Protein AF-0000000084824465 (afdb_homodimer)

Radius of gyration: 33.72 Å; Cα contacts (8 Å, |Δi|>4): 1531; chains: 2; bounding box: 90×90×72 Å

Foldseek 3Di:
DLLLLLLQLVLLVDPDPDAPLVQCDPPDVVPHNVPSCQAEPSVVSVVCVVPDWDDDCVPQPDPPPPQGQLCPRCVNVQVPQQVVLQVLDDADQEKEKDKDFQAAPAPDVPWAQDPPDPRGTGWIKIWIAHLPQLRTNFIDTPPRGDPDDQLVRLLVRVCVRCVVVFPVQHEYEYEQSRDAPVSQLVSVVRNYKYKYWHDLCPRDDPVSVPVPPPVLVPDDAQDKDWDDDPQKIWIWHDHVHITIMITNDPQPFDKDWDFDQDQDPNDTDGGDIGIGGVSVVVNVSRPCSNVVLSVQCVSSDRPHPDNDRSVSVVSVSSSSVLSNVLVSVVVPDDPPDDRDDSVVSSNVSSCVSSVPHHPDPAAAWPAFDLCQLQPPPFQFDWDFAPDWHFANAEPDGDIARTATPGRRHGHDPPPQSVLRRPNPRRHDHD/DLLLLLLQLVLLVPPDPDAPLVQCDPPDVVPHNVPSCQAEPSVVSVVCVVPDWDDDCVPQPDPPPPQGQLCPRCVNVQVPQQVVLQVLDDADQEKEKDKDFQAAPAPDVPWAQDPPDPRRTGWIKIWIAHLPQLQTNFIDTPPRGDPDDQLVRLLVRVCVRCVVVFPVQGEYEYEQSRDAPVSQLVSVVRNYKYKYWHDLCPRDPPVSVPVPPPVLVPDDAQDKDWDDDPQKIWIWHDHVHITIMITNDPQPFDKDWDFDQDQDPNDTRGGDIGIGGVSVVVNVSRPCSNVVLSVQCVSSDNPHPDNDRSVSVVSVSSSSVLSNVLVSVVVPDDPPDDRDDSSVSSNVSSCVSSVPHHPDPQPAWPFFDLCQQQPPPFQFDWDFAPDWGFANAEPHGDIARTATPGRRHGHDPPPQSVLRRPNPNRHDHD

Solvent-accessible surface area (backbone atoms only — not comparable to full-atom values): 47049 Å² total; per-residue (Å²): 107,53,38,55,53,13,50,52,51,46,40,16,46,37,39,59,55,78,53,79,66,52,53,60,40,73,84,41,62,52,69,27,30,55,35,48,40,52,31,36,38,64,65,58,51,51,47,49,63,72,67,62,70,74,52,68,68,86,72,51,77,56,84,79,43,93,76,47,63,70,47,54,64,46,41,63,57,50,66,55,48,40,60,49,41,44,71,76,49,83,73,68,55,48,28,22,42,44,80,43,69,44,72,40,88,47,91,46,93,57,62,44,78,39,85,89,40,99,64,35,47,16,46,42,27,46,37,35,22,25,24,87,81,36,44,59,42,35,68,47,68,61,69,36,72,84,77,55,64,79,74,59,37,39,40,50,48,53,51,59,61,44,50,91,55,58,68,70,60,36,33,40,30,38,43,43,84,49,33,34,65,66,48,51,53,53,35,42,75,42,40,31,31,33,37,22,31,38,37,48,90,42,60,36,58,72,81,58,31,44,66,79,34,66,68,67,66,64,52,47,74,35,37,70,47,79,46,75,54,96,75,35,34,38,36,42,33,24,56,100,53,81,44,37,35,41,30,46,56,95,60,83,88,42,70,39,76,41,80,39,59,52,72,52,93,92,35,72,40,78,72,39,76,35,50,32,45,43,68,57,51,50,47,63,65,35,50,64,28,62,56,51,44,49,49,58,45,60,62,40,49,60,81,64,96,65,69,53,60,61,58,48,52,49,52,51,51,50,47,50,50,52,53,38,48,48,51,50,52,59,69,66,50,58,92,88,62,84,76,75,51,71,66,56,48,52,42,51,48,18,52,58,40,28,60,85,54,57,65,53,87,52,59,78,45,81,69,67,64,71,71,62,42,56,43,62,85,46,69,68,22,42,26,69,46,95,60,72,33,9,22,61,22,43,70,49,94,41,69,19,40,24,20,27,62,56,67,59,32,30,25,36,48,49,62,29,41,40,28,49,41,72,34,92,79,26,73,36,79,128,106,54,38,56,52,13,49,52,51,45,39,15,46,37,39,58,56,78,54,78,67,51,52,59,40,74,84,41,62,50,69,26,29,57,34,48,40,52,33,36,38,66,66,59,52,50,48,49,62,72,66,64,69,76,50,68,68,87,72,51,78,56,84,80,42,92,78,49,61,70,46,54,65,46,40,63,56,51,66,57,47,41,59,48,41,43,72,77,52,85,72,68,54,47,28,22,40,45,77,44,69,43,70,41,88,44,90,46,92,60,60,42,76,38,84,92,40,95,65,35,46,16,45,42,27,45,35,35,22,25,23,86,82,36,44,59,42,33,67,47,67,62,71,36,71,84,80,54,63,79,74,60,38,41,40,50,48,53,52,57,60,43,50,91,55,56,69,69,60,34,32,41,30,36,44,43,85,49,32,36,64,67,48,50,52,53,36,44,75,40,41,34,30,35,36,22,32,36,38,49,89,40,59,37,58,71,81,60,30,41,66,80,33,66,67,65,66,65,49,46,74,35,38,71,47,78,46,76,56,96,74,36,34,37,37,40,34,26,57,98,53,81,44,37,35,41,30,47,56,94,60,83,88,43,69,39,78,41,80,40,62,53,70,52,95,90,34,72,40,76,73,39,75,37,50,34,46,42,68,57,53,50,48,64,65,34,48,62,28,61,57,49,44,50,48,58,45,60,62,40,48,59,79,64,99,66,69,53,61,61,57,48,52,49,52,51,50,49,47,50,49,52,52,40,48,49,52,50,52,58,69,66,50,59,93,86,62,85,76,74,51,72,66,58,46,52,43,51,49,19,52,57,41,29,59,87,53,56,65,43,86,43,61,79,47,85,68,69,63,72,71,63,41,57,43,62,87,45,70,67,22,40,27,68,47,96,60,72,39,17,22,59,22,41,72,51,69,40,74,19,41,25,20,28,63,56,68,59,36,32,26,36,47,48,64,30,41,39,26,49,40,73,33,91,78,26,73,35,77,127

Structure (mmCIF, N/CA/C/O backbone):
data_AF-0000000084824465-model_v1
#
loop_
_entity.id
_entity.type
_entity.pdbx_description
1 polymer 'Tyrosinase copper-binding domain-containing protein'
#
loop_
_atom_site.group_PDB
_atom_site.id
_atom_site.type_symbol
_atom_site.label_atom_id
_atom_site.label_alt_id
_atom_site.label_comp_id
_atom_site.label_asym_id
_atom_site.label_entity_id
_atom_site.label_seq_id
_atom_site.pdbx_PDB_ins_code
_atom_site.Cartn_x
_atom_site.Cartn_y
_atom_site.Cartn_z
_atom_site.occupancy
_atom_site.B_iso_or_equiv
_atom_site.auth_seq_id
_atom_site.auth_comp_id
_atom_site.auth_asym_id
_atom_site.auth_atom_id
_atom_site.pdbx_PDB_model_num
ATOM 1 N N . MET A 1 1 ? -4.488 -18.375 -21.844 1 89.56 1 MET A N 1
ATOM 2 C CA . MET A 1 1 ? -5.242 -17.469 -20.984 1 89.56 1 MET A CA 1
ATOM 3 C C . MET A 1 1 ? -5.254 -17.984 -19.547 1 89.56 1 MET A C 1
ATOM 5 O O . MET A 1 1 ? -5.129 -17.188 -18.609 1 89.56 1 MET A O 1
ATOM 9 N N . ARG A 1 2 ? -5.262 -19.297 -19.344 1 92.44 2 ARG A N 1
ATOM 10 C CA . ARG A 1 2 ? -5.207 -19.844 -18 1 92.44 2 ARG A CA 1
ATOM 11 C C . ARG A 1 2 ? -3.898 -19.469 -17.297 1 92.44 2 ARG A C 1
ATOM 13 O O . ARG A 1 2 ? -3.898 -19.031 -16.156 1 92.44 2 ARG A O 1
ATOM 20 N N . ALA A 1 3 ? -2.848 -19.656 -18.047 1 93.44 3 ALA A N 1
ATOM 21 C CA . ALA A 1 3 ? -1.536 -19.312 -17.5 1 93.44 3 ALA A CA 1
ATOM 22 C C . ALA A 1 3 ? -1.435 -17.828 -17.203 1 93.44 3 ALA A C 1
ATOM 24 O O . ALA A 1 3 ? -0.811 -17.422 -16.203 1 93.44 3 ALA A O 1
ATOM 25 N N . PHE A 1 4 ? -2.051 -17.109 -18.078 1 94.19 4 PHE A N 1
ATOM 26 C CA . PHE A 1 4 ? -2.055 -15.664 -17.875 1 94.19 4 PHE A CA 1
ATOM 27 C C . PHE A 1 4 ? -2.734 -15.297 -16.562 1 94.19 4 PHE A C 1
ATOM 29 O O . PHE A 1 4 ? -2.203 -14.508 -15.781 1 94.19 4 PHE A O 1
ATOM 36 N N . ILE A 1 5 ? -3.883 -15.891 -16.25 1 94.38 5 ILE A N 1
ATOM 37 C CA . ILE A 1 5 ? -4.617 -15.648 -15.016 1 94.38 5 ILE A CA 1
ATOM 38 C C . ILE A 1 5 ? -3.783 -16.109 -13.82 1 94.38 5 ILE A C 1
ATOM 40 O O . ILE A 1 5 ? -3.754 -15.453 -12.781 1 94.38 5 ILE A O 1
ATOM 44 N N . GLY A 1 6 ? -3.137 -17.219 -14.055 1 94.31 6 GLY A N 1
ATOM 45 C CA . GLY A 1 6 ? -2.26 -17.703 -13 1 94.31 6 GLY A CA 1
ATOM 46 C C . GLY A 1 6 ? -1.152 -16.734 -12.648 1 94.31 6 GLY A C 1
ATOM 47 O O . GLY A 1 6 ? -0.859 -16.516 -11.469 1 94.31 6 GLY A O 1
ATOM 48 N N . VAL A 1 7 ? -0.55 -16.141 -13.633 1 93 7 VAL A N 1
ATOM 49 C CA . VAL A 1 7 ? 0.529 -15.188 -13.43 1 93 7 VAL A CA 1
ATOM 50 C C . VAL A 1 7 ? -0.017 -13.938 -12.742 1 93 7 VAL A C 1
ATOM 52 O O . VAL A 1 7 ? 0.631 -13.367 -11.859 1 93 7 VAL A O 1
ATOM 55 N N . ILE A 1 8 ? -1.22 -13.562 -13.086 1 92.44 8 ILE A N 1
ATOM 56 C CA . ILE A 1 8 ? -1.853 -12.398 -12.477 1 92.44 8 ILE A CA 1
ATOM 57 C C . ILE A 1 8 ? -2.08 -12.656 -10.992 1 92.44 8 ILE A C 1
ATOM 59 O O . ILE A 1 8 ? -1.847 -11.773 -10.156 1 92.44 8 ILE A O 1
ATOM 63 N N . LEU A 1 9 ? -2.521 -13.789 -10.648 1 93.88 9 LEU A N 1
ATOM 64 C CA . LEU A 1 9 ? -2.729 -14.148 -9.25 1 93.88 9 LEU A CA 1
ATOM 65 C C . LEU A 1 9 ? -1.407 -14.141 -8.484 1 93.88 9 LEU A C 1
ATOM 67 O O . LEU A 1 9 ? -1.35 -13.695 -7.34 1 93.88 9 LEU A O 1
ATOM 71 N N . ALA A 1 10 ? -0.371 -14.633 -9.164 1 92.44 10 ALA A N 1
ATOM 72 C CA . ALA A 1 10 ? 0.951 -14.648 -8.539 1 92.44 10 ALA A CA 1
ATOM 73 C C . ALA A 1 10 ? 1.45 -13.227 -8.289 1 92.44 10 ALA A C 1
ATOM 75 O O . ALA A 1 10 ? 2.078 -12.953 -7.262 1 92.44 10 ALA A O 1
ATOM 76 N N . MET A 1 11 ? 1.141 -12.383 -9.219 1 91.25 11 MET A N 1
ATOM 77 C CA . MET A 1 11 ? 1.558 -10.984 -9.094 1 91.25 11 MET A CA 1
ATOM 78 C C . MET A 1 11 ? 0.836 -10.312 -7.93 1 91.25 11 MET A C 1
ATOM 80 O O . MET A 1 11 ? 1.287 -9.273 -7.43 1 91.25 11 MET A O 1
ATOM 84 N N . GLY A 1 12 ? -0.258 -10.875 -7.48 1 90.62 12 GLY A N 1
ATOM 85 C CA . GLY A 1 12 ? -0.955 -10.383 -6.305 1 90.62 12 GLY A CA 1
ATOM 86 C C . GLY A 1 12 ? -0.298 -10.797 -5 1 90.62 12 GLY A C 1
ATOM 87 O O . GLY A 1 12 ? -0.558 -10.203 -3.951 1 90.62 12 GLY A O 1
ATOM 88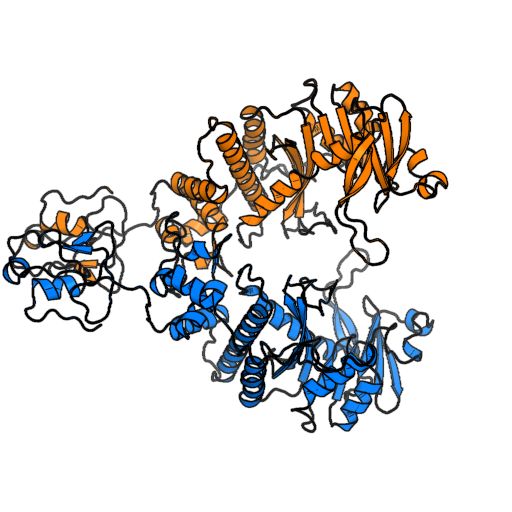 N N . LEU A 1 13 ? 0.548 -11.766 -5.09 1 91.38 13 LEU A N 1
ATOM 89 C CA . LEU A 1 13 ? 1.22 -12.281 -3.902 1 91.38 13 LEU A CA 1
ATOM 90 C C . LEU A 1 13 ? 2.539 -11.555 -3.666 1 91.38 13 LEU A C 1
ATOM 92 O O . LEU A 1 13 ? 3.059 -11.555 -2.547 1 91.38 13 LEU A O 1
ATOM 96 N N . ILE A 1 14 ? 3.068 -11.039 -4.754 1 90.19 14 ILE A N 1
ATOM 97 C CA . ILE A 1 14 ? 4.34 -10.328 -4.695 1 90.19 14 ILE A CA 1
ATOM 98 C C . ILE A 1 14 ? 4.254 -9.047 -5.531 1 90.19 14 ILE A C 1
ATOM 100 O O . ILE A 1 14 ? 3.762 -9.07 -6.66 1 90.19 14 ILE A O 1
ATOM 104 N N . GLN A 1 15 ? 4.691 -8.047 -4.965 1 87.12 15 GLN A N 1
ATOM 105 C CA . GLN A 1 15 ? 4.574 -6.77 -5.664 1 87.12 15 GLN A CA 1
ATOM 106 C C . GLN A 1 15 ? 5.945 -6.137 -5.891 1 87.12 15 GLN A C 1
ATOM 108 O O . GLN A 1 15 ? 6.695 -5.918 -4.938 1 87.12 15 GLN A O 1
ATOM 113 N N . ILE A 1 16 ? 6.211 -5.988 -7.117 1 86.81 16 ILE A N 1
ATOM 114 C CA . ILE A 1 16 ? 7.406 -5.227 -7.453 1 86.81 16 ILE A CA 1
ATOM 115 C C . ILE A 1 16 ? 7.082 -3.732 -7.445 1 86.81 16 ILE A C 1
ATOM 117 O O . ILE A 1 16 ? 6.098 -3.301 -8.047 1 86.81 16 ILE A O 1
ATOM 121 N N . LYS A 1 17 ? 7.805 -3.049 -6.719 1 84.81 17 LYS A N 1
ATOM 122 C CA . LYS A 1 17 ? 7.574 -1.608 -6.68 1 84.81 17 LYS A CA 1
ATOM 123 C C . LYS A 1 17 ? 8.023 -0.943 -7.977 1 84.81 17 LYS A C 1
ATOM 125 O O . LYS A 1 17 ? 9.078 -1.278 -8.523 1 84.81 17 LYS A O 1
ATOM 130 N N . GLY A 1 18 ? 7.125 -0.136 -8.516 1 77.62 18 GLY A N 1
ATOM 131 C CA . GLY A 1 18 ? 7.422 0.537 -9.773 1 77.62 18 GLY A CA 1
ATOM 132 C C . GLY A 1 18 ? 6.609 0.009 -10.938 1 77.62 18 GLY A C 1
ATOM 133 O O . GLY A 1 18 ? 5.387 -0.133 -10.844 1 77.62 18 GLY A O 1
ATOM 134 N N . LYS A 1 19 ? 7.379 -0.326 -12 1 79.69 19 LYS A N 1
ATOM 135 C CA . LYS A 1 19 ? 6.703 -0.729 -13.227 1 79.69 19 LYS A CA 1
ATOM 136 C C . LYS A 1 19 ? 6.57 -2.246 -13.312 1 79.69 19 LYS A C 1
ATOM 138 O O . LYS A 1 19 ? 7.434 -2.979 -12.82 1 79.69 19 LYS A O 1
ATOM 143 N N . ALA A 1 20 ? 5.504 -2.664 -14 1 83.44 20 ALA A N 1
ATOM 144 C CA . ALA A 1 20 ? 5.223 -4.09 -14.141 1 83.44 20 ALA A CA 1
ATOM 145 C C . ALA A 1 20 ? 6.348 -4.801 -14.883 1 83.44 20 ALA A C 1
ATOM 147 O O . ALA A 1 20 ? 6.539 -6.012 -14.727 1 83.44 20 ALA A O 1
ATOM 148 N N . ARG A 1 21 ? 7.098 -4.07 -15.648 1 84.81 21 ARG A N 1
ATOM 149 C CA . ARG A 1 21 ? 8.203 -4.672 -16.391 1 84.81 21 ARG A CA 1
ATOM 150 C C . ARG A 1 21 ? 9.273 -5.199 -15.438 1 84.81 21 ARG A C 1
ATOM 152 O O . ARG A 1 21 ? 10.102 -6.023 -15.828 1 84.81 21 ARG A O 1
ATOM 159 N N . GLY A 1 22 ? 9.156 -4.742 -14.242 1 86.94 22 GLY A N 1
ATOM 160 C CA . GLY A 1 22 ? 10.125 -5.152 -13.234 1 86.94 22 GLY A CA 1
ATOM 161 C C . GLY A 1 22 ? 10.047 -6.629 -12.898 1 86.94 22 GLY A C 1
ATOM 162 O O . GLY A 1 22 ? 11.016 -7.215 -12.414 1 86.94 22 GLY A O 1
ATOM 163 N N . TYR A 1 23 ? 8.945 -7.215 -13.203 1 89.69 23 TYR A N 1
ATOM 164 C CA . TYR A 1 23 ? 8.797 -8.633 -12.922 1 89.69 23 TYR A CA 1
ATOM 165 C C . TYR A 1 23 ? 9.742 -9.469 -13.789 1 89.69 23 TYR A C 1
ATOM 167 O O . TYR A 1 23 ? 10.078 -10.602 -13.438 1 89.69 23 TYR A O 1
ATOM 175 N N . TRP A 1 24 ? 10.18 -8.852 -14.906 1 89.81 24 TRP A N 1
ATOM 176 C CA . TRP A 1 24 ? 11.031 -9.57 -15.844 1 89.81 24 TRP A CA 1
ATOM 177 C C . TRP A 1 24 ? 12.453 -9.031 -15.82 1 89.81 24 TRP A C 1
ATOM 179 O O . TRP A 1 24 ? 13.312 -9.477 -16.578 1 89.81 24 TRP A O 1
ATOM 189 N N . SER A 1 25 ? 12.656 -8.078 -14.898 1 87.31 25 SER A N 1
ATOM 190 C CA . SER A 1 25 ? 13.977 -7.457 -14.859 1 87.31 25 SER A CA 1
ATOM 191 C C . SER A 1 25 ? 15.023 -8.414 -14.312 1 87.31 25 SER A C 1
ATOM 193 O O . SER A 1 25 ? 14.766 -9.125 -13.336 1 87.31 25 SER A O 1
ATOM 195 N N . GLN A 1 26 ? 16.172 -8.398 -14.922 1 83.25 26 GLN A N 1
ATOM 196 C CA . GLN A 1 26 ? 17.281 -9.234 -14.477 1 83.25 26 GLN A CA 1
ATOM 197 C C . GLN A 1 26 ? 18.438 -8.383 -13.93 1 83.25 26 GLN A C 1
ATOM 199 O O . GLN A 1 26 ? 19.516 -8.898 -13.664 1 83.25 26 GLN A O 1
ATOM 204 N N . ARG A 1 27 ? 18.188 -7.191 -13.711 1 79.62 27 ARG A N 1
ATOM 205 C CA . ARG A 1 27 ? 19.234 -6.246 -13.344 1 79.62 27 ARG A CA 1
ATOM 206 C C . ARG A 1 27 ? 19.719 -6.477 -11.914 1 79.62 27 ARG A C 1
ATOM 208 O O . ARG A 1 27 ? 20.922 -6.41 -11.641 1 79.62 27 ARG A O 1
ATOM 215 N N . CYS A 1 28 ? 18.734 -6.715 -11.023 1 87.75 28 CYS A N 1
ATOM 216 C CA . CYS A 1 28 ? 19.062 -6.926 -9.617 1 87.75 28 CYS A CA 1
ATOM 217 C C . CYS A 1 28 ? 18.891 -8.391 -9.227 1 87.75 28 CYS A C 1
ATOM 219 O O . CYS A 1 28 ? 17.766 -8.867 -9.062 1 87.75 28 CYS A O 1
ATOM 221 N N . PRO A 1 29 ? 19.953 -9.078 -8.992 1 86.88 29 PRO A N 1
ATOM 222 C CA . PRO A 1 29 ? 19.875 -10.508 -8.695 1 86.88 29 PRO A CA 1
ATOM 223 C C . PRO A 1 29 ? 19.141 -10.805 -7.387 1 86.88 29 PRO A C 1
ATOM 225 O O . PRO A 1 29 ? 18.656 -11.922 -7.184 1 86.88 29 PRO A O 1
ATOM 228 N N . LEU A 1 30 ? 19.094 -9.891 -6.559 1 89.94 30 LEU A N 1
ATOM 229 C CA . LEU A 1 30 ? 18.484 -10.109 -5.25 1 89.94 30 LEU A CA 1
ATOM 230 C C . LEU A 1 30 ? 16.969 -10.25 -5.367 1 89.94 30 LEU A C 1
ATOM 232 O O . LEU A 1 30 ? 16.344 -10.922 -4.543 1 89.94 30 LEU A O 1
ATOM 236 N N . ILE A 1 31 ? 16.359 -9.602 -6.402 1 90.69 31 ILE A N 1
ATOM 237 C CA . ILE A 1 31 ? 14.906 -9.57 -6.473 1 90.69 31 ILE A CA 1
ATOM 238 C C . ILE A 1 31 ? 14.445 -10.141 -7.812 1 90.69 31 ILE A C 1
ATOM 240 O O . ILE A 1 31 ? 13.391 -9.766 -8.328 1 90.69 31 ILE A O 1
ATOM 244 N N . ARG A 1 32 ? 15.25 -10.992 -8.367 1 87.88 32 ARG A N 1
ATOM 245 C CA . ARG A 1 32 ? 14.883 -11.609 -9.633 1 87.88 32 ARG A CA 1
ATOM 246 C C . ARG A 1 32 ? 13.766 -12.633 -9.445 1 87.88 32 ARG A C 1
ATOM 248 O O . ARG A 1 32 ? 13.828 -13.469 -8.539 1 87.88 32 ARG A O 1
ATOM 255 N N . LEU A 1 33 ? 12.719 -12.461 -10.227 1 88.81 33 LEU A N 1
ATOM 256 C CA . LEU A 1 33 ? 11.602 -13.398 -10.227 1 88.81 33 LEU A CA 1
ATOM 257 C C . LEU A 1 33 ? 11.648 -14.297 -11.461 1 88.81 33 LEU A C 1
ATOM 259 O O . LEU A 1 33 ? 11.047 -13.969 -12.492 1 88.81 33 LEU A O 1
ATOM 263 N N . GLU A 1 34 ? 12.18 -15.398 -11.328 1 85.19 34 GLU A N 1
ATOM 264 C CA . GLU A 1 34 ? 12.367 -16.297 -12.469 1 85.19 34 GLU A CA 1
ATOM 265 C C . GLU A 1 34 ? 11.094 -17.062 -12.773 1 85.19 34 GLU A C 1
ATOM 267 O O . GLU A 1 34 ? 10.828 -17.406 -13.93 1 85.19 34 GLU A O 1
ATOM 272 N N . GLY A 1 35 ? 10.328 -17.281 -11.82 1 87.81 35 GLY A N 1
ATOM 273 C CA . GLY A 1 35 ? 9.125 -18.078 -12 1 87.81 35 GLY A CA 1
ATOM 274 C C . GLY A 1 35 ? 8.148 -17.453 -12.992 1 87.81 35 GLY A C 1
ATOM 275 O O . GLY A 1 35 ? 7.609 -18.156 -13.852 1 87.81 35 GLY A O 1
ATOM 276 N N . ILE A 1 36 ? 7.953 -16.156 -12.922 1 89.69 36 ILE A N 1
ATOM 277 C CA . ILE A 1 36 ? 7.016 -15.453 -13.805 1 89.69 36 ILE A CA 1
ATOM 278 C C . ILE A 1 36 ? 7.625 -15.312 -15.195 1 89.69 36 ILE A C 1
ATOM 280 O O . ILE A 1 36 ? 6.938 -15.508 -16.203 1 89.69 36 ILE A O 1
ATOM 284 N N . ALA A 1 37 ? 8.922 -15.031 -15.188 1 88.25 37 A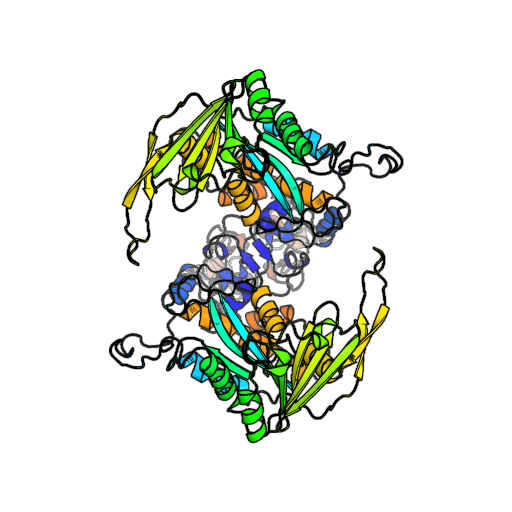LA A N 1
ATOM 285 C CA . ALA A 1 37 ? 9.617 -14.82 -16.453 1 88.25 37 ALA A CA 1
ATOM 286 C C . ALA A 1 37 ? 9.68 -16.109 -17.266 1 88.25 37 ALA A C 1
ATOM 288 O O . ALA A 1 37 ? 9.758 -16.078 -18.484 1 88.25 37 ALA A O 1
ATOM 289 N N . GLU A 1 38 ? 9.641 -17.203 -16.594 1 85.94 38 GLU A N 1
ATOM 290 C CA . GLU A 1 38 ? 9.695 -18.5 -17.25 1 85.94 38 GLU A CA 1
ATOM 291 C C . GLU A 1 38 ? 8.367 -18.859 -17.906 1 85.94 38 GLU A C 1
ATOM 293 O O . GLU A 1 38 ? 8.312 -19.641 -18.844 1 85.94 38 GLU A O 1
ATOM 298 N N . VAL A 1 39 ? 7.277 -18.297 -17.453 1 89.81 39 VAL A N 1
ATOM 299 C CA . VAL A 1 39 ? 5.953 -18.609 -17.969 1 89.81 39 VAL A CA 1
ATOM 300 C C . VAL A 1 39 ? 5.68 -17.797 -19.234 1 89.81 39 VAL A C 1
ATOM 302 O O . VAL A 1 39 ? 5.246 -18.344 -20.25 1 89.81 39 VAL A O 1
ATOM 305 N N . PHE A 1 40 ? 5.945 -16.406 -19.141 1 88.19 40 PHE A N 1
ATOM 306 C CA . PHE A 1 40 ? 5.73 -15.516 -20.266 1 88.19 40 PHE A CA 1
ATOM 307 C C . PHE A 1 40 ? 6.945 -14.617 -20.484 1 88.19 40 PHE A C 1
ATOM 309 O O . PHE A 1 40 ? 7.543 -14.133 -19.516 1 88.19 40 PHE A O 1
ATOM 316 N N . PRO A 1 41 ? 7.227 -14.406 -21.812 1 89.44 41 PRO A N 1
ATOM 317 C CA . PRO A 1 41 ? 8.078 -13.242 -22.031 1 89.44 41 PRO A CA 1
ATOM 318 C C . PRO A 1 41 ? 7.387 -11.93 -21.688 1 89.44 41 PRO A C 1
ATOM 320 O O . PRO A 1 41 ? 6.156 -11.836 -21.734 1 89.44 41 PRO A O 1
ATOM 323 N N . ARG A 1 42 ? 8.117 -10.969 -21.328 1 90.38 42 ARG A N 1
ATOM 324 C CA . ARG A 1 42 ? 7.621 -9.664 -20.891 1 90.38 42 ARG A CA 1
ATOM 325 C C . ARG A 1 42 ? 6.668 -9.07 -21.922 1 90.38 42 ARG A C 1
ATOM 327 O O . ARG A 1 42 ? 5.551 -8.672 -21.594 1 90.38 42 ARG A O 1
ATOM 334 N N . ASP A 1 43 ? 7.098 -9.078 -23.141 1 90.19 43 ASP A N 1
ATOM 335 C CA . ASP A 1 43 ? 6.324 -8.422 -24.188 1 90.19 43 ASP A CA 1
ATOM 336 C C . ASP A 1 43 ? 5.02 -9.164 -24.453 1 90.19 43 ASP A C 1
ATOM 338 O O . ASP A 1 43 ? 3.992 -8.547 -24.75 1 90.19 43 ASP A O 1
ATOM 342 N N . ARG A 1 44 ? 5.094 -10.438 -24.406 1 90.25 44 ARG A N 1
ATOM 343 C CA . ARG A 1 44 ? 3.869 -11.203 -24.594 1 90.25 44 ARG A CA 1
ATOM 344 C C . ARG A 1 44 ? 2.859 -10.898 -23.484 1 90.25 44 ARG A C 1
ATOM 346 O O . ARG A 1 44 ? 1.67 -10.719 -23.766 1 90.25 44 ARG A O 1
ATOM 353 N N . PHE A 1 45 ? 3.299 -10.875 -22.375 1 91.88 45 PHE A N 1
ATOM 354 C CA . PHE A 1 45 ? 2.426 -10.547 -21.25 1 91.88 45 PHE A CA 1
ATOM 355 C C . PHE A 1 45 ? 1.773 -9.188 -21.453 1 91.88 45 PHE A C 1
ATOM 357 O O . PHE A 1 45 ? 0.556 -9.047 -21.312 1 91.88 45 PHE A O 1
ATOM 364 N N . HIS A 1 46 ? 2.557 -8.219 -21.812 1 90.06 46 HIS A N 1
ATOM 365 C CA . HIS A 1 46 ? 2.053 -6.859 -21.984 1 90.06 46 HIS A CA 1
ATOM 366 C C . HIS A 1 46 ? 1.118 -6.773 -23.188 1 90.06 46 HIS A C 1
ATOM 368 O O . HIS A 1 46 ? 0.158 -5.996 -23.188 1 90.06 46 HIS A O 1
ATOM 374 N N . ASN A 1 47 ? 1.403 -7.562 -24.141 1 90.31 47 ASN A N 1
ATOM 375 C CA . ASN A 1 47 ? 0.512 -7.602 -25.297 1 90.31 47 ASN A CA 1
ATOM 376 C C . ASN A 1 47 ? -0.866 -8.141 -24.922 1 90.31 47 ASN A C 1
ATOM 378 O O . ASN A 1 47 ? -1.887 -7.613 -25.375 1 90.31 47 ASN A O 1
ATOM 382 N N . ILE A 1 48 ? -0.86 -9.117 -24.156 1 91.38 48 ILE A N 1
ATOM 383 C CA . ILE A 1 48 ? -2.131 -9.68 -23.719 1 91.38 48 ILE A CA 1
ATOM 384 C C . ILE A 1 48 ? -2.91 -8.633 -22.922 1 91.38 48 ILE A C 1
ATOM 386 O O . ILE A 1 48 ? -4.109 -8.453 -23.125 1 91.38 48 ILE A O 1
ATOM 390 N N . LEU A 1 49 ? -2.225 -7.93 -22.078 1 88.69 49 LEU A N 1
ATOM 391 C CA . LEU A 1 49 ? -2.863 -6.902 -21.266 1 88.69 49 LEU A CA 1
ATOM 392 C C . LEU A 1 49 ? -3.398 -5.77 -22.141 1 88.69 49 LEU A C 1
ATOM 394 O O . LEU A 1 49 ? -4.504 -5.273 -21.906 1 88.69 49 LEU A O 1
ATOM 398 N N . ARG A 1 50 ? -2.678 -5.438 -23.094 1 88.25 50 ARG A N 1
ATOM 399 C CA . ARG A 1 50 ? -3.031 -4.328 -23.969 1 88.25 50 ARG A CA 1
ATOM 400 C C . ARG A 1 50 ? -4.27 -4.66 -24.797 1 88.25 50 ARG A C 1
ATOM 402 O O . ARG A 1 50 ? -5.125 -3.801 -25.016 1 88.25 50 ARG A O 1
ATOM 409 N N . TYR A 1 51 ? -4.371 -5.918 -25.156 1 89.94 51 TYR A N 1
ATOM 410 C CA . TYR A 1 51 ? -5.434 -6.27 -26.094 1 89.94 51 TYR A CA 1
ATOM 411 C C . TYR A 1 51 ? -6.551 -7.027 -25.375 1 89.94 51 TYR A C 1
ATOM 413 O O . TYR A 1 51 ? -7.449 -7.566 -26.031 1 89.94 51 TYR A O 1
ATOM 421 N N . LEU A 1 52 ? -6.473 -7.023 -24.141 1 89.94 52 LEU A N 1
ATOM 422 C CA . LEU A 1 52 ? -7.504 -7.727 -23.375 1 89.94 52 LEU A CA 1
ATOM 423 C C . LEU A 1 52 ? -8.836 -6.984 -23.469 1 89.94 52 LEU A C 1
ATOM 425 O O . LEU A 1 52 ? -8.938 -5.832 -23.031 1 89.94 52 LEU A O 1
ATOM 429 N N . HIS A 1 53 ? -9.75 -7.5 -24.125 1 90.75 53 HIS A N 1
ATOM 430 C CA . HIS A 1 53 ? -11.125 -7.012 -24.219 1 90.75 53 HIS A CA 1
ATOM 431 C C . HIS A 1 53 ? -12.125 -8.156 -24.109 1 90.75 53 HIS A C 1
ATOM 433 O O . HIS A 1 53 ? -11.805 -9.297 -24.438 1 90.75 53 HIS A O 1
ATOM 439 N N . PHE A 1 54 ? -13.234 -7.812 -23.656 1 90.94 54 PHE A N 1
ATOM 440 C CA . PHE A 1 54 ? -14.195 -8.867 -23.344 1 90.94 54 PHE A CA 1
ATOM 441 C C . PHE A 1 54 ? -15.336 -8.875 -24.359 1 90.94 54 PHE A C 1
ATOM 443 O O . PHE A 1 54 ? -16.062 -9.867 -24.469 1 90.94 54 PHE A O 1
ATOM 450 N N . VAL A 1 55 ? -15.5 -7.668 -24.984 1 90.19 55 VAL A N 1
ATOM 451 C CA . VAL A 1 55 ? -16.547 -7.555 -25.984 1 90.19 55 VAL A CA 1
ATOM 452 C C . VAL A 1 55 ? -15.977 -6.879 -27.234 1 90.19 55 VAL A C 1
ATOM 454 O O . VAL A 1 55 ? -14.906 -6.281 -27.203 1 90.19 55 VAL A O 1
ATOM 457 N N . ASP A 1 56 ? -16.812 -7.16 -28.234 1 86.5 56 ASP A N 1
ATOM 458 C CA . ASP A 1 56 ? -16.484 -6.438 -29.453 1 86.5 56 ASP A CA 1
ATOM 459 C C . ASP A 1 56 ? -16.984 -4.992 -29.391 1 86.5 56 ASP A C 1
ATOM 461 O O . ASP A 1 56 ? -18.188 -4.734 -29.5 1 86.5 56 ASP A O 1
ATOM 465 N N . GLU A 1 57 ? -16.062 -4.176 -29.25 1 80.5 57 GLU A N 1
ATOM 466 C CA . GLU A 1 57 ? -16.391 -2.771 -29.047 1 80.5 57 GLU A CA 1
ATOM 467 C C . GLU A 1 57 ? -17 -2.154 -30.297 1 80.5 57 GLU A C 1
ATOM 469 O O . GLU A 1 57 ? -17.688 -1.141 -30.234 1 80.5 57 GLU A O 1
ATOM 474 N N . SER A 1 58 ? -16.734 -2.695 -31.375 1 78.81 58 SER A N 1
ATOM 475 C CA . SER A 1 58 ? -17.297 -2.189 -32.625 1 78.81 58 SER A CA 1
ATOM 476 C C . SER A 1 58 ? -18.812 -2.354 -32.656 1 78.81 58 SER A C 1
ATOM 478 O O . SER A 1 58 ? -19.484 -1.642 -33.406 1 78.81 58 SER A O 1
ATOM 480 N N . ARG A 1 59 ? -19.328 -3.229 -31.906 1 79.69 59 ARG A N 1
ATOM 481 C CA . ARG A 1 59 ? -20.766 -3.492 -31.875 1 79.69 59 ARG A CA 1
ATOM 482 C C . ARG A 1 59 ? -21.422 -2.758 -30.719 1 79.69 59 ARG A C 1
ATOM 484 O O . ARG A 1 59 ? -22.594 -3.014 -30.406 1 79.69 59 ARG A O 1
ATOM 491 N N . ALA A 1 60 ? -20.578 -1.9 -30.078 1 75.94 60 ALA A N 1
ATOM 492 C CA . ALA A 1 60 ? -21.125 -1.182 -28.938 1 75.94 60 ALA A CA 1
ATOM 493 C C . ALA A 1 60 ? -22.297 -0.295 -29.344 1 75.94 60 ALA A C 1
ATOM 495 O O . ALA A 1 60 ? -22.281 0.288 -30.438 1 75.94 60 ALA A O 1
ATOM 496 N N . PRO A 1 61 ? -23.359 -0.406 -28.484 1 71.56 61 PRO A N 1
ATOM 497 C CA . PRO A 1 61 ? -24.484 0.459 -28.812 1 71.56 61 PRO A CA 1
ATOM 498 C C . PRO A 1 61 ? -24.094 1.931 -28.922 1 71.56 61 PRO A C 1
ATOM 500 O O . PRO A 1 61 ? -23.203 2.391 -28.203 1 71.56 61 PRO A O 1
ATOM 503 N N . LEU A 1 62 ? -24.562 2.529 -29.875 1 63.62 62 LEU A N 1
ATOM 504 C CA . LEU A 1 62 ? -24.281 3.939 -30.125 1 63.62 62 LEU A CA 1
ATOM 505 C C . LEU A 1 62 ? -24.75 4.797 -28.953 1 63.62 62 LEU A C 1
ATOM 507 O O . LEU A 1 62 ? -25.719 4.449 -28.266 1 63.62 62 LEU A O 1
ATOM 511 N N . ARG A 1 63 ? -23.906 5.684 -28.531 1 61.59 63 ARG A N 1
ATOM 512 C CA . ARG A 1 63 ? -24.172 6.629 -27.453 1 61.59 63 ARG A CA 1
ATOM 513 C C . ARG A 1 63 ? -25.547 7.254 -27.594 1 61.59 63 ARG A C 1
ATOM 515 O O . ARG A 1 63 ? -26.125 7.742 -26.625 1 61.59 63 ARG A O 1
ATOM 522 N N . THR A 1 64 ? -26.094 7.133 -28.719 1 61.25 64 THR A N 1
ATOM 523 C CA . THR A 1 64 ? -27.344 7.828 -29 1 61.25 64 THR A CA 1
ATOM 524 C C . THR A 1 64 ? -28.547 7.016 -28.516 1 61.25 64 THR A C 1
ATOM 526 O O . THR A 1 64 ? -29.688 7.496 -28.547 1 61.25 64 THR A O 1
ATOM 529 N N . VAL A 1 65 ? -28.172 5.941 -28.094 1 59.34 65 VAL A N 1
ATOM 530 C CA . VAL A 1 65 ? -29.297 5.152 -27.625 1 59.34 65 VAL A CA 1
ATOM 531 C C . VAL A 1 65 ? -29.688 5.598 -26.219 1 59.34 65 VAL A C 1
ATOM 533 O O . VAL A 1 65 ? -28.828 5.953 -25.406 1 59.34 65 VAL A O 1
ATOM 536 N N . PRO A 1 66 ? -30.891 5.992 -25.859 1 58.12 66 PRO A N 1
ATOM 537 C CA . PRO A 1 66 ? -31.375 6.586 -24.625 1 58.12 66 PRO A CA 1
ATOM 538 C C . PRO A 1 66 ? -30.844 5.875 -23.375 1 58.12 66 PRO A C 1
ATOM 540 O O . PRO A 1 66 ? -30.578 6.52 -22.359 1 58.12 66 PRO A O 1
ATOM 543 N N . ASP A 1 67 ? -30.797 4.449 -23.516 1 61.72 67 ASP A N 1
ATOM 544 C CA . ASP A 1 67 ? -30.344 3.754 -22.312 1 61.72 67 ASP A CA 1
ATOM 545 C C . ASP A 1 67 ? -29.141 2.869 -22.609 1 61.72 67 ASP A C 1
ATOM 547 O O . ASP A 1 67 ? -29.25 1.643 -22.656 1 61.72 67 ASP A O 1
ATOM 551 N N . PRO A 1 68 ? -28.125 3.656 -22.797 1 67.38 68 PRO A N 1
ATOM 552 C CA . PRO A 1 68 ? -26.969 2.828 -23.156 1 67.38 68 PRO A CA 1
ATOM 553 C C . PRO A 1 68 ? -26.422 2.031 -21.969 1 67.38 68 PRO A C 1
ATOM 555 O O . PRO A 1 68 ? -26.5 2.488 -20.828 1 67.38 68 PRO A O 1
ATOM 558 N N . ASP A 1 69 ? -26.297 0.762 -22.156 1 75.75 69 ASP A N 1
ATOM 559 C CA . ASP A 1 69 ? -25.609 -0.063 -21.156 1 75.75 69 ASP A CA 1
ATOM 560 C C . ASP A 1 69 ? -24.203 0.457 -20.891 1 75.75 69 ASP A C 1
ATOM 562 O O . ASP A 1 69 ? -23.266 0.175 -21.641 1 75.75 69 ASP A O 1
ATOM 566 N N . SER A 1 70 ? -24.078 1.167 -19.812 1 77.56 70 SER A N 1
ATOM 567 C CA . SER A 1 70 ? -22.812 1.788 -19.469 1 77.56 70 SER A CA 1
ATOM 568 C C . SER A 1 70 ? -21.75 0.736 -19.172 1 77.56 70 SER A C 1
ATOM 570 O O . SER A 1 70 ? -20.547 1.033 -19.188 1 77.56 70 SER A O 1
ATOM 572 N N . PHE A 1 71 ? -22.312 -0.511 -19.062 1 85.62 71 PHE A N 1
ATOM 573 C CA . PHE A 1 71 ? -21.359 -1.548 -18.703 1 85.62 71 PHE A CA 1
ATOM 574 C C . PHE A 1 71 ? -21.25 -2.598 -19.812 1 85.62 71 PHE A C 1
ATOM 576 O O . PHE A 1 71 ? -20.938 -3.76 -19.531 1 85.62 71 PHE A O 1
ATOM 583 N N . TYR A 1 72 ? -21.484 -2.164 -20.953 1 86.62 72 TYR A N 1
ATOM 584 C CA . TYR A 1 72 ? -21.453 -3.061 -22.094 1 86.62 72 TYR A CA 1
ATOM 585 C C . TYR A 1 72 ? -20.094 -3.764 -22.188 1 86.62 72 TYR A C 1
ATOM 587 O O . TYR A 1 72 ? -20.031 -4.965 -22.469 1 86.62 72 TYR A O 1
ATOM 595 N N . LYS A 1 73 ? -19.031 -3.049 -21.906 1 87.81 73 LYS A N 1
ATOM 596 C CA . LYS A 1 73 ? -17.672 -3.551 -22.078 1 87.81 73 LYS A CA 1
ATOM 597 C C . LYS A 1 73 ? -17.391 -4.719 -21.141 1 87.81 73 LYS A C 1
ATOM 599 O O . LYS A 1 73 ? -16.469 -5.504 -21.375 1 87.81 73 LYS A O 1
ATOM 604 N N . VAL A 1 74 ? -18.203 -4.844 -20.031 1 90.38 74 VAL A N 1
ATOM 605 C CA . VAL A 1 74 ? -17.938 -5.91 -19.078 1 90.38 74 VAL A CA 1
ATOM 606 C C . VAL A 1 74 ? -19.188 -6.777 -18.906 1 90.38 74 VAL A C 1
ATOM 608 O O . VAL A 1 74 ? -19.266 -7.602 -18 1 90.38 74 VAL A O 1
ATOM 611 N N . ARG A 1 75 ? -20.141 -6.645 -19.719 1 90.12 75 ARG A N 1
ATOM 612 C CA . ARG A 1 75 ? -21.406 -7.352 -19.609 1 90.12 75 ARG A CA 1
ATOM 613 C C . ARG A 1 75 ? -21.219 -8.859 -19.719 1 90.12 75 ARG A C 1
ATOM 615 O O . ARG A 1 75 ? -21.828 -9.625 -18.969 1 90.12 75 ARG A O 1
ATOM 622 N N . LEU A 1 76 ? -20.406 -9.219 -20.625 1 91.06 76 LEU A N 1
ATOM 623 C CA . LEU A 1 76 ? -20.141 -10.641 -20.812 1 91.06 76 LEU A CA 1
ATOM 624 C C . LEU A 1 76 ? -19.594 -11.266 -19.531 1 91.06 76 LEU A C 1
ATOM 626 O O . LEU A 1 76 ? -19.969 -12.391 -19.172 1 91.06 76 LEU A O 1
ATOM 630 N N . LEU A 1 77 ? -18.766 -10.578 -18.875 1 91.94 77 LEU A N 1
ATOM 631 C CA . LEU A 1 77 ? -18.188 -11.062 -17.625 1 91.94 77 LEU A CA 1
ATOM 632 C C . LEU A 1 77 ? -19.25 -11.195 -16.547 1 91.94 77 LEU A C 1
ATOM 634 O O . LEU A 1 77 ? -19.312 -12.211 -15.859 1 91.94 77 LEU A O 1
ATOM 638 N N . LEU A 1 78 ? -20.062 -10.227 -16.469 1 92.31 78 LEU A N 1
ATOM 639 C CA . LEU A 1 78 ? -21.125 -10.219 -15.469 1 92.31 78 LEU A CA 1
ATOM 640 C C . LEU A 1 78 ? -22.109 -11.359 -15.703 1 92.31 78 LEU A C 1
ATOM 642 O O . LEU A 1 78 ? -22.453 -12.086 -14.773 1 92.31 78 LEU A O 1
ATOM 646 N N . ASP A 1 79 ? -22.422 -11.523 -16.922 1 93.06 79 ASP A N 1
ATOM 647 C CA . ASP A 1 79 ? -23.422 -12.531 -17.281 1 93.06 79 ASP A CA 1
ATOM 648 C C . ASP A 1 79 ? -22.859 -13.945 -17.109 1 93.06 79 ASP A C 1
ATOM 650 O O . ASP A 1 79 ? -23.625 -14.883 -16.875 1 93.06 79 ASP A O 1
ATOM 654 N N . ALA A 1 80 ? -21.625 -14.031 -17.172 1 94.44 80 ALA A N 1
ATOM 655 C CA . ALA A 1 80 ? -21.016 -15.352 -17.062 1 94.44 80 ALA A CA 1
ATOM 656 C C . ALA A 1 80 ? -20.734 -15.719 -15.609 1 94.44 80 ALA A C 1
ATOM 658 O O . ALA A 1 80 ? -20.984 -16.844 -15.188 1 94.44 80 ALA A O 1
ATOM 659 N N . LEU A 1 81 ? -20.312 -14.82 -14.82 1 95.5 81 LEU A N 1
ATOM 660 C CA . LEU A 1 81 ? -19.781 -15.133 -13.492 1 95.5 81 LEU A CA 1
ATOM 661 C C . LEU A 1 81 ? -20.875 -15.07 -12.438 1 95.5 81 LEU A C 1
ATOM 663 O O . LEU A 1 81 ? -20.938 -15.914 -11.547 1 95.5 81 LEU A O 1
ATOM 667 N N . LEU A 1 82 ? -21.781 -14.148 -12.523 1 95.56 82 LEU A N 1
ATOM 668 C CA . LEU A 1 82 ? -22.75 -13.93 -11.461 1 95.56 82 LEU A CA 1
ATOM 669 C C . LEU A 1 82 ? -23.703 -15.109 -11.32 1 95.56 82 LEU A C 1
ATOM 671 O O . LEU A 1 82 ? -23.922 -15.617 -10.219 1 95.56 82 LEU A O 1
ATOM 675 N N . PRO A 1 83 ? -24.25 -15.609 -12.469 1 95.69 83 PRO A N 1
ATOM 676 C CA . PRO A 1 83 ? -25.078 -16.797 -12.32 1 95.69 83 PRO A CA 1
ATOM 677 C C . PRO A 1 83 ? -24.312 -18 -11.758 1 95.69 83 PRO A C 1
ATOM 679 O O . PRO A 1 83 ? -24.859 -18.797 -11 1 95.69 83 PRO A O 1
ATOM 682 N N . LYS A 1 84 ? -23.094 -18.062 -12.07 1 95.75 84 LYS A N 1
ATOM 683 C CA . LYS A 1 84 ? -22.266 -19.156 -11.562 1 95.75 84 LYS A CA 1
ATOM 684 C C . LYS A 1 84 ? -22.062 -19.031 -10.055 1 95.75 84 LYS A C 1
ATOM 686 O O . LYS A 1 84 ? -22.109 -20.031 -9.336 1 95.75 84 LYS A O 1
ATOM 691 N N . PHE A 1 85 ? -21.844 -17.875 -9.57 1 96.56 85 PHE A N 1
ATOM 692 C CA . PHE A 1 85 ? -21.703 -17.641 -8.141 1 96.56 85 PHE A CA 1
ATOM 693 C C . PHE A 1 85 ? -22.938 -18.109 -7.383 1 96.56 85 PHE A C 1
ATOM 695 O O . PHE A 1 85 ? -22.828 -18.719 -6.32 1 96.56 85 PHE A O 1
ATOM 702 N N . ARG A 1 86 ? -24.062 -17.922 -7.984 1 94.69 86 ARG A N 1
ATOM 703 C CA . ARG A 1 86 ? -25.328 -18.25 -7.34 1 94.69 86 ARG A CA 1
ATOM 704 C C . ARG A 1 86 ? -25.594 -19.75 -7.375 1 94.69 86 ARG A C 1
ATOM 706 O O . ARG A 1 86 ? -26.109 -20.312 -6.406 1 94.69 86 ARG A O 1
ATOM 713 N N . SER A 1 87 ? -25.172 -20.344 -8.414 1 95.19 87 SER A N 1
ATOM 714 C CA . SER A 1 87 ? -25.547 -21.734 -8.617 1 95.19 87 SER A CA 1
ATOM 715 C C . SER A 1 87 ? -24.641 -22.672 -7.82 1 95.19 87 SER A C 1
ATOM 717 O O . SER A 1 87 ? -25.062 -23.766 -7.438 1 95.19 87 SER A O 1
ATOM 719 N N . LEU A 1 88 ? -23.5 -22.297 -7.449 1 95 88 LEU A N 1
ATOM 720 C CA . LEU A 1 88 ? -22.5 -23.188 -6.879 1 95 88 LEU A CA 1
ATOM 721 C C . LEU A 1 88 ? -22.609 -23.219 -5.359 1 95 88 LEU A C 1
ATOM 723 O O . LEU A 1 88 ? -22.016 -24.094 -4.715 1 95 88 LEU A O 1
ATOM 727 N N . TYR A 1 89 ? -23.406 -22.344 -4.789 1 94.12 89 TYR A N 1
ATOM 728 C CA . TYR A 1 89 ? -23.375 -22.203 -3.338 1 94.12 89 TYR A CA 1
ATOM 729 C C . TYR A 1 89 ? -24.75 -21.844 -2.801 1 94.12 89 TYR A C 1
ATOM 731 O O . TYR A 1 89 ? -25.422 -20.938 -3.328 1 94.12 89 TYR A O 1
ATOM 739 N N . SER A 1 90 ? -25.188 -22.578 -1.815 1 94.12 90 SER A N 1
ATOM 740 C CA . SER A 1 90 ? -26.406 -22.25 -1.088 1 94.12 90 SER A CA 1
ATOM 741 C C . SER A 1 90 ? -26.078 -21.578 0.249 1 94.12 90 SER A C 1
ATOM 743 O O . SER A 1 90 ? -25.609 -22.25 1.179 1 94.12 90 SER A O 1
ATOM 745 N N . PRO A 1 91 ? -26.391 -20.297 0.33 1 95.06 91 PRO A N 1
ATOM 746 C CA . PRO A 1 91 ? -25.984 -19.547 1.521 1 95.06 91 PRO A CA 1
ATOM 747 C C . PRO A 1 91 ? -26.844 -19.875 2.742 1 95.06 91 PRO A C 1
ATOM 749 O O . PRO A 1 91 ? -27.922 -20.469 2.605 1 95.06 91 PRO A O 1
ATOM 752 N N . SER A 1 92 ? -26.328 -19.5 3.885 1 95.12 92 SER A N 1
ATOM 753 C CA . SER A 1 92 ? -27.109 -19.531 5.113 1 95.12 92 SER A CA 1
ATOM 754 C C . SER A 1 92 ? -28.188 -18.453 5.105 1 95.12 92 SER A C 1
ATOM 756 O O . SER A 1 92 ? -28.25 -17.641 4.18 1 95.12 92 SER A O 1
ATOM 758 N N . ARG A 1 93 ? -28.906 -18.422 6.125 1 95.69 93 ARG A N 1
ATOM 759 C CA . ARG A 1 93 ? -30.109 -17.594 6.188 1 95.69 93 ARG A CA 1
ATOM 760 C C . ARG A 1 93 ? -29.75 -16.109 6.238 1 95.69 93 ARG A C 1
ATOM 762 O O . ARG A 1 93 ? -30.484 -15.266 5.719 1 95.69 93 ARG A O 1
ATOM 769 N N . GLU A 1 94 ? -28.703 -15.805 6.789 1 97.31 94 GLU A N 1
ATOM 770 C CA . GLU A 1 94 ? -28.328 -14.414 7 1 97.31 94 GLU A CA 1
ATOM 771 C C . GLU A 1 94 ? -27.5 -13.883 5.844 1 97.31 94 GLU A C 1
ATOM 773 O O . GLU A 1 94 ? -26.406 -14.391 5.578 1 97.31 94 GLU A O 1
ATOM 778 N N . LEU A 1 95 ? -27.984 -12.891 5.176 1 97.56 95 LEU A N 1
ATOM 779 C CA . LEU A 1 95 ? -27.281 -12.234 4.074 1 97.56 95 LEU A CA 1
ATOM 780 C C . LEU A 1 95 ? -27.062 -10.758 4.371 1 97.56 95 LEU A C 1
ATOM 782 O O . LEU A 1 95 ? -27.734 -10.188 5.23 1 97.56 95 LEU A O 1
ATOM 786 N N . CYS A 1 96 ? -26.109 -10.203 3.756 1 96.94 96 CYS A N 1
ATOM 787 C CA . CYS A 1 96 ? -25.875 -8.781 3.953 1 96.94 96 CYS A CA 1
ATOM 788 C C . CYS A 1 96 ? -25.594 -8.086 2.625 1 96.94 96 CYS A C 1
ATOM 790 O O . CYS A 1 96 ? -25.062 -8.695 1.696 1 96.94 96 CYS A O 1
ATOM 792 N N . VAL A 1 97 ? -26 -6.832 2.545 1 94.81 97 VAL A N 1
ATOM 793 C CA . VAL A 1 97 ? -25.781 -5.992 1.372 1 94.81 97 VAL A CA 1
ATOM 794 C C . VAL A 1 97 ? -24.969 -4.762 1.766 1 94.81 97 VAL A C 1
ATOM 796 O O . VAL A 1 97 ? -25.234 -4.133 2.793 1 94.81 97 VAL A O 1
ATOM 799 N N . ASP A 1 98 ? -23.953 -4.492 1.034 1 91.94 98 ASP A N 1
ATOM 800 C CA . ASP A 1 98 ? -23.141 -3.295 1.255 1 91.94 98 ASP A CA 1
ATOM 801 C C . ASP A 1 98 ? -22.406 -2.885 -0.02 1 91.94 98 ASP A C 1
ATOM 803 O O . ASP A 1 98 ? -22.438 -3.604 -1.021 1 91.94 98 ASP A O 1
ATOM 807 N N . GLU A 1 99 ? -21.781 -1.71 0.091 1 88.62 99 GLU A N 1
ATOM 808 C CA . GLU A 1 99 ? -21.078 -1.163 -1.067 1 88.62 99 GLU A CA 1
ATOM 809 C C . GLU A 1 99 ? -19.625 -1.593 -1.082 1 88.62 99 GLU A C 1
ATOM 811 O O . GLU A 1 99 ? -18.984 -1.71 -0.028 1 88.62 99 GLU A O 1
ATOM 816 N N . SER A 1 100 ? -19.219 -1.947 -2.217 1 89.19 100 SER A N 1
ATOM 817 C CA . SER A 1 100 ? -17.797 -2.172 -2.488 1 89.19 100 SER A CA 1
ATOM 818 C C . SER A 1 100 ? -17.281 -1.215 -3.555 1 89.19 100 SER A C 1
ATOM 820 O O . SER A 1 100 ? -17.969 -0.945 -4.543 1 89.19 100 SER A O 1
ATOM 822 N N . ILE A 1 101 ? -16.109 -0.621 -3.4 1 83.69 101 ILE A N 1
ATOM 823 C CA . ILE A 1 101 ? -15.586 0.359 -4.344 1 83.69 101 ILE A CA 1
ATOM 824 C C . ILE A 1 101 ? -14.422 -0.252 -5.125 1 83.69 101 ILE A C 1
ATOM 826 O O . ILE A 1 101 ? -13.477 -0.783 -4.535 1 83.69 101 ILE A O 1
ATOM 830 N N . ILE A 1 102 ? -14.633 -0.224 -6.359 1 85.38 102 ILE A N 1
ATOM 831 C CA . ILE A 1 102 ? -13.555 -0.622 -7.258 1 85.38 102 ILE A CA 1
ATOM 832 C C . ILE A 1 102 ? -12.68 0.589 -7.586 1 85.38 102 ILE A C 1
ATOM 834 O O . ILE A 1 102 ? -13.125 1.507 -8.281 1 85.38 102 ILE A O 1
ATOM 838 N N . LYS A 1 103 ? -11.477 0.542 -7.055 1 76.81 103 LYS A N 1
ATOM 839 C CA . LYS A 1 103 ? -10.586 1.688 -7.203 1 76.81 103 LYS A CA 1
ATOM 840 C C . LYS A 1 103 ? -10.266 1.945 -8.672 1 76.81 103 LYS A C 1
ATOM 842 O O . LYS A 1 103 ? -9.789 1.052 -9.375 1 76.81 103 LYS A O 1
ATOM 847 N N . THR A 1 104 ? -10.695 3.092 -9.211 1 72.94 104 THR A N 1
ATOM 848 C CA . THR A 1 104 ? -10.367 3.516 -10.562 1 72.94 104 THR A CA 1
ATOM 849 C C . THR A 1 104 ? -10.211 5.031 -10.633 1 72.94 104 THR A C 1
ATOM 851 O O . THR A 1 104 ? -10.914 5.766 -9.945 1 72.94 104 THR A O 1
ATOM 854 N N . LYS A 1 105 ? -9.062 5.488 -11.211 1 62.56 105 LYS A N 1
ATOM 855 C CA . LYS A 1 105 ? -8.875 6.922 -11.422 1 62.56 105 LYS A CA 1
ATOM 856 C C . LYS A 1 105 ? -9.461 7.359 -12.766 1 62.56 105 LYS A C 1
ATOM 858 O O . LYS A 1 105 ? -9.477 8.547 -13.078 1 62.56 105 LYS A O 1
ATOM 863 N N . ASP A 1 106 ? -9.961 6.379 -13.43 1 60.59 106 ASP A N 1
ATOM 864 C CA . ASP A 1 106 ? -10.445 6.676 -14.773 1 60.59 106 ASP A CA 1
ATOM 865 C C . ASP A 1 106 ? -11.695 7.543 -14.727 1 60.59 106 ASP A C 1
ATOM 867 O O . ASP A 1 106 ? -12.422 7.543 -13.734 1 60.59 106 ASP A O 1
ATOM 871 N N . HIS A 1 107 ? -11.641 8.555 -15.523 1 55.5 107 HIS A N 1
ATOM 872 C CA . HIS A 1 107 ? -12.797 9.43 -15.68 1 55.5 107 HIS A CA 1
ATOM 873 C C . HIS A 1 107 ? -14.062 8.633 -15.992 1 55.5 107 HIS A C 1
ATOM 875 O O . HIS A 1 107 ? -14.219 8.117 -17.094 1 55.5 107 HIS A O 1
ATOM 881 N N . PHE A 1 108 ? -14.438 7.902 -15.078 1 55.19 108 PHE A N 1
ATOM 882 C CA . PHE A 1 108 ? -15.727 7.266 -15.32 1 55.19 108 PHE A CA 1
ATOM 883 C C . PHE A 1 108 ? -16.875 8.18 -14.914 1 55.19 108 PHE A C 1
ATOM 885 O O . PHE A 1 108 ? -16.734 8.984 -13.992 1 55.19 108 PHE A O 1
ATOM 892 N N . ARG A 1 109 ? -17.734 8.406 -15.797 1 51.41 109 ARG A N 1
ATOM 893 C CA . ARG A 1 109 ? -18.891 9.273 -15.609 1 51.41 109 ARG A CA 1
ATOM 894 C C . ARG A 1 109 ? -19.469 9.133 -14.203 1 51.41 109 ARG A C 1
ATOM 896 O O . ARG A 1 109 ? -19.938 10.109 -13.617 1 51.41 109 ARG A O 1
ATOM 903 N N . SER A 1 110 ? -19.484 7.941 -13.773 1 53.66 110 SER A N 1
ATOM 904 C CA . SER A 1 110 ? -20.156 7.746 -12.492 1 53.66 110 SER A CA 1
ATOM 905 C C . SER A 1 110 ? -19.141 7.57 -11.367 1 53.66 110 SER A C 1
ATOM 907 O O . SER A 1 110 ? -19.172 6.566 -10.648 1 53.66 110 SER A O 1
ATOM 909 N N . ARG A 1 111 ? -18.25 8.5 -11.25 1 55.03 111 ARG A N 1
ATOM 910 C CA . ARG A 1 111 ? -17.281 8.453 -10.164 1 55.03 111 ARG A CA 1
ATOM 911 C C . ARG A 1 111 ? -17.891 8.938 -8.852 1 55.03 111 ARG A C 1
ATOM 913 O O . ARG A 1 111 ? -18.609 9.938 -8.836 1 55.03 111 ARG A O 1
ATOM 920 N N . ASP A 1 112 ? -17.906 7.934 -7.875 1 58.94 112 ASP A N 1
ATOM 921 C CA . ASP A 1 112 ? -18.406 8.305 -6.559 1 58.94 112 ASP A CA 1
ATOM 922 C C . ASP A 1 112 ? -17.266 8.57 -5.586 1 58.94 112 ASP A C 1
ATOM 924 O O . ASP A 1 112 ? -16.203 7.949 -5.68 1 58.94 112 ASP A O 1
ATOM 928 N N . VAL A 1 113 ? -17.25 9.734 -5.051 1 55.69 113 VAL A N 1
ATOM 929 C CA . VAL A 1 113 ? -16.328 10.023 -3.953 1 55.69 113 VAL A CA 1
ATOM 930 C C . VAL A 1 113 ? -16.953 9.562 -2.631 1 55.69 113 VAL A C 1
ATOM 932 O O . VAL A 1 113 ? -18.031 10.023 -2.25 1 55.69 113 VAL A O 1
ATOM 935 N N . VAL A 1 114 ? -16.422 8.438 -2.178 1 56.5 114 VAL A N 1
ATOM 936 C CA . VAL A 1 114 ? -16.891 7.98 -0.874 1 56.5 114 VAL A CA 1
ATOM 937 C C . VAL A 1 114 ? -15.906 8.398 0.211 1 56.5 114 VAL A C 1
ATOM 939 O O . VAL A 1 114 ? -14.789 7.891 0.267 1 56.5 114 VAL A O 1
ATOM 942 N N . ARG A 1 115 ? -16.141 9.398 1.019 1 52.75 115 ARG A N 1
ATOM 943 C CA . ARG A 1 115 ? -15.234 10.062 1.95 1 52.75 115 ARG A CA 1
ATOM 944 C C . ARG A 1 115 ? -14.805 9.117 3.064 1 52.75 115 ARG A C 1
ATOM 946 O O . ARG A 1 115 ? -13.672 9.203 3.553 1 52.75 115 ARG A O 1
ATOM 953 N N . ASN A 1 116 ? -15.664 8.227 3.482 1 55.03 116 ASN A N 1
ATOM 954 C CA . ASN A 1 116 ? -15.367 7.484 4.703 1 55.03 116 ASN A CA 1
ATOM 955 C C . ASN A 1 116 ? -14.703 6.148 4.395 1 55.03 116 ASN A C 1
ATOM 957 O O . ASN A 1 116 ? -14.617 5.277 5.262 1 55.03 116 ASN A O 1
ATOM 961 N N . LYS A 1 117 ? -14.477 5.961 3.113 1 58.53 117 LYS A N 1
ATOM 962 C CA . LYS A 1 117 ? -13.789 4.711 2.797 1 58.53 117 LYS A CA 1
ATOM 963 C C . LYS A 1 117 ? -12.344 4.973 2.367 1 58.53 117 LYS A C 1
ATOM 965 O O . LYS A 1 117 ? -12.031 6.055 1.867 1 58.53 117 LYS A O 1
ATOM 970 N N . PRO A 1 118 ? -11.523 4.016 2.727 1 58.09 118 PRO A N 1
ATOM 971 C CA . PRO A 1 118 ? -10.117 4.164 2.352 1 58.09 118 PRO A CA 1
ATOM 972 C C . PRO A 1 118 ? -9.938 4.492 0.871 1 58.09 118 PRO A C 1
ATOM 974 O O . PRO A 1 118 ? -9.078 5.305 0.517 1 58.09 118 PRO A O 1
ATOM 977 N N . VAL A 1 119 ? -10.766 3.867 0.047 1 57.19 119 VAL A N 1
ATOM 978 C CA . VAL A 1 119 ? -10.75 4.176 -1.38 1 57.19 119 VAL A CA 1
ATOM 979 C C . VAL A 1 119 ? -11.828 5.203 -1.702 1 57.19 119 VAL A C 1
ATOM 981 O O . VAL A 1 119 ? -13.023 4.926 -1.555 1 57.19 119 VAL A O 1
ATOM 984 N N . LYS A 1 120 ? -11.383 6.391 -1.998 1 61.81 120 LYS A N 1
ATOM 985 C CA . LYS A 1 120 ? -12.336 7.492 -2.104 1 61.81 120 LYS A CA 1
ATOM 986 C C . LYS A 1 120 ? -12.891 7.605 -3.521 1 61.81 120 LYS A C 1
ATOM 988 O O . LYS A 1 120 ? -14.039 8.008 -3.713 1 61.81 120 LYS A O 1
ATOM 993 N N . LEU A 1 121 ? -12.117 7.129 -4.465 1 67.56 121 LEU A N 1
ATOM 994 C CA . LEU A 1 121 ? -12.539 7.316 -5.848 1 67.56 121 LEU A CA 1
ATOM 995 C C . LEU A 1 121 ? -12.586 5.988 -6.59 1 67.56 121 LEU A C 1
ATOM 997 O O . LEU A 1 121 ? -11.641 5.199 -6.52 1 67.56 121 LEU A O 1
ATOM 1001 N N . GLY A 1 122 ? -13.82 5.617 -7.043 1 77.38 122 GLY A N 1
ATOM 1002 C CA . GLY A 1 122 ? -13.898 4.398 -7.836 1 77.38 122 GLY A CA 1
ATOM 1003 C C . GLY A 1 122 ? -15.312 4.047 -8.258 1 77.38 122 GLY A C 1
ATOM 1004 O O . GLY A 1 122 ? -16.219 4.863 -8.125 1 77.38 122 GLY A O 1
ATOM 1005 N N . LEU A 1 123 ? -15.422 2.928 -8.922 1 82.56 123 LEU A N 1
ATOM 1006 C CA . LEU A 1 123 ? -16.703 2.363 -9.32 1 82.56 123 LEU A CA 1
ATOM 1007 C C . LEU A 1 123 ? -17.375 1.645 -8.156 1 82.56 123 LEU A C 1
ATOM 1009 O O . LEU A 1 123 ? -16.734 0.821 -7.484 1 82.56 123 LEU A O 1
ATOM 1013 N N . LYS A 1 124 ? -18.562 2.068 -7.953 1 84.25 124 LYS A N 1
ATOM 1014 C CA . LYS A 1 124 ? -19.297 1.486 -6.824 1 84.25 124 LYS A CA 1
ATOM 1015 C C . LYS A 1 124 ? -20.031 0.214 -7.238 1 84.25 124 LYS A C 1
ATOM 1017 O O . LYS A 1 124 ? -20.641 0.167 -8.305 1 84.25 124 LYS A O 1
ATOM 1022 N N . ALA A 1 125 ? -19.859 -0.81 -6.406 1 89.56 125 ALA A N 1
ATOM 1023 C CA . ALA A 1 125 ? -20.609 -2.057 -6.574 1 89.56 125 ALA A CA 1
ATOM 1024 C C . ALA A 1 125 ? -21.453 -2.357 -5.344 1 89.56 125 ALA A C 1
ATOM 1026 O O . ALA A 1 125 ? -21 -2.203 -4.207 1 89.56 125 ALA A O 1
ATOM 1027 N N . CYS A 1 126 ? -22.734 -2.576 -5.547 1 91.81 126 CYS A N 1
ATOM 1028 C CA . CYS A 1 126 ? -23.578 -3.102 -4.488 1 91.81 126 CYS A CA 1
ATOM 1029 C C . CYS A 1 126 ? -23.5 -4.621 -4.426 1 91.81 126 CYS A C 1
ATOM 1031 O O . CYS A 1 126 ? -23.859 -5.305 -5.387 1 91.81 126 CYS A O 1
ATOM 1033 N N . VAL A 1 127 ? -23.094 -5.121 -3.279 1 95.19 127 VAL A N 1
ATOM 1034 C CA . VAL A 1 127 ? -22.734 -6.535 -3.199 1 95.19 127 VAL A CA 1
ATOM 1035 C C . VAL A 1 127 ? -23.641 -7.242 -2.191 1 95.19 127 VAL A C 1
ATOM 1037 O O . VAL A 1 127 ? -23.906 -6.711 -1.113 1 95.19 127 VAL A O 1
ATOM 1040 N N . LEU A 1 128 ? -24.188 -8.359 -2.574 1 96.69 128 LEU A N 1
ATOM 1041 C CA . LEU A 1 128 ? -24.922 -9.281 -1.711 1 96.69 128 LEU A CA 1
ATOM 1042 C C . LEU A 1 128 ? -24.047 -10.484 -1.343 1 96.69 128 LEU A C 1
ATOM 1044 O O . LEU A 1 128 ? -23.562 -11.195 -2.223 1 96.69 128 LEU A O 1
ATOM 1048 N N . CYS A 1 129 ? -23.812 -10.695 -0.071 1 97 129 CYS A N 1
ATOM 1049 C CA . CYS A 1 129 ? -22.984 -11.828 0.325 1 97 129 CYS A CA 1
ATOM 1050 C C . CYS A 1 129 ? -23.547 -12.523 1.559 1 97 129 CYS A C 1
ATOM 1052 O O . CYS A 1 129 ? -24.469 -12 2.201 1 97 129 CYS A O 1
ATOM 1054 N N . GLU A 1 130 ? -23.125 -13.664 1.756 1 97.44 130 GLU A N 1
ATOM 1055 C CA . GLU A 1 130 ? -23.453 -14.375 2.986 1 97.44 130 GLU A CA 1
ATOM 1056 C C . GLU A 1 130 ? -22.781 -13.734 4.195 1 97.44 130 GLU A C 1
ATOM 1058 O O . GLU A 1 130 ? -21.578 -13.492 4.184 1 97.44 130 GLU A O 1
ATOM 1063 N N . ALA A 1 131 ? -23.531 -13.516 5.219 1 96.31 131 ALA A N 1
ATOM 1064 C CA . ALA A 1 131 ? -23.031 -12.758 6.367 1 96.31 131 ALA A CA 1
ATOM 1065 C C . ALA A 1 131 ? -22.016 -13.57 7.164 1 96.31 131 ALA A C 1
ATOM 1067 O O . ALA A 1 131 ? -21.109 -13.008 7.785 1 96.31 131 ALA A O 1
ATOM 1068 N N . LYS A 1 132 ? -22.109 -14.836 7.156 1 94.06 132 LYS A N 1
ATOM 1069 C CA . LYS A 1 132 ? -21.25 -15.672 7.984 1 94.06 132 LYS A CA 1
ATOM 1070 C C . LYS A 1 132 ? -19.875 -15.844 7.352 1 94.06 132 LYS A C 1
ATOM 1072 O O . LYS A 1 132 ? -18.859 -15.773 8.047 1 94.06 132 LYS A O 1
ATOM 1077 N N . THR A 1 133 ? -19.812 -16.047 6.074 1 94.19 133 THR A N 1
ATOM 1078 C CA . THR A 1 133 ? -18.547 -16.438 5.441 1 94.19 133 THR A CA 1
ATOM 1079 C C . THR A 1 133 ? -18.031 -15.305 4.551 1 94.19 133 THR A C 1
ATOM 1081 O O . THR A 1 133 ? -16.828 -15.211 4.305 1 94.19 133 THR A O 1
ATOM 1084 N N . GLY A 1 134 ? -18.953 -14.562 3.984 1 96.12 134 GLY A N 1
ATOM 1085 C CA . GLY A 1 134 ? -18.531 -13.531 3.039 1 96.12 134 GLY A CA 1
ATOM 1086 C C . GLY A 1 134 ? -18.594 -13.992 1.596 1 96.12 134 GLY A C 1
ATOM 1087 O O . GLY A 1 134 ? -18.094 -13.305 0.7 1 96.12 134 GLY A O 1
ATOM 1088 N N . TYR A 1 135 ? -19.172 -15.18 1.355 1 97.56 135 TYR A N 1
ATOM 1089 C CA . TYR A 1 135 ? -19.359 -15.648 -0.014 1 97.56 135 TYR A CA 1
ATOM 1090 C C . TYR A 1 135 ? -20.219 -14.68 -0.81 1 97.56 135 TYR A C 1
ATOM 1092 O O . TYR A 1 135 ? -21.359 -14.383 -0.42 1 97.56 135 TYR A O 1
ATOM 1100 N N . ILE A 1 136 ? -19.703 -14.164 -1.873 1 97.94 136 ILE A N 1
ATOM 1101 C CA . ILE A 1 136 ? -20.438 -13.195 -2.684 1 97.94 136 ILE A CA 1
ATOM 1102 C C . ILE A 1 136 ? -21.422 -13.93 -3.582 1 97.94 136 ILE A C 1
ATOM 1104 O O . ILE A 1 136 ? -21.047 -14.805 -4.363 1 97.94 136 ILE A O 1
ATOM 1108 N N . LEU A 1 137 ? -22.656 -13.555 -3.467 1 97.5 137 LEU A N 1
ATOM 1109 C CA . LEU A 1 137 ? -23.734 -14.219 -4.184 1 97.5 137 LEU A CA 1
ATOM 1110 C C . LEU A 1 137 ? -24.109 -13.438 -5.441 1 97.5 137 LEU A C 1
ATOM 1112 O O . LEU A 1 137 ? -24.391 -14.039 -6.484 1 97.5 137 LEU A O 1
ATOM 1116 N N . ASN A 1 138 ? -24.172 -12.18 -5.289 1 95.81 138 ASN A N 1
ATOM 1117 C CA . ASN A 1 138 ? -24.609 -11.305 -6.367 1 95.81 138 ASN A CA 1
ATOM 1118 C C . ASN A 1 138 ? -24.094 -9.883 -6.184 1 95.81 138 ASN A C 1
ATOM 1120 O O . ASN A 1 138 ? -23.734 -9.484 -5.074 1 95.81 138 ASN A O 1
ATOM 1124 N N . LEU A 1 139 ? -23.953 -9.227 -7.324 1 94.75 139 LEU A N 1
ATOM 1125 C CA . LEU A 1 139 ? -23.562 -7.82 -7.223 1 94.75 139 LEU A CA 1
ATOM 1126 C C . LEU A 1 139 ? -24.047 -7.035 -8.438 1 94.75 139 LEU A C 1
ATOM 1128 O O . LEU A 1 139 ? -24.406 -7.625 -9.461 1 94.75 139 LEU A O 1
ATOM 1132 N N . THR A 1 140 ? -24.203 -5.719 -8.25 1 90.56 140 THR A N 1
ATOM 1133 C CA . THR A 1 140 ? -24.547 -4.801 -9.328 1 90.56 140 THR A CA 1
ATOM 1134 C C . THR A 1 140 ? -23.656 -3.566 -9.305 1 90.56 140 THR A C 1
ATOM 1136 O O . THR A 1 140 ? -23.312 -3.062 -8.234 1 90.56 140 THR A O 1
ATOM 1139 N N . LEU A 1 141 ? -23.203 -3.152 -10.523 1 87.31 141 LEU A N 1
ATOM 1140 C CA . LEU A 1 141 ? -22.375 -1.953 -10.641 1 87.31 141 LEU A CA 1
ATOM 1141 C C . LEU A 1 141 ? -23.25 -0.705 -10.727 1 87.31 141 LEU A C 1
ATOM 1143 O O . LEU A 1 141 ? -24.297 -0.721 -11.375 1 87.31 141 LEU A O 1
ATOM 1147 N N . ALA A 1 142 ? -22.719 0.319 -9.961 1 74.19 142 ALA A N 1
ATOM 1148 C CA . ALA A 1 142 ? -23.453 1.577 -9.977 1 74.19 142 ALA A CA 1
ATOM 1149 C C . ALA A 1 142 ? -23.266 2.307 -11.305 1 74.19 142 ALA A C 1
ATOM 1151 O O . ALA A 1 142 ? -22.188 2.271 -11.891 1 74.19 142 ALA A O 1
ATOM 1152 N N . GLY A 1 143 ? -24.281 3.09 -11.82 1 63.53 143 GLY A N 1
ATOM 1153 C CA . GLY A 1 143 ? -24.234 3.93 -13.008 1 63.53 143 GLY A CA 1
ATOM 1154 C C . GLY A 1 143 ? -24.875 3.287 -14.219 1 63.53 143 GLY A C 1
ATOM 1155 O O . GLY A 1 143 ? -25 3.922 -15.273 1 63.53 143 GLY A O 1
ATOM 1156 N N . GLY A 1 144 ? -24.953 2.016 -14.336 1 51.97 144 GLY A N 1
ATOM 1157 C CA . GLY A 1 144 ? -25.562 1.527 -15.57 1 51.97 144 GLY A CA 1
ATOM 1158 C C . GLY A 1 144 ? -26.938 2.1 -15.828 1 51.97 144 GLY A C 1
ATOM 1159 O O . GLY A 1 144 ? -27.25 2.516 -16.953 1 51.97 144 GLY A O 1
ATOM 1160 N N . GLY A 1 145 ? -28.031 1.548 -15.242 1 46.22 145 GLY A N 1
ATOM 1161 C CA . GLY A 1 145 ? -29.391 1.731 -15.711 1 46.22 145 GLY A CA 1
ATOM 1162 C C . GLY A 1 145 ? -29.938 3.109 -15.406 1 46.22 145 GLY A C 1
ATOM 1163 O O . GLY A 1 145 ? -29.203 3.996 -14.969 1 46.22 145 GLY A O 1
ATOM 1164 N N . GLU A 1 146 ? -31.344 3.258 -15.555 1 43.47 146 GLU A N 1
ATOM 1165 C CA . GLU A 1 146 ? -32.25 4.383 -15.398 1 43.47 146 GLU A CA 1
ATOM 1166 C C . GLU A 1 146 ? -32.094 5.043 -14.031 1 43.47 146 GLU A C 1
ATOM 1168 O O . GLU A 1 146 ? -32.188 4.375 -13 1 43.47 146 GLU A O 1
ATOM 1173 N N . GLN A 1 147 ? -31.266 5.98 -13.914 1 40.78 147 GLN A N 1
ATOM 1174 C CA . GLN A 1 147 ? -31.078 6.691 -12.656 1 40.78 147 GLN A CA 1
ATOM 1175 C C . GLN A 1 147 ? -32.406 7.086 -12.047 1 40.78 147 GLN A C 1
ATOM 1177 O O . GLN A 1 147 ? -33.094 7.984 -12.547 1 40.78 147 GLN A O 1
ATOM 1182 N N . PRO A 1 148 ? -33.188 6.316 -11.43 1 43.47 148 PRO A N 1
ATOM 1183 C CA . PRO A 1 148 ? -34.25 7.023 -10.711 1 43.47 148 PRO A CA 1
ATOM 1184 C C . PRO A 1 148 ? -33.688 7.992 -9.656 1 43.47 148 PRO A C 1
ATOM 1186 O O . PRO A 1 148 ? -32.531 7.906 -9.281 1 43.47 148 PRO A O 1
ATOM 1189 N N . LYS A 1 149 ? -34.531 8.867 -9.055 1 43.91 149 LYS A N 1
ATOM 1190 C CA . LYS A 1 149 ? -34.188 9.828 -8.008 1 43.91 149 LYS A CA 1
ATOM 1191 C C . LYS A 1 149 ? -33.375 9.172 -6.902 1 43.91 149 LYS A C 1
ATOM 1193 O O . LYS A 1 149 ? -33.5 7.969 -6.652 1 43.91 149 LYS A O 1
ATOM 1198 N N . LYS A 1 150 ? -32.531 9.852 -6.16 1 44.53 150 LYS A N 1
ATOM 1199 C CA . LYS A 1 150 ? -31.484 9.461 -5.211 1 44.53 150 LYS A CA 1
ATOM 1200 C C . LYS A 1 150 ? -31.969 8.328 -4.309 1 44.53 150 LYS A C 1
ATOM 1202 O O . LYS A 1 150 ? -31.25 7.336 -4.121 1 44.53 150 LYS A O 1
ATOM 1207 N N . GLY A 1 151 ? -33.031 8.484 -3.557 1 48.09 151 GLY A N 1
ATOM 1208 C CA . GLY A 1 151 ? -33.625 7.598 -2.566 1 48.09 151 GLY A CA 1
ATOM 1209 C C . GLY A 1 151 ? -34.094 6.285 -3.152 1 48.09 151 GLY A C 1
ATOM 1210 O O . GLY A 1 151 ? -33.938 5.23 -2.531 1 48.09 151 GLY A O 1
ATOM 1211 N N . LEU A 1 152 ? -34.719 6.43 -4.184 1 48.41 152 LEU A N 1
ATOM 1212 C CA . LEU A 1 152 ? -35.406 5.34 -4.875 1 48.41 152 LEU A CA 1
ATOM 1213 C C . LEU A 1 152 ? -34.375 4.43 -5.574 1 48.41 152 LEU A C 1
ATOM 1215 O O . LEU A 1 152 ? -34.656 3.25 -5.797 1 48.41 152 LEU A O 1
ATOM 1219 N N . LYS A 1 153 ? -33.188 5.02 -5.605 1 60.09 153 LYS A N 1
ATOM 1220 C CA . LYS A 1 153 ? -32.125 4.355 -6.367 1 60.09 153 LYS A CA 1
ATOM 1221 C C . LYS A 1 153 ? -31.484 3.234 -5.555 1 60.09 153 LYS A C 1
ATOM 1223 O O . LYS A 1 153 ? -31.297 2.123 -6.055 1 60.09 153 LYS A O 1
ATOM 1228 N N . ASN A 1 154 ? -31.375 3.496 -4.297 1 74.44 154 ASN A N 1
ATOM 1229 C CA . ASN A 1 154 ? -30.688 2.469 -3.525 1 74.44 154 ASN A CA 1
ATOM 1230 C C . ASN A 1 154 ? -31.609 1.307 -3.182 1 74.44 154 ASN A C 1
ATOM 1232 O O . ASN A 1 154 ? -31.188 0.148 -3.199 1 74.44 154 ASN A O 1
ATOM 1236 N N . SER A 1 155 ? -32.969 1.671 -3.008 1 78.19 155 SER A N 1
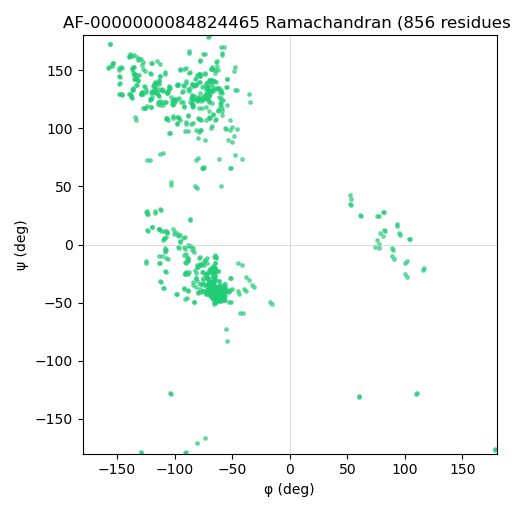ATOM 1237 C CA . SER A 1 155 ? -33.938 0.625 -2.699 1 78.19 155 SER A CA 1
ATOM 1238 C C . SER A 1 155 ? -34.156 -0.302 -3.893 1 78.19 155 SER A C 1
ATOM 1240 O O . SER A 1 155 ? -34.25 -1.519 -3.729 1 78.19 155 SER A O 1
ATOM 1242 N N . SER A 1 156 ? -34.094 0.302 -5.02 1 82.69 156 SER A N 1
ATOM 1243 C CA . SER A 1 156 ? -34.281 -0.502 -6.223 1 82.69 156 SER A CA 1
ATOM 1244 C C . SER A 1 156 ? -33.094 -1.416 -6.469 1 82.69 156 SER A C 1
ATOM 1246 O O . SER A 1 156 ? -33.25 -2.553 -6.914 1 82.69 156 SER A O 1
ATOM 1248 N N . VAL A 1 157 ? -32.031 -0.9 -6.121 1 87.19 157 VAL A N 1
ATOM 1249 C CA . VAL A 1 157 ? -30.797 -1.671 -6.312 1 87.19 157 VAL A CA 1
ATOM 1250 C C . VAL A 1 157 ? -30.812 -2.904 -5.414 1 87.19 157 VAL A C 1
ATOM 1252 O O . VAL A 1 157 ? -30.5 -4.012 -5.855 1 87.19 157 VAL A O 1
ATOM 1255 N N . VAL A 1 158 ? -31.281 -2.715 -4.164 1 90.25 158 VAL A N 1
ATOM 1256 C CA . VAL A 1 158 ? -31.312 -3.818 -3.211 1 90.25 158 VAL A CA 1
ATOM 1257 C C . VAL A 1 158 ? -32.344 -4.855 -3.668 1 90.25 158 VAL A C 1
ATOM 1259 O O . VAL A 1 158 ? -32.094 -6.059 -3.621 1 90.25 158 VAL A O 1
ATOM 1262 N N . GLN A 1 159 ? -33.406 -4.352 -4.137 1 88.44 159 GLN A N 1
ATOM 1263 C CA . GLN A 1 159 ? -34.438 -5.27 -4.609 1 88.44 159 GLN A CA 1
ATOM 1264 C C . GLN A 1 159 ? -33.969 -6.086 -5.801 1 88.44 159 GLN A C 1
ATOM 1266 O O . GLN A 1 159 ? -34.219 -7.293 -5.879 1 88.44 159 GLN A O 1
ATOM 1271 N N . ASN A 1 160 ? -33.25 -5.449 -6.613 1 88 160 ASN A N 1
ATOM 1272 C CA . ASN A 1 160 ? -32.75 -6.117 -7.812 1 88 160 ASN A CA 1
ATOM 1273 C C . ASN A 1 160 ? -31.703 -7.168 -7.48 1 88 160 ASN A C 1
ATOM 1275 O O . ASN A 1 160 ? -31.719 -8.266 -8.039 1 88 160 ASN A O 1
ATOM 1279 N N . ILE A 1 161 ? -30.891 -6.879 -6.633 1 92 161 ILE A N 1
ATOM 1280 C CA . ILE A 1 161 ? -29.781 -7.777 -6.301 1 92 161 ILE A CA 1
ATOM 1281 C C . ILE A 1 161 ? -30.312 -8.977 -5.516 1 92 161 ILE A C 1
ATOM 1283 O O . ILE A 1 161 ? -29.75 -10.07 -5.586 1 92 161 ILE A O 1
ATOM 1287 N N . CYS A 1 162 ? -31.438 -8.797 -4.82 1 94.25 162 CYS A N 1
ATOM 1288 C CA . CYS A 1 162 ? -32.031 -9.844 -3.992 1 94.25 162 CYS A CA 1
ATOM 1289 C C . CYS A 1 162 ? -33.031 -10.672 -4.777 1 94.25 162 CYS A C 1
ATOM 1291 O O . CYS A 1 162 ? -33.531 -11.688 -4.293 1 94.25 162 CYS A O 1
ATOM 1293 N N . ARG A 1 163 ? -33.281 -10.32 -5.98 1 93 163 ARG A N 1
ATOM 1294 C CA . ARG A 1 163 ? -34.344 -10.906 -6.785 1 93 163 ARG A CA 1
ATOM 1295 C C . ARG A 1 163 ? -34.188 -12.414 -6.891 1 93 163 ARG A C 1
ATOM 1297 O O . ARG A 1 163 ? -35.156 -13.156 -6.715 1 93 163 ARG A O 1
ATOM 1304 N N . PRO A 1 164 ? -33 -12.914 -7.129 1 93.12 164 PRO A N 1
ATOM 1305 C CA . PRO A 1 164 ? -32.844 -14.367 -7.277 1 93.12 164 PRO A CA 1
ATOM 1306 C C . PRO A 1 164 ? -33.156 -15.125 -5.992 1 93.12 164 PRO A C 1
ATOM 1308 O O . PRO A 1 164 ? -33.375 -16.344 -6.023 1 93.12 164 PRO A O 1
ATOM 1311 N N . TYR A 1 165 ? -33.344 -14.453 -4.883 1 94.44 165 TYR A N 1
ATOM 1312 C CA . TYR A 1 165 ? -33.531 -15.125 -3.602 1 94.44 165 TYR A CA 1
ATOM 1313 C C . TYR A 1 165 ? -34.875 -14.789 -2.982 1 94.44 165 TYR A C 1
ATOM 1315 O O . TYR A 1 165 ? -35.094 -15.07 -1.804 1 94.44 165 TYR A O 1
ATOM 1323 N N . HIS A 1 166 ? -35.688 -14.25 -3.82 1 93.69 166 HIS A N 1
ATOM 1324 C CA . HIS A 1 166 ? -37.031 -13.922 -3.35 1 93.69 166 HIS A CA 1
ATOM 1325 C C . HIS A 1 166 ? -37.781 -15.188 -2.979 1 93.69 166 HIS A C 1
ATOM 1327 O O . HIS A 1 166 ? -37.656 -16.219 -3.641 1 93.69 166 HIS A O 1
ATOM 1333 N N . GLY A 1 167 ? -38.531 -15.117 -1.882 1 92.88 167 GLY A N 1
ATOM 1334 C CA . GLY A 1 167 ? -39.438 -16.188 -1.509 1 92.88 167 GLY A CA 1
ATOM 1335 C C . GLY A 1 167 ? -38.75 -17.312 -0.768 1 92.88 167 GLY A C 1
ATOM 1336 O O . GLY A 1 167 ? -39.344 -18.375 -0.552 1 92.88 167 GLY A O 1
ATOM 1337 N N . MET A 1 168 ? -37.562 -17.172 -0.337 1 93.5 168 MET A N 1
ATOM 1338 C CA . MET A 1 168 ? -36.781 -18.266 0.242 1 93.5 168 MET A CA 1
ATOM 1339 C C . MET A 1 168 ? -36.625 -18.078 1.747 1 93.5 168 MET A C 1
ATOM 1341 O O . MET A 1 168 ? -36.062 -18.953 2.426 1 93.5 168 MET A O 1
ATOM 1345 N N . GLY A 1 169 ? -37.062 -16.969 2.314 1 94.12 169 GLY A N 1
ATOM 1346 C CA . GLY A 1 169 ? -37.062 -16.75 3.754 1 94.12 169 GLY A CA 1
ATOM 1347 C C . GLY A 1 169 ? -35.719 -16.297 4.297 1 94.12 169 GLY A C 1
ATOM 1348 O O . GLY A 1 169 ? -35.375 -16.609 5.441 1 94.12 169 GLY A O 1
ATOM 1349 N N . TYR A 1 170 ? -34.938 -15.648 3.516 1 96.25 170 TYR A N 1
ATOM 1350 C CA . TYR A 1 170 ? -33.625 -15.148 3.945 1 96.25 170 TYR A CA 1
ATOM 1351 C C . TYR A 1 170 ? -33.781 -13.883 4.781 1 96.25 170 TYR A C 1
ATOM 1353 O O . TYR A 1 170 ? -34.844 -13.242 4.762 1 96.25 170 TYR A O 1
ATOM 1361 N N . GLN A 1 171 ? -32.75 -13.594 5.59 1 96.94 171 GLN A N 1
ATOM 1362 C CA . GLN A 1 171 ? -32.656 -12.367 6.367 1 96.94 171 GLN A CA 1
ATOM 1363 C C . GLN A 1 171 ? -31.641 -11.414 5.766 1 96.94 171 GLN A C 1
ATOM 1365 O O . GLN A 1 171 ? -30.516 -11.812 5.465 1 96.94 171 GLN A O 1
ATOM 1370 N N . LEU A 1 172 ? -32.031 -10.227 5.621 1 97 172 LEU A N 1
ATOM 1371 C CA . LEU A 1 172 ? -31.156 -9.273 4.949 1 97 172 LEU A CA 1
ATOM 1372 C C . LEU A 1 172 ? -30.688 -8.188 5.914 1 97 172 LEU A C 1
ATOM 1374 O O . LEU A 1 172 ? -31.516 -7.598 6.629 1 97 172 LEU A O 1
ATOM 1378 N N . PHE A 1 173 ? -29.453 -7.98 5.988 1 97.12 173 PHE A N 1
ATOM 1379 C CA . PHE A 1 173 ? -28.875 -6.902 6.781 1 97.12 173 PHE A CA 1
ATOM 1380 C C . PHE A 1 173 ? -28.266 -5.836 5.875 1 97.12 173 PHE A C 1
ATOM 1382 O O . PHE A 1 173 ? -27.578 -6.156 4.914 1 97.12 173 PHE A O 1
ATOM 1389 N N . MET A 1 174 ? -28.562 -4.543 6.16 1 93.44 174 MET A N 1
ATOM 1390 C CA . MET A 1 174 ? -28.125 -3.471 5.266 1 93.44 174 MET A CA 1
ATOM 1391 C C . MET A 1 174 ? -27.641 -2.266 6.059 1 93.44 174 MET A C 1
ATOM 1393 O O . MET A 1 174 ? -27.953 -2.123 7.242 1 93.44 174 MET A O 1
ATOM 1397 N N . ASP A 1 175 ? -26.891 -1.41 5.344 1 87.25 175 ASP A N 1
ATOM 1398 C CA . ASP A 1 175 ? -26.375 -0.201 5.984 1 87.25 175 ASP A CA 1
ATOM 1399 C C . ASP A 1 175 ? -27.344 0.964 5.809 1 87.25 175 ASP A C 1
ATOM 1401 O O . ASP A 1 175 ? -28.391 0.819 5.168 1 87.25 175 ASP A O 1
ATOM 1405 N N . HIS A 1 176 ? -26.969 2.119 6.336 1 83 176 HIS A N 1
ATOM 1406 C CA . HIS A 1 176 ? -27.828 3.287 6.398 1 83 176 HIS A CA 1
ATOM 1407 C C . HIS A 1 176 ? -28.141 3.82 5 1 83 176 HIS A C 1
ATOM 1409 O O . HIS A 1 176 ? -29.203 4.402 4.77 1 83 176 HIS A O 1
ATOM 1415 N N . SER A 1 177 ? -27.281 3.541 4.074 1 79.5 177 SER A N 1
ATOM 1416 C CA . SER A 1 177 ? -27.453 4.082 2.73 1 79.5 177 SER A CA 1
ATOM 1417 C C . SER A 1 177 ? -28.562 3.359 1.98 1 79.5 177 SER A C 1
ATOM 1419 O O . SER A 1 177 ? -29.156 3.914 1.051 1 79.5 177 SER A O 1
ATOM 1421 N N . TYR A 1 178 ? -28.922 2.201 2.453 1 85.5 178 TYR A N 1
ATOM 1422 C CA . TYR A 1 178 ? -29.875 1.389 1.717 1 85.5 178 TYR A CA 1
ATOM 1423 C C . TYR A 1 178 ? -31.188 1.266 2.484 1 85.5 178 TYR A C 1
ATOM 1425 O O . TYR A 1 178 ? -32.219 0.932 1.904 1 85.5 178 TYR A O 1
ATOM 1433 N N . THR A 1 179 ? -31.141 1.573 3.66 1 88.31 179 THR A N 1
ATOM 1434 C CA . THR A 1 179 ? -32.25 1.24 4.531 1 88.31 179 THR A CA 1
ATOM 1435 C C . THR A 1 179 ? -33.344 2.316 4.461 1 88.31 179 THR A C 1
ATOM 1437 O O . THR A 1 179 ? -33.031 3.51 4.559 1 88.31 179 THR A O 1
ATOM 1440 N N . SER A 1 180 ? -34.531 1.919 4.234 1 86.25 180 SER A N 1
ATOM 1441 C CA . SER A 1 180 ? -35.719 2.764 4.305 1 86.25 180 SER A CA 1
ATOM 1442 C C . SER A 1 180 ? -36.906 1.976 4.793 1 86.25 180 SER A C 1
ATOM 1444 O O . SER A 1 180 ? -36.969 0.748 4.684 1 86.25 180 SER A O 1
ATOM 1446 N N . PHE A 1 181 ? -37.812 2.758 5.426 1 87.5 181 PHE A N 1
ATOM 1447 C CA . PHE A 1 181 ? -39.031 2.129 5.922 1 87.5 181 PHE A CA 1
ATOM 1448 C C . PHE A 1 181 ? -39.781 1.429 4.793 1 87.5 181 PHE A C 1
ATOM 1450 O O . PHE A 1 181 ? -40.219 0.29 4.945 1 87.5 181 PHE A O 1
ATOM 1457 N N . GLU A 1 182 ? -39.844 2.025 3.664 1 86.69 182 GLU A N 1
ATOM 1458 C CA . GLU A 1 182 ? -40.562 1.483 2.514 1 86.69 182 GLU A CA 1
ATOM 1459 C C . GLU A 1 182 ? -39.906 0.219 1.988 1 86.69 182 GLU A C 1
ATOM 1461 O O . GLU A 1 182 ? -40.562 -0.732 1.594 1 86.69 182 GLU A O 1
ATOM 1466 N N . LEU A 1 183 ? -38.625 0.232 1.994 1 90.44 183 LEU A N 1
ATOM 1467 C CA . LEU A 1 183 ? -37.906 -0.929 1.502 1 90.44 183 LEU A CA 1
ATOM 1468 C C . LEU A 1 183 ? -38.125 -2.141 2.396 1 90.44 183 LEU A C 1
ATOM 1470 O O . LEU A 1 183 ? -38.312 -3.254 1.904 1 90.44 183 LEU A O 1
ATOM 1474 N N . LEU A 1 184 ? -38.125 -1.965 3.67 1 92 184 LEU A N 1
ATOM 1475 C CA . LEU A 1 184 ? -38.344 -3.072 4.594 1 92 184 LEU A CA 1
ATOM 1476 C C . LEU A 1 184 ? -39.75 -3.662 4.426 1 92 184 LEU A C 1
ATOM 1478 O O . LEU A 1 184 ? -39.906 -4.879 4.492 1 92 184 LEU A O 1
ATOM 1482 N N . LYS A 1 185 ? -40.688 -2.805 4.242 1 90.5 185 LYS A N 1
ATOM 1483 C CA . LYS A 1 185 ? -42.062 -3.277 4.012 1 90.5 185 LYS A CA 1
ATOM 1484 C C . LYS A 1 185 ? -42.125 -4.109 2.734 1 90.5 185 LYS A C 1
ATOM 1486 O O . LYS A 1 185 ? -42.75 -5.188 2.729 1 90.5 185 LYS A O 1
ATOM 1491 N N . LYS A 1 186 ? -41.5 -3.607 1.731 1 91.25 186 LYS A N 1
ATOM 1492 C CA . LYS A 1 186 ? -41.5 -4.312 0.454 1 91.25 186 LYS A CA 1
ATOM 1493 C C . LYS A 1 186 ? -40.812 -5.668 0.573 1 91.25 186 LYS A C 1
ATOM 1495 O O . LYS A 1 186 ? -41.281 -6.664 0.021 1 91.25 186 LYS A O 1
ATOM 1500 N N . LEU A 1 187 ? -39.75 -5.695 1.239 1 93.94 187 LEU A N 1
ATOM 1501 C CA . LEU A 1 187 ? -39 -6.941 1.439 1 93.94 187 LEU A CA 1
ATOM 1502 C C . LEU A 1 187 ? -39.844 -7.938 2.234 1 93.94 187 LEU A C 1
ATOM 1504 O O . LEU A 1 187 ? -39.812 -9.141 1.972 1 93.94 187 LEU A O 1
ATOM 1508 N N . GLY A 1 188 ? -40.531 -7.402 3.197 1 92.62 188 GLY A N 1
ATOM 1509 C CA . GLY A 1 188 ? -41.438 -8.258 3.945 1 92.62 188 GLY A CA 1
ATOM 1510 C C . GLY A 1 188 ? -42.469 -8.961 3.064 1 92.62 188 GLY A C 1
ATOM 1511 O O . GLY A 1 188 ? -42.75 -10.141 3.26 1 92.62 188 GLY A O 1
ATOM 1512 N N . ALA A 1 189 ? -42.906 -8.266 2.139 1 92.31 189 ALA A N 1
ATOM 1513 C CA . ALA A 1 189 ? -43.906 -8.82 1.209 1 92.31 189 ALA A CA 1
ATOM 1514 C C . ALA A 1 189 ? -43.281 -9.914 0.34 1 92.31 189 ALA A C 1
ATOM 1516 O O . ALA A 1 189 ? -43.969 -10.789 -0.161 1 92.31 189 ALA A O 1
ATOM 1517 N N . LEU A 1 190 ? -42 -9.906 0.198 1 93.44 190 LEU A N 1
ATOM 1518 C CA . LEU A 1 190 ? -41.281 -10.875 -0.63 1 93.44 190 LEU A CA 1
ATOM 1519 C C . LEU A 1 190 ? -40.688 -11.977 0.226 1 93.44 190 LEU A C 1
ATOM 1521 O O . LEU A 1 190 ? -39.781 -12.695 -0.225 1 93.44 190 LEU A O 1
ATOM 1525 N N . SER A 1 191 ? -41.062 -12.039 1.483 1 92.56 191 SER A N 1
ATOM 1526 C CA . SER A 1 191 ? -40.688 -13.094 2.428 1 92.56 191 SER A CA 1
ATOM 1527 C C . SER A 1 191 ? -39.25 -12.906 2.941 1 92.56 191 SER A C 1
ATOM 1529 O O . SER A 1 191 ? -38.562 -13.883 3.186 1 92.56 191 SER A O 1
ATOM 1531 N N . TRP A 1 192 ? -38.812 -11.695 2.896 1 95 192 TRP A N 1
ATOM 1532 C CA . TRP A 1 192 ? -37.562 -11.352 3.521 1 95 192 TRP A CA 1
ATOM 1533 C C . TRP A 1 192 ? -37.781 -10.75 4.906 1 95 192 TRP A C 1
ATOM 1535 O O . TRP A 1 192 ? -38.75 -10.016 5.125 1 95 192 TRP A O 1
ATOM 1545 N N . THR A 1 193 ? -37 -11.133 5.848 1 95.56 193 THR A N 1
ATOM 1546 C CA . THR A 1 193 ? -36.812 -10.32 7.043 1 95.56 193 THR A CA 1
ATOM 1547 C C . THR A 1 193 ? -35.562 -9.469 6.934 1 95.56 193 THR A C 1
ATOM 1549 O O . THR A 1 193 ? -34.562 -9.883 6.332 1 95.56 193 THR A O 1
ATOM 1552 N N . ALA A 1 194 ? -35.688 -8.25 7.348 1 95.94 194 ALA A N 1
ATOM 1553 C CA . ALA A 1 194 ? -34.562 -7.355 7.098 1 95.94 194 ALA A CA 1
ATOM 1554 C C . ALA A 1 194 ? -34.281 -6.492 8.32 1 95.94 194 ALA A C 1
ATOM 1556 O O . ALA A 1 194 ? -35.156 -6.289 9.172 1 95.94 194 ALA A O 1
ATOM 1557 N N . CYS A 1 195 ? -33.094 -6.145 8.438 1 95.44 195 CYS A N 1
ATOM 1558 C CA . CYS A 1 195 ? -32.594 -5.242 9.477 1 95.44 195 CYS A CA 1
ATOM 1559 C C . CYS A 1 195 ? -31.578 -4.266 8.914 1 95.44 195 CYS A C 1
ATOM 1561 O O . CYS A 1 195 ? -30.641 -4.672 8.219 1 95.44 195 CYS A O 1
ATOM 1563 N N . GLY A 1 196 ? -31.734 -2.98 9.164 1 93.5 196 GLY A N 1
ATOM 1564 C CA . GLY A 1 196 ? -30.812 -1.984 8.648 1 93.5 196 GLY A CA 1
ATOM 1565 C C . GLY A 1 196 ? -30.656 -0.788 9.562 1 93.5 196 GLY A C 1
ATOM 1566 O O . GLY A 1 196 ? -31.547 -0.474 10.352 1 93.5 196 GLY A O 1
ATOM 1567 N N . ALA A 1 197 ? -29.5 -0.193 9.516 1 90.88 197 ALA A N 1
ATOM 1568 C CA . ALA A 1 197 ? -29.266 1.03 10.273 1 90.88 197 ALA A CA 1
ATOM 1569 C C . ALA A 1 197 ? -29.906 2.236 9.586 1 90.88 197 ALA A C 1
ATOM 1571 O O . ALA A 1 197 ? -30.031 2.26 8.367 1 90.88 197 ALA A O 1
ATOM 1572 N N . VAL A 1 198 ? -30.344 3.143 10.359 1 86.19 198 VAL A N 1
ATOM 1573 C CA . VAL A 1 198 ? -30.953 4.344 9.797 1 86.19 198 VAL A CA 1
ATOM 1574 C C . VAL A 1 198 ? -30.297 5.586 10.398 1 86.19 198 VAL A C 1
ATOM 1576 O O . VAL A 1 198 ? -29.984 5.617 11.586 1 86.19 198 VAL A O 1
ATOM 1579 N N . SER A 1 199 ? -29.953 6.457 9.398 1 74.44 199 SER A N 1
ATOM 1580 C CA . SER A 1 199 ? -29.453 7.742 9.883 1 74.44 199 SER A CA 1
ATOM 1581 C C . SER A 1 199 ? -30.609 8.68 10.227 1 74.44 199 SER A C 1
ATOM 1583 O O . SER A 1 199 ? -31.656 8.641 9.586 1 74.44 199 SER A O 1
ATOM 1585 N N . PRO A 1 200 ? -30.453 9.32 11.32 1 62.31 200 PRO A N 1
ATOM 1586 C CA . PRO A 1 200 ? -31.531 10.234 11.703 1 62.31 200 PRO A CA 1
ATOM 1587 C C . PRO A 1 200 ? -31.906 11.195 10.586 1 62.31 200 PRO A C 1
ATOM 1589 O O . PRO A 1 200 ? -33.062 11.594 10.484 1 62.31 200 PRO A O 1
ATOM 1592 N N . ASN A 1 201 ? -30.922 11.477 9.758 1 57.03 201 ASN A N 1
ATOM 1593 C CA . ASN A 1 201 ? -31.188 12.484 8.734 1 57.03 201 ASN A CA 1
ATOM 1594 C C . ASN A 1 201 ? -31.766 11.859 7.473 1 57.03 201 ASN A C 1
ATOM 1596 O O . ASN A 1 201 ? -32.25 12.57 6.582 1 57.03 201 ASN A O 1
ATOM 1600 N N . HIS A 1 202 ? -31.688 10.516 7.457 1 55.94 202 HIS A N 1
ATOM 1601 C CA . HIS A 1 202 ? -32.094 9.914 6.195 1 55.94 202 HIS A CA 1
ATOM 1602 C C . HIS A 1 202 ? -33.031 8.727 6.43 1 55.94 202 HIS A C 1
ATOM 1604 O O . HIS A 1 202 ? -32.625 7.699 6.969 1 55.94 202 HIS A O 1
ATOM 1610 N N . GLY A 1 203 ? -34.344 8.805 6.164 1 55.12 203 GLY A N 1
ATOM 1611 C CA . GLY A 1 203 ? -35.25 7.688 5.992 1 55.12 203 GLY A CA 1
ATOM 1612 C C . GLY A 1 203 ? -35.875 7.23 7.289 1 55.12 203 GLY A C 1
ATOM 1613 O O . GLY A 1 203 ? -36.5 6.176 7.34 1 55.12 203 GLY A O 1
ATOM 1614 N N . ALA A 1 204 ? -35.312 7.805 8.438 1 56.03 204 ALA A N 1
ATOM 1615 C CA . ALA A 1 204 ? -35.875 7.359 9.711 1 56.03 204 ALA A CA 1
ATOM 1616 C C . ALA A 1 204 ? -37.312 7.844 9.875 1 56.03 204 ALA A C 1
ATOM 1618 O O . ALA A 1 204 ? -37.719 8.852 9.281 1 56.03 204 ALA A O 1
ATOM 1619 N N . PRO A 1 205 ? -38.125 6.934 10.414 1 57 205 PRO A N 1
ATOM 1620 C CA . PRO A 1 205 ? -39.438 7.445 10.797 1 57 205 PRO A CA 1
ATOM 1621 C C . PRO A 1 205 ? -39.375 8.75 11.586 1 57 205 PRO A C 1
ATOM 1623 O O . PRO A 1 205 ? -38.375 9.008 12.258 1 57 205 PRO A O 1
ATOM 1626 N N . THR A 1 206 ? -40.188 9.672 11.18 1 55.69 206 THR A N 1
ATOM 1627 C CA . THR A 1 206 ? -40.312 11.008 11.75 1 55.69 206 THR A CA 1
ATOM 1628 C C . THR A 1 206 ? -40 10.984 13.25 1 55.69 206 THR A C 1
ATOM 1630 O O . THR A 1 206 ? -39.438 11.93 13.789 1 55.69 206 THR A O 1
ATOM 1633 N N . VAL A 1 207 ? -40.406 9.938 13.82 1 53.97 207 VAL A N 1
ATOM 1634 C CA . VAL A 1 207 ? -40.281 9.883 15.273 1 53.97 207 VAL A CA 1
ATOM 1635 C C . VAL A 1 207 ? -38.812 9.82 15.664 1 53.97 207 VAL A C 1
ATOM 1637 O O . VAL A 1 207 ? -38.406 10.359 16.688 1 53.97 207 VAL A O 1
ATOM 1640 N N . PHE A 1 208 ? -38.062 9.18 14.852 1 58.06 208 PHE A N 1
ATOM 1641 C CA . PHE A 1 208 ? -36.625 9.016 15.172 1 58.06 208 PHE A CA 1
ATOM 1642 C C . PHE A 1 208 ? -35.812 10.156 14.586 1 58.06 208 PHE A C 1
ATOM 1644 O O . PHE A 1 208 ? -34.625 10.305 14.898 1 58.06 208 PHE A O 1
ATOM 1651 N N . MET A 1 209 ? -36.375 10.695 13.547 1 54.59 209 MET A N 1
ATOM 1652 C CA . MET A 1 209 ? -35.656 11.742 12.812 1 54.59 209 MET A CA 1
ATOM 1653 C C . MET A 1 209 ? -35.469 12.977 13.688 1 54.59 209 MET A C 1
ATOM 1655 O O . MET A 1 209 ? -34.562 13.789 13.43 1 54.59 209 MET A O 1
ATOM 1659 N N . LYS A 1 210 ? -36.375 13.102 14.594 1 52.38 210 LYS A N 1
ATOM 1660 C CA . LYS A 1 210 ? -36.156 14.344 15.328 1 52.38 210 LYS A CA 1
ATOM 1661 C C . LYS A 1 210 ? -34.969 14.219 16.266 1 52.38 210 LYS A C 1
ATOM 1663 O O . LYS A 1 210 ? -35.062 13.641 17.359 1 52.38 210 LYS A O 1
ATOM 1668 N N . LYS A 1 211 ? -33.875 14.086 15.688 1 51.66 211 LYS A N 1
ATOM 1669 C CA . LYS A 1 211 ? -32.594 14.078 16.422 1 51.66 211 LYS A CA 1
ATOM 1670 C C . LYS A 1 211 ? -32.781 14.625 17.844 1 51.66 211 LYS A C 1
ATOM 1672 O O . LYS A 1 211 ? -32.156 14.148 18.781 1 51.66 211 LYS A O 1
ATOM 1677 N N . ASN A 1 212 ? -33.406 15.773 17.812 1 54.5 212 ASN A N 1
ATOM 1678 C CA . ASN A 1 212 ? -33.5 16.594 19 1 54.5 212 ASN A CA 1
ATOM 1679 C C . ASN A 1 212 ? -34.719 16.188 19.844 1 54.5 212 ASN A C 1
ATOM 1681 O O . ASN A 1 212 ? -35.281 17.016 20.578 1 54.5 212 ASN A O 1
ATOM 1685 N N . SER A 1 213 ? -35.062 14.93 19.5 1 61.69 213 SER A N 1
ATOM 1686 C CA . SER A 1 213 ? -36.156 14.617 20.406 1 61.69 213 SER A CA 1
ATOM 1687 C C . SER A 1 213 ? -35.688 14.445 21.844 1 61.69 213 SER A C 1
ATOM 1689 O O . SER A 1 213 ? -34.625 13.867 22.078 1 61.69 213 SER A O 1
ATOM 1691 N N . GLN A 1 214 ? -36.094 15.242 22.625 1 66.38 214 GLN A N 1
ATOM 1692 C CA . GLN A 1 214 ? -35.812 15.242 24.047 1 66.38 214 GLN A CA 1
ATOM 1693 C C . GLN A 1 214 ? -35.719 13.82 24.594 1 66.38 214 GLN A C 1
ATOM 1695 O O . GLN A 1 214 ? -34.875 13.523 25.438 1 66.38 214 GLN A O 1
ATOM 1700 N N . ASP A 1 215 ? -36.5 12.938 23.938 1 73.44 215 ASP A N 1
ATOM 1701 C CA . ASP A 1 215 ? -36.562 11.57 24.469 1 73.44 215 ASP A CA 1
ATOM 1702 C C . ASP A 1 215 ? -35.281 10.797 24.094 1 73.44 215 ASP A C 1
ATOM 1704 O O . ASP A 1 215 ? -34.781 10.039 24.906 1 73.44 215 ASP A O 1
ATOM 1708 N N . LEU A 1 216 ? -34.875 11 22.953 1 77.62 216 LEU A N 1
ATOM 1709 C CA . LEU A 1 216 ? -33.688 10.273 22.516 1 77.62 216 LEU A CA 1
ATOM 1710 C C . LEU A 1 216 ? -32.438 10.789 23.234 1 77.62 216 LEU A C 1
ATOM 1712 O O . LEU A 1 216 ? -31.516 10.008 23.547 1 77.62 216 LEU A O 1
ATOM 1716 N N . CYS A 1 217 ? -32.469 12.047 23.438 1 76 217 CYS A N 1
ATOM 1717 C CA . CYS A 1 217 ? -31.312 12.664 24.094 1 76 217 CYS A CA 1
ATOM 1718 C C . CYS A 1 217 ? -31.234 12.266 25.562 1 76 217 CYS A C 1
ATOM 1720 O O . CYS A 1 217 ? -30.172 12.289 26.172 1 76 217 CYS A O 1
ATOM 1722 N N . ALA A 1 218 ? -32.375 11.852 26.125 1 79.31 218 ALA A N 1
ATOM 1723 C CA . ALA A 1 218 ? -32.438 11.508 27.531 1 79.31 218 ALA A CA 1
ATOM 1724 C C . ALA A 1 218 ? -32.031 10.062 27.766 1 79.31 218 ALA A C 1
ATOM 1726 O O . ALA A 1 218 ? -31.844 9.633 28.922 1 79.31 218 ALA A O 1
ATOM 1727 N N . LEU A 1 219 ? -31.734 9.383 26.688 1 84.44 219 LEU A N 1
ATOM 1728 C CA . LEU A 1 219 ? -31.375 7.984 26.844 1 84.44 219 LEU A CA 1
ATOM 1729 C C . LEU A 1 219 ? -29.969 7.855 27.438 1 84.44 219 LEU A C 1
ATOM 1731 O O . LEU A 1 219 ? -29.047 8.578 27.031 1 84.44 219 LEU A O 1
ATOM 1735 N N . LYS A 1 220 ? -29.828 7.062 28.5 1 85.94 220 LYS A N 1
ATOM 1736 C CA . LYS A 1 220 ? -28.531 6.738 29.078 1 85.94 220 LYS A CA 1
ATOM 1737 C C . LYS A 1 220 ? -27.906 5.523 28.406 1 85.94 220 LYS A C 1
ATOM 1739 O O . LYS A 1 220 ? -28.578 4.82 27.641 1 85.94 220 LYS A O 1
ATOM 1744 N N . ARG A 1 221 ? -26.734 5.367 28.625 1 86.69 221 ARG A N 1
ATOM 1745 C CA . ARG A 1 221 ? -26.031 4.242 28.016 1 86.69 221 ARG A CA 1
ATOM 1746 C C . ARG A 1 221 ? -26.688 2.918 28.422 1 86.69 221 ARG A C 1
ATOM 1748 O O . ARG A 1 221 ? -26.906 2.66 29.594 1 86.69 221 ARG A O 1
ATOM 1755 N N . GLY A 1 222 ? -27.062 2.152 27.406 1 89.31 222 GLY A N 1
ATOM 1756 C CA . GLY A 1 222 ? -27.719 0.876 27.641 1 89.31 222 GLY A CA 1
ATOM 1757 C C . GLY A 1 222 ? -29.219 0.934 27.469 1 89.31 222 GLY A C 1
ATOM 1758 O O . GLY A 1 222 ? -29.875 -0.103 27.375 1 89.31 222 GLY A O 1
ATOM 1759 N N . ASP A 1 223 ? -29.75 2.104 27.453 1 91 223 ASP A N 1
ATOM 1760 C CA . ASP A 1 223 ? -31.188 2.27 27.266 1 91 223 ASP A CA 1
ATOM 1761 C C . ASP A 1 223 ? -31.594 2.127 25.797 1 91 223 ASP A C 1
ATOM 1763 O O . ASP A 1 223 ? -30.797 2.436 24.906 1 91 223 ASP A O 1
ATOM 1767 N N . ALA A 1 224 ? -32.812 1.571 25.625 1 91.81 224 ALA A N 1
ATOM 1768 C CA . ALA A 1 224 ? -33.312 1.4 24.266 1 91.81 224 ALA A CA 1
ATOM 1769 C C . ALA A 1 224 ? -34.781 1.832 24.172 1 91.81 224 ALA A C 1
ATOM 1771 O O . ALA A 1 224 ? -35.5 1.767 25.141 1 91.81 224 ALA A O 1
ATOM 1772 N N . MET A 1 225 ? -35.094 2.395 23.141 1 88.94 225 MET A N 1
ATOM 1773 C CA . MET A 1 225 ? -36.469 2.773 22.812 1 88.94 225 MET A CA 1
ATOM 1774 C C . MET A 1 225 ? -36.938 2.037 21.578 1 88.94 225 MET A C 1
ATOM 1776 O O . MET A 1 225 ? -36.219 1.883 20.609 1 88.94 225 MET A O 1
ATOM 1780 N N . PHE A 1 226 ? -38.25 1.578 21.625 1 89.75 226 PHE A N 1
ATOM 1781 C CA . PHE A 1 226 ? -38.812 0.811 20.516 1 89.75 226 PHE A CA 1
ATOM 1782 C C . PHE A 1 226 ? -40.125 1.44 20.031 1 89.75 226 PHE A C 1
ATOM 1784 O O . PHE A 1 226 ? -40.906 1.961 20.828 1 89.75 226 PHE A O 1
ATOM 1791 N N . GLN A 1 227 ? -40.188 1.473 18.812 1 86.88 227 GLN A N 1
ATOM 1792 C CA . GLN A 1 227 ? -41.438 1.835 18.172 1 86.88 227 GLN A CA 1
ATOM 1793 C C . GLN A 1 227 ? -41.781 0.878 17.031 1 86.88 227 GLN A C 1
ATOM 1795 O O . GLN A 1 227 ? -40.875 0.367 16.375 1 86.88 227 GLN A O 1
ATOM 1800 N N . CYS A 1 228 ? -43.094 0.563 16.859 1 87.44 228 CYS A N 1
ATOM 1801 C CA . CYS A 1 228 ? -43.5 -0.379 15.82 1 87.44 228 CYS A CA 1
ATOM 1802 C C . CYS A 1 228 ? -44.625 0.196 14.961 1 87.44 228 CYS A C 1
ATOM 1804 O O . CYS A 1 228 ? -45.531 0.829 15.484 1 87.44 228 CYS A O 1
ATOM 1806 N N . ARG A 1 229 ? -44.375 0.105 13.695 1 85.94 229 ARG A N 1
ATOM 1807 C CA . ARG A 1 229 ? -45.406 0.476 12.734 1 85.94 229 ARG A CA 1
ATOM 1808 C C . ARG A 1 229 ? -45.469 -0.506 11.57 1 85.94 229 ARG A C 1
ATOM 1810 O O . ARG A 1 229 ? -44.438 -0.758 10.93 1 85.94 229 ARG A O 1
ATOM 1817 N N . ASP A 1 230 ? -46.625 -1.078 11.203 1 86.06 230 ASP A N 1
ATOM 1818 C CA . ASP A 1 230 ? -46.844 -1.938 10.055 1 86.06 230 ASP A CA 1
ATOM 1819 C C . ASP A 1 230 ? -45.875 -3.104 10.023 1 86.06 230 ASP A C 1
ATOM 1821 O O . ASP A 1 230 ? -45.281 -3.404 8.984 1 86.06 230 ASP A O 1
ATOM 1825 N N . GLY A 1 231 ? -45.531 -3.568 11.172 1 86.62 231 GLY A N 1
ATOM 1826 C CA . GLY A 1 231 ? -44.656 -4.738 11.25 1 86.62 231 GLY A CA 1
ATOM 1827 C C . GLY A 1 231 ? -43.188 -4.395 11.258 1 86.62 231 GLY A C 1
ATOM 1828 O O . GLY A 1 231 ? -42.344 -5.281 11.344 1 86.62 231 GLY A O 1
ATOM 1829 N N . VAL A 1 232 ? -42.875 -3.127 11.133 1 90.75 232 VAL A N 1
ATOM 1830 C CA . VAL A 1 232 ? -41.469 -2.678 11.164 1 90.75 232 VAL A CA 1
ATOM 1831 C C . VAL A 1 232 ? -41.156 -2.07 12.531 1 90.75 232 VAL A C 1
ATOM 1833 O O . VAL A 1 232 ? -41.875 -1.186 13 1 90.75 232 VAL A O 1
ATOM 1836 N N . VAL A 1 233 ? -40.188 -2.594 13.141 1 90.75 233 VAL A N 1
ATOM 1837 C CA . VAL A 1 233 ? -39.75 -2.129 14.469 1 90.75 233 VAL A CA 1
ATOM 1838 C C . VAL A 1 233 ? -38.594 -1.153 14.328 1 90.75 233 VAL A C 1
ATOM 1840 O O . VAL A 1 233 ? -37.625 -1.44 13.641 1 90.75 233 VAL A O 1
ATOM 1843 N N . ALA A 1 234 ? -38.75 0.01 14.906 1 89.81 234 ALA A N 1
ATOM 1844 C CA . ALA A 1 234 ? -37.656 0.977 15.023 1 89.81 234 ALA A CA 1
ATOM 1845 C C . ALA A 1 234 ? -37.031 0.943 16.422 1 89.81 234 ALA A C 1
ATOM 1847 O O . ALA A 1 234 ? -37.75 0.999 17.422 1 89.81 234 ALA A O 1
ATOM 1848 N N . CYS A 1 235 ? -35.781 0.747 16.438 1 90.69 235 CYS A N 1
ATOM 1849 C CA . CYS A 1 235 ? -35.062 0.643 17.703 1 90.69 235 CYS A CA 1
ATOM 1850 C C . CYS A 1 235 ? -33.969 1.693 17.812 1 90.69 235 CYS A C 1
ATOM 1852 O O . CYS A 1 235 ? -33.188 1.852 16.891 1 90.69 235 CYS A O 1
ATOM 1854 N N . ALA A 1 236 ? -34 2.48 18.859 1 89.88 236 ALA A N 1
ATOM 1855 C CA . ALA A 1 236 ? -32.906 3.414 19.203 1 89.88 236 ALA A CA 1
ATOM 1856 C C . ALA A 1 236 ? -32.188 2.979 20.469 1 89.88 236 ALA A C 1
ATOM 1858 O O . ALA A 1 236 ? -32.812 2.762 21.516 1 89.88 236 ALA A O 1
ATOM 1859 N N . TRP A 1 237 ? -30.906 2.775 20.344 1 91.12 237 TRP A N 1
ATOM 1860 C CA . TRP A 1 237 ? -30.078 2.287 21.453 1 91.12 237 TRP A CA 1
ATOM 1861 C C . TRP A 1 237 ? -28.906 3.223 21.703 1 91.12 237 TRP A C 1
ATOM 1863 O O . TRP A 1 237 ? -28.203 3.613 20.766 1 91.12 237 TRP A O 1
ATOM 1873 N N . ARG A 1 238 ? -28.734 3.518 22.969 1 89.56 238 ARG A N 1
ATOM 1874 C CA . ARG A 1 238 ? -27.641 4.41 23.328 1 89.56 238 ARG A CA 1
ATOM 1875 C C . ARG A 1 238 ? -26.422 3.621 23.797 1 89.56 238 ARG A C 1
ATOM 1877 O O . ARG A 1 238 ? -26.453 2.994 24.859 1 89.56 238 ARG A O 1
ATOM 1884 N N . ASP A 1 239 ? -25.438 3.641 23 1 88.69 239 ASP A N 1
ATOM 1885 C CA . ASP A 1 239 ? -24.109 3.168 23.406 1 88.69 239 ASP A CA 1
ATOM 1886 C C . ASP A 1 239 ? -23.172 4.336 23.688 1 88.69 239 ASP A C 1
ATOM 1888 O O . ASP A 1 239 ? -23.5 5.234 24.469 1 88.69 239 ASP A O 1
ATOM 1892 N N . ALA A 1 240 ? -22 4.367 23.109 1 82.25 240 ALA A N 1
ATOM 1893 C CA . ALA A 1 240 ? -21.219 5.594 23.125 1 82.25 240 ALA A CA 1
ATOM 1894 C C . ALA A 1 240 ? -21.828 6.652 22.219 1 82.25 240 ALA A C 1
ATOM 1896 O O . ALA A 1 240 ? -21.812 7.844 22.531 1 82.25 240 ALA A O 1
ATOM 1897 N N . LYS A 1 241 ? -22.484 6.141 21.219 1 84.75 241 LYS A N 1
ATOM 1898 C CA . LYS A 1 241 ? -23.266 6.941 20.281 1 84.75 241 LYS A CA 1
ATOM 1899 C C . LYS A 1 241 ? -24.672 6.344 20.094 1 84.75 241 LYS A C 1
ATOM 1901 O O . LYS A 1 241 ? -24.906 5.195 20.469 1 84.75 241 LYS A O 1
ATOM 1906 N N . LEU A 1 242 ? -25.484 7.148 19.656 1 86.5 242 LEU A N 1
ATOM 1907 C CA . LEU A 1 242 ? -26.844 6.684 19.391 1 86.5 242 LEU A CA 1
ATOM 1908 C C . LEU A 1 242 ? -26.891 5.797 18.156 1 86.5 242 LEU A C 1
ATOM 1910 O O . LEU A 1 242 ? -26.375 6.176 17.094 1 86.5 242 LEU A O 1
ATOM 1914 N N . VAL A 1 243 ? -27.453 4.598 18.328 1 89.12 243 VAL A N 1
ATOM 1915 C CA . VAL A 1 243 ? -27.609 3.654 17.234 1 89.12 243 VAL A CA 1
ATOM 1916 C C . VAL A 1 243 ? -29.094 3.436 16.953 1 89.12 243 VAL A C 1
ATOM 1918 O O . VAL A 1 243 ? -29.859 3.088 17.844 1 89.12 243 VAL A O 1
ATOM 1921 N N . THR A 1 244 ? -29.469 3.689 15.781 1 89.69 244 THR A N 1
ATOM 1922 C CA . THR A 1 244 ? -30.859 3.49 15.383 1 89.69 244 THR A CA 1
ATOM 1923 C C . THR A 1 244 ? -30.953 2.447 14.273 1 89.69 244 THR A C 1
ATOM 1925 O O . THR A 1 244 ? -30.219 2.514 13.281 1 89.69 244 THR A O 1
ATOM 1928 N N . VAL A 1 245 ? -31.906 1.485 14.453 1 92.12 245 VAL A N 1
ATOM 1929 C CA . VAL A 1 245 ? -32.062 0.422 13.469 1 92.12 245 VAL A CA 1
ATOM 1930 C C . VAL A 1 245 ? -33.531 0.209 13.18 1 92.12 245 VAL A C 1
ATOM 1932 O O . VAL A 1 245 ? -34.406 0.43 14.047 1 92.12 245 VAL A O 1
ATOM 1935 N N . LEU A 1 246 ? -33.875 -0.141 11.961 1 91.94 246 LEU A N 1
ATOM 1936 C CA . LEU A 1 246 ? -35.188 -0.658 11.555 1 91.94 246 LEU A CA 1
ATOM 1937 C C . LEU A 1 246 ? -35.125 -2.162 11.312 1 91.94 246 LEU A C 1
ATOM 1939 O O . LEU A 1 246 ? -34.125 -2.664 10.75 1 91.94 246 LEU A O 1
ATOM 1943 N N . SER A 1 247 ? -36.125 -2.865 11.812 1 94.06 247 SER A N 1
ATOM 1944 C CA . SER A 1 247 ? -36.031 -4.316 11.672 1 94.06 247 SER A CA 1
ATOM 1945 C C . SER A 1 247 ? -37.406 -4.941 11.523 1 94.06 247 SER A C 1
ATOM 1947 O O . SER A 1 247 ? -38.406 -4.438 12.078 1 94.06 247 SER A O 1
ATOM 1949 N N . THR A 1 248 ? -37.5 -5.969 10.75 1 94.75 248 THR A N 1
ATOM 1950 C CA . THR A 1 248 ? -38.656 -6.836 10.672 1 94.75 248 THR A CA 1
ATOM 1951 C C . THR A 1 248 ? -38.344 -8.227 11.219 1 94.75 248 THR A C 1
ATOM 1953 O O . THR A 1 248 ? -39.094 -9.172 10.992 1 94.75 248 THR A O 1
ATOM 1956 N N . LEU A 1 249 ? -37.156 -8.305 11.898 1 93.56 249 LEU A N 1
ATOM 1957 C CA . LEU A 1 249 ? -36.781 -9.57 12.508 1 93.56 249 LEU A CA 1
ATOM 1958 C C . LEU A 1 249 ? -37.75 -9.961 13.625 1 93.56 249 LEU A C 1
ATOM 1960 O O . LEU A 1 249 ? -38.281 -9.094 14.32 1 93.56 249 LEU A O 1
ATOM 1964 N N . PRO A 1 250 ? -37.875 -11.234 13.781 1 87.56 250 PRO A N 1
ATOM 1965 C CA . PRO A 1 250 ? -38.812 -11.695 14.82 1 87.56 250 PRO A CA 1
ATOM 1966 C C . PRO A 1 250 ? -38.188 -11.688 16.219 1 87.56 250 PRO A C 1
ATOM 1968 O O . PRO A 1 250 ? -38.125 -12.734 16.875 1 87.56 250 PRO A O 1
ATOM 1971 N N . VAL A 1 251 ? -37.594 -10.664 16.656 1 81.56 251 VAL A N 1
ATOM 1972 C CA . VAL A 1 251 ? -36.906 -10.625 17.938 1 81.56 251 VAL A CA 1
ATOM 1973 C C . VAL A 1 251 ? -37.625 -9.68 18.891 1 81.56 251 VAL A C 1
ATOM 1975 O O . VAL A 1 251 ? -37.469 -9.781 20.109 1 81.56 251 VAL A O 1
ATOM 1978 N N . GLY A 1 252 ? -38.531 -8.93 18.5 1 75 252 GLY A N 1
ATOM 1979 C CA . GLY A 1 252 ? -39.281 -8.039 19.344 1 75 252 GLY A CA 1
ATOM 1980 C C . GLY A 1 252 ? -38.438 -6.996 20.047 1 75 252 GLY A C 1
ATOM 1981 O O . GLY A 1 252 ? -37.656 -6.305 19.422 1 75 252 GLY A O 1
ATOM 1982 N N . THR A 1 253 ? -38.656 -6.871 21.359 1 82.31 253 THR A N 1
ATOM 1983 C CA . THR A 1 253 ? -37.969 -5.887 22.188 1 82.31 253 THR A CA 1
ATOM 1984 C C . THR A 1 253 ? -37 -6.57 23.172 1 82.31 253 THR A C 1
ATOM 1986 O O . THR A 1 253 ? -36.719 -6.039 24.25 1 82.31 253 THR A O 1
ATOM 1989 N N . GLU A 1 254 ? -36.5 -7.738 22.703 1 89.62 254 GLU A N 1
ATOM 1990 C CA . GLU A 1 254 ? -35.594 -8.5 23.562 1 89.62 254 GLU A CA 1
ATOM 1991 C C . GLU A 1 254 ? -34.25 -7.793 23.719 1 89.62 254 GLU A C 1
ATOM 1993 O O . GLU A 1 254 ? -33.781 -7.16 22.781 1 89.62 254 GLU A O 1
ATOM 1998 N N . MET A 1 255 ? -33.781 -7.902 24.953 1 92.75 255 MET A N 1
ATOM 1999 C CA . MET A 1 255 ? -32.5 -7.273 25.266 1 92.75 255 MET A CA 1
ATOM 2000 C C . MET A 1 255 ? -31.438 -8.328 25.562 1 92.75 255 MET A C 1
ATOM 2002 O O . MET A 1 255 ? -31.766 -9.445 25.969 1 92.75 255 MET A O 1
ATOM 2006 N N . THR A 1 256 ? -30.266 -8.016 25.172 1 92.62 256 THR A N 1
ATOM 2007 C CA . THR A 1 256 ? -29.109 -8.852 25.484 1 92.62 256 THR A CA 1
ATOM 2008 C C . THR A 1 256 ? -27.984 -8.016 26.094 1 92.62 256 THR A C 1
ATOM 2010 O O . THR A 1 256 ? -28.188 -6.852 26.422 1 92.62 256 THR A O 1
ATOM 2013 N N . HIS A 1 257 ? -26.844 -8.711 26.391 1 91.38 257 HIS A N 1
ATOM 2014 C CA . HIS A 1 257 ? -25.703 -8.016 26.969 1 91.38 257 HIS A CA 1
ATOM 2015 C C . HIS A 1 257 ? -24.5 -8.062 26.047 1 91.38 257 HIS A C 1
ATOM 2017 O O . HIS A 1 257 ? -24.266 -9.078 25.391 1 91.38 257 HIS A O 1
ATOM 2023 N N . VAL A 1 258 ? -23.922 -6.898 25.922 1 88.94 258 VAL A N 1
ATOM 2024 C CA . VAL A 1 258 ? -22.688 -6.84 25.156 1 88.94 258 VAL A CA 1
ATOM 2025 C C . VAL A 1 258 ? -21.547 -6.309 26.016 1 88.94 258 VAL A C 1
ATOM 2027 O O . VAL A 1 258 ? -21.781 -5.5 26.922 1 88.94 258 VAL A O 1
ATOM 2030 N N . ASN A 1 259 ? -20.375 -6.805 25.75 1 85 259 ASN A N 1
ATOM 2031 C CA . ASN A 1 259 ? -19.188 -6.375 26.484 1 85 259 ASN A CA 1
ATOM 2032 C C . ASN A 1 259 ? -18.578 -5.113 25.891 1 85 259 ASN A C 1
ATOM 2034 O O . ASN A 1 259 ? -18.406 -5.02 24.672 1 85 259 ASN A O 1
ATOM 2038 N N . ARG A 1 260 ? -18.484 -4.094 26.672 1 82.06 260 ARG A N 1
ATOM 2039 C CA . ARG A 1 260 ? -17.844 -2.846 26.25 1 82.06 260 ARG A CA 1
ATOM 2040 C C . ARG A 1 260 ? -16.781 -2.412 27.25 1 82.06 260 ARG A C 1
ATOM 2042 O O . ARG A 1 260 ? -16.719 -2.93 28.359 1 82.06 260 ARG A O 1
ATOM 2049 N N . THR A 1 261 ? -15.828 -1.588 26.75 1 76.56 261 THR A N 1
ATOM 2050 C CA . THR A 1 261 ? -14.82 -0.976 27.609 1 76.56 261 THR A CA 1
ATOM 2051 C C . THR A 1 261 ? -15.016 0.536 27.688 1 76.56 261 THR A C 1
ATOM 2053 O O . THR A 1 261 ? -14.273 1.295 27.047 1 76.56 261 THR A O 1
ATOM 2056 N N . PRO A 1 262 ? -15.969 0.907 28.469 1 68.12 262 PRO A N 1
ATOM 2057 C CA . PRO A 1 262 ? -16.203 2.348 28.578 1 68.12 262 PRO A CA 1
ATOM 2058 C C . PRO A 1 262 ? -15.102 3.072 29.344 1 68.12 262 PRO A C 1
ATOM 2060 O O . PRO A 1 262 ? -14.398 2.457 30.156 1 68.12 262 PRO A O 1
ATOM 2063 N N . ARG A 1 263 ? -14.711 4.172 28.766 1 68.19 263 ARG A N 1
ATOM 2064 C CA . ARG A 1 263 ? -13.766 5.012 29.5 1 68.19 263 ARG A CA 1
ATOM 2065 C C . ARG A 1 263 ? -14.469 5.805 30.594 1 68.19 263 ARG A C 1
ATOM 2067 O O . ARG A 1 263 ? -15.414 6.547 30.328 1 68.19 263 ARG A O 1
ATOM 2074 N N . ALA A 1 264 ? -14.43 5.379 31.797 1 62.97 264 ALA A N 1
ATOM 2075 C CA . ALA A 1 264 ? -14.93 6.113 32.938 1 62.97 264 ALA A CA 1
ATOM 2076 C C . ALA A 1 264 ? -13.781 6.668 33.781 1 62.97 264 ALA A C 1
ATOM 2078 O O . ALA A 1 264 ? -12.828 5.949 34.094 1 62.97 264 ALA A O 1
ATOM 2079 N N . ALA A 1 265 ? -13.898 7.914 34.062 1 60.25 265 ALA A N 1
ATOM 2080 C CA . ALA A 1 265 ? -12.93 8.594 34.938 1 60.25 265 ALA A CA 1
ATOM 2081 C C . ALA A 1 265 ? -11.5 8.359 34.438 1 60.25 265 ALA A C 1
ATOM 2083 O O . ALA A 1 265 ? -10.617 8.016 35.219 1 60.25 265 ALA A O 1
ATOM 2084 N N . HIS A 1 266 ? -11.266 8.445 33.125 1 65.69 266 HIS A N 1
ATOM 2085 C CA . HIS A 1 266 ? -9.969 8.414 32.469 1 65.69 266 HIS A CA 1
ATOM 2086 C C . HIS A 1 266 ? -9.383 7.008 32.469 1 65.69 266 HIS A C 1
ATOM 2088 O O . HIS A 1 266 ? -8.18 6.832 32.25 1 65.69 266 HIS A O 1
ATOM 2094 N N . LYS A 1 267 ? -10.078 6.121 33.062 1 63.97 267 LYS A N 1
ATOM 2095 C CA . LYS A 1 267 ? -9.617 4.734 33.062 1 63.97 267 LYS A CA 1
ATOM 2096 C C . LYS A 1 267 ? -10.523 3.854 32.219 1 63.97 267 LYS A C 1
ATOM 2098 O O . LYS A 1 267 ? -11.742 4.043 32.188 1 63.97 267 LYS A O 1
ATOM 2103 N N . TYR A 1 268 ? -9.969 3.053 31.406 1 68.12 268 TYR A N 1
ATOM 2104 C CA . TYR A 1 268 ? -10.727 2.074 30.641 1 68.12 268 TYR A CA 1
ATOM 2105 C C . TYR A 1 268 ? -11.219 0.938 31.531 1 68.12 268 TYR A C 1
ATOM 2107 O O . TYR A 1 268 ? -10.445 0.392 32.344 1 68.12 268 TYR A O 1
ATOM 2115 N N . GLN A 1 269 ? -12.484 0.929 31.797 1 68.19 269 GLN A N 1
ATOM 2116 C CA . GLN A 1 269 ? -13.047 -0.19 32.531 1 68.19 269 GLN A CA 1
ATOM 2117 C C . GLN A 1 269 ? -13.273 -1.398 31.641 1 68.19 269 GLN A C 1
ATOM 2119 O O . GLN A 1 269 ? -14.219 -1.425 30.859 1 68.19 269 GLN A O 1
ATOM 2124 N N . ARG A 1 270 ? -12.328 -2.248 31.688 1 68.44 270 ARG A N 1
ATOM 2125 C CA . ARG A 1 270 ? -12.422 -3.453 30.859 1 68.44 270 ARG A CA 1
ATOM 2126 C C . ARG A 1 270 ? -13.523 -4.375 31.375 1 68.44 270 ARG A C 1
ATOM 2128 O O . ARG A 1 270 ? -13.703 -4.543 32.594 1 68.44 270 ARG A O 1
ATOM 2135 N N . GLY A 1 271 ? -14.375 -4.762 30.391 1 71.25 271 GLY A N 1
ATOM 2136 C CA . GLY A 1 271 ? -15.297 -5.84 30.719 1 71.25 271 GLY A CA 1
ATOM 2137 C C . GLY A 1 271 ? -16.641 -5.348 31.219 1 71.25 271 GLY A C 1
ATOM 2138 O O . GLY A 1 271 ? -17.328 -6.047 31.969 1 71.25 271 GLY A O 1
ATOM 2139 N N . ALA A 1 272 ? -16.969 -4.086 31.016 1 79.81 272 ALA A N 1
ATOM 2140 C CA . ALA A 1 272 ? -18.297 -3.639 31.438 1 79.81 272 ALA A CA 1
ATOM 2141 C C . ALA A 1 272 ? -19.375 -4.203 30.516 1 79.81 272 ALA A C 1
ATOM 2143 O O . ALA A 1 272 ? -19.172 -4.332 29.312 1 79.81 272 ALA A O 1
ATOM 2144 N N . THR A 1 273 ? -20.484 -4.73 31.172 1 86.06 273 THR A N 1
ATOM 2145 C CA . THR A 1 273 ? -21.609 -5.27 30.422 1 86.06 273 THR A CA 1
ATOM 2146 C C . THR A 1 273 ? -22.688 -4.207 30.234 1 86.06 273 THR A C 1
ATOM 2148 O O . THR A 1 273 ? -23.062 -3.52 31.188 1 86.06 273 THR A O 1
ATOM 2151 N N . VAL A 1 274 ? -23.031 -3.924 29.062 1 89.44 274 VAL A N 1
ATOM 2152 C CA . VAL A 1 274 ? -24.078 -2.961 28.719 1 89.44 274 VAL A CA 1
ATOM 2153 C C . VAL A 1 274 ? -25.25 -3.682 28.078 1 89.44 274 VAL A C 1
ATOM 2155 O O . VAL A 1 274 ? -25.062 -4.605 27.281 1 89.44 274 VAL A O 1
ATOM 2158 N N . ASN A 1 275 ? -26.406 -3.24 28.5 1 92.31 275 ASN A N 1
ATOM 2159 C CA . ASN A 1 275 ? -27.609 -3.795 27.875 1 92.31 275 ASN A CA 1
ATOM 2160 C C . ASN A 1 275 ? -27.719 -3.375 26.406 1 92.31 275 ASN A C 1
ATOM 2162 O O . ASN A 1 275 ? -27.422 -2.227 26.062 1 92.31 275 ASN A O 1
ATOM 2166 N N . CYS A 1 276 ? -28.016 -4.348 25.531 1 94.44 276 CYS A N 1
ATOM 2167 C CA . CYS A 1 276 ? -28.141 -4.113 24.094 1 94.44 276 CYS A CA 1
ATOM 2168 C C . CYS A 1 276 ? -29.328 -4.855 23.516 1 94.44 276 CYS A C 1
ATOM 2170 O O . CYS A 1 276 ? -29.531 -6.043 23.781 1 94.44 276 CYS A O 1
ATOM 2172 N N . PRO A 1 277 ? -30.156 -4.145 22.844 1 94.62 277 PRO A N 1
ATOM 2173 C CA . PRO A 1 277 ? -31.234 -4.863 22.172 1 94.62 277 PRO A CA 1
ATOM 2174 C C . PRO A 1 277 ? -30.719 -5.973 21.25 1 94.62 277 PRO A C 1
ATOM 2176 O O . PRO A 1 277 ? -29.703 -5.797 20.578 1 94.62 277 PRO A O 1
ATOM 2179 N N . VAL A 1 278 ? -31.422 -7.086 21.203 1 94.81 278 VAL A N 1
ATOM 2180 C CA . VAL A 1 278 ? -31.016 -8.242 20.406 1 94.81 278 VAL A CA 1
ATOM 2181 C C . VAL A 1 278 ? -30.938 -7.844 18.922 1 94.81 278 VAL A C 1
ATOM 2183 O O . VAL A 1 278 ? -30.047 -8.312 18.203 1 94.81 278 VAL A O 1
ATOM 2186 N N . VAL A 1 279 ? -31.828 -6.969 18.531 1 94 279 VAL A N 1
ATOM 2187 C CA . VAL A 1 279 ? -31.859 -6.551 17.141 1 94 279 VAL A CA 1
ATOM 2188 C C . VAL A 1 279 ? -30.547 -5.867 16.766 1 94 279 VAL A C 1
ATOM 2190 O O . VAL A 1 279 ? -30.016 -6.09 15.688 1 94 279 VAL A O 1
ATOM 2193 N N . VAL A 1 280 ? -30.016 -5.086 17.641 1 93.62 280 VAL A N 1
ATOM 2194 C CA . VAL A 1 280 ? -28.766 -4.383 17.406 1 93.62 280 VAL A CA 1
ATOM 2195 C C . VAL A 1 280 ? -27.609 -5.371 17.453 1 93.62 280 VAL A C 1
ATOM 2197 O O . VAL A 1 280 ? -26.672 -5.277 16.656 1 93.62 280 VAL A O 1
ATOM 2200 N N . ALA A 1 281 ? -27.672 -6.27 18.375 1 93.88 281 ALA A N 1
ATOM 2201 C CA . ALA A 1 281 ? -26.625 -7.289 18.469 1 93.88 281 ALA A CA 1
ATOM 2202 C C . ALA A 1 281 ? -26.547 -8.125 17.203 1 93.88 281 ALA A C 1
ATOM 2204 O O . ALA A 1 281 ? -25.453 -8.422 16.703 1 93.88 281 ALA A O 1
ATOM 2205 N N . GLU A 1 282 ? -27.703 -8.484 16.703 1 93.25 282 GLU A N 1
ATOM 2206 C CA . GLU A 1 282 ? -27.75 -9.266 15.477 1 93.25 282 GLU A CA 1
ATOM 2207 C C . GLU A 1 282 ? -27.234 -8.461 14.289 1 93.25 282 GLU A C 1
ATOM 2209 O O . GLU A 1 282 ? -26.5 -8.984 13.445 1 93.25 282 GLU A O 1
ATOM 2214 N N . TYR A 1 283 ? -27.641 -7.238 14.266 1 94.44 283 TYR A N 1
ATOM 2215 C CA . TYR A 1 283 ? -27.156 -6.355 13.203 1 94.44 283 TYR A CA 1
ATOM 2216 C C . TYR A 1 283 ? -25.641 -6.297 13.203 1 94.44 283 TYR A C 1
ATOM 2218 O O . TYR A 1 283 ? -25.016 -6.441 12.156 1 94.44 283 TYR A O 1
ATOM 2226 N N . ASN A 1 284 ? -25.047 -6.094 14.367 1 91.5 284 ASN A N 1
ATOM 2227 C CA . ASN A 1 284 ? -23.609 -5.98 14.484 1 91.5 284 ASN A CA 1
ATOM 2228 C C . ASN A 1 284 ? -22.906 -7.289 14.133 1 91.5 284 ASN A C 1
ATOM 2230 O O . ASN A 1 284 ? -21.797 -7.285 13.594 1 91.5 284 ASN A O 1
ATOM 2234 N N . ARG A 1 285 ? -23.562 -8.305 14.383 1 92.38 285 ARG A N 1
ATOM 2235 C CA . ARG A 1 285 ? -23 -9.633 14.133 1 92.38 285 ARG A CA 1
ATOM 2236 C C . ARG A 1 285 ? -22.922 -9.922 12.641 1 92.38 285 ARG A C 1
ATOM 2238 O O . ARG A 1 285 ? -21.953 -10.5 12.156 1 92.38 285 ARG A O 1
ATOM 2245 N N . PHE A 1 286 ? -23.906 -9.523 11.922 1 94.38 286 PHE A N 1
ATOM 2246 C CA . PHE A 1 286 ? -24.031 -10.016 10.555 1 94.38 286 PHE A CA 1
ATOM 2247 C C . PHE A 1 286 ? -23.688 -8.922 9.547 1 94.38 286 PHE A C 1
ATOM 2249 O O . PHE A 1 286 ? -23.531 -9.188 8.359 1 94.38 286 PHE A O 1
ATOM 2256 N N . MET A 1 287 ? -23.438 -7.711 10.094 1 92.5 287 MET A N 1
ATOM 2257 C CA . MET A 1 287 ? -23.016 -6.637 9.203 1 92.5 287 MET A CA 1
ATOM 2258 C C . MET A 1 287 ? -21.484 -6.598 9.078 1 92.5 287 MET A C 1
ATOM 2260 O O . MET A 1 287 ? -20.781 -7.168 9.906 1 92.5 287 MET A O 1
ATOM 2264 N N . GLY A 1 288 ? -20.922 -6.137 7.977 1 88.5 288 GLY A N 1
ATOM 2265 C CA . GLY A 1 288 ? -19.5 -5.852 7.84 1 88.5 288 GLY A CA 1
ATOM 2266 C C . GLY A 1 288 ? -18.75 -6.906 7.055 1 88.5 288 GLY A C 1
ATOM 2267 O O . GLY A 1 288 ? -17.516 -6.852 6.941 1 88.5 288 GLY A O 1
ATOM 2268 N N . ARG A 1 289 ? -19.453 -7.828 6.555 1 88.94 289 ARG A N 1
ATOM 2269 C CA . ARG A 1 289 ? -18.766 -8.914 5.859 1 88.94 289 ARG A CA 1
ATOM 2270 C C . ARG A 1 289 ? -18.266 -8.461 4.496 1 88.94 289 ARG A C 1
ATOM 2272 O O . ARG A 1 289 ? -17.219 -8.93 4.027 1 88.94 289 ARG A O 1
ATOM 2279 N N . VAL A 1 290 ? -19 -7.629 3.889 1 91.88 290 VAL A N 1
ATOM 2280 C CA . VAL A 1 290 ? -18.547 -7.098 2.607 1 91.88 290 VAL A CA 1
ATOM 2281 C C . VAL A 1 290 ? -17.219 -6.367 2.789 1 91.88 290 VAL A C 1
ATOM 2283 O O . VAL A 1 290 ? -16.312 -6.492 1.962 1 91.88 290 VAL A O 1
ATOM 2286 N N . ASP A 1 291 ? -17.141 -5.688 3.871 1 89.19 291 ASP A N 1
ATOM 2287 C CA . ASP A 1 291 ? -15.891 -4.992 4.172 1 89.19 291 ASP A CA 1
ATOM 2288 C C . ASP A 1 291 ? -14.742 -5.984 4.355 1 89.19 291 ASP A C 1
ATOM 2290 O O . ASP A 1 291 ? -13.609 -5.707 3.963 1 89.19 291 ASP A O 1
ATOM 2294 N N . LEU A 1 292 ? -15.094 -7.039 4.965 1 91.56 292 LEU A N 1
ATOM 2295 C CA . LEU A 1 292 ? -14.07 -8.07 5.16 1 91.56 292 LEU A CA 1
ATOM 2296 C C . LEU A 1 292 ? -13.609 -8.633 3.818 1 91.56 292 LEU A C 1
ATOM 2298 O O . LEU A 1 292 ? -12.422 -8.867 3.619 1 91.56 292 LEU A O 1
ATOM 2302 N N . VAL A 1 293 ? -14.523 -8.836 2.99 1 93.38 293 VAL A N 1
ATOM 2303 C CA . VAL A 1 293 ? -14.18 -9.32 1.66 1 93.38 293 VAL A CA 1
ATOM 2304 C C . VAL A 1 293 ? -13.32 -8.289 0.936 1 93.38 293 VAL A C 1
ATOM 2306 O O . VAL A 1 293 ? -12.32 -8.641 0.299 1 93.38 293 VAL A O 1
ATOM 2309 N N . ASP A 1 294 ? -13.695 -7.055 1.062 1 91.19 294 ASP A N 1
ATOM 2310 C CA . ASP A 1 294 ? -12.906 -5.988 0.445 1 91.19 294 ASP A CA 1
ATOM 2311 C C . ASP A 1 294 ? -11.484 -5.965 0.996 1 91.19 294 ASP A C 1
ATOM 2313 O O . ASP A 1 294 ? -10.531 -5.711 0.257 1 91.19 294 ASP A O 1
ATOM 2317 N N . GLN A 1 295 ? -11.43 -6.215 2.266 1 90.19 295 GLN A N 1
ATOM 2318 C CA . GLN A 1 295 ? -10.109 -6.281 2.885 1 90.19 295 GLN A CA 1
ATOM 2319 C C . GLN A 1 295 ? -9.289 -7.426 2.309 1 90.19 295 GLN A C 1
ATOM 2321 O O . GLN A 1 295 ? -8.086 -7.277 2.068 1 90.19 295 GLN A O 1
ATOM 2326 N N . ARG A 1 296 ? -9.938 -8.508 2.107 1 91.06 296 ARG A N 1
ATOM 2327 C CA . ARG A 1 296 ? -9.242 -9.672 1.554 1 91.06 296 ARG A CA 1
ATOM 2328 C C . ARG A 1 296 ? -8.789 -9.406 0.121 1 91.06 296 ARG A C 1
ATOM 2330 O O . ARG A 1 296 ? -7.715 -9.852 -0.289 1 91.06 296 ARG A O 1
ATOM 2337 N N . ILE A 1 297 ? -9.617 -8.719 -0.572 1 91 297 ILE A N 1
ATOM 2338 C CA . ILE A 1 297 ? -9.273 -8.352 -1.942 1 91 297 ILE A CA 1
ATOM 2339 C C . ILE A 1 297 ? -8.07 -7.414 -1.94 1 91 297 ILE A C 1
ATOM 2341 O O . ILE A 1 297 ? -7.129 -7.598 -2.711 1 91 297 ILE A O 1
ATOM 2345 N N . SER A 1 298 ? -8.117 -6.473 -1.075 1 87 298 SER A N 1
ATOM 2346 C CA . SER A 1 298 ? -7.066 -5.457 -1.02 1 87 298 SER A CA 1
ATOM 2347 C C . SER A 1 298 ? -5.734 -6.059 -0.583 1 87 298 SER A C 1
ATOM 2349 O O . SER A 1 298 ? -4.672 -5.57 -0.968 1 87 298 SER A O 1
ATOM 2351 N N . ALA A 1 299 ? -5.801 -7.082 0.151 1 86.31 299 ALA A N 1
ATOM 2352 C CA . ALA A 1 299 ? -4.594 -7.711 0.683 1 86.31 299 ALA A CA 1
ATOM 2353 C C . ALA A 1 299 ? -3.736 -8.289 -0.438 1 86.31 299 ALA A C 1
ATOM 2355 O O . ALA A 1 299 ? -2.51 -8.359 -0.321 1 86.31 299 ALA A O 1
ATOM 2356 N N . TYR A 1 300 ? -4.344 -8.695 -1.489 1 86.38 300 TYR A N 1
ATOM 2357 C CA . TYR A 1 300 ? -3.592 -9.336 -2.562 1 86.38 300 TYR A CA 1
ATOM 2358 C C . TYR A 1 300 ? -3.809 -8.617 -3.887 1 86.38 300 TYR A C 1
ATOM 2360 O O . TYR A 1 300 ? -3.787 -9.242 -4.953 1 86.38 300 TYR A O 1
ATOM 2368 N N . ARG A 1 301 ? -4.062 -7.375 -3.66 1 78.44 301 ARG A N 1
ATOM 2369 C CA . ARG A 1 301 ? -4.316 -6.59 -4.867 1 78.44 301 ARG A CA 1
ATOM 2370 C C . ARG A 1 301 ? -3.035 -6.379 -5.66 1 78.44 301 ARG A C 1
ATOM 2372 O O . ARG A 1 301 ? -1.972 -6.141 -5.082 1 78.44 301 ARG A O 1
ATOM 2379 N N . ARG A 1 302 ? -3.252 -6.57 -6.957 1 72.62 302 ARG A N 1
ATOM 2380 C CA . ARG A 1 302 ? -2.117 -6.352 -7.848 1 72.62 302 ARG A CA 1
ATOM 2381 C C . ARG A 1 302 ? -1.874 -4.859 -8.062 1 72.62 302 ARG A C 1
ATOM 2383 O O . ARG A 1 302 ? -2.816 -4.066 -8.07 1 72.62 302 ARG A O 1
ATOM 2390 N N . HIS A 1 303 ? -0.701 -4.449 -7.77 1 59.91 303 HIS A N 1
ATOM 2391 C CA . HIS A 1 303 ? -0.382 -3.047 -8.016 1 59.91 303 HIS A CA 1
ATOM 2392 C C . HIS A 1 303 ? -0.06 -2.807 -9.484 1 59.91 303 HIS A C 1
ATOM 2394 O O . HIS A 1 303 ? 1.063 -3.059 -9.93 1 59.91 303 HIS A O 1
ATOM 2400 N N . MET A 1 304 ? -1.097 -2.803 -10.398 1 61.06 304 MET A N 1
ATOM 2401 C CA . MET A 1 304 ? -0.811 -2.395 -11.773 1 61.06 304 MET A CA 1
ATOM 2402 C C . MET A 1 304 ? -1.507 -1.079 -12.102 1 61.06 304 MET A C 1
ATOM 2404 O O . MET A 1 304 ? -2.668 -0.878 -11.742 1 61.06 304 MET A O 1
ATOM 2408 N N . LYS A 1 305 ? -0.714 -0.076 -12.461 1 58.38 305 LYS A N 1
ATOM 2409 C CA . LYS A 1 305 ? -1.246 1.228 -12.844 1 58.38 305 LYS A CA 1
ATOM 2410 C C . LYS A 1 305 ? -2.168 1.109 -14.055 1 58.38 305 LYS A C 1
ATOM 2412 O O . LYS A 1 305 ? -1.77 0.587 -15.102 1 58.38 305 LYS A O 1
ATOM 2417 N N . GLY A 1 306 ? -3.123 0.193 -13.992 1 62.09 306 GLY A N 1
ATOM 2418 C CA . GLY A 1 306 ? -3.971 0.103 -15.172 1 62.09 306 GLY A CA 1
ATOM 2419 C C . GLY A 1 306 ? -5.098 1.118 -15.172 1 62.09 306 GLY A C 1
ATOM 2420 O O . GLY A 1 306 ? -5.652 1.442 -14.117 1 62.09 306 GLY A O 1
ATOM 2421 N N . LEU A 1 307 ? -5.086 1.808 -16.359 1 64.31 307 LEU A N 1
ATOM 2422 C CA . LEU A 1 307 ? -5.949 2.979 -16.469 1 64.31 307 LEU A CA 1
ATOM 2423 C C . LEU A 1 307 ? -7.336 2.588 -16.953 1 64.31 307 LEU A C 1
ATOM 2425 O O . LEU A 1 307 ? -8.32 3.285 -16.688 1 64.31 307 LEU A O 1
ATOM 2429 N N . LEU A 1 308 ? -7.559 1.335 -17.484 1 79.12 308 LEU A N 1
ATOM 2430 C CA . LEU A 1 308 ? -8.859 1.08 -18.094 1 79.12 308 LEU A CA 1
ATOM 2431 C C . LEU A 1 308 ? -9.828 0.481 -17.094 1 79.12 308 LEU A C 1
ATOM 2433 O O . LEU A 1 308 ? -9.531 -0.535 -16.453 1 79.12 308 LEU A O 1
ATOM 2437 N N . TRP A 1 309 ? -10.961 0.997 -17.047 1 84 309 TRP A N 1
ATOM 2438 C CA . TRP A 1 309 ? -11.93 0.608 -16.016 1 84 309 TRP A CA 1
ATOM 2439 C C . TRP A 1 309 ? -12.43 -0.814 -16.25 1 84 309 TRP A C 1
ATOM 2441 O O . TRP A 1 309 ? -12.656 -1.562 -15.305 1 84 309 TRP A O 1
ATOM 2451 N N . PRO A 1 310 ? -12.594 -1.266 -17.5 1 87.44 310 PRO A N 1
ATOM 2452 C CA . PRO A 1 310 ? -13.039 -2.652 -17.672 1 87.44 310 PRO A CA 1
ATOM 2453 C C . PRO A 1 310 ? -12.047 -3.662 -17.094 1 87.44 310 PRO A C 1
ATOM 2455 O O . PRO A 1 310 ? -12.461 -4.707 -16.578 1 87.44 310 PRO A O 1
ATOM 2458 N N . HIS A 1 311 ? -10.781 -3.361 -17.203 1 88.94 311 HIS A N 1
ATOM 2459 C CA . HIS A 1 311 ? -9.773 -4.242 -16.625 1 88.94 311 HIS A CA 1
ATOM 2460 C C . HIS A 1 311 ? -9.891 -4.277 -15.102 1 88.94 311 HIS A C 1
ATOM 2462 O O . HIS A 1 311 ? -9.734 -5.336 -14.492 1 88.94 311 HIS A O 1
ATOM 2468 N N . LYS A 1 312 ? -10.188 -3.143 -14.555 1 87.94 312 LYS A N 1
ATOM 2469 C CA . LYS A 1 312 ? -10.336 -3.068 -13.109 1 87.94 312 LYS A CA 1
ATOM 2470 C C . LYS A 1 312 ? -11.508 -3.918 -12.633 1 87.94 312 LYS A C 1
ATOM 2472 O O . LYS A 1 312 ? -11.43 -4.566 -11.586 1 87.94 312 LYS A O 1
ATOM 2477 N N . VAL A 1 313 ? -12.531 -3.826 -13.383 1 90.06 313 VAL A N 1
ATOM 2478 C CA . VAL A 1 313 ? -13.695 -4.648 -13.07 1 90.06 313 VAL A CA 1
ATOM 2479 C C . VAL A 1 313 ? -13.336 -6.125 -13.203 1 90.06 313 VAL A C 1
ATOM 2481 O O . VAL A 1 313 ? -13.719 -6.945 -12.367 1 90.06 313 VAL A O 1
ATOM 2484 N N . PHE A 1 314 ? -12.617 -6.484 -14.234 1 92.12 314 PHE A N 1
ATOM 2485 C CA . PHE A 1 314 ? -12.195 -7.863 -14.461 1 92.12 314 PHE A CA 1
ATOM 2486 C C . PHE A 1 314 ? -11.359 -8.367 -13.289 1 92.12 314 PHE A C 1
ATOM 2488 O O . PHE A 1 314 ? -11.57 -9.477 -12.797 1 92.12 314 PHE A O 1
ATOM 2495 N N . TRP A 1 315 ? -10.414 -7.543 -12.867 1 91.5 315 TRP A N 1
ATOM 2496 C CA . TRP A 1 315 ? -9.57 -7.938 -11.742 1 91.5 315 TRP A CA 1
ATOM 2497 C C . TRP A 1 315 ? -10.398 -8.117 -10.477 1 91.5 315 TRP A C 1
ATOM 2499 O O . TRP A 1 315 ? -10.164 -9.055 -9.703 1 91.5 315 TRP A O 1
ATOM 2509 N N . TYR A 1 316 ? -11.281 -7.273 -10.305 1 92.25 316 TYR A N 1
ATOM 2510 C CA . TYR A 1 316 ? -12.164 -7.344 -9.148 1 92.25 316 TYR A CA 1
ATOM 2511 C C . TYR A 1 316 ? -12.945 -8.656 -9.141 1 92.25 316 TYR A C 1
ATOM 2513 O O . TYR A 1 316 ? -12.992 -9.344 -8.117 1 92.25 316 TYR A O 1
ATOM 2521 N N . PHE A 1 317 ? -13.477 -9 -10.234 1 94.62 317 PHE A N 1
ATOM 2522 C CA . PHE A 1 317 ? -14.25 -10.234 -10.344 1 94.62 317 PHE A CA 1
ATOM 2523 C C . PHE A 1 317 ? -13.344 -11.453 -10.18 1 94.62 317 PHE A C 1
ATOM 2525 O O . PHE A 1 317 ? -13.766 -12.477 -9.633 1 94.62 317 PHE A O 1
ATOM 2532 N N . LEU A 1 318 ? -12.195 -11.359 -10.703 1 93.94 318 LEU A N 1
ATOM 2533 C CA . LEU A 1 318 ? -11.234 -12.445 -10.523 1 93.94 318 LEU A CA 1
ATOM 2534 C C . LEU A 1 318 ? -10.953 -12.68 -9.039 1 93.94 318 LEU A C 1
ATOM 2536 O O . LEU A 1 318 ? -10.93 -13.82 -8.578 1 93.94 318 LEU A O 1
ATOM 2540 N N . ASP A 1 319 ? -10.766 -11.633 -8.297 1 95.06 319 ASP A N 1
ATOM 2541 C CA . ASP A 1 319 ? -10.516 -11.734 -6.863 1 95.06 319 ASP A CA 1
ATOM 2542 C C . ASP A 1 319 ? -11.719 -12.328 -6.137 1 95.06 319 ASP A C 1
ATOM 2544 O O . ASP A 1 319 ? -11.562 -13.172 -5.25 1 95.06 319 ASP A O 1
ATOM 2548 N N . ILE A 1 320 ? -12.852 -11.852 -6.535 1 95.94 320 ILE A N 1
ATOM 2549 C CA . ILE A 1 320 ? -14.07 -12.406 -5.938 1 95.94 320 ILE A CA 1
ATOM 2550 C C . ILE A 1 320 ? -14.148 -13.898 -6.223 1 95.94 320 ILE A C 1
ATOM 2552 O O . ILE A 1 320 ? -14.477 -14.695 -5.336 1 95.94 320 ILE A O 1
ATOM 2556 N N . ALA A 1 321 ? -13.867 -14.242 -7.434 1 96.81 321 ALA A N 1
ATOM 2557 C CA . ALA A 1 321 ? -13.906 -15.656 -7.816 1 96.81 321 ALA A CA 1
ATOM 2558 C C . ALA A 1 321 ? -12.953 -16.484 -6.969 1 96.81 321 ALA A C 1
ATOM 2560 O O . ALA A 1 321 ? -13.289 -17.594 -6.535 1 96.81 321 ALA A O 1
ATOM 2561 N N . VAL A 1 322 ? -11.805 -15.992 -6.727 1 96.62 322 VAL A N 1
ATOM 2562 C CA . VAL A 1 322 ? -10.812 -16.703 -5.93 1 96.62 322 VAL A CA 1
ATOM 2563 C C . VAL A 1 322 ? -11.312 -16.844 -4.492 1 96.62 322 VAL A C 1
ATOM 2565 O O . VAL A 1 322 ? -11.211 -17.922 -3.902 1 96.62 322 VAL A O 1
ATOM 2568 N N . ILE A 1 323 ? -11.844 -15.812 -3.928 1 96.5 323 ILE A N 1
ATOM 2569 C CA . ILE A 1 323 ? -12.352 -15.844 -2.561 1 96.5 323 ILE A CA 1
ATOM 2570 C C . ILE A 1 323 ? -13.516 -16.828 -2.465 1 96.5 323 ILE A C 1
ATOM 2572 O O . ILE A 1 323 ? -13.57 -17.656 -1.553 1 96.5 323 ILE A O 1
ATOM 2576 N N . ASN A 1 324 ? -14.477 -16.719 -3.41 1 97.56 324 ASN A N 1
ATOM 2577 C CA . ASN A 1 324 ? -15.594 -17.656 -3.443 1 97.56 324 ASN A CA 1
ATOM 2578 C C . ASN A 1 324 ? -15.109 -19.094 -3.58 1 97.56 324 ASN A C 1
ATOM 2580 O O . ASN A 1 324 ? -15.625 -20 -2.92 1 97.56 324 ASN A O 1
ATOM 2584 N N . CYS A 1 325 ? -14.125 -19.266 -4.434 1 96.94 325 CYS A N 1
ATOM 2585 C CA . CYS A 1 325 ? -13.57 -20.609 -4.621 1 96.94 325 CYS A CA 1
ATOM 2586 C C . CYS A 1 325 ? -12.953 -21.125 -3.328 1 96.94 325 CYS A C 1
ATOM 2588 O O . CYS A 1 325 ? -13.117 -22.297 -2.982 1 96.94 325 CYS A O 1
ATOM 2590 N N . TYR A 1 326 ? -12.289 -20.359 -2.668 1 96.5 326 TYR A N 1
ATOM 2591 C CA . TYR A 1 326 ? -11.688 -20.75 -1.395 1 96.5 326 TYR A CA 1
ATOM 2592 C C . TYR A 1 326 ? -12.758 -21.141 -0.382 1 96.5 326 TYR A C 1
ATOM 2594 O O . TYR A 1 326 ? -12.625 -22.141 0.326 1 96.5 326 TYR A O 1
ATOM 2602 N N . LEU A 1 327 ? -13.766 -20.281 -0.315 1 95.75 327 LEU A N 1
ATOM 2603 C CA . LEU A 1 327 ? -14.844 -20.562 0.626 1 95.75 327 LEU A CA 1
ATOM 2604 C C . LEU A 1 327 ? -15.555 -21.875 0.271 1 95.75 327 LEU A C 1
ATOM 2606 O O . LEU A 1 327 ? -15.969 -22.625 1.158 1 95.75 327 LEU A O 1
ATOM 2610 N N . LEU A 1 328 ? -15.719 -22.141 -1.033 1 95.69 328 LEU A N 1
ATOM 2611 C CA . LEU A 1 328 ? -16.266 -23.422 -1.472 1 95.69 328 LEU A CA 1
ATOM 2612 C C . LEU A 1 328 ? -15.359 -24.578 -1.054 1 95.69 328 LEU A C 1
ATOM 2614 O O . LEU A 1 328 ? -15.836 -25.625 -0.613 1 95.69 328 LEU A O 1
ATOM 2618 N N . TYR A 1 329 ? -14.039 -24.328 -1.219 1 94.69 329 TYR A N 1
ATOM 2619 C CA . TYR A 1 329 ? -13.047 -25.312 -0.797 1 94.69 329 TYR A CA 1
ATOM 2620 C C . TYR A 1 329 ? -13.172 -25.609 0.693 1 94.69 329 TYR A C 1
ATOM 2622 O O . TYR A 1 329 ? -13.234 -26.766 1.1 1 94.69 329 TYR A O 1
ATOM 2630 N N . VAL A 1 330 ? -13.32 -24.609 1.514 1 93.38 330 VAL A N 1
ATOM 2631 C CA . VAL A 1 330 ? -13.43 -24.766 2.961 1 93.38 330 VAL A CA 1
ATOM 2632 C C . VAL A 1 330 ? -14.727 -25.5 3.309 1 93.38 330 VAL A C 1
ATOM 2634 O O . VAL A 1 330 ? -14.742 -26.359 4.18 1 93.38 330 VAL A O 1
ATOM 2637 N N . ALA A 1 331 ? -15.781 -25.156 2.65 1 91.31 331 ALA A N 1
ATOM 2638 C CA . ALA A 1 331 ? -17.094 -25.75 2.904 1 91.31 331 ALA A CA 1
ATOM 2639 C C . ALA A 1 331 ? -17.094 -27.234 2.508 1 91.31 331 ALA A C 1
ATOM 2641 O O . ALA A 1 331 ? -17.844 -28.031 3.082 1 91.31 331 ALA A O 1
ATOM 2642 N N . SER A 1 332 ? -16.297 -27.562 1.505 1 91.56 332 SER A N 1
ATOM 2643 C CA . SER A 1 332 ? -16.266 -28.922 0.998 1 91.56 332 SER A CA 1
ATOM 2644 C C . SER A 1 332 ? -15.414 -29.828 1.88 1 91.56 332 SER A C 1
ATOM 2646 O O . SER A 1 332 ? -15.5 -31.062 1.791 1 91.56 332 SER A O 1
ATOM 2648 N N . LEU A 1 333 ? -14.602 -29.203 2.633 1 89.88 333 LEU A N 1
ATOM 2649 C CA . LEU A 1 333 ? -13.688 -29.984 3.465 1 89.88 333 LEU A CA 1
ATOM 2650 C C . LEU A 1 333 ? -14.445 -30.672 4.59 1 89.88 333 LEU A C 1
ATOM 2652 O O . LEU A 1 333 ? -15.375 -30.109 5.168 1 89.88 333 LEU A O 1
ATOM 2656 N N . SER A 1 334 ? -14.188 -31.953 4.617 1 78 334 SER A N 1
ATOM 2657 C CA . SER A 1 334 ? -14.766 -32.75 5.691 1 78 334 SER A CA 1
ATOM 2658 C C . SER A 1 334 ? -14.242 -32.312 7.055 1 78 334 SER A C 1
ATOM 2660 O O . SER A 1 334 ? -13.18 -31.688 7.145 1 78 334 SER A O 1
ATOM 2662 N N . GLN A 1 335 ? -15.031 -32.656 8.047 1 75.94 335 GLN A N 1
ATOM 2663 C CA . GLN A 1 335 ? -14.703 -32.312 9.422 1 75.94 335 GLN A CA 1
ATOM 2664 C C . GLN A 1 335 ? -13.375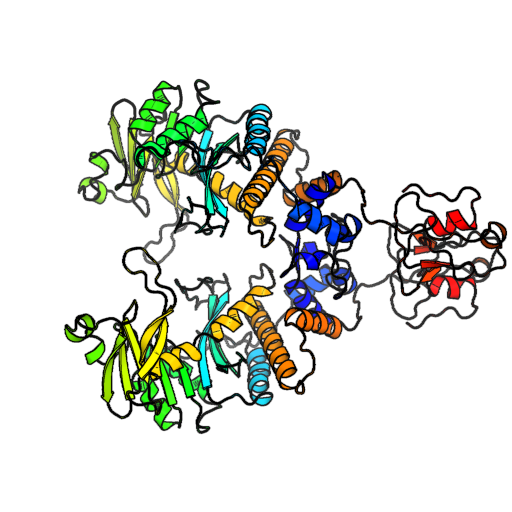 -32.938 9.844 1 75.94 335 GLN A C 1
ATOM 2666 O O . GLN A 1 335 ? -13.148 -34.125 9.617 1 75.94 335 GLN A O 1
ATOM 2671 N N . GLY A 1 336 ? -12.281 -32.125 10.219 1 73.19 336 GLY A N 1
ATOM 2672 C CA . GLY A 1 336 ? -11.047 -32.656 10.781 1 73.19 336 GLY A CA 1
ATOM 2673 C C . GLY A 1 336 ? -9.844 -32.406 9.883 1 73.19 336 GLY A C 1
ATOM 2674 O O . GLY A 1 336 ? -8.695 -32.531 10.32 1 73.19 336 GLY A O 1
ATOM 2675 N N . ARG A 1 337 ? -10.156 -32.188 8.547 1 77.88 337 ARG A N 1
ATOM 2676 C CA . ARG A 1 337 ? -9 -32 7.68 1 77.88 337 ARG A CA 1
ATOM 2677 C C . ARG A 1 337 ? -8.438 -30.594 7.824 1 77.88 337 ARG A C 1
ATOM 2679 O O . ARG A 1 337 ? -9.188 -29.641 8.047 1 77.88 337 ARG A O 1
ATOM 2686 N N . ALA A 1 338 ? -7.172 -30.547 7.711 1 83.25 338 ALA A N 1
ATOM 2687 C CA . ALA A 1 338 ? -6.512 -29.266 7.867 1 83.25 338 ALA A CA 1
ATOM 2688 C C . ALA A 1 338 ? -6.797 -28.344 6.676 1 83.25 338 ALA A C 1
ATOM 2690 O O . ALA A 1 338 ? -6.711 -28.781 5.523 1 83.25 338 ALA A O 1
ATOM 2691 N N . LYS A 1 339 ? -7.312 -27.172 6.973 1 88.44 339 LYS A N 1
ATOM 2692 C CA . LYS A 1 339 ? -7.645 -26.188 5.949 1 88.44 339 LYS A CA 1
ATOM 2693 C C . LYS A 1 339 ? -6.41 -25.391 5.535 1 88.44 339 LYS A C 1
ATOM 2695 O O . LYS A 1 339 ? -5.539 -25.109 6.363 1 88.44 339 LYS A O 1
ATOM 2700 N N . LEU A 1 340 ? -6.309 -25.203 4.25 1 89.94 340 LEU A N 1
ATOM 2701 C CA . LEU A 1 340 ? -5.266 -24.312 3.74 1 89.94 340 LEU A CA 1
ATOM 2702 C C . LEU A 1 340 ? -5.555 -22.859 4.113 1 89.94 340 LEU A C 1
ATOM 2704 O O . LEU A 1 340 ? -6.715 -22.438 4.145 1 89.94 340 LEU A O 1
ATOM 2708 N N . LYS A 1 341 ? -4.551 -22.203 4.414 1 91.31 341 LYS A N 1
ATOM 2709 C CA . LYS A 1 341 ? -4.715 -20.75 4.578 1 91.31 341 LYS A CA 1
ATOM 2710 C C . LYS A 1 341 ? -5.02 -20.078 3.24 1 91.31 341 LYS A C 1
ATOM 2712 O O . LYS A 1 341 ? -4.648 -20.594 2.184 1 91.31 341 LYS A O 1
ATOM 2717 N N . PRO A 1 342 ? -5.734 -18.984 3.279 1 91.31 342 PRO A N 1
ATOM 2718 C CA . PRO A 1 342 ? -6.121 -18.297 2.043 1 91.31 342 PRO A CA 1
ATOM 2719 C C . PRO A 1 342 ? -4.93 -18 1.132 1 91.31 342 PRO A C 1
ATOM 2721 O O . PRO A 1 342 ? -5.031 -18.156 -0.089 1 91.31 342 PRO A O 1
ATOM 2724 N N . ARG A 1 343 ? -3.873 -17.609 1.666 1 91.5 343 ARG A N 1
ATOM 2725 C CA . ARG A 1 343 ? -2.691 -17.328 0.859 1 91.5 343 ARG A CA 1
ATOM 2726 C C . ARG A 1 343 ? -2.18 -18.594 0.167 1 91.5 343 ARG A C 1
ATOM 2728 O O . ARG A 1 343 ? -1.839 -18.562 -1.018 1 91.5 343 ARG A O 1
ATOM 2735 N N . GLU A 1 344 ? -2.086 -19.688 0.931 1 91.88 344 GLU A N 1
ATOM 2736 C CA . GLU A 1 344 ? -1.613 -20.953 0.375 1 91.88 344 GLU A CA 1
ATOM 2737 C C . GLU A 1 344 ? -2.533 -21.438 -0.739 1 91.88 344 GLU A C 1
ATOM 2739 O O . GLU A 1 344 ? -2.066 -21.984 -1.745 1 91.88 344 GLU A O 1
ATOM 2744 N N . PHE A 1 345 ? -3.787 -21.281 -0.506 1 94.75 345 PHE A N 1
ATOM 2745 C CA . PHE A 1 345 ? -4.758 -21.656 -1.524 1 94.75 345 PHE A CA 1
ATOM 2746 C C . PHE A 1 345 ? -4.523 -20.875 -2.812 1 94.75 345 PHE A C 1
ATOM 2748 O O . PHE A 1 345 ? -4.52 -21.453 -3.902 1 94.75 345 PHE A O 1
ATOM 2755 N N . ARG A 1 346 ? -4.344 -19.578 -2.664 1 94.06 346 ARG A N 1
ATOM 2756 C CA . ARG A 1 346 ? -4.098 -18.719 -3.818 1 94.06 346 ARG A CA 1
ATOM 2757 C C . ARG A 1 346 ? -2.814 -19.109 -4.539 1 94.06 346 ARG A C 1
ATOM 2759 O O . ARG A 1 346 ? -2.758 -19.109 -5.77 1 94.06 346 ARG A O 1
ATOM 2766 N N . GLU A 1 347 ? -1.776 -19.438 -3.797 1 93.94 347 GLU A N 1
ATOM 2767 C CA . GLU A 1 347 ? -0.516 -19.906 -4.371 1 93.94 347 GLU A CA 1
ATOM 2768 C C . GLU A 1 347 ? -0.714 -21.188 -5.184 1 93.94 347 GLU A C 1
ATOM 2770 O O . GLU A 1 347 ? -0.257 -21.281 -6.324 1 93.94 347 GLU A O 1
ATOM 2775 N N . LYS A 1 348 ? -1.396 -22.109 -4.578 1 94.44 348 LYS A N 1
ATOM 2776 C CA . LYS A 1 348 ? -1.651 -23.391 -5.258 1 94.44 348 LYS A CA 1
ATOM 2777 C C . LYS A 1 348 ? -2.48 -23.172 -6.52 1 94.44 348 LYS A C 1
ATOM 2779 O O . LYS A 1 348 ? -2.201 -23.766 -7.559 1 94.44 348 LYS A O 1
ATOM 2784 N N . LEU A 1 349 ? -3.461 -22.359 -6.375 1 96 349 LEU A N 1
ATOM 2785 C CA . LEU A 1 349 ? -4.32 -22.078 -7.516 1 96 349 LEU A CA 1
ATOM 2786 C C . LEU A 1 349 ? -3.516 -21.469 -8.656 1 96 349 LEU A C 1
ATOM 2788 O O . LEU A 1 349 ? -3.688 -21.844 -9.82 1 96 349 LEU A O 1
ATOM 2792 N N . ALA A 1 350 ? -2.682 -20.516 -8.367 1 95.19 350 ALA A N 1
ATOM 2793 C CA . ALA A 1 350 ? -1.854 -19.875 -9.383 1 95.19 350 ALA A CA 1
ATOM 2794 C C . ALA A 1 350 ? -0.972 -20.891 -10.102 1 95.19 350 ALA A C 1
ATOM 2796 O O . ALA A 1 350 ? -0.886 -20.875 -11.336 1 95.19 350 ALA A O 1
ATOM 2797 N N . VAL A 1 351 ? -0.374 -21.781 -9.352 1 93.69 351 VAL A N 1
ATOM 2798 C CA . VAL A 1 351 ? 0.522 -22.797 -9.914 1 93.69 351 VAL A CA 1
ATOM 2799 C C . VAL A 1 351 ? -0.27 -23.766 -10.789 1 93.69 351 VAL A C 1
ATOM 2801 O O . VAL A 1 351 ? 0.164 -24.109 -11.891 1 93.69 351 VAL A O 1
ATOM 2804 N N . GLU A 1 352 ? -1.399 -24.125 -10.328 1 94.56 352 GLU A N 1
ATOM 2805 C CA . GLU A 1 352 ? -2.234 -25.062 -11.078 1 94.56 352 GLU A CA 1
ATOM 2806 C C . GLU A 1 352 ? -2.736 -24.453 -12.375 1 94.56 352 GLU A C 1
ATOM 2808 O O . GLU A 1 352 ? -2.84 -25.125 -13.398 1 94.56 352 GLU A O 1
ATOM 2813 N N . LEU A 1 353 ? -3.096 -23.188 -12.344 1 95.62 353 LEU A N 1
ATOM 2814 C CA . LEU A 1 353 ? -3.562 -22.5 -13.547 1 95.62 353 LEU A CA 1
ATOM 2815 C C . LEU A 1 353 ? -2.445 -22.391 -14.578 1 95.62 353 LEU A C 1
ATOM 2817 O O . LEU A 1 353 ? -2.686 -22.531 -15.781 1 95.62 353 LEU A O 1
ATOM 2821 N N . VAL A 1 354 ? -1.262 -22.125 -14.148 1 93.06 354 VAL A N 1
ATOM 2822 C CA . VAL A 1 354 ? -0.124 -22.078 -15.062 1 93.06 354 VAL A CA 1
ATOM 2823 C C . VAL A 1 354 ? 0.158 -23.469 -15.609 1 93.06 354 VAL A C 1
ATOM 2825 O O . VAL A 1 354 ? 0.481 -23.625 -16.781 1 93.06 354 VAL A O 1
ATOM 2828 N N . GLY A 1 355 ? 0.034 -24.484 -14.766 1 88.88 355 GLY A N 1
ATOM 2829 C CA . GLY A 1 355 ? 0.098 -25.875 -15.172 1 88.88 355 GLY A CA 1
ATOM 2830 C C . GLY A 1 355 ? 1.435 -26.266 -15.781 1 88.88 355 GLY A C 1
ATOM 2831 O O . GLY A 1 355 ? 1.488 -27.031 -16.75 1 88.88 355 GLY A O 1
ATOM 2832 N N . GLY A 1 356 ? 2.498 -25.594 -15.484 1 82.19 356 GLY A N 1
ATOM 2833 C CA . GLY A 1 356 ? 3.809 -25.938 -16 1 82.19 356 GLY A CA 1
ATOM 2834 C C . GLY A 1 356 ? 4.039 -25.422 -17.422 1 82.19 356 GLY A C 1
ATOM 2835 O O . GLY A 1 356 ? 5.055 -25.75 -18.047 1 82.19 356 GLY A O 1
ATOM 2836 N N . ASN A 1 357 ? 3.104 -24.625 -17.922 1 81.88 357 ASN A N 1
ATOM 2837 C CA . ASN A 1 357 ? 3.211 -24.094 -19.281 1 81.88 357 ASN A CA 1
ATOM 2838 C C . ASN A 1 357 ? 4.188 -22.922 -19.344 1 81.88 357 ASN A C 1
ATOM 2840 O O . ASN A 1 357 ? 4.305 -22.141 -18.391 1 81.88 357 ASN A O 1
ATOM 2844 N N . SER A 1 358 ? 4.992 -22.859 -20.406 1 83.62 358 SER A N 1
ATOM 2845 C CA . SER A 1 358 ? 5.879 -21.75 -20.703 1 83.62 358 SER A CA 1
ATOM 2846 C C . SER A 1 358 ? 5.688 -21.25 -22.141 1 83.62 358 SER A C 1
ATOM 2848 O O . SER A 1 358 ? 5.562 -22.047 -23.062 1 83.62 358 SER A O 1
ATOM 2850 N N . PHE A 1 359 ? 5.547 -20.031 -22.344 1 77.06 359 PHE A N 1
ATOM 2851 C CA . PHE A 1 359 ? 5.312 -19.438 -23.656 1 77.06 359 PHE A CA 1
ATOM 2852 C C . PHE A 1 359 ? 6.539 -18.672 -24.125 1 77.06 359 PHE A C 1
ATOM 2854 O O . PHE A 1 359 ? 6.434 -17.766 -24.953 1 77.06 359 PHE A O 1
ATOM 2861 N N . CYS A 1 360 ? 7.598 -18.812 -23.516 1 74.94 360 CYS A N 1
ATOM 2862 C CA . CYS A 1 360 ? 8.852 -18.203 -23.938 1 74.94 360 CYS A CA 1
ATOM 2863 C C . CYS A 1 360 ? 9.484 -18.984 -25.094 1 74.94 360 CYS A C 1
ATOM 2865 O O . CYS A 1 360 ? 9.477 -20.219 -25.078 1 74.94 360 CYS A O 1
ATOM 2867 N N . LYS A 1 361 ? 9.562 -18.453 -26.672 1 57.59 361 LYS A N 1
ATOM 2868 C CA . LYS A 1 361 ? 10.133 -19.078 -27.859 1 57.59 361 LYS A CA 1
ATOM 2869 C C . LYS A 1 361 ? 11.562 -19.547 -27.594 1 57.59 361 LYS A C 1
ATOM 2871 O O . LYS A 1 361 ? 12.422 -18.75 -27.234 1 57.59 361 LYS A O 1
ATOM 2876 N N . ARG A 1 362 ? 11.859 -20.688 -27.359 1 48.34 362 ARG A N 1
ATOM 2877 C CA . ARG A 1 362 ? 13.227 -21.188 -27.234 1 48.34 362 ARG A CA 1
ATOM 2878 C C . ARG A 1 362 ? 13.852 -21.406 -28.609 1 48.34 362 ARG A C 1
ATOM 2880 O O . ARG A 1 362 ? 13.242 -22.031 -29.484 1 48.34 362 ARG A O 1
ATOM 2887 N N . LEU A 1 363 ? 14.57 -20.5 -29.281 1 45.88 363 LEU A N 1
ATOM 2888 C CA . LEU A 1 363 ? 15.266 -20.828 -30.516 1 45.88 363 LEU A CA 1
ATOM 2889 C C . LEU A 1 363 ? 15.812 -22.25 -30.469 1 45.88 363 LEU A C 1
ATOM 2891 O O . LEU A 1 363 ? 16.359 -22.672 -29.453 1 45.88 363 LEU A O 1
ATOM 2895 N N . PRO A 1 364 ? 15.547 -23.125 -31.516 1 40.62 364 PRO A N 1
ATOM 2896 C CA . PRO A 1 364 ? 16.047 -24.5 -31.609 1 40.62 364 PRO A CA 1
ATOM 2897 C C . PRO A 1 364 ? 17.562 -24.578 -31.578 1 40.62 364 PRO A C 1
ATOM 2899 O O . PRO A 1 364 ? 18.25 -23.828 -32.281 1 40.62 364 PRO A O 1
ATOM 2902 N N . PRO A 1 365 ? 18.234 -25.016 -30.719 1 43.84 365 PRO A N 1
ATOM 2903 C CA . PRO A 1 365 ? 19.688 -25.188 -30.672 1 43.84 365 PRO A CA 1
ATOM 2904 C C . PRO A 1 365 ? 20.203 -26.078 -31.797 1 43.84 365 PRO A C 1
ATOM 2906 O O . PRO A 1 365 ? 19.516 -27.016 -32.219 1 43.84 365 PRO A O 1
ATOM 2909 N N . ARG A 1 366 ? 21.031 -25.812 -32.875 1 46.97 366 ARG A N 1
ATOM 2910 C CA . ARG A 1 366 ? 21.781 -26.625 -33.844 1 46.97 366 ARG A CA 1
ATOM 2911 C C . ARG A 1 366 ? 22.531 -27.75 -33.125 1 46.97 366 ARG A C 1
ATOM 2913 O O . ARG A 1 366 ? 23.406 -27.5 -32.281 1 46.97 366 ARG A O 1
ATOM 2920 N N . LEU A 1 367 ? 22.172 -28.953 -33.031 1 54.25 367 LEU A N 1
ATOM 2921 C CA . LEU A 1 367 ? 22.719 -30.062 -32.281 1 54.25 367 LEU A CA 1
ATOM 2922 C C . LEU A 1 367 ? 23.984 -30.625 -32.938 1 54.25 367 LEU A C 1
ATOM 2924 O O . LEU A 1 367 ? 24.016 -30.766 -34.156 1 54.25 367 LEU A O 1
ATOM 2928 N N . PRO A 1 368 ? 25.203 -30.828 -32.375 1 58.47 368 PRO A N 1
ATOM 2929 C CA . PRO A 1 368 ? 26.469 -31.359 -32.875 1 58.47 368 PRO A CA 1
ATOM 2930 C C . PRO A 1 368 ? 26.344 -32.781 -33.406 1 58.47 368 PRO A C 1
ATOM 2932 O O . PRO A 1 368 ? 25.391 -33.5 -33.062 1 58.47 368 PRO A O 1
ATOM 2935 N N . SER A 1 369 ? 27.453 -33.438 -34.344 1 63.94 369 SER A N 1
ATOM 2936 C CA . SER A 1 369 ? 27.547 -34.781 -34.938 1 63.94 369 SER A CA 1
ATOM 2937 C C . SER A 1 369 ? 27.641 -35.844 -33.844 1 63.94 369 SER A C 1
ATOM 2939 O O . SER A 1 369 ? 28.031 -35.562 -32.719 1 63.94 369 SER A O 1
ATOM 2941 N N . GLU A 1 370 ? 27.188 -37.188 -34.062 1 67.88 370 GLU A N 1
ATOM 2942 C CA . GLU A 1 370 ? 27.188 -38.344 -33.188 1 67.88 370 GLU A CA 1
ATOM 2943 C C . GLU A 1 370 ? 28.594 -38.656 -32.688 1 67.88 370 GLU A C 1
ATOM 2945 O O . GLU A 1 370 ? 28.766 -39.062 -31.531 1 67.88 370 GLU A O 1
ATOM 2950 N N . GLU A 1 371 ? 29.609 -38.562 -33.5 1 73.56 371 GLU A N 1
ATOM 2951 C CA . GLU A 1 371 ? 30.984 -38.812 -33.125 1 73.56 371 GLU A CA 1
ATOM 2952 C C . GLU A 1 371 ? 31.453 -37.844 -32.031 1 73.56 371 GLU A C 1
ATOM 2954 O O . GLU A 1 371 ? 32.156 -38.281 -31.078 1 73.56 371 GLU A O 1
ATOM 2959 N N . LEU A 1 372 ? 31.078 -36.719 -32.094 1 73.88 372 LEU A N 1
ATOM 2960 C CA . LEU A 1 372 ? 31.438 -35.75 -31.078 1 73.88 372 LEU A CA 1
ATOM 2961 C C . LEU A 1 372 ? 30.641 -35.969 -29.797 1 73.88 372 LEU A C 1
ATOM 2963 O O . LEU A 1 372 ? 31.188 -35.812 -28.688 1 73.88 372 LEU A O 1
ATOM 2967 N N . ARG A 1 373 ? 29.516 -36.469 -29.953 1 79.12 373 ARG A N 1
ATOM 2968 C CA . ARG A 1 373 ? 28.594 -36.656 -28.828 1 79.12 373 ARG A CA 1
ATOM 2969 C C . ARG A 1 373 ? 29.109 -37.75 -27.891 1 79.12 373 ARG A C 1
ATOM 2971 O O . ARG A 1 373 ? 29.078 -37.562 -26.672 1 79.12 373 ARG A O 1
ATOM 2978 N N . PHE A 1 374 ? 29.578 -38.844 -28.484 1 77.81 374 PHE A N 1
ATOM 2979 C CA . PHE A 1 374 ? 29.906 -40 -27.703 1 77.81 374 PHE A CA 1
ATOM 2980 C C . PHE A 1 374 ? 31.391 -40.062 -27.391 1 77.81 374 PHE A C 1
ATOM 2982 O O . PHE A 1 374 ? 31.875 -41.031 -26.781 1 77.81 374 PHE A O 1
ATOM 2989 N N . ASN A 1 375 ? 32.219 -39.156 -27.844 1 78.69 375 ASN A N 1
ATOM 2990 C CA . ASN A 1 375 ? 33.656 -39.156 -27.594 1 78.69 375 ASN A CA 1
ATOM 2991 C C . ASN A 1 375 ? 34 -38.906 -26.125 1 78.69 375 ASN A C 1
ATOM 2993 O O . ASN A 1 375 ? 33.938 -37.75 -25.672 1 78.69 375 ASN A O 1
ATOM 2997 N N . ARG A 1 376 ? 34.344 -39.875 -25.359 1 75.25 376 ARG A N 1
ATOM 2998 C CA . ARG A 1 376 ? 34.562 -39.812 -23.922 1 75.25 376 ARG A CA 1
ATOM 2999 C C . ARG A 1 376 ? 35.875 -39.125 -23.609 1 75.25 376 ARG A C 1
ATOM 3001 O O . ARG A 1 376 ? 36.156 -38.75 -22.453 1 75.25 376 ARG A O 1
ATOM 3008 N N . GLN A 1 377 ? 36.75 -38.938 -24.562 1 75.06 377 GLN A N 1
ATOM 3009 C CA . GLN A 1 377 ? 38.031 -38.312 -24.359 1 75.06 377 GLN A CA 1
ATOM 3010 C C . GLN A 1 377 ? 37.906 -36.781 -24.328 1 75.06 377 GLN A C 1
ATOM 3012 O O . GLN A 1 377 ? 38.75 -36.094 -23.797 1 75.06 377 GLN A O 1
ATOM 3017 N N . LEU A 1 378 ? 36.812 -36.438 -24.828 1 77.38 378 LEU A N 1
ATOM 3018 C CA . LEU A 1 378 ? 36.562 -35 -24.781 1 77.38 378 LEU A CA 1
ATOM 3019 C C . LEU A 1 378 ? 36.031 -34.594 -23.406 1 77.38 378 LEU A C 1
ATOM 3021 O O . LEU A 1 378 ? 35.406 -35.406 -22.719 1 77.38 378 LEU A O 1
ATOM 3025 N N . GLU A 1 379 ? 36.406 -33.469 -22.922 1 79.94 379 GLU A N 1
ATOM 3026 C CA . GLU A 1 379 ? 36 -32.969 -21.609 1 79.94 379 GLU A CA 1
ATOM 3027 C C . GLU A 1 379 ? 34.594 -32.469 -21.609 1 79.94 379 GLU A C 1
ATOM 3029 O O . GLU A 1 379 ? 34.344 -31.266 -21.391 1 79.94 379 GLU A O 1
ATOM 3034 N N . HIS A 1 380 ? 33.656 -33.531 -21.844 1 79.44 380 HIS A N 1
ATOM 3035 C CA . HIS A 1 380 ? 32.25 -33.156 -21.781 1 79.44 380 HIS A CA 1
ATOM 3036 C C . HIS A 1 380 ? 31.844 -32.75 -20.375 1 79.44 380 HIS A C 1
ATOM 3038 O O . HIS A 1 380 ? 31.969 -33.562 -19.438 1 79.44 380 HIS A O 1
ATOM 3044 N N . ALA A 1 381 ? 31.578 -31.562 -20.281 1 83.94 381 ALA A N 1
ATOM 3045 C CA . ALA A 1 381 ? 31.094 -31.031 -19.016 1 83.94 381 ALA A CA 1
ATOM 3046 C C . ALA A 1 381 ? 30.141 -29.859 -19.25 1 83.94 381 ALA A C 1
ATOM 3048 O O . ALA A 1 381 ? 30.328 -29.078 -20.188 1 83.94 381 ALA A O 1
ATOM 3049 N N . PRO A 1 382 ? 29.047 -29.891 -18.422 1 84.5 382 PRO A N 1
ATOM 3050 C CA . PRO A 1 382 ? 28.156 -28.734 -18.609 1 84.5 382 PRO A CA 1
ATOM 3051 C C . PRO A 1 382 ? 28.859 -27.406 -18.297 1 84.5 382 PRO A C 1
ATOM 3053 O O . PRO A 1 382 ? 29.609 -27.312 -17.328 1 84.5 382 PRO A O 1
ATOM 3056 N N . GLN A 1 383 ? 28.828 -26.484 -19.172 1 83.69 383 GLN A N 1
ATOM 3057 C CA . GLN A 1 383 ? 29.344 -25.141 -19 1 83.69 383 GLN A CA 1
ATOM 3058 C C . GLN A 1 383 ? 28.219 -24.109 -19.094 1 83.69 383 GLN A C 1
ATOM 3060 O O . GLN A 1 383 ? 27.391 -24.172 -20 1 83.69 383 GLN A O 1
ATOM 3065 N N . ARG A 1 384 ? 28.203 -23.281 -18.172 1 81.69 384 ARG A N 1
ATOM 3066 C CA . ARG A 1 384 ? 27.203 -22.219 -18.188 1 81.69 384 ARG A CA 1
ATOM 3067 C C . ARG A 1 384 ? 27.562 -21.141 -19.188 1 81.69 384 ARG A C 1
ATOM 3069 O O . ARG A 1 384 ? 28.703 -20.672 -19.234 1 81.69 384 ARG A O 1
ATOM 3076 N N . VAL A 1 385 ? 26.797 -20.844 -20 1 79.62 385 VAL A N 1
ATOM 3077 C CA . VAL A 1 385 ? 27.016 -19.828 -21.016 1 79.62 385 VAL A CA 1
ATOM 3078 C C . VAL A 1 385 ? 26.078 -18.641 -20.781 1 79.62 385 VAL A C 1
ATOM 3080 O O . VAL A 1 385 ? 25.031 -18.781 -20.156 1 79.62 385 VAL A O 1
ATOM 3083 N N . ALA A 1 386 ? 26.422 -17.547 -21.219 1 73.19 386 ALA A N 1
ATOM 3084 C CA . ALA A 1 386 ? 25.766 -16.281 -20.922 1 73.19 386 ALA A CA 1
ATOM 3085 C C . ALA A 1 386 ? 24.359 -16.234 -21.531 1 73.19 386 ALA A C 1
ATOM 3087 O O . ALA A 1 386 ? 23.469 -15.562 -21 1 73.19 386 ALA A O 1
ATOM 3088 N N . THR A 1 387 ? 24.031 -16.938 -22.484 1 73.06 387 THR A N 1
ATOM 3089 C CA . THR A 1 387 ? 22.766 -16.891 -23.203 1 73.06 387 THR A CA 1
ATOM 3090 C C . THR A 1 387 ? 22 -18.203 -23.062 1 73.06 387 THR A C 1
ATOM 3092 O O . THR A 1 387 ? 22.594 -19.266 -23.016 1 73.06 387 THR A O 1
ATOM 3095 N N . ALA A 1 388 ? 20.641 -18.125 -22.812 1 76.19 388 ALA A N 1
ATOM 3096 C CA . ALA A 1 388 ? 19.812 -19.328 -22.781 1 76.19 388 ALA A CA 1
ATOM 3097 C C . ALA A 1 388 ? 19.375 -19.719 -24.188 1 76.19 388 ALA A C 1
ATOM 3099 O O . ALA A 1 388 ? 19.109 -18.859 -25.031 1 76.19 388 ALA A O 1
ATOM 3100 N N . SER A 1 389 ? 19.438 -21.047 -24.484 1 77.19 389 SER A N 1
ATOM 3101 C CA . SER A 1 389 ? 19 -21.594 -25.766 1 77.19 389 SER A CA 1
ATOM 3102 C C . SER A 1 389 ? 18.234 -22.906 -25.562 1 77.19 389 SER A C 1
ATOM 3104 O O . SER A 1 389 ? 18.297 -23.5 -24.484 1 77.19 389 SER A O 1
ATOM 3106 N N . ARG A 1 390 ? 17.531 -23.281 -26.594 1 79.31 390 ARG A N 1
ATOM 3107 C CA . ARG A 1 390 ? 16.719 -24.5 -26.547 1 79.31 390 ARG A CA 1
ATOM 3108 C C . ARG A 1 390 ? 17.594 -25.719 -26.281 1 79.31 390 ARG A C 1
ATOM 3110 O O . ARG A 1 390 ? 18.641 -25.891 -26.922 1 79.31 390 ARG A O 1
ATOM 3117 N N . CYS A 1 391 ? 17.078 -26.469 -25.297 1 80.88 391 CYS A N 1
ATOM 3118 C CA . CYS A 1 391 ? 17.734 -27.75 -25.031 1 80.88 391 CYS A CA 1
ATOM 3119 C C . CYS A 1 391 ? 17.625 -28.672 -26.25 1 80.88 391 CYS A C 1
ATOM 3121 O O . CYS A 1 391 ? 16.531 -28.875 -26.781 1 80.88 391 CYS A O 1
ATOM 3123 N N . ALA A 1 392 ? 18.641 -29.281 -26.609 1 79.06 392 ALA A N 1
ATOM 3124 C CA . ALA A 1 392 ? 18.719 -30.125 -27.797 1 79.06 392 ALA A CA 1
ATOM 3125 C C . ALA A 1 392 ? 18.078 -31.484 -27.547 1 79.06 392 ALA A C 1
ATOM 3127 O O . ALA A 1 392 ? 17.812 -32.219 -28.484 1 79.06 392 ALA A O 1
ATOM 3128 N N . VAL A 1 393 ? 17.75 -31.812 -26.297 1 82 393 VAL A N 1
ATOM 3129 C CA . VAL A 1 393 ? 17.359 -33.188 -25.953 1 82 393 VAL A CA 1
ATOM 3130 C C . VAL A 1 393 ? 15.875 -33.25 -25.625 1 82 393 VAL A C 1
ATOM 3132 O O . VAL A 1 393 ? 15.18 -34.188 -26 1 82 393 VAL A O 1
ATOM 3135 N N . HIS A 1 394 ? 15.391 -32.312 -25.016 1 79.12 394 HIS A N 1
ATOM 3136 C CA . HIS A 1 394 ? 13.977 -32.281 -24.641 1 79.12 394 HIS A CA 1
ATOM 3137 C C . HIS A 1 394 ? 13.078 -32.188 -25.859 1 79.12 394 HIS A C 1
ATOM 3139 O O . HIS A 1 394 ? 13.32 -31.406 -26.781 1 79.12 394 HIS A O 1
ATOM 3145 N N . LEU A 1 395 ? 12.047 -33 -25.828 1 74.69 395 LEU A N 1
ATOM 3146 C CA . LEU A 1 395 ? 11.039 -32.969 -26.875 1 74.69 395 LEU A CA 1
ATOM 3147 C C . LEU A 1 395 ? 10.195 -31.688 -26.75 1 74.69 395 LEU A C 1
ATOM 3149 O O . LEU A 1 395 ? 9.852 -31.062 -27.75 1 74.69 395 LEU A O 1
ATOM 3153 N N . GLN A 1 396 ? 10.047 -31.391 -25.516 1 68.75 396 GLN A N 1
ATOM 3154 C CA . GLN A 1 396 ? 9.32 -30.156 -25.219 1 68.75 396 GLN A CA 1
ATOM 3155 C C . GLN A 1 396 ? 10.25 -28.953 -25.219 1 68.75 396 GLN A C 1
ATOM 3157 O O . GLN A 1 396 ? 11.453 -29.078 -25.031 1 68.75 396 GLN A O 1
ATOM 3162 N N . ARG A 1 397 ? 9.766 -27.891 -25.578 1 70.88 397 ARG A N 1
ATOM 3163 C CA . ARG A 1 397 ? 10.633 -26.719 -25.594 1 70.88 397 ARG A CA 1
ATOM 3164 C C . ARG A 1 397 ? 11.086 -26.359 -24.172 1 70.88 397 ARG A C 1
ATOM 3166 O O . ARG A 1 397 ? 10.258 -26.062 -23.312 1 70.88 397 ARG A O 1
ATOM 3173 N N . CYS A 1 398 ? 12.414 -26.641 -23.844 1 75.44 398 CYS A N 1
ATOM 3174 C CA . CYS A 1 398 ? 13.094 -26.344 -22.594 1 75.44 398 CYS A CA 1
ATOM 3175 C C . CYS A 1 398 ? 14.352 -25.516 -22.828 1 75.44 398 CYS A C 1
ATOM 3177 O O . CYS A 1 398 ? 15.156 -25.844 -23.703 1 75.44 398 CYS A O 1
ATOM 3179 N N . GLU A 1 399 ? 14.375 -24.359 -22.266 1 78.25 399 GLU A N 1
ATOM 3180 C CA . GLU A 1 399 ? 15.586 -23.562 -22.438 1 78.25 399 GLU A CA 1
ATOM 3181 C C . GLU A 1 399 ? 16.594 -23.828 -21.328 1 78.25 399 GLU A C 1
ATOM 3183 O O . GLU A 1 399 ? 16.219 -24.016 -20.172 1 78.25 399 GLU A O 1
ATOM 3188 N N . THR A 1 400 ? 17.828 -23.906 -21.766 1 81.31 400 THR A N 1
ATOM 3189 C CA . THR A 1 400 ? 18.906 -24.172 -20.812 1 81.31 400 THR A CA 1
ATOM 3190 C C . THR A 1 400 ? 20.047 -23.172 -21.016 1 81.31 400 THR A C 1
ATOM 3192 O O . THR A 1 400 ? 20.25 -22.672 -22.125 1 81.31 400 THR A O 1
ATOM 3195 N N . ILE A 1 401 ? 20.672 -22.828 -19.953 1 79.94 401 ILE A N 1
ATOM 3196 C CA . ILE A 1 401 ? 21.828 -21.953 -20.016 1 79.94 401 ILE A CA 1
ATOM 3197 C C . ILE A 1 401 ? 23.109 -22.797 -20 1 79.94 401 ILE A C 1
ATOM 3199 O O . ILE A 1 401 ? 24.203 -22.266 -19.859 1 79.94 401 ILE A O 1
ATOM 3203 N N . TYR A 1 402 ? 22.953 -23.969 -20.109 1 87.56 402 TYR A N 1
ATOM 3204 C CA . TYR A 1 402 ? 24.109 -24.844 -20.094 1 87.56 402 TYR A CA 1
ATOM 3205 C C . TYR A 1 402 ? 24.438 -25.344 -21.484 1 87.56 402 TYR A C 1
ATOM 3207 O O . TYR A 1 402 ? 23.531 -25.625 -22.281 1 87.56 402 TYR A O 1
ATOM 3215 N N . ALA A 1 403 ? 25.625 -25.281 -21.703 1 86.88 403 ALA A N 1
ATOM 3216 C CA . ALA A 1 403 ? 26.156 -25.906 -22.906 1 86.88 403 ALA A CA 1
ATOM 3217 C C . ALA A 1 403 ? 27.312 -26.859 -22.578 1 86.88 403 ALA A C 1
ATOM 3219 O O . ALA A 1 403 ? 27.938 -26.719 -21.531 1 86.88 403 ALA A O 1
ATOM 3220 N N . CYS A 1 404 ? 27.484 -27.875 -23.375 1 84.5 404 CYS A N 1
ATOM 3221 C CA . CYS A 1 404 ? 28.641 -28.75 -23.172 1 84.5 404 CYS A CA 1
ATOM 3222 C C . CYS A 1 404 ? 29.938 -28.047 -23.562 1 84.5 404 CYS A C 1
ATOM 3224 O O . CYS A 1 404 ? 30.016 -27.422 -24.625 1 84.5 404 CYS A O 1
ATOM 3226 N N . ARG A 1 405 ? 30.812 -28.109 -22.594 1 83.62 405 ARG A N 1
ATOM 3227 C CA . ARG A 1 405 ? 32.125 -27.469 -22.781 1 83.62 405 ARG A CA 1
ATOM 3228 C C . ARG A 1 405 ? 32.812 -28.016 -24.016 1 83.62 405 ARG A C 1
ATOM 3230 O O . ARG A 1 405 ? 33.5 -27.281 -24.734 1 83.62 405 ARG A O 1
ATOM 3237 N N . ALA A 1 406 ? 32.625 -29.281 -24.344 1 81.06 406 ALA A N 1
ATOM 3238 C CA . ALA A 1 406 ? 33.375 -29.969 -25.391 1 81.06 406 ALA A CA 1
ATOM 3239 C C . ALA A 1 406 ? 32.656 -29.844 -26.734 1 81.06 406 ALA A C 1
ATOM 3241 O O . ALA A 1 406 ? 33.281 -29.516 -27.75 1 81.06 406 ALA A O 1
ATOM 3242 N N . CYS A 1 407 ? 31.359 -30.078 -26.828 1 78.75 407 CYS A N 1
ATOM 3243 C CA . CYS A 1 407 ? 30.672 -30.172 -28.125 1 78.75 407 CYS A CA 1
ATOM 3244 C C . CYS A 1 407 ? 29.844 -28.922 -28.391 1 78.75 407 CYS A C 1
ATOM 3246 O O . CYS A 1 407 ? 29.328 -28.75 -29.5 1 78.75 407 CYS A O 1
ATOM 3248 N N . GLY A 1 408 ? 29.656 -28.062 -27.312 1 79.56 408 GLY A N 1
ATOM 3249 C CA . GLY A 1 408 ? 28.969 -26.781 -27.469 1 79.56 408 GLY A CA 1
ATOM 3250 C C . GLY A 1 408 ? 27.469 -26.922 -27.562 1 79.56 408 GLY A C 1
ATOM 3251 O O . GLY A 1 408 ? 26.766 -25.938 -27.781 1 79.56 408 GLY A O 1
ATOM 3252 N N . VAL A 1 409 ? 26.938 -28.016 -27.5 1 79.75 409 VAL A N 1
ATOM 3253 C CA . VAL A 1 409 ? 25.5 -28.25 -27.609 1 79.75 409 VAL A CA 1
ATOM 3254 C C . VAL A 1 409 ? 24.812 -27.812 -26.328 1 79.75 409 VAL A C 1
ATOM 3256 O O . VAL A 1 409 ? 25.281 -28.109 -25.219 1 79.75 409 VAL A O 1
ATOM 3259 N N . ARG A 1 410 ? 23.688 -27.125 -26.578 1 81.88 410 ARG A N 1
ATOM 3260 C CA . ARG A 1 410 ? 22.906 -26.641 -25.438 1 81.88 410 ARG A CA 1
ATOM 3261 C C . ARG A 1 410 ? 21.969 -27.734 -24.938 1 81.88 410 ARG A C 1
ATOM 3263 O O . ARG A 1 410 ? 21.156 -28.266 -25.688 1 81.88 410 ARG A O 1
ATOM 3270 N N . MET A 1 411 ? 22.141 -28.156 -23.672 1 84.75 411 MET A N 1
ATOM 3271 C CA . MET A 1 411 ? 21.281 -29.172 -23.078 1 84.75 411 MET A CA 1
ATOM 3272 C C . MET A 1 411 ? 21.25 -29.016 -21.562 1 84.75 411 MET A C 1
ATOM 3274 O O . MET A 1 411 ? 22.172 -28.469 -20.953 1 84.75 411 MET A O 1
ATOM 3278 N N . CYS A 1 412 ? 20.188 -29.5 -21 1 84.75 412 CYS A N 1
ATOM 3279 C CA . CYS A 1 412 ? 20.062 -29.5 -19.547 1 84.75 412 CYS A CA 1
ATOM 3280 C C . CYS A 1 412 ? 21.078 -30.453 -18.922 1 84.75 412 CYS A C 1
ATOM 3282 O O . CYS A 1 412 ? 21.406 -31.484 -19.5 1 84.75 412 CYS A O 1
ATOM 3284 N N . PRO A 1 413 ? 21.641 -29.969 -17.734 1 86.44 413 PRO A N 1
ATOM 3285 C CA . PRO A 1 413 ? 22.609 -30.859 -17.078 1 86.44 413 PRO A CA 1
ATOM 3286 C C . PRO A 1 413 ? 22.016 -32.219 -16.75 1 86.44 413 PRO A C 1
ATOM 3288 O O . PRO A 1 413 ? 22.688 -33.25 -16.891 1 86.44 413 PRO A O 1
ATOM 3291 N N . ASP A 1 414 ? 20.734 -32.312 -16.297 1 84.06 414 ASP A N 1
ATOM 3292 C CA . ASP A 1 414 ? 20.031 -33.594 -16.047 1 84.06 414 ASP A CA 1
ATOM 3293 C C . ASP A 1 414 ? 18.609 -33.562 -16.594 1 84.06 414 ASP A C 1
ATOM 3295 O O . ASP A 1 414 ? 17.922 -32.531 -16.453 1 84.06 414 ASP A O 1
ATOM 3299 N N . PRO A 1 415 ? 18.125 -34.5 -17.266 1 86.38 415 PRO A N 1
ATOM 3300 C CA . PRO A 1 415 ? 18.812 -35.719 -17.719 1 86.38 415 PRO A CA 1
ATOM 3301 C C . PRO A 1 415 ? 19.406 -35.562 -19.125 1 86.38 415 PRO A C 1
ATOM 3303 O O . PRO A 1 415 ? 19.984 -36.5 -19.656 1 86.38 415 PRO A O 1
ATOM 3306 N N . CYS A 1 416 ? 19.328 -34.5 -19.578 1 86.94 416 CYS A N 1
ATOM 3307 C CA . CYS A 1 416 ? 19.609 -34.312 -21 1 86.94 416 CYS A CA 1
ATOM 3308 C C . CYS A 1 416 ? 21.094 -34.531 -21.297 1 86.94 416 CYS A C 1
ATOM 3310 O O . CYS A 1 416 ? 21.453 -35.156 -22.312 1 86.94 416 CYS A O 1
ATOM 3312 N N . PHE A 1 417 ? 21.984 -34.094 -20.422 1 88.69 417 PHE A N 1
ATOM 3313 C CA . PHE A 1 417 ? 23.422 -34.281 -20.594 1 88.69 417 PHE A CA 1
ATOM 3314 C C . PHE A 1 417 ? 23.766 -35.781 -20.641 1 88.69 417 PHE A C 1
ATOM 3316 O O . PHE A 1 417 ? 24.516 -36.219 -21.516 1 88.69 417 PHE A O 1
ATOM 3323 N N . TYR A 1 418 ? 23.188 -36.438 -19.75 1 86.94 418 TYR A N 1
ATOM 3324 C CA . TYR A 1 418 ? 23.422 -37.906 -19.719 1 86.94 418 TYR A CA 1
ATOM 3325 C C . TYR A 1 418 ? 22.875 -38.562 -20.969 1 86.94 418 TYR A C 1
ATOM 3327 O O . TYR A 1 418 ? 23.578 -39.375 -21.609 1 86.94 418 TYR A O 1
ATOM 3335 N N . LEU A 1 419 ? 21.641 -38.281 -21.328 1 86.25 419 LEU A N 1
ATOM 3336 C CA . LEU A 1 419 ? 20.984 -38.906 -22.469 1 86.25 419 LEU A CA 1
ATOM 3337 C C . LEU A 1 419 ? 21.734 -38.594 -23.766 1 86.25 419 LEU A C 1
ATOM 3339 O O . LEU A 1 419 ? 21.969 -39.5 -24.578 1 86.25 419 LEU A O 1
ATOM 3343 N N . PHE A 1 420 ? 22.109 -37.406 -23.891 1 86.94 420 PHE A N 1
ATOM 3344 C CA . PHE A 1 420 ? 22.734 -36.969 -25.125 1 86.94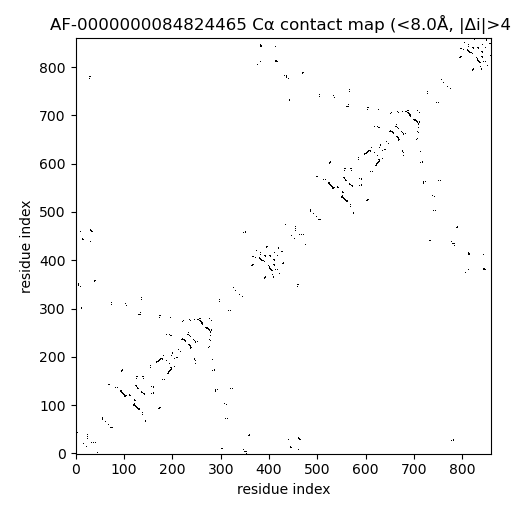 420 PHE A CA 1
ATOM 3345 C C . PHE A 1 420 ? 24.094 -37.625 -25.312 1 86.94 420 PHE A C 1
ATOM 3347 O O . PHE A 1 420 ? 24.438 -38.062 -26.406 1 86.94 420 PHE A O 1
ATOM 3354 N N . HIS A 1 421 ? 24.891 -37.656 -24.25 1 86.12 421 HIS A N 1
ATOM 3355 C CA . HIS A 1 421 ? 26.297 -38.062 -24.406 1 86.12 421 HIS A CA 1
ATOM 3356 C C . HIS A 1 421 ? 26.469 -39.562 -24.219 1 86.12 421 HIS A C 1
ATOM 3358 O O . HIS A 1 421 ? 27.484 -40.125 -24.609 1 86.12 421 HIS A O 1
ATOM 3364 N N . PHE A 1 422 ? 25.484 -40.219 -23.641 1 84.44 422 PHE A N 1
ATOM 3365 C CA . PHE A 1 422 ? 25.75 -41.594 -23.312 1 84.44 422 PHE A CA 1
ATOM 3366 C C . PHE A 1 422 ? 24.703 -42.531 -23.938 1 84.44 422 PHE A C 1
ATOM 3368 O O . PHE A 1 422 ? 24.859 -43.75 -23.953 1 84.44 422 PHE A O 1
ATOM 3375 N N . LYS A 1 423 ? 23.578 -42 -24.391 1 83.62 423 LYS A N 1
ATOM 3376 C CA . LYS A 1 423 ? 22.531 -42.812 -24.984 1 83.62 423 LYS A CA 1
ATOM 3377 C C . LYS A 1 423 ? 22.375 -42.5 -26.469 1 83.62 423 LYS A C 1
ATOM 3379 O O . LYS A 1 423 ? 22.531 -41.344 -26.891 1 83.62 423 LYS A O 1
ATOM 3384 N N . ALA A 1 424 ? 22.125 -43.531 -27.266 1 79.94 424 ALA A N 1
ATOM 3385 C CA . ALA A 1 424 ? 21.906 -43.375 -28.703 1 79.94 424 ALA A CA 1
ATOM 3386 C C . ALA A 1 424 ? 20.641 -42.594 -28.984 1 79.94 424 ALA A C 1
ATOM 3388 O O . ALA A 1 424 ? 20.641 -41.656 -29.797 1 79.94 424 ALA A O 1
ATOM 3389 N N . ASP A 1 425 ? 19.562 -43.031 -28.359 1 76.12 425 ASP A N 1
ATOM 3390 C CA . ASP A 1 425 ? 18.312 -42.281 -28.422 1 76.12 425 ASP A CA 1
ATOM 3391 C C . ASP A 1 425 ? 18.234 -41.281 -27.266 1 76.12 425 ASP A C 1
ATOM 3393 O O . ASP A 1 425 ? 18.109 -41.688 -26.109 1 76.12 425 ASP A O 1
ATOM 3397 N N . TYR A 1 426 ? 18.438 -39.906 -27.547 1 76.69 426 TYR A N 1
ATOM 3398 C CA . TYR A 1 426 ? 18.594 -38.969 -26.453 1 76.69 426 TYR A CA 1
ATOM 3399 C C . TYR A 1 426 ? 17.359 -38.062 -26.328 1 76.69 426 TYR A C 1
ATOM 3401 O O . TYR A 1 426 ? 17.328 -37.156 -25.484 1 76.69 426 TYR A O 1
ATOM 3409 N N . VAL A 1 427 ? 16.344 -38.281 -27.062 1 76.5 427 VAL A N 1
ATOM 3410 C CA . VAL A 1 427 ? 15.164 -37.438 -26.938 1 76.5 427 VAL A CA 1
ATOM 3411 C C . VAL A 1 427 ? 14.5 -37.656 -25.594 1 76.5 427 VAL A C 1
ATOM 3413 O O . VAL A 1 427 ? 14.281 -38.812 -25.172 1 76.5 427 VAL A O 1
ATOM 3416 N N . TYR A 1 428 ? 14.391 -36.562 -24.859 1 77.62 428 TYR A N 1
ATOM 3417 C CA . TYR A 1 428 ? 13.805 -36.625 -23.531 1 77.62 428 TYR A CA 1
ATOM 3418 C C . TYR A 1 428 ? 12.406 -36.031 -23.516 1 77.62 428 TYR A C 1
ATOM 3420 O O . TYR A 1 428 ? 12.219 -34.875 -23.875 1 77.62 428 TYR A O 1
ATOM 3428 N N . ASP A 1 429 ? 11.438 -36.688 -23.422 1 69.5 429 ASP A N 1
ATOM 3429 C CA . ASP A 1 429 ? 10.047 -36.281 -23.25 1 69.5 429 ASP A CA 1
ATOM 3430 C C . ASP A 1 429 ? 9.703 -36.125 -21.766 1 69.5 429 ASP A C 1
ATOM 3432 O O . ASP A 1 429 ? 9.578 -37.125 -21.047 1 69.5 429 ASP A O 1
ATOM 3436 N N . ASP A 1 430 ? 9.781 -34.75 -21.312 1 63.28 430 ASP A N 1
ATOM 3437 C CA . ASP A 1 430 ? 9.57 -34.469 -19.891 1 63.28 430 ASP A CA 1
ATOM 3438 C C . ASP A 1 430 ? 8.141 -34.812 -19.484 1 63.28 430 ASP A C 1
ATOM 3440 O O . ASP A 1 430 ? 7.195 -34.531 -20.219 1 63.28 430 ASP A O 1
ATOM 3444 N N . MET B 1 1 ? 26.688 -7.359 8.562 1 89.5 1 MET B N 1
ATOM 3445 C CA . MET B 1 1 ? 25.734 -6.258 8.727 1 89.5 1 MET B CA 1
ATOM 3446 C C . MET B 1 1 ? 25.547 -5.508 7.414 1 89.5 1 MET B C 1
ATOM 3448 O O . MET B 1 1 ? 24.422 -5.133 7.074 1 89.5 1 MET B O 1
ATOM 3452 N N . ARG B 1 2 ? 26.594 -5.387 6.586 1 92.5 2 ARG B N 1
ATOM 3453 C CA . ARG B 1 2 ? 26.453 -4.738 5.285 1 92.5 2 ARG B CA 1
ATOM 3454 C C . ARG B 1 2 ? 25.484 -5.508 4.387 1 92.5 2 ARG B C 1
ATOM 3456 O O . ARG B 1 2 ? 24.609 -4.918 3.77 1 92.5 2 ARG B O 1
ATOM 3463 N N . ALA B 1 3 ? 25.672 -6.785 4.395 1 93.56 3 ALA B N 1
ATOM 3464 C CA . ALA B 1 3 ? 24.797 -7.629 3.588 1 93.56 3 ALA B CA 1
ATOM 3465 C C . ALA B 1 3 ? 23.359 -7.559 4.086 1 93.56 3 ALA B C 1
ATOM 3467 O O . ALA B 1 3 ? 22.422 -7.586 3.289 1 93.56 3 ALA B O 1
ATOM 3468 N N . PHE B 1 4 ? 23.281 -7.477 5.371 1 94.12 4 PHE B N 1
ATOM 3469 C CA . PHE B 1 4 ? 21.969 -7.367 5.973 1 94.12 4 PHE B CA 1
ATOM 3470 C C . PHE B 1 4 ? 21.25 -6.109 5.492 1 94.12 4 PHE B C 1
ATOM 3472 O O . PHE B 1 4 ? 20.078 -6.16 5.094 1 94.12 4 PHE B O 1
ATOM 3479 N N . ILE B 1 5 ? 21.922 -4.965 5.461 1 94.31 5 ILE B N 1
ATOM 3480 C CA . ILE B 1 5 ? 21.375 -3.699 5 1 94.31 5 ILE B CA 1
ATOM 3481 C C . ILE B 1 5 ? 21.031 -3.797 3.514 1 94.31 5 ILE B C 1
ATOM 3483 O O . ILE B 1 5 ? 20 -3.283 3.072 1 94.31 5 ILE B O 1
ATOM 3487 N N . GLY B 1 6 ? 21.906 -4.465 2.814 1 94.25 6 GLY B N 1
ATOM 3488 C CA . GLY B 1 6 ? 21.641 -4.676 1.401 1 94.25 6 GLY B CA 1
ATOM 3489 C C . GLY B 1 6 ? 20.344 -5.445 1.153 1 94.25 6 GLY B C 1
ATOM 3490 O O . GLY B 1 6 ? 19.562 -5.09 0.267 1 94.25 6 GLY B O 1
ATOM 3491 N N . VAL B 1 7 ? 20.125 -6.469 1.93 1 93 7 VAL B N 1
ATOM 3492 C CA . VAL B 1 7 ? 18.922 -7.289 1.792 1 93 7 VAL B CA 1
ATOM 3493 C C . VAL B 1 7 ? 17.688 -6.469 2.172 1 93 7 VAL B C 1
ATOM 3495 O O . VAL B 1 7 ? 16.641 -6.57 1.524 1 93 7 VAL B O 1
ATOM 3498 N N . ILE B 1 8 ? 17.828 -5.617 3.154 1 92.44 8 ILE B N 1
ATOM 3499 C CA . ILE B 1 8 ? 16.734 -4.758 3.584 1 92.44 8 ILE B CA 1
ATOM 3500 C C . ILE B 1 8 ? 16.359 -3.797 2.459 1 92.44 8 ILE B C 1
ATOM 3502 O O . ILE B 1 8 ? 15.18 -3.57 2.195 1 92.44 8 ILE B O 1
ATOM 3506 N N . LEU B 1 9 ? 17.312 -3.232 1.812 1 93.81 9 LEU B N 1
ATOM 3507 C CA . LEU B 1 9 ? 17.047 -2.338 0.69 1 93.81 9 LEU B CA 1
ATOM 3508 C C . LEU B 1 9 ? 16.359 -3.078 -0.452 1 93.81 9 LEU B C 1
ATOM 3510 O O . LEU B 1 9 ? 15.461 -2.539 -1.094 1 93.81 9 LEU B O 1
ATOM 3514 N N . ALA B 1 10 ? 16.812 -4.316 -0.663 1 92.38 10 ALA B N 1
ATOM 3515 C CA . ALA B 1 10 ? 16.203 -5.133 -1.709 1 92.38 10 ALA B CA 1
ATOM 3516 C C . ALA B 1 10 ? 14.734 -5.434 -1.387 1 92.38 10 ALA B C 1
ATOM 3518 O O . ALA B 1 10 ? 13.883 -5.445 -2.281 1 92.38 10 ALA B O 1
ATOM 3519 N N . MET B 1 11 ? 14.5 -5.652 -0.137 1 91.19 11 MET B N 1
ATOM 3520 C CA . MET B 1 11 ? 13.133 -5.945 0.298 1 91.19 11 MET B CA 1
ATOM 3521 C C . MET B 1 11 ? 12.234 -4.73 0.11 1 91.19 11 MET B C 1
ATOM 3523 O O . MET B 1 11 ? 11.008 -4.859 0.073 1 91.19 11 MET B O 1
ATOM 3527 N N . GLY B 1 12 ? 12.797 -3.555 -0.012 1 90.69 12 GLY B N 1
ATOM 3528 C CA . GLY B 1 12 ? 12.039 -2.352 -0.316 1 90.69 12 GLY B CA 1
ATOM 3529 C C . GLY B 1 12 ? 11.648 -2.244 -1.778 1 90.69 12 GLY B C 1
ATOM 3530 O O . GLY B 1 12 ? 10.75 -1.481 -2.131 1 90.69 12 GLY B O 1
ATOM 3531 N N . LEU B 1 13 ? 12.305 -3.002 -2.596 1 91.31 13 LEU B N 1
ATOM 3532 C CA . LEU B 1 13 ? 12.047 -2.965 -4.031 1 91.31 13 LEU B CA 1
ATOM 3533 C C . LEU B 1 13 ? 10.977 -3.979 -4.418 1 91.31 13 LEU B C 1
ATOM 3535 O O . LEU B 1 13 ? 10.344 -3.85 -5.469 1 91.31 13 LEU B O 1
ATOM 3539 N N . ILE B 1 14 ? 10.852 -4.988 -3.584 1 90.06 14 ILE B N 1
ATOM 3540 C CA . ILE B 1 14 ? 9.875 -6.051 -3.82 1 90.06 14 ILE B CA 1
ATOM 3541 C C . ILE B 1 14 ? 9.172 -6.402 -2.512 1 90.06 14 ILE B C 1
ATOM 3543 O O . ILE B 1 14 ? 9.82 -6.555 -1.473 1 90.06 14 ILE B O 1
ATOM 3547 N N . GLN B 1 15 ? 7.93 -6.484 -2.609 1 87.12 15 GLN B N 1
ATOM 3548 C CA . GLN B 1 15 ? 7.176 -6.746 -1.388 1 87.12 15 GLN B CA 1
ATOM 3549 C C . GLN B 1 15 ? 6.379 -8.039 -1.499 1 87.12 15 GLN B C 1
ATOM 3551 O O . GLN B 1 15 ? 5.574 -8.211 -2.418 1 87.12 15 GLN B O 1
ATOM 3556 N N . ILE B 1 16 ? 6.746 -8.898 -0.621 1 86.94 16 ILE B N 1
ATOM 3557 C CA . ILE B 1 16 ? 5.926 -10.094 -0.502 1 86.94 16 ILE B CA 1
ATOM 3558 C C . ILE B 1 16 ? 4.73 -9.812 0.405 1 86.94 16 ILE B C 1
ATOM 3560 O O . ILE B 1 16 ? 4.891 -9.281 1.506 1 86.94 16 ILE B O 1
ATOM 3564 N N . LYS B 1 17 ? 3.613 -10.062 -0.101 1 84.94 17 LYS B N 1
ATOM 3565 C CA . LYS B 1 17 ? 2.422 -9.844 0.711 1 84.94 17 LYS B CA 1
ATOM 3566 C C . LYS B 1 17 ? 2.305 -10.898 1.812 1 84.94 17 LYS B C 1
ATOM 3568 O O . LYS B 1 17 ? 2.555 -12.078 1.576 1 84.94 17 LYS B O 1
ATOM 3573 N N . GLY B 1 18 ? 2.098 -10.398 3.029 1 77.69 18 GLY B N 1
ATOM 3574 C CA . GLY B 1 18 ? 1.997 -11.297 4.168 1 77.69 18 GLY B CA 1
ATOM 3575 C C . GLY B 1 18 ? 3.18 -11.203 5.113 1 77.69 18 GLY B C 1
ATOM 3576 O O . GLY B 1 18 ? 3.58 -10.102 5.504 1 77.69 18 GLY B O 1
ATOM 3577 N N . LYS B 1 19 ? 3.734 -12.398 5.367 1 79.44 19 LYS B N 1
ATOM 3578 C CA . LYS B 1 19 ? 4.805 -12.453 6.363 1 79.44 19 LYS B CA 1
ATOM 3579 C C . LYS B 1 19 ? 6.176 -12.383 5.695 1 79.44 19 LYS B C 1
ATOM 3581 O O . LYS B 1 19 ? 6.355 -12.883 4.586 1 79.44 19 LYS B O 1
ATOM 3586 N N . ALA B 1 20 ? 7.102 -11.82 6.461 1 83.5 20 ALA B N 1
ATOM 3587 C CA . ALA B 1 20 ? 8.461 -11.656 5.949 1 83.5 20 ALA B CA 1
ATOM 3588 C C . ALA B 1 20 ? 9.102 -13 5.637 1 83.5 20 ALA B C 1
ATOM 3590 O O . ALA B 1 20 ? 10.008 -13.086 4.812 1 83.5 20 ALA B O 1
ATOM 3591 N N . ARG B 1 21 ? 8.625 -14.039 6.246 1 84.62 21 ARG B N 1
ATOM 3592 C CA . ARG B 1 21 ? 9.172 -15.367 5.996 1 84.62 21 ARG B CA 1
ATOM 3593 C C . ARG B 1 21 ? 8.922 -15.805 4.555 1 84.62 21 ARG B C 1
ATOM 3595 O O . ARG B 1 21 ? 9.578 -16.719 4.051 1 84.62 21 ARG B O 1
ATOM 3602 N N . GLY B 1 22 ? 8.023 -15.094 3.953 1 87 22 GLY B N 1
ATOM 3603 C CA . GLY B 1 22 ? 7.68 -15.406 2.576 1 87 22 GLY B CA 1
ATOM 3604 C C . GLY B 1 22 ? 8.812 -15.164 1.604 1 87 22 GLY B C 1
ATOM 3605 O O . GLY B 1 22 ? 8.844 -15.742 0.517 1 87 22 GLY B O 1
ATOM 3606 N N . TYR B 1 23 ? 9.727 -14.375 2.014 1 89.75 23 TYR B N 1
ATOM 3607 C CA . TYR B 1 23 ? 10.867 -14.102 1.144 1 89.75 23 TYR B CA 1
ATOM 3608 C C . TYR B 1 23 ? 11.703 -15.352 0.933 1 89.75 23 TYR B C 1
ATOM 3610 O O . TYR B 1 23 ? 12.43 -15.469 -0.06 1 89.75 23 TYR B O 1
ATOM 3618 N N . TRP B 1 24 ? 11.57 -16.312 1.889 1 90.12 24 TRP B N 1
ATOM 3619 C CA . TRP B 1 24 ? 12.375 -17.531 1.829 1 90.12 24 TRP B CA 1
ATOM 3620 C C . TRP B 1 24 ? 11.523 -18.734 1.464 1 90.12 24 TRP B C 1
ATOM 3622 O O . TRP B 1 24 ? 12.016 -19.859 1.415 1 90.12 24 TRP B O 1
ATOM 3632 N N . SER B 1 25 ? 10.242 -18.438 1.18 1 87.38 25 SER B N 1
ATOM 3633 C CA . SER B 1 25 ? 9.344 -19.547 0.895 1 87.38 25 SER B CA 1
ATOM 3634 C C . SER B 1 25 ? 9.641 -20.156 -0.468 1 87.38 25 SER B C 1
ATOM 3636 O O . SER B 1 25 ? 9.875 -19.438 -1.441 1 87.38 25 SER B O 1
ATOM 3638 N N . GLN B 1 26 ? 9.586 -21.453 -0.514 1 83.5 26 GLN B N 1
ATOM 3639 C CA . GLN B 1 26 ? 9.805 -22.172 -1.761 1 83.5 26 GLN B CA 1
ATOM 3640 C C . GLN B 1 26 ? 8.531 -22.875 -2.227 1 83.5 26 GLN B C 1
ATOM 3642 O O . GLN B 1 26 ? 8.555 -23.656 -3.176 1 83.5 26 GLN B O 1
ATOM 3647 N N . ARG B 1 27 ? 7.469 -22.547 -1.665 1 79.62 27 ARG B N 1
ATOM 3648 C CA . ARG B 1 27 ? 6.219 -23.25 -1.906 1 79.62 27 ARG B CA 1
ATOM 3649 C C . ARG B 1 27 ? 5.66 -22.938 -3.289 1 79.62 27 ARG B C 1
ATOM 3651 O O . ARG B 1 27 ? 5.156 -23.812 -3.984 1 79.62 27 ARG B O 1
ATOM 3658 N N . CYS B 1 28 ? 5.738 -21.641 -3.641 1 88.06 28 CYS B N 1
ATOM 3659 C CA . CYS B 1 28 ? 5.211 -21.188 -4.926 1 88.06 28 CYS B CA 1
ATOM 3660 C C . CYS B 1 28 ? 6.336 -20.844 -5.887 1 88.06 28 CYS B C 1
ATOM 3662 O O . CYS B 1 28 ? 6.965 -19.781 -5.762 1 88.06 28 CYS B O 1
ATOM 3664 N N . PRO B 1 29 ? 6.543 -21.625 -6.863 1 87.12 29 PRO B N 1
ATOM 3665 C CA . PRO B 1 29 ? 7.664 -21.406 -7.785 1 87.12 29 PRO B CA 1
ATOM 3666 C C . PRO B 1 29 ? 7.531 -20.109 -8.578 1 87.12 29 PRO B C 1
ATOM 3668 O O . PRO B 1 29 ? 8.531 -19.594 -9.078 1 87.12 29 PRO B O 1
ATOM 3671 N N . LEU B 1 30 ? 6.398 -19.625 -8.695 1 90 30 LEU B N 1
ATOM 3672 C CA . LEU B 1 30 ? 6.168 -18.438 -9.508 1 90 30 LEU B CA 1
ATOM 3673 C C . LEU B 1 30 ? 6.75 -17.188 -8.828 1 90 30 LEU B C 1
ATOM 3675 O O . LEU B 1 30 ? 7.121 -16.234 -9.492 1 90 30 LEU B O 1
ATOM 3679 N N . ILE B 1 31 ? 6.797 -17.219 -7.461 1 90.75 31 ILE B N 1
ATOM 3680 C CA . ILE B 1 31 ? 7.191 -16 -6.75 1 90.75 31 ILE B CA 1
ATOM 3681 C C . ILE B 1 31 ? 8.398 -16.297 -5.867 1 90.75 31 ILE B C 1
ATOM 3683 O O . ILE B 1 31 ? 8.602 -15.641 -4.84 1 90.75 31 ILE B O 1
ATOM 3687 N N . ARG B 1 32 ? 9.164 -17.266 -6.246 1 87.69 32 ARG B N 1
ATOM 3688 C CA . ARG B 1 32 ? 10.359 -17.609 -5.477 1 87.69 32 ARG B CA 1
ATOM 3689 C C . ARG B 1 32 ? 11.445 -16.547 -5.648 1 87.69 32 ARG B C 1
ATOM 3691 O O . ARG B 1 32 ? 11.742 -16.141 -6.773 1 87.69 32 ARG B O 1
ATOM 3698 N N . LEU B 1 33 ? 11.914 -16.078 -4.531 1 88.81 33 LEU B N 1
ATOM 3699 C CA . LEU B 1 33 ? 13.023 -15.117 -4.527 1 88.81 33 LEU B CA 1
ATOM 3700 C C . LEU B 1 33 ? 14.32 -15.789 -4.094 1 88.81 33 LEU B C 1
ATOM 3702 O O . LEU B 1 33 ? 14.648 -15.812 -2.906 1 88.81 33 LEU B O 1
ATOM 3706 N N . GLU B 1 34 ? 15.07 -16.188 -4.973 1 85.19 34 GLU B N 1
ATOM 3707 C CA . GLU B 1 34 ? 16.281 -16.938 -4.676 1 85.19 34 GLU B CA 1
ATOM 3708 C C . GLU B 1 34 ? 17.422 -16 -4.289 1 85.19 34 GLU B C 1
ATOM 3710 O O . GLU B 1 34 ? 18.297 -16.359 -3.494 1 85.19 34 GLU B O 1
ATOM 3715 N N . GLY B 1 35 ? 17.406 -14.867 -4.777 1 87.62 35 GLY B N 1
ATOM 3716 C CA . GLY B 1 35 ? 18.484 -13.922 -4.523 1 87.62 35 GLY B CA 1
ATOM 3717 C C . GLY B 1 35 ? 18.656 -13.594 -3.051 1 87.62 35 GLY B C 1
ATOM 3718 O O . GLY B 1 35 ? 19.766 -13.586 -2.537 1 87.62 35 GLY B O 1
ATOM 3719 N N . ILE B 1 36 ? 17.562 -13.391 -2.344 1 89.69 36 ILE B N 1
ATOM 3720 C CA . ILE B 1 36 ? 17.594 -13.039 -0.929 1 89.69 36 ILE B CA 1
ATOM 3721 C C . ILE B 1 36 ? 17.938 -14.273 -0.098 1 89.69 36 ILE B C 1
ATOM 3723 O O . ILE B 1 36 ? 18.719 -14.203 0.843 1 89.69 36 ILE B O 1
ATOM 3727 N N . ALA B 1 37 ? 17.344 -15.375 -0.532 1 88.06 37 ALA B N 1
ATOM 3728 C CA . ALA B 1 37 ? 17.531 -16.625 0.202 1 88.06 37 ALA B CA 1
ATOM 3729 C C . ALA B 1 37 ? 18.984 -17.094 0.102 1 88.06 37 ALA B C 1
ATOM 3731 O O . ALA B 1 37 ? 19.469 -17.797 0.988 1 88.06 37 ALA B O 1
ATOM 3732 N N . GLU B 1 38 ? 19.625 -16.719 -0.935 1 85.69 38 GLU B N 1
ATOM 3733 C CA . GLU B 1 38 ? 21.016 -17.109 -1.137 1 85.69 38 GLU B CA 1
ATOM 3734 C C . GLU B 1 38 ? 21.953 -16.297 -0.244 1 85.69 38 GLU B C 1
ATOM 3736 O O . GLU B 1 38 ? 23.062 -16.75 0.07 1 85.69 38 GLU B O 1
ATOM 3741 N N . VAL B 1 39 ? 21.578 -15.156 0.183 1 89.88 39 VAL B N 1
ATOM 3742 C CA . VAL B 1 39 ? 22.422 -14.281 0.988 1 89.88 39 VAL B CA 1
ATOM 3743 C C . VAL B 1 39 ? 22.344 -14.695 2.457 1 89.88 39 VAL B C 1
ATOM 3745 O O . VAL B 1 39 ? 23.375 -14.852 3.121 1 89.88 39 VAL B O 1
ATOM 3748 N N . PHE B 1 40 ? 21.062 -14.859 2.965 1 88.19 40 PHE B N 1
ATOM 3749 C CA . PHE B 1 40 ? 20.844 -15.258 4.352 1 88.19 40 PHE B CA 1
ATOM 3750 C C . PHE B 1 40 ? 19.844 -16.406 4.438 1 88.19 40 PHE B C 1
ATOM 3752 O O . PHE B 1 40 ? 18.844 -16.422 3.715 1 88.19 40 PHE B O 1
ATOM 3759 N N . PRO B 1 41 ? 20.188 -17.344 5.383 1 89.44 41 PRO B N 1
ATOM 3760 C CA . PRO B 1 41 ? 19.062 -18.203 5.77 1 89.44 41 PRO B CA 1
ATOM 3761 C C . PRO B 1 41 ? 17.969 -17.422 6.504 1 89.44 41 PRO B C 1
ATOM 3763 O O . PRO B 1 41 ? 18.234 -16.406 7.129 1 89.44 41 PRO B O 1
ATOM 3766 N N . ARG B 1 42 ? 16.766 -17.859 6.398 1 90.12 42 ARG B N 1
ATOM 3767 C CA . ARG B 1 42 ? 15.594 -17.219 6.973 1 90.12 42 ARG B CA 1
ATOM 3768 C C . ARG B 1 42 ? 15.797 -16.922 8.453 1 90.12 42 ARG B C 1
ATOM 3770 O O . ARG B 1 42 ? 15.602 -15.797 8.906 1 90.12 42 ARG B O 1
ATOM 3777 N N . ASP B 1 43 ? 16.234 -17.906 9.164 1 90.19 43 ASP B N 1
ATOM 3778 C CA . ASP B 1 43 ? 16.328 -17.781 10.617 1 90.19 43 ASP B CA 1
ATOM 3779 C C . ASP B 1 43 ? 17.438 -16.797 11.008 1 90.19 43 ASP B C 1
ATOM 3781 O O . ASP B 1 43 ? 17.312 -16.062 11.992 1 90.19 43 ASP B O 1
ATOM 3785 N N . ARG B 1 44 ? 18.5 -16.844 10.289 1 90.25 44 ARG B N 1
ATOM 3786 C CA . ARG B 1 44 ? 19.562 -15.883 10.57 1 90.25 44 ARG B CA 1
ATOM 3787 C C . ARG B 1 44 ? 19.078 -14.445 10.367 1 90.25 44 ARG B C 1
ATOM 3789 O O . ARG B 1 44 ? 19.359 -13.57 11.188 1 90.25 44 ARG B O 1
ATOM 3796 N N . PHE B 1 45 ? 18.422 -14.273 9.344 1 91.81 45 PHE B N 1
ATOM 3797 C CA . PHE B 1 45 ? 17.875 -12.945 9.07 1 91.81 45 PHE B CA 1
ATOM 3798 C C . PHE B 1 45 ? 16.969 -12.492 10.203 1 91.81 45 PHE B C 1
ATOM 3800 O O . PHE B 1 45 ? 17.109 -11.375 10.711 1 91.81 45 PHE B O 1
ATOM 3807 N N . HIS B 1 46 ? 16.094 -13.344 10.625 1 90 46 HIS B N 1
ATOM 3808 C CA . HIS B 1 46 ? 15.141 -13.008 11.672 1 90 46 HIS B CA 1
ATOM 3809 C C . HIS B 1 46 ? 15.844 -12.828 13.016 1 90 46 HIS B C 1
ATOM 3811 O O . HIS B 1 46 ? 15.43 -12 13.836 1 90 46 HIS B O 1
ATOM 3817 N N . ASN B 1 47 ? 16.875 -13.555 13.188 1 90.25 47 ASN B N 1
ATOM 3818 C CA . ASN B 1 47 ? 17.656 -13.383 14.414 1 90.25 47 ASN B CA 1
ATOM 3819 C C . ASN B 1 47 ? 18.328 -12.016 14.469 1 90.25 47 ASN B C 1
ATOM 3821 O O . ASN B 1 47 ? 18.328 -11.367 15.516 1 90.25 47 ASN B O 1
ATOM 3825 N N . ILE B 1 48 ? 18.812 -11.609 13.398 1 91.44 48 ILE B N 1
ATOM 3826 C CA . ILE B 1 48 ? 19.438 -10.289 13.352 1 91.44 48 ILE B CA 1
ATOM 3827 C C . ILE B 1 48 ? 18.391 -9.219 13.648 1 91.44 48 ILE B C 1
ATOM 3829 O O . ILE B 1 48 ? 18.641 -8.305 14.43 1 91.44 48 ILE B O 1
ATOM 3833 N N . LEU B 1 49 ? 17.234 -9.391 13.086 1 88.62 49 LEU B N 1
ATOM 3834 C CA . LEU B 1 49 ? 16.156 -8.422 13.297 1 88.62 49 LEU B CA 1
ATOM 3835 C C . LEU B 1 49 ? 15.719 -8.414 14.758 1 88.62 49 LEU B C 1
ATOM 3837 O O . LEU B 1 49 ? 15.477 -7.352 15.328 1 88.62 49 LEU B O 1
ATOM 3841 N N . ARG B 1 50 ? 15.68 -9.516 15.32 1 88.12 50 ARG B N 1
ATOM 3842 C CA . ARG B 1 50 ? 15.211 -9.672 16.688 1 88.12 50 ARG B CA 1
ATOM 3843 C C . ARG B 1 50 ? 16.188 -9.031 17.672 1 88.12 50 ARG B C 1
ATOM 3845 O O . ARG B 1 50 ? 15.773 -8.414 18.656 1 88.12 50 ARG B O 1
ATOM 3852 N N . TYR B 1 51 ? 17.453 -9.125 17.328 1 89.75 51 TYR B N 1
ATOM 3853 C CA . TYR B 1 51 ? 18.453 -8.695 18.297 1 89.75 51 TYR B CA 1
ATOM 3854 C C . TYR B 1 51 ? 19.094 -7.371 17.891 1 89.75 51 TYR B C 1
ATOM 3856 O O . TYR B 1 51 ? 20.062 -6.926 18.5 1 89.75 51 TYR B O 1
ATOM 3864 N N . LEU B 1 52 ? 18.516 -6.809 16.922 1 89.75 52 LEU B N 1
ATOM 3865 C CA . LEU B 1 52 ? 19.047 -5.531 16.469 1 89.75 52 LEU B CA 1
ATOM 3866 C C . LEU B 1 52 ? 18.797 -4.438 17.5 1 89.75 52 LEU B C 1
ATOM 3868 O O . LEU B 1 52 ? 17.641 -4.133 17.812 1 89.75 52 LEU B O 1
ATOM 3872 N N . HIS B 1 53 ? 19.797 -3.996 18.141 1 90.62 53 HIS B N 1
ATOM 3873 C CA . HIS B 1 53 ? 19.766 -2.871 19.078 1 90.62 53 HIS B CA 1
ATOM 3874 C C . HIS B 1 53 ? 20.953 -1.947 18.844 1 90.62 53 HIS B C 1
ATOM 3876 O O . HIS B 1 53 ? 22 -2.385 18.359 1 90.62 53 HIS B O 1
ATOM 3882 N N . PHE B 1 54 ? 20.75 -0.763 19.172 1 90.75 54 PHE B N 1
ATOM 3883 C CA . PHE B 1 54 ? 21.781 0.223 18.828 1 90.75 54 PHE B CA 1
ATOM 3884 C C . PHE B 1 54 ? 22.531 0.672 20.078 1 90.75 54 PHE B C 1
ATOM 3886 O O . PHE B 1 54 ? 23.625 1.245 19.984 1 90.75 54 PHE B O 1
ATOM 3893 N N . VAL B 1 55 ? 21.812 0.496 21.219 1 89.75 55 VAL B N 1
ATOM 3894 C CA . VAL B 1 55 ? 22.422 0.868 22.484 1 89.75 55 VAL B CA 1
ATOM 3895 C C . VAL B 1 55 ? 22.25 -0.262 23.5 1 89.75 55 VAL B C 1
ATOM 3897 O O . VAL B 1 55 ? 21.422 -1.157 23.312 1 89.75 55 VAL B O 1
ATOM 3900 N N . ASP B 1 56 ? 23.188 -0.095 24.438 1 86.06 56 ASP B N 1
ATOM 3901 C CA . ASP B 1 56 ? 23.031 -1.008 25.562 1 86.06 56 ASP B CA 1
ATOM 3902 C C . ASP B 1 56 ? 21.906 -0.55 26.484 1 86.06 56 ASP B C 1
ATOM 3904 O O . ASP B 1 56 ? 22.047 0.42 27.219 1 86.06 56 ASP B O 1
ATOM 3908 N N . GLU B 1 57 ? 20.875 -1.256 26.406 1 80.31 57 GLU B N 1
ATOM 3909 C CA . GLU B 1 57 ? 19.672 -0.866 27.125 1 80.31 57 GLU B CA 1
ATOM 3910 C C . GLU B 1 57 ? 19.875 -0.993 28.641 1 80.31 57 GLU B C 1
ATOM 3912 O O . GLU B 1 57 ? 19.156 -0.363 29.422 1 80.31 57 GLU B O 1
ATOM 3917 N N . SER B 1 58 ? 20.766 -1.777 29.016 1 78.69 58 SER B N 1
ATOM 3918 C CA . SER B 1 58 ? 21.031 -1.949 30.438 1 78.69 58 SER B CA 1
ATOM 3919 C C . SER B 1 58 ? 21.578 -0.666 31.062 1 78.69 58 SER B C 1
ATOM 3921 O O . SER B 1 58 ? 21.453 -0.449 32.25 1 78.69 58 SER B O 1
ATOM 3923 N N . ARG B 1 59 ? 22.094 0.209 30.266 1 79.38 59 ARG B N 1
ATOM 3924 C CA . ARG B 1 59 ? 22.688 1.457 30.75 1 79.38 59 ARG B CA 1
ATOM 3925 C C . ARG B 1 59 ? 21.703 2.619 30.562 1 79.38 59 ARG B C 1
ATOM 3927 O O . ARG B 1 59 ? 22.094 3.781 30.719 1 79.38 59 ARG B O 1
ATOM 3934 N N . ALA B 1 60 ? 20.469 2.191 30.188 1 75.75 60 ALA B N 1
ATOM 3935 C CA . ALA B 1 60 ? 19.484 3.244 29.953 1 75.75 60 ALA B CA 1
ATOM 3936 C C . ALA B 1 60 ? 19.219 4.031 31.234 1 75.75 60 ALA B C 1
ATOM 3938 O O . ALA B 1 60 ? 19.219 3.467 32.344 1 75.75 60 ALA B O 1
ATOM 3939 N N . PRO B 1 61 ? 19.219 5.395 31 1 69.94 61 PRO B N 1
ATOM 3940 C CA . PRO B 1 61 ? 18.922 6.184 32.219 1 69.94 61 PRO B CA 1
ATOM 3941 C C . PRO B 1 61 ? 17.625 5.773 32.875 1 69.94 61 PRO B C 1
ATOM 3943 O O . PRO B 1 61 ? 16.672 5.367 32.188 1 69.94 61 PRO B O 1
ATOM 3946 N N . LEU B 1 62 ? 17.688 5.656 34.125 1 63.12 62 LEU B N 1
ATOM 3947 C CA . LEU B 1 62 ? 16.516 5.273 34.906 1 63.12 62 LEU B CA 1
ATOM 3948 C C . LEU B 1 62 ? 15.375 6.27 34.719 1 63.12 62 LEU B C 1
ATOM 3950 O O . LEU B 1 62 ? 15.617 7.453 34.469 1 63.12 62 LEU B O 1
ATOM 3954 N N . ARG B 1 63 ? 14.188 5.812 34.438 1 62.06 63 ARG B N 1
ATOM 3955 C CA . ARG B 1 63 ? 12.969 6.586 34.25 1 62.06 63 ARG B CA 1
ATOM 3956 C C . ARG B 1 63 ? 12.852 7.695 35.281 1 62.06 63 ARG B C 1
ATOM 3958 O O . ARG B 1 63 ? 12.156 8.688 35.062 1 62.06 63 ARG B O 1
ATOM 3965 N N . THR B 1 64 ? 13.609 7.547 36.312 1 60.25 64 THR B N 1
ATOM 3966 C CA . THR B 1 64 ? 13.469 8.469 37.438 1 60.25 64 THR B CA 1
ATOM 3967 C C . THR B 1 64 ? 14.258 9.75 37.188 1 60.25 64 THR B C 1
ATOM 3969 O O . THR B 1 64 ? 14.133 10.711 37.938 1 60.25 64 THR B O 1
ATOM 3972 N N . VAL B 1 65 ? 14.93 9.641 36.156 1 59.56 65 VAL B N 1
ATOM 3973 C CA . VAL B 1 65 ? 15.695 10.852 35.906 1 59.56 65 VAL B CA 1
ATOM 3974 C C . VAL B 1 65 ? 14.797 11.914 35.281 1 59.56 65 VAL B C 1
ATOM 3976 O O . VAL B 1 65 ? 13.922 11.594 34.469 1 59.56 65 VAL B O 1
ATOM 3979 N N . PRO B 1 66 ? 14.586 13.133 35.719 1 57.94 66 PRO B N 1
ATOM 3980 C CA . PRO B 1 66 ? 13.656 14.195 35.312 1 57.94 66 PRO B CA 1
ATOM 3981 C C . PRO B 1 66 ? 13.57 14.375 33.812 1 57.94 66 PRO B C 1
ATOM 3983 O O . PRO B 1 66 ? 12.492 14.648 33.281 1 57.94 66 PRO B O 1
ATOM 3986 N N . ASP B 1 67 ? 14.859 14.32 33.156 1 61.78 67 ASP B N 1
ATOM 3987 C CA . ASP B 1 67 ? 14.797 14.547 31.734 1 61.78 67 ASP B CA 1
ATOM 3988 C C . ASP B 1 67 ? 15.367 13.359 30.953 1 61.78 67 ASP B C 1
ATOM 3990 O O . ASP B 1 67 ? 16.469 13.438 30.406 1 61.78 67 ASP B O 1
ATOM 3994 N N . PRO B 1 68 ? 14.516 12.383 31.031 1 67.06 68 PRO B N 1
ATOM 3995 C CA . PRO B 1 68 ? 15.078 11.219 30.344 1 67.06 68 PRO B CA 1
ATOM 3996 C C . PRO B 1 68 ? 15.086 11.367 28.828 1 67.06 68 PRO B C 1
ATOM 3998 O O . PRO B 1 68 ? 14.211 12.031 28.266 1 67.06 68 PRO B O 1
ATOM 4001 N N . ASP B 1 69 ? 16.219 11.18 28.25 1 75.62 69 ASP B N 1
ATOM 4002 C CA . ASP B 1 69 ? 16.297 11.117 26.781 1 75.62 69 ASP B CA 1
ATOM 4003 C C . ASP B 1 69 ? 15.352 10.047 26.234 1 75.62 69 ASP B C 1
ATOM 4005 O O . ASP B 1 69 ? 15.688 8.859 26.234 1 75.62 69 ASP B O 1
ATOM 4009 N N . SER B 1 70 ? 14.234 10.477 25.781 1 77.5 70 SER B N 1
ATOM 4010 C CA . SER B 1 70 ? 13.211 9.562 25.281 1 77.5 70 SER B CA 1
ATOM 4011 C C . SER B 1 70 ? 13.703 8.805 24.047 1 77.5 70 SER B C 1
ATOM 4013 O O . SER B 1 70 ? 13.148 7.766 23.688 1 77.5 70 SER B O 1
ATOM 4015 N N . PHE B 1 71 ? 14.875 9.352 23.562 1 85.38 71 PHE B N 1
ATOM 4016 C CA . PHE B 1 71 ? 15.344 8.719 22.344 1 85.38 71 PHE B CA 1
ATOM 4017 C C . PHE B 1 71 ? 16.703 8.062 22.562 1 85.38 71 PHE B C 1
ATOM 4019 O O . PHE B 1 71 ? 17.5 7.934 21.625 1 85.38 71 PHE B O 1
ATOM 4026 N N . TYR B 1 72 ? 16.891 7.711 23.75 1 86.5 72 TYR B N 1
ATOM 4027 C CA . TYR B 1 72 ? 18.156 7.082 24.109 1 86.5 72 TYR B CA 1
ATOM 4028 C C . TYR B 1 72 ? 18.453 5.879 23.234 1 86.5 72 TYR B C 1
ATOM 4030 O O . TYR B 1 72 ? 19.578 5.676 22.797 1 86.5 72 TYR B O 1
ATOM 4038 N N . LYS B 1 73 ? 17.422 5.102 22.922 1 87.56 73 LYS B N 1
ATOM 4039 C CA . LYS B 1 73 ? 17.578 3.846 22.188 1 87.56 73 LYS B CA 1
ATOM 4040 C C . LYS B 1 73 ? 18.094 4.09 20.766 1 87.56 73 LYS B C 1
ATOM 4042 O O . LYS B 1 73 ? 18.625 3.18 20.125 1 87.56 73 LYS B O 1
ATOM 4047 N N . VAL B 1 74 ? 17.922 5.355 20.25 1 90.12 74 VAL B N 1
ATOM 4048 C CA . VAL B 1 74 ? 18.344 5.621 18.875 1 90.12 74 VAL B CA 1
ATOM 4049 C C . VAL B 1 74 ? 19.344 6.773 18.859 1 90.12 74 VAL B C 1
ATOM 4051 O O . VAL B 1 74 ? 19.672 7.305 17.797 1 90.12 74 VAL B O 1
ATOM 4054 N N . ARG B 1 75 ? 19.844 7.18 19.938 1 89.81 75 ARG B N 1
ATOM 4055 C CA . ARG B 1 75 ? 20.734 8.328 20.062 1 89.81 75 ARG B CA 1
ATOM 4056 C C . ARG B 1 75 ? 22.031 8.109 19.281 1 89.81 75 ARG B C 1
ATOM 4058 O O . ARG B 1 75 ? 22.516 9.016 18.594 1 89.81 75 ARG B O 1
ATOM 4065 N N . LEU B 1 76 ? 22.531 6.934 19.375 1 90.94 76 LEU B N 1
ATOM 4066 C CA . LEU B 1 76 ? 23.766 6.613 18.672 1 90.94 76 LEU B CA 1
ATOM 4067 C C . LEU B 1 76 ? 23.594 6.801 17.172 1 90.94 76 LEU B C 1
ATOM 4069 O O . LEU B 1 76 ? 24.484 7.301 16.484 1 90.94 76 LEU B O 1
ATOM 4073 N N . LEU B 1 77 ? 22.484 6.422 16.688 1 91.81 77 LEU B N 1
ATOM 4074 C CA . LEU B 1 77 ? 22.188 6.559 15.266 1 91.81 77 LEU B CA 1
ATOM 4075 C C . LEU B 1 77 ? 22.109 8.031 14.867 1 91.81 77 LEU B C 1
ATOM 4077 O O . LEU B 1 77 ? 22.688 8.438 13.867 1 91.81 77 LEU B O 1
ATOM 4081 N N . LEU B 1 78 ? 21.469 8.781 15.68 1 92.19 78 LEU B N 1
ATOM 4082 C CA . LEU B 1 78 ? 21.297 10.203 15.422 1 92.19 78 LEU B CA 1
ATOM 4083 C C . LEU B 1 78 ? 22.641 10.93 15.438 1 92.19 78 LEU B C 1
ATOM 4085 O O . LEU B 1 78 ? 22.938 11.711 14.539 1 92.19 78 LEU B O 1
ATOM 4089 N N . ASP B 1 79 ? 23.406 10.57 16.391 1 93 79 ASP B N 1
ATOM 4090 C CA . ASP B 1 79 ? 24.688 11.234 16.578 1 93 79 ASP B CA 1
ATOM 4091 C C . ASP B 1 79 ? 25.672 10.852 15.477 1 93 79 ASP B C 1
ATOM 4093 O O . ASP B 1 79 ? 26.594 11.617 15.156 1 93 79 ASP B O 1
ATOM 4097 N N . ALA B 1 80 ? 25.438 9.75 14.922 1 94.38 80 ALA B N 1
ATOM 4098 C CA . ALA B 1 80 ? 26.375 9.273 13.891 1 94.38 80 ALA B CA 1
ATOM 4099 C C . ALA B 1 80 ? 25.969 9.797 12.516 1 94.38 80 ALA B C 1
ATOM 4101 O O . ALA B 1 80 ? 26.812 10.211 11.727 1 94.38 80 ALA B O 1
ATOM 4102 N N . LEU B 1 81 ? 24.734 9.828 12.203 1 95.44 81 LEU B N 1
ATOM 4103 C CA . LEU B 1 81 ? 24.281 10.055 10.844 1 95.44 81 LEU B CA 1
ATOM 4104 C C . LEU B 1 81 ? 24.047 11.539 10.586 1 95.44 81 LEU B C 1
ATOM 4106 O O . LEU B 1 81 ? 24.406 12.055 9.523 1 95.44 81 LEU B O 1
ATOM 4110 N N . LEU B 1 82 ? 23.547 12.289 11.523 1 95.5 82 LEU B N 1
ATOM 4111 C CA . LEU B 1 82 ? 23.141 13.672 11.289 1 95.5 82 LEU B CA 1
ATOM 4112 C C . LEU B 1 82 ? 24.344 14.555 11 1 95.5 82 LEU B C 1
ATOM 4114 O O . LEU B 1 82 ? 24.359 15.305 10.023 1 95.5 82 LEU B O 1
ATOM 4118 N N . PRO B 1 83 ? 25.422 14.43 11.812 1 95.75 83 PRO B N 1
ATOM 4119 C CA . PRO B 1 83 ? 26.609 15.219 11.461 1 95.75 83 PRO B CA 1
ATOM 4120 C C . PRO B 1 83 ? 27.188 14.852 10.094 1 95.75 83 PRO B C 1
ATOM 4122 O O . PRO B 1 83 ? 27.688 15.719 9.375 1 95.75 83 PRO B O 1
ATOM 4125 N N . LYS B 1 84 ? 27.031 13.633 9.75 1 95.75 84 LYS B N 1
ATOM 4126 C CA . LYS B 1 84 ? 27.531 13.195 8.453 1 95.75 84 LYS B CA 1
ATOM 4127 C C . LYS B 1 84 ? 26.703 13.789 7.312 1 95.75 84 LYS B C 1
ATOM 4129 O O . LYS B 1 84 ? 27.25 14.211 6.293 1 95.75 84 LYS B O 1
ATOM 4134 N N . PHE B 1 85 ? 25.453 13.859 7.453 1 96.44 85 PHE B N 1
ATOM 4135 C CA . PHE B 1 85 ? 24.578 14.477 6.465 1 96.44 85 PHE B CA 1
ATOM 4136 C C . PHE B 1 85 ? 24.984 15.922 6.215 1 96.44 85 PHE B C 1
ATOM 4138 O O . PHE B 1 85 ? 25 16.375 5.07 1 96.44 85 PHE B O 1
ATOM 4145 N N . ARG B 1 86 ? 25.375 16.578 7.246 1 94.62 86 ARG B N 1
ATOM 4146 C CA . ARG B 1 86 ? 25.703 18 7.172 1 94.62 86 ARG B CA 1
ATOM 4147 C C . ARG B 1 86 ? 27.078 18.219 6.539 1 94.62 86 ARG B C 1
ATOM 4149 O O . ARG B 1 86 ? 27.281 19.156 5.766 1 94.62 86 ARG B O 1
ATOM 4156 N N . SER B 1 87 ? 27.938 17.312 6.805 1 95.19 87 SER B N 1
ATOM 4157 C CA . SER B 1 87 ? 29.328 17.516 6.402 1 95.19 87 SER B CA 1
ATOM 4158 C C . SER B 1 87 ? 29.531 17.172 4.934 1 95.19 87 SER B C 1
ATOM 4160 O O . SER B 1 87 ? 30.422 17.719 4.277 1 95.19 87 SER B O 1
ATOM 4162 N N . LEU B 1 88 ? 28.75 16.359 4.352 1 94.88 88 LEU B N 1
ATOM 4163 C CA . LEU B 1 88 ? 29 15.805 3.031 1 94.88 88 LEU B CA 1
ATOM 4164 C C . LEU B 1 88 ? 28.391 16.672 1.939 1 94.88 88 LEU B C 1
ATOM 4166 O O . LEU B 1 88 ? 28.703 16.516 0.758 1 94.88 88 LEU B O 1
ATOM 4170 N N . TYR B 1 89 ? 27.609 17.656 2.326 1 94.12 89 TYR B N 1
ATOM 4171 C CA . TYR B 1 89 ? 26.844 18.375 1.321 1 94.12 89 TYR B CA 1
ATOM 4172 C C . TYR B 1 89 ? 26.656 19.844 1.722 1 94.12 89 TYR B C 1
ATOM 4174 O O . TYR B 1 89 ? 26.281 20.141 2.863 1 94.12 89 TYR B O 1
ATOM 4182 N N . SER B 1 90 ? 26.969 20.719 0.807 1 94.19 90 SER B N 1
ATOM 4183 C CA . SER B 1 90 ? 26.688 22.141 0.983 1 94.19 90 SER B CA 1
ATOM 4184 C C . SER B 1 90 ? 25.438 22.562 0.198 1 94.19 90 SER B C 1
ATOM 4186 O O . SER B 1 90 ? 25.469 22.641 -1.031 1 94.19 90 SER B O 1
ATOM 4188 N N . PRO B 1 91 ? 24.391 22.844 0.928 1 95.06 91 PRO B N 1
ATOM 4189 C CA . PRO B 1 91 ? 23.109 23.109 0.26 1 95.06 91 PRO B CA 1
ATOM 4190 C C . PRO B 1 91 ? 23.078 24.469 -0.431 1 95.06 91 PRO B C 1
ATOM 4192 O O . PRO B 1 91 ? 23.938 25.312 -0.164 1 95.06 91 PRO B O 1
ATOM 4195 N N . SER B 1 92 ? 22.094 24.609 -1.312 1 95.12 92 SER B N 1
ATOM 4196 C CA . SER B 1 92 ? 21.797 25.906 -1.888 1 95.12 92 SER B CA 1
ATOM 4197 C C . SER B 1 92 ? 21.156 26.844 -0.857 1 95.12 92 SER B C 1
ATOM 4199 O O . SER B 1 92 ? 20.891 26.422 0.275 1 95.12 92 SER B O 1
ATOM 4201 N N . ARG B 1 93 ? 20.891 27.984 -1.26 1 95.62 93 ARG B N 1
ATOM 4202 C CA . ARG B 1 93 ? 20.469 29.047 -0.355 1 95.62 93 ARG B CA 1
ATOM 4203 C C . ARG B 1 93 ? 19.078 28.766 0.214 1 95.62 93 ARG B C 1
ATOM 4205 O O . ARG B 1 93 ? 18.781 29.141 1.353 1 95.62 93 ARG B O 1
ATOM 4212 N N . GLU B 1 94 ? 18.281 28.156 -0.507 1 97.31 94 GLU B N 1
ATOM 4213 C CA . GLU B 1 94 ? 16.891 27.953 -0.107 1 97.31 94 GLU B CA 1
ATOM 4214 C C . GLU B 1 94 ? 16.734 26.625 0.646 1 97.31 94 GLU B C 1
ATOM 4216 O O . GLU B 1 94 ? 17 25.562 0.098 1 97.31 94 GLU B O 1
ATOM 4221 N N . LEU B 1 95 ? 16.312 26.703 1.86 1 97.56 95 LEU B N 1
ATOM 4222 C CA . LEU B 1 95 ? 16.047 25.547 2.697 1 97.56 95 LEU B CA 1
ATOM 4223 C C . LEU B 1 95 ? 14.594 25.516 3.143 1 97.56 95 LEU B C 1
ATOM 4225 O O . LEU B 1 95 ? 13.898 26.531 3.092 1 97.56 95 LEU B O 1
ATOM 4229 N N . CYS B 1 96 ? 14.125 24.375 3.469 1 96.94 96 CYS B N 1
ATOM 4230 C CA . CYS B 1 96 ? 12.75 24.25 3.943 1 96.94 96 CYS B CA 1
ATOM 4231 C C . CYS B 1 96 ? 12.664 23.344 5.156 1 96.94 96 CYS B C 1
ATOM 4233 O O . CYS B 1 96 ? 13.461 22.406 5.293 1 96.94 96 CYS B O 1
ATOM 4235 N N . VAL B 1 97 ? 11.75 23.656 6.031 1 94.69 97 VAL B N 1
ATOM 4236 C CA . VAL B 1 97 ? 11.484 22.859 7.23 1 94.69 97 VAL B CA 1
ATOM 4237 C C . VAL B 1 97 ? 10.039 22.359 7.215 1 94.69 97 VAL B C 1
ATOM 4239 O O . VAL B 1 97 ? 9.117 23.125 6.898 1 94.69 97 VAL B O 1
ATOM 4242 N N . ASP B 1 98 ? 9.844 21.125 7.449 1 91.81 98 ASP B N 1
ATOM 4243 C CA . ASP B 1 98 ? 8.516 20.547 7.547 1 91.81 98 ASP B CA 1
ATOM 4244 C C . ASP B 1 98 ? 8.531 19.266 8.375 1 91.81 98 ASP B C 1
ATOM 4246 O O . ASP B 1 98 ? 9.602 18.781 8.758 1 91.81 98 ASP B O 1
ATOM 4250 N N . GLU B 1 99 ? 7.316 18.781 8.617 1 88.44 99 GLU B N 1
ATOM 4251 C CA . GLU B 1 99 ? 7.176 17.594 9.445 1 88.44 99 GLU B CA 1
ATOM 4252 C C . GLU B 1 99 ? 7.16 16.328 8.586 1 88.44 99 GLU B C 1
ATOM 4254 O O . GLU B 1 99 ? 6.625 16.328 7.477 1 88.44 99 GLU B O 1
ATOM 4259 N N . SER B 1 100 ? 7.848 15.383 9.055 1 89 100 SER B N 1
ATOM 4260 C CA . SER B 1 100 ? 7.781 14.031 8.508 1 89 100 SER B CA 1
ATOM 4261 C C . SER B 1 100 ? 7.293 13.039 9.562 1 89 100 SER B C 1
ATOM 4263 O O . SER B 1 100 ? 7.676 13.125 10.727 1 89 100 SER B O 1
ATOM 4265 N N . ILE B 1 101 ? 6.402 12.133 9.242 1 83.44 101 ILE B N 1
ATOM 4266 C CA . ILE B 1 101 ? 5.836 11.188 10.203 1 83.44 101 ILE B CA 1
ATOM 4267 C C . ILE B 1 101 ? 6.402 9.797 9.953 1 83.44 101 ILE B C 1
ATOM 4269 O O . ILE B 1 101 ? 6.348 9.289 8.828 1 83.44 101 ILE B O 1
ATOM 4273 N N . ILE B 1 102 ? 6.973 9.336 10.969 1 85.19 102 ILE B N 1
ATOM 4274 C CA . ILE B 1 102 ? 7.426 7.945 10.938 1 85.19 102 ILE B CA 1
ATOM 4275 C C . ILE B 1 102 ? 6.305 7.031 11.414 1 85.19 102 ILE B C 1
ATOM 4277 O O . ILE B 1 102 ? 5.93 7.055 12.594 1 85.19 102 ILE B O 1
ATOM 4281 N N . LYS B 1 103 ? 5.805 6.266 10.469 1 76.81 103 LYS B N 1
ATOM 4282 C CA . LYS B 1 103 ? 4.66 5.414 10.773 1 76.81 103 LYS B CA 1
ATOM 4283 C C . LYS B 1 103 ? 5.008 4.383 11.844 1 76.81 103 LYS B C 1
ATOM 4285 O O . LYS B 1 103 ? 5.961 3.617 11.688 1 76.81 103 LYS B O 1
ATOM 4290 N N . THR B 1 104 ? 4.363 4.465 13.016 1 72.81 104 THR B N 1
ATOM 4291 C CA . THR B 1 104 ? 4.52 3.48 14.086 1 72.81 104 THR B CA 1
ATOM 4292 C C . THR B 1 104 ? 3.209 3.301 14.852 1 72.81 104 THR B C 1
ATOM 4294 O O . THR B 1 104 ? 2.455 4.258 15.031 1 72.81 104 THR B O 1
ATOM 4297 N N . LYS B 1 105 ? 2.787 2.016 15.023 1 62.81 105 LYS B N 1
ATOM 4298 C CA . LYS B 1 105 ? 1.605 1.735 15.836 1 62.81 105 LYS B CA 1
ATOM 4299 C C . LYS B 1 105 ? 1.978 1.548 17.297 1 62.81 105 LYS B C 1
ATOM 4301 O O . LYS B 1 105 ? 1.102 1.389 18.156 1 62.81 105 LYS B O 1
ATOM 4306 N N . ASP B 1 106 ? 3.252 1.673 17.5 1 60.41 106 ASP B N 1
ATOM 4307 C CA . ASP B 1 106 ? 3.721 1.397 18.859 1 60.41 106 ASP B CA 1
ATOM 4308 C C . ASP B 1 106 ? 3.271 2.488 19.828 1 60.41 106 ASP B C 1
ATOM 4310 O O . ASP B 1 106 ? 3.006 3.621 19.406 1 60.41 106 ASP B O 1
ATOM 4314 N N . HIS B 1 107 ? 2.758 2.023 20.891 1 55.78 107 HIS B N 1
ATOM 4315 C CA . HIS B 1 107 ? 2.355 2.92 21.969 1 55.78 107 HIS B CA 1
ATOM 4316 C C . HIS B 1 107 ? 3.49 3.865 22.359 1 55.78 107 HIS B C 1
ATOM 4318 O O . HIS B 1 107 ? 4.457 3.455 23 1 55.78 107 HIS B O 1
ATOM 4324 N N . PHE B 1 108 ? 3.793 4.664 21.469 1 55.03 108 PHE B N 1
ATOM 4325 C CA . PHE B 1 108 ? 4.777 5.66 21.875 1 55.03 108 PHE B CA 1
ATOM 4326 C C . PHE B 1 108 ? 4.102 6.848 22.547 1 55.03 108 PHE B C 1
ATOM 4328 O O . PHE B 1 108 ? 2.961 7.188 22.219 1 55.03 108 PHE B O 1
ATOM 4335 N N . ARG B 1 109 ? 4.547 7.148 23.719 1 50.59 109 ARG B N 1
ATOM 4336 C CA . ARG B 1 109 ? 4.004 8.227 24.531 1 50.59 109 ARG B CA 1
ATOM 4337 C C . ARG B 1 109 ? 3.658 9.445 23.688 1 50.59 109 ARG B C 1
ATOM 4339 O O . ARG B 1 109 ? 2.662 10.125 23.938 1 50.59 109 ARG B O 1
ATOM 4346 N N . SER B 1 110 ? 4.535 9.672 22.734 1 53.72 110 SER B N 1
ATOM 4347 C CA . SER B 1 110 ? 4.309 10.898 21.984 1 53.72 110 SER B CA 1
ATOM 4348 C C . SER B 1 110 ? 3.689 10.609 20.625 1 53.72 110 SER B C 1
ATOM 4350 O O . SER B 1 110 ? 4.148 11.133 19.609 1 53.72 110 SER B O 1
ATOM 4352 N N . ARG B 1 111 ? 2.65 9.867 20.641 1 54.56 111 ARG B N 1
ATOM 4353 C CA . ARG B 1 111 ? 1.954 9.586 19.391 1 54.56 111 ARG B CA 1
ATOM 4354 C C . ARG B 1 111 ? 1.11 10.781 18.938 1 54.56 111 ARG B C 1
ATOM 4356 O O . ARG B 1 111 ? 0.439 11.406 19.766 1 54.56 111 ARG B O 1
ATOM 4363 N N . ASP B 1 112 ? 1.512 11.312 17.734 1 58.47 112 ASP B N 1
ATOM 4364 C CA . ASP B 1 112 ? 0.731 12.414 17.172 1 58.47 112 ASP B CA 1
ATOM 4365 C C . ASP B 1 112 ? -0.225 11.922 16.094 1 58.47 112 ASP B C 1
ATOM 4367 O O . ASP B 1 112 ? 0.071 10.953 15.391 1 58.47 112 ASP B O 1
ATOM 4371 N N . VAL B 1 113 ? -1.449 12.188 16.266 1 55.81 113 VAL B N 1
ATOM 4372 C CA . VAL B 1 113 ? -2.416 11.953 15.203 1 55.81 113 VAL B CA 1
ATOM 4373 C C . VAL B 1 113 ? -2.457 13.164 14.266 1 55.81 113 VAL B C 1
ATOM 4375 O O . VAL B 1 113 ? -2.758 14.273 14.695 1 55.81 113 VAL B O 1
ATOM 4378 N N . VAL B 1 114 ? -1.824 12.969 13.125 1 55.91 114 VAL B N 1
ATOM 4379 C CA . VAL B 1 114 ? -1.891 14.039 12.141 1 55.91 114 VAL B CA 1
ATOM 4380 C C . VAL B 1 114 ? -2.984 13.734 11.117 1 55.91 114 VAL B C 1
ATOM 4382 O O . VAL B 1 114 ? -2.84 12.828 10.297 1 55.91 114 VAL B O 1
ATOM 4385 N N . ARG B 1 115 ? -4.145 14.375 11.156 1 53.5 115 ARG B N 1
ATOM 4386 C CA . ARG B 1 115 ? -5.359 14.062 10.406 1 53.5 115 ARG B CA 1
ATOM 4387 C C . ARG B 1 115 ? -5.156 14.273 8.914 1 53.5 115 ARG B C 1
ATOM 4389 O O . ARG B 1 115 ? -5.73 13.555 8.094 1 53.5 115 ARG B O 1
ATOM 4396 N N . ASN B 1 116 ? -4.332 15.219 8.516 1 54.91 116 ASN B N 1
ATOM 4397 C CA . ASN B 1 116 ? -4.312 15.609 7.109 1 54.91 116 ASN B CA 1
ATOM 4398 C C . ASN B 1 116 ? -3.223 14.867 6.34 1 54.91 116 ASN B C 1
ATOM 4400 O O . ASN B 1 116 ? -2.932 15.195 5.188 1 54.91 116 ASN B O 1
ATOM 4404 N N . LYS B 1 117 ? -2.566 14.016 7.09 1 59.22 117 LYS B N 1
ATOM 4405 C CA . LYS B 1 117 ? -1.54 13.266 6.375 1 59.22 117 LYS B CA 1
ATOM 4406 C C . LYS B 1 117 ? -1.954 11.805 6.195 1 59.22 117 LYS B C 1
ATOM 4408 O O . LYS B 1 117 ? -2.74 11.273 6.98 1 59.22 117 LYS B O 1
ATOM 4413 N N . PRO B 1 118 ? -1.49 11.281 5.09 1 58.28 118 PRO B N 1
ATOM 4414 C CA . PRO B 1 118 ? -1.821 9.883 4.824 1 58.28 118 PRO B CA 1
ATOM 4415 C C . PRO B 1 118 ? -1.493 8.961 6 1 58.28 118 PRO B C 1
ATOM 4417 O O . PRO B 1 118 ? -2.258 8.047 6.305 1 58.28 118 PRO B O 1
ATOM 4420 N N . VAL B 1 119 ? -0.355 9.258 6.633 1 56.53 119 VAL B N 1
ATOM 4421 C CA . VAL B 1 119 ? 0.009 8.516 7.836 1 56.53 119 VAL B CA 1
ATOM 4422 C C . VAL B 1 119 ? -0.439 9.289 9.078 1 56.53 119 VAL B C 1
ATOM 4424 O O . VAL B 1 119 ? 0.078 10.375 9.359 1 56.53 119 VAL B O 1
ATOM 4427 N N . LYS B 1 120 ? -1.498 8.742 9.711 1 61.25 120 LYS B N 1
ATOM 4428 C CA . LYS B 1 120 ? -2.145 9.516 10.766 1 61.25 120 LYS B CA 1
ATOM 4429 C C . LYS B 1 120 ? -1.477 9.273 12.117 1 61.25 120 LYS B C 1
ATOM 4431 O O . LYS B 1 120 ? -1.448 10.164 12.969 1 61.25 120 LYS B O 1
ATOM 4436 N N . LEU B 1 121 ? -0.831 8.133 12.227 1 67.56 121 LEU B N 1
ATOM 4437 C CA . LEU B 1 121 ? -0.276 7.793 13.531 1 67.56 121 LEU B CA 1
ATOM 4438 C C . LEU B 1 121 ? 1.204 7.445 13.414 1 67.56 121 LEU B C 1
ATOM 4440 O O . LEU B 1 121 ? 1.597 6.66 12.547 1 67.56 121 LEU B O 1
ATOM 4444 N N . GLY B 1 122 ? 2.059 8.273 14.102 1 77.31 122 GLY B N 1
ATOM 4445 C CA . GLY B 1 122 ? 3.471 7.93 14.102 1 77.31 122 GLY B CA 1
ATOM 4446 C C . GLY B 1 122 ? 4.328 8.922 14.859 1 77.31 122 GLY B C 1
ATOM 4447 O O . GLY B 1 122 ? 3.811 9.773 15.594 1 77.31 122 GLY B O 1
ATOM 4448 N N . LEU B 1 123 ? 5.605 8.68 14.812 1 82.44 123 LEU B N 1
ATOM 4449 C CA . LEU B 1 123 ? 6.602 9.578 15.391 1 82.44 123 LEU B CA 1
ATOM 4450 C C . LEU B 1 123 ? 6.879 10.758 14.461 1 82.44 123 LEU B C 1
ATOM 4452 O O . LEU B 1 123 ? 7.129 10.562 13.266 1 82.44 123 LEU B O 1
ATOM 4456 N N . LYS B 1 124 ? 6.754 11.875 15.055 1 83.81 124 LYS B N 1
ATOM 4457 C CA . LYS B 1 124 ? 6.941 13.078 14.25 1 83.81 124 LYS B CA 1
ATOM 4458 C C . LYS B 1 124 ? 8.414 13.492 14.219 1 83.81 124 LYS B C 1
ATOM 4460 O O . LYS B 1 124 ? 9.086 13.477 15.25 1 83.81 124 LYS B O 1
ATOM 4465 N N . ALA B 1 125 ? 8.883 13.797 13.008 1 89.56 125 ALA B N 1
ATOM 4466 C CA . ALA B 1 125 ? 10.227 14.344 12.812 1 89.56 125 ALA B CA 1
ATOM 4467 C C . ALA B 1 125 ? 10.172 15.703 12.133 1 89.56 125 ALA B C 1
ATOM 4469 O O . ALA B 1 125 ? 9.422 15.891 11.172 1 89.56 125 ALA B O 1
ATOM 4470 N N . CYS B 1 126 ? 10.781 16.688 12.742 1 91.81 126 CYS B N 1
ATOM 4471 C CA . CYS B 1 126 ? 10.992 17.969 12.078 1 91.81 126 CYS B CA 1
ATOM 4472 C C . CYS B 1 126 ? 12.242 17.938 11.211 1 91.81 126 CYS B C 1
ATOM 4474 O O . CYS B 1 126 ? 13.352 17.734 11.719 1 91.81 126 CYS B O 1
ATOM 4476 N N . VAL B 1 127 ? 12.062 18.172 9.93 1 95.19 127 VAL B N 1
ATOM 4477 C CA . VAL B 1 127 ? 13.141 17.906 8.984 1 95.19 127 VAL B CA 1
ATOM 4478 C C . VAL B 1 127 ? 13.547 19.188 8.281 1 95.19 127 VAL B C 1
ATOM 4480 O O . VAL B 1 127 ? 12.688 19.984 7.879 1 95.19 127 VAL B O 1
ATOM 4483 N N . LEU B 1 128 ? 14.836 19.484 8.227 1 96.69 128 LEU B N 1
ATOM 4484 C CA . LEU B 1 128 ? 15.438 20.547 7.441 1 96.69 128 LEU B CA 1
ATOM 4485 C C . LEU B 1 128 ? 16.078 19.984 6.168 1 96.69 128 LEU B C 1
ATOM 4487 O O . LEU B 1 128 ? 16.938 19.109 6.234 1 96.69 128 LEU B O 1
ATOM 4491 N N . CYS B 1 129 ? 15.625 20.422 5.023 1 96.94 129 CYS B N 1
ATOM 4492 C CA . CYS B 1 129 ? 16.188 19.922 3.781 1 96.94 129 CYS B CA 1
ATOM 4493 C C . CYS B 1 129 ? 16.406 21.047 2.773 1 96.94 129 CYS B C 1
ATOM 4495 O O . CYS B 1 129 ? 15.922 22.156 2.977 1 96.94 129 CYS B O 1
ATOM 4497 N N . GLU B 1 130 ? 17.188 20.781 1.845 1 97.44 130 GLU B N 1
ATOM 4498 C CA . GLU B 1 130 ? 17.359 21.703 0.725 1 97.44 130 GLU B CA 1
ATOM 4499 C C . GLU B 1 130 ? 16.094 21.75 -0.136 1 97.44 130 GLU B C 1
ATOM 4501 O O . GLU B 1 130 ? 15.57 20.703 -0.539 1 97.44 130 GLU B O 1
ATOM 4506 N N . ALA B 1 131 ? 15.648 22.906 -0.446 1 96.31 131 ALA B N 1
ATOM 4507 C CA . ALA B 1 131 ? 14.367 23.078 -1.122 1 96.31 131 ALA B CA 1
ATOM 4508 C C . ALA B 1 131 ? 14.445 22.625 -2.576 1 96.31 131 ALA B C 1
ATOM 4510 O O . ALA B 1 131 ? 13.453 22.156 -3.145 1 96.31 131 ALA B O 1
ATOM 4511 N N . LYS B 1 132 ? 15.562 22.703 -3.182 1 94.06 132 LYS B N 1
ATOM 4512 C CA . LYS B 1 132 ? 15.688 22.391 -4.602 1 94.06 132 LYS B CA 1
ATOM 4513 C C . LYS B 1 132 ? 15.75 20.891 -4.836 1 94.06 132 LYS B C 1
ATOM 4515 O O . LYS B 1 132 ? 15.117 20.375 -5.762 1 94.06 132 LYS B O 1
ATOM 4520 N N . THR B 1 133 ? 16.453 20.156 -4.023 1 94.19 133 THR B N 1
ATOM 4521 C CA . THR B 1 133 ? 16.719 18.75 -4.309 1 94.19 133 THR B CA 1
ATOM 4522 C C . THR B 1 133 ? 16.016 17.859 -3.311 1 94.19 133 THR B C 1
ATOM 4524 O O . THR B 1 133 ? 15.719 16.688 -3.613 1 94.19 133 THR B O 1
ATOM 4527 N N . GLY B 1 134 ? 15.859 18.328 -2.111 1 95.94 134 GLY B N 1
ATOM 4528 C CA . GLY B 1 134 ? 15.281 17.5 -1.073 1 95.94 134 GLY B CA 1
ATOM 4529 C C . GLY B 1 134 ? 16.328 16.797 -0.219 1 95.94 134 GLY B C 1
ATOM 4530 O O . GLY B 1 134 ? 16 15.914 0.574 1 95.94 134 GLY B O 1
ATOM 4531 N N . TYR B 1 135 ? 17.609 17.188 -0.385 1 97.5 135 TYR B N 1
ATOM 4532 C CA . TYR B 1 135 ? 18.656 16.641 0.466 1 97.5 135 TYR B CA 1
ATOM 4533 C C . TYR B 1 135 ? 18.406 16.969 1.931 1 97.5 135 TYR B C 1
ATOM 4535 O O . TYR B 1 135 ? 18.281 18.141 2.295 1 97.5 135 TYR B O 1
ATOM 4543 N N . ILE B 1 136 ? 18.312 15.969 2.742 1 97.94 136 ILE B N 1
ATOM 4544 C CA . ILE B 1 136 ? 18.031 16.188 4.156 1 97.94 136 ILE B CA 1
ATOM 4545 C C . ILE B 1 136 ? 19.312 16.578 4.883 1 97.94 136 ILE B C 1
ATOM 4547 O O . ILE B 1 136 ? 20.312 15.844 4.84 1 97.94 136 ILE B O 1
ATOM 4551 N N . LEU B 1 137 ? 19.266 17.703 5.527 1 97.5 137 LEU B N 1
ATOM 4552 C CA . LEU B 1 137 ? 20.438 18.266 6.191 1 97.5 137 LEU B CA 1
ATOM 4553 C C . LEU B 1 137 ? 20.438 17.938 7.68 1 97.5 137 LEU B C 1
ATOM 4555 O O . LEU B 1 137 ? 21.469 17.625 8.258 1 97.5 137 LEU B O 1
ATOM 4559 N N . ASN B 1 138 ? 19.297 18.062 8.234 1 95.81 138 ASN B N 1
ATOM 4560 C CA . ASN B 1 138 ? 19.141 17.891 9.68 1 95.81 138 ASN B CA 1
ATOM 4561 C C . ASN B 1 138 ? 17.703 17.547 10.047 1 95.81 138 ASN B C 1
ATOM 4563 O O . ASN B 1 138 ? 16.766 17.797 9.281 1 95.81 138 ASN B O 1
ATOM 4567 N N . LEU B 1 139 ? 17.594 16.828 11.172 1 94.62 139 LEU B N 1
ATOM 4568 C CA . LEU B 1 139 ? 16.25 16.547 11.648 1 94.62 139 LEU B CA 1
ATOM 4569 C C . LEU B 1 139 ? 16.234 16.328 13.156 1 94.62 139 LEU B C 1
ATOM 4571 O O . LEU B 1 139 ? 17.281 16.109 13.766 1 94.62 139 LEU B O 1
ATOM 4575 N N . THR B 1 140 ? 15.062 16.547 13.766 1 90.31 140 THR B N 1
ATOM 4576 C CA . THR B 1 140 ? 14.844 16.297 15.18 1 90.31 140 THR B CA 1
ATOM 4577 C C . THR B 1 140 ? 13.531 15.539 15.406 1 90.31 140 THR B C 1
ATOM 4579 O O . THR B 1 140 ? 12.539 15.797 14.727 1 90.31 140 THR B O 1
ATOM 4582 N N . LEU B 1 141 ? 13.594 14.531 16.312 1 86.94 141 LEU B N 1
ATOM 4583 C CA . LEU B 1 141 ? 12.406 13.766 16.656 1 86.94 141 LEU B CA 1
ATOM 4584 C C . LEU B 1 141 ? 11.609 14.469 17.75 1 86.94 141 LEU B C 1
ATOM 4586 O O . LEU B 1 141 ? 12.188 15.031 18.688 1 86.94 141 LEU B O 1
ATOM 4590 N N . ALA B 1 142 ? 10.25 14.398 17.469 1 74 142 ALA B N 1
ATOM 4591 C CA . ALA B 1 142 ? 9.383 15.031 18.453 1 74 142 ALA B CA 1
ATOM 4592 C C . ALA B 1 142 ? 9.305 14.195 19.734 1 74 142 ALA B C 1
ATOM 4594 O O . ALA B 1 142 ? 9.297 12.969 19.672 1 74 142 ALA B O 1
ATOM 4595 N N . GLY B 1 143 ? 9.172 14.766 20.969 1 63.41 143 GLY B N 1
ATOM 4596 C CA . GLY B 1 143 ? 8.984 14.125 22.266 1 63.41 143 GLY B CA 1
ATOM 4597 C C . GLY B 1 143 ? 10.258 14.062 23.094 1 63.41 143 GLY B C 1
ATOM 4598 O O . GLY B 1 143 ? 10.227 13.664 24.25 1 63.41 143 GLY B O 1
ATOM 4599 N N . GLY B 1 144 ? 11.422 14.031 22.547 1 51.78 144 GLY B N 1
ATOM 4600 C CA . GLY B 1 144 ? 12.562 13.898 23.438 1 51.78 144 GLY B CA 1
ATOM 4601 C C . GLY B 1 144 ? 12.609 14.969 24.5 1 51.78 144 GLY B C 1
ATOM 4602 O O . GLY B 1 144 ? 12.953 14.688 25.656 1 51.78 144 GLY B O 1
ATOM 4603 N N . GLY B 1 145 ? 12.938 16.219 24.219 1 45.66 145 GLY B N 1
ATOM 4604 C CA . GLY B 1 145 ? 13.359 17.172 25.234 1 45.66 145 GLY B CA 1
ATOM 4605 C C . GLY B 1 145 ? 12.203 17.797 26 1 45.66 145 GLY B C 1
ATOM 4606 O O . GLY B 1 145 ? 11.055 17.375 25.844 1 45.66 145 GLY B O 1
ATOM 4607 N N . GLU B 1 146 ? 12.484 18.906 26.891 1 41.72 146 GLU B N 1
ATOM 4608 C CA . GLU B 1 146 ? 11.672 19.734 27.766 1 41.72 146 GLU B CA 1
ATOM 4609 C C . GLU B 1 146 ? 10.445 20.281 27.031 1 41.72 146 GLU B C 1
ATOM 4611 O O . GLU B 1 146 ? 10.578 20.938 26 1 41.72 146 GLU B O 1
ATOM 4616 N N . GLN B 1 147 ? 9.383 19.578 27.016 1 41.25 147 GLN B N 1
ATOM 4617 C CA . GLN B 1 147 ? 8.148 20.062 26.406 1 41.25 147 GLN B CA 1
ATOM 4618 C C . GLN B 1 147 ? 7.906 21.531 26.734 1 41.25 147 GLN B C 1
ATOM 4620 O O . GLN B 1 147 ? 7.527 21.859 27.859 1 41.25 147 GLN B O 1
ATOM 4625 N N . PRO B 1 148 ? 8.531 22.547 26.25 1 42.62 148 PRO B N 1
ATOM 4626 C CA . PRO B 1 148 ? 7.91 23.844 26.547 1 42.62 148 PRO B CA 1
ATOM 4627 C C . PRO B 1 148 ? 6.469 23.938 26.062 1 42.62 148 PRO B C 1
ATOM 4629 O O . PRO B 1 148 ? 6.035 23.125 25.25 1 42.62 148 PRO B O 1
ATOM 4632 N N . LYS B 1 149 ? 5.695 24.984 26.438 1 43.75 149 LYS B N 1
ATOM 4633 C CA . LYS B 1 149 ? 4.32 25.25 26.031 1 43.75 149 LYS B CA 1
ATOM 4634 C C . LYS B 1 149 ? 4.152 25.141 24.516 1 43.75 149 LYS B C 1
ATOM 4636 O O . LYS B 1 149 ? 5.102 25.359 23.766 1 43.75 149 LYS B O 1
ATOM 4641 N N . LYS B 1 150 ? 3.062 24.766 23.953 1 44.38 150 LYS B N 1
ATOM 4642 C CA . LYS B 1 150 ? 2.693 24.344 22.594 1 44.38 150 LYS B CA 1
ATOM 4643 C C . LYS B 1 150 ? 3.389 25.219 21.547 1 44.38 150 LYS B C 1
ATOM 4645 O O . LYS B 1 150 ? 3.975 24.703 20.594 1 44.38 150 LYS B O 1
ATOM 4650 N N . GLY B 1 151 ? 3.205 26.484 21.531 1 46.12 151 GLY B N 1
ATOM 4651 C CA . GLY B 1 151 ? 3.654 27.531 20.625 1 46.12 151 GLY B CA 1
ATOM 4652 C C . GLY B 1 151 ? 5.164 27.672 20.594 1 46.12 151 GLY B C 1
ATOM 4653 O O . GLY B 1 151 ? 5.75 27.844 19.516 1 46.12 151 GLY B O 1
ATOM 4654 N N . LEU B 1 152 ? 5.625 27.688 21.672 1 47.75 152 LEU B N 1
ATOM 4655 C CA . LEU B 1 152 ? 7.043 27.891 21.938 1 47.75 152 LEU B CA 1
ATOM 4656 C C . LEU B 1 152 ? 7.863 26.672 21.547 1 47.75 152 LEU B C 1
ATOM 4658 O O . LEU B 1 152 ? 9.031 26.781 21.188 1 47.75 152 LEU B O 1
ATOM 4662 N N . LYS B 1 153 ? 7.09 25.562 21.266 1 60.62 153 LYS B N 1
ATOM 4663 C CA . LYS B 1 153 ? 7.688 24.25 21.016 1 60.62 153 LYS B CA 1
ATOM 4664 C C . LYS B 1 153 ? 8.125 24.109 19.562 1 60.62 153 LYS B C 1
ATOM 4666 O O . LYS B 1 153 ? 9.25 23.672 19.297 1 60.62 153 LYS B O 1
ATOM 4671 N N . ASN B 1 154 ? 7.359 24.703 18.75 1 73.12 154 ASN B N 1
ATOM 4672 C CA . ASN B 1 154 ? 7.715 24.5 17.344 1 73.12 154 ASN B CA 1
ATOM 4673 C C . ASN B 1 154 ? 8.805 25.484 16.906 1 73.12 154 ASN B C 1
ATOM 4675 O O . ASN B 1 154 ? 9.695 25.109 16.141 1 73.12 154 ASN B O 1
ATOM 4679 N N . SER B 1 155 ? 8.75 26.75 17.562 1 77.94 155 SER B N 1
ATOM 4680 C CA . SER B 1 155 ? 9.766 27.75 17.234 1 77.94 155 SER B CA 1
ATOM 4681 C C . SER B 1 155 ? 11.141 27.312 17.719 1 77.94 155 SER B C 1
ATOM 4683 O O . SER B 1 155 ? 12.141 27.5 17.031 1 77.94 155 SER B O 1
ATOM 4685 N N . SER B 1 156 ? 11.102 26.703 18.844 1 82.5 156 SER B N 1
ATOM 4686 C CA . SER B 1 156 ? 12.367 26.234 19.391 1 82.5 156 SER B CA 1
ATOM 4687 C C . SER B 1 156 ? 12.945 25.078 18.578 1 82.5 156 SER B C 1
ATOM 4689 O O . SER B 1 156 ? 14.164 25 18.391 1 82.5 156 SER B O 1
ATOM 4691 N N . VAL B 1 157 ? 12.07 24.359 18.109 1 87.12 157 VAL B N 1
ATOM 4692 C CA . VAL B 1 157 ? 12.492 23.219 17.312 1 87.12 157 VAL B CA 1
ATOM 4693 C C . VAL B 1 157 ? 13.164 23.688 16.031 1 87.12 157 VAL B C 1
ATOM 4695 O O . VAL B 1 157 ? 14.219 23.188 15.641 1 87.12 157 VAL B O 1
ATOM 4698 N N . VAL B 1 158 ? 12.57 24.734 15.414 1 90.06 158 VAL B N 1
ATOM 4699 C CA . VAL B 1 158 ? 13.109 25.25 14.164 1 90.06 158 VAL B CA 1
ATOM 4700 C C . VAL B 1 158 ? 14.469 25.891 14.422 1 90.06 158 VAL B C 1
ATOM 4702 O O . VAL B 1 158 ? 15.414 25.688 13.656 1 90.06 158 VAL B O 1
ATOM 4705 N N . GLN B 1 159 ? 14.531 26.594 15.5 1 88.5 159 GLN B N 1
ATOM 4706 C CA . GLN B 1 159 ? 15.797 27.234 15.828 1 88.5 159 GLN B CA 1
ATOM 4707 C C . GLN B 1 159 ? 16.891 26.203 16.078 1 88.5 159 GLN B C 1
ATOM 4709 O O . GLN B 1 159 ? 18.031 26.375 15.625 1 88.5 159 GLN B O 1
ATOM 4714 N N . ASN B 1 160 ? 16.516 25.172 16.688 1 87.94 160 ASN B N 1
ATOM 4715 C CA . ASN B 1 160 ? 17.484 24.141 17.016 1 87.94 160 ASN B CA 1
ATOM 4716 C C . ASN B 1 160 ? 17.953 23.391 15.766 1 87.94 160 ASN B C 1
ATOM 4718 O O . ASN B 1 160 ? 19.141 23.125 15.617 1 87.94 160 ASN B O 1
ATOM 4722 N N . ILE B 1 161 ? 17.125 23.125 14.922 1 92 161 ILE B N 1
ATOM 4723 C CA . ILE B 1 161 ? 17.469 22.344 13.734 1 92 161 ILE B CA 1
ATOM 4724 C C . ILE B 1 161 ? 18.281 23.203 12.773 1 92 161 ILE B C 1
ATOM 4726 O O . ILE B 1 161 ? 19.109 22.688 12.023 1 92 161 ILE B O 1
ATOM 4730 N N . CYS B 1 162 ? 18.109 24.547 12.852 1 94.19 162 CYS B N 1
ATOM 4731 C CA . CYS B 1 162 ? 18.812 25.469 11.953 1 94.19 162 CYS B CA 1
ATOM 4732 C C . CYS B 1 162 ? 20.125 25.922 12.555 1 94.19 162 CYS B C 1
ATOM 4734 O O . CYS B 1 162 ? 20.922 26.578 11.891 1 94.19 162 CYS B O 1
ATOM 4736 N N . ARG B 1 163 ? 20.438 25.516 13.719 1 93 163 ARG B N 1
ATOM 4737 C CA . ARG B 1 163 ? 21.578 26.016 14.484 1 93 163 ARG B CA 1
ATOM 4738 C C . ARG B 1 163 ? 22.875 25.828 13.719 1 93 163 ARG B C 1
ATOM 4740 O O . ARG B 1 163 ? 23.703 26.75 13.633 1 93 163 ARG B O 1
ATOM 4747 N N . PRO B 1 164 ? 23.078 24.672 13.117 1 93.19 164 PRO B N 1
ATOM 4748 C CA . PRO B 1 164 ? 24.344 24.453 12.414 1 93.19 164 PRO B CA 1
ATOM 4749 C C . PRO B 1 164 ? 24.516 25.406 11.227 1 93.19 164 PRO B C 1
ATOM 4751 O O . PRO B 1 164 ? 25.625 25.562 10.711 1 93.19 164 PRO B O 1
ATOM 4754 N N . TYR B 1 165 ? 23.5 26.125 10.828 1 94.44 165 TYR B N 1
ATOM 4755 C CA . TYR B 1 165 ? 23.562 26.922 9.609 1 94.44 165 TYR B CA 1
ATOM 4756 C C . TYR B 1 165 ? 23.359 28.406 9.922 1 94.44 165 TYR B C 1
ATOM 4758 O O . TYR B 1 165 ? 23.141 29.219 9.016 1 94.44 165 TYR B O 1
ATOM 4766 N N . HIS B 1 166 ? 23.484 28.688 11.18 1 93.81 166 HIS B N 1
ATOM 4767 C CA . HIS B 1 166 ? 23.344 30.094 11.594 1 93.81 166 HIS B CA 1
ATOM 4768 C C . HIS B 1 166 ? 24.469 30.938 11.016 1 93.81 166 HIS B C 1
ATOM 4770 O O . HIS B 1 166 ? 25.609 30.484 10.914 1 93.81 166 HIS B O 1
ATOM 4776 N N . GLY B 1 167 ? 24.141 32.125 10.594 1 92.94 167 GLY B N 1
ATOM 4777 C CA . GLY B 1 167 ? 25.141 33.094 10.156 1 92.94 167 GLY B CA 1
ATOM 4778 C C . GLY B 1 167 ? 25.594 32.875 8.727 1 92.94 167 GLY B C 1
ATOM 4779 O O . GLY B 1 167 ? 26.578 33.469 8.281 1 92.94 167 GLY B O 1
ATOM 4780 N N . MET B 1 168 ? 24.938 32.062 7.949 1 93.5 168 MET B N 1
ATOM 4781 C CA . MET B 1 168 ? 25.422 31.688 6.621 1 93.5 168 MET B CA 1
ATOM 4782 C C . MET B 1 168 ? 24.562 32.344 5.535 1 93.5 168 MET B C 1
ATOM 4784 O O . MET B 1 168 ? 24.844 32.188 4.348 1 93.5 168 MET B O 1
ATOM 4788 N N . GLY B 1 169 ? 23.5 33.031 5.879 1 94.12 169 GLY B N 1
ATOM 4789 C CA . GLY B 1 169 ? 22.688 33.781 4.934 1 94.12 169 GLY B CA 1
ATOM 4790 C C . GLY B 1 169 ? 21.703 32.906 4.172 1 94.12 169 GLY B C 1
ATOM 4791 O O . GLY B 1 169 ? 21.359 33.188 3.023 1 94.12 169 GLY B O 1
ATOM 4792 N N . TYR B 1 170 ? 21.266 31.812 4.734 1 96.19 170 TYR B N 1
ATOM 4793 C CA . TYR B 1 170 ? 20.312 30.922 4.098 1 96.19 170 TYR B CA 1
ATOM 4794 C C . TYR B 1 170 ? 18.891 31.484 4.199 1 96.19 170 TYR B C 1
ATOM 4796 O O . TYR B 1 170 ? 18.641 32.375 5.008 1 96.19 170 TYR B O 1
ATOM 4804 N N . GLN B 1 171 ? 18.016 31.016 3.305 1 96.94 171 GLN B N 1
ATOM 4805 C CA . GLN B 1 171 ? 16.594 31.344 3.316 1 96.94 171 GLN B CA 1
ATOM 4806 C C . GLN B 1 171 ? 15.766 30.141 3.791 1 96.94 171 GLN B C 1
ATOM 4808 O O . GLN B 1 171 ? 15.953 29.031 3.32 1 96.94 171 GLN B O 1
ATOM 4813 N N . LEU B 1 172 ? 14.906 30.406 4.68 1 97 172 LEU B N 1
ATOM 4814 C CA . LEU B 1 172 ? 14.148 29.312 5.277 1 97 172 LEU B CA 1
ATOM 4815 C C . LEU B 1 172 ? 12.672 29.422 4.918 1 97 172 LEU B C 1
ATOM 4817 O O . LEU B 1 172 ? 12.07 30.484 5.047 1 97 172 LEU B O 1
ATOM 4821 N N . PHE B 1 173 ? 12.141 28.391 4.434 1 97.06 173 PHE B N 1
ATOM 4822 C CA . PHE B 1 173 ? 10.711 28.297 4.152 1 97.06 173 PHE B CA 1
ATOM 4823 C C . PHE B 1 173 ? 10.031 27.312 5.094 1 97.06 173 PHE B C 1
ATOM 4825 O O . PHE B 1 173 ? 10.547 26.219 5.328 1 97.06 173 PHE B O 1
ATOM 4832 N N . MET B 1 174 ? 8.883 27.703 5.676 1 93.25 174 MET B N 1
ATOM 4833 C CA . MET B 1 174 ? 8.242 26.875 6.695 1 93.25 174 MET B CA 1
ATOM 4834 C C . MET B 1 174 ? 6.727 26.859 6.508 1 93.25 174 MET B C 1
ATOM 4836 O O . MET B 1 174 ? 6.164 27.75 5.867 1 93.25 174 MET B O 1
ATOM 4840 N N . ASP B 1 175 ? 6.117 25.844 7.137 1 87.19 175 ASP B N 1
ATOM 4841 C CA . ASP B 1 175 ? 4.66 25.75 7.062 1 87.19 175 ASP B CA 1
ATOM 4842 C C . ASP B 1 175 ? 3.998 26.5 8.219 1 87.19 175 ASP B C 1
ATOM 4844 O O . ASP B 1 175 ? 4.684 27.094 9.055 1 87.19 175 ASP B O 1
ATOM 4848 N N . HIS B 1 176 ? 2.654 26.438 8.25 1 82.56 176 HIS B N 1
ATOM 4849 C CA . HIS B 1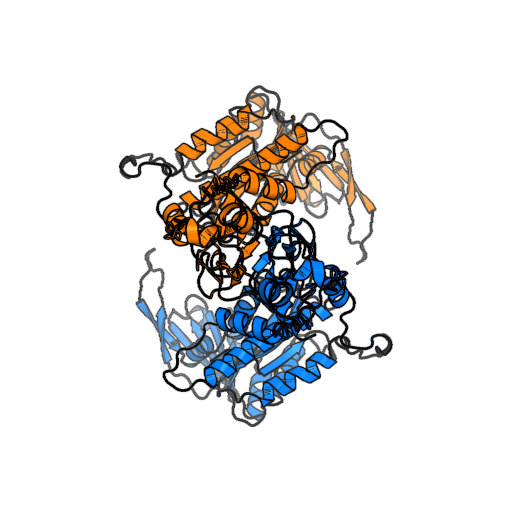 176 ? 1.855 27.219 9.188 1 82.56 176 HIS B CA 1
ATOM 4850 C C . HIS B 1 176 ? 2.082 26.766 10.625 1 82.56 176 HIS B C 1
ATOM 4852 O O . HIS B 1 176 ? 1.963 27.562 11.555 1 82.56 176 HIS B O 1
ATOM 4858 N N . SER B 1 177 ? 2.521 25.547 10.781 1 79.44 177 SER B N 1
ATOM 4859 C CA . SER B 1 177 ? 2.686 25.016 12.133 1 79.44 177 SER B CA 1
ATOM 4860 C C . SER B 1 177 ? 3.928 25.578 12.805 1 79.44 177 SER B C 1
ATOM 4862 O O . SER B 1 177 ? 4.012 25.625 14.031 1 79.44 177 SER B O 1
ATOM 4864 N N . TYR B 1 178 ? 4.805 26.141 12.008 1 85.38 178 TYR B N 1
ATOM 4865 C CA . TYR B 1 178 ? 6.078 26.578 12.562 1 85.38 178 TYR B CA 1
ATOM 4866 C C . TYR B 1 178 ? 6.191 28.109 12.508 1 85.38 178 TYR B C 1
ATOM 4868 O O . TYR B 1 178 ? 6.992 28.688 13.234 1 85.38 178 TYR B O 1
ATOM 4876 N N . THR B 1 179 ? 5.398 28.656 11.781 1 88.25 179 THR B N 1
ATOM 4877 C CA . THR B 1 179 ? 5.598 30.062 11.461 1 88.25 179 THR B CA 1
ATOM 4878 C C . THR B 1 179 ? 4.992 30.953 12.539 1 88.25 179 THR B C 1
ATOM 4880 O O . THR B 1 179 ? 3.846 30.75 12.945 1 88.25 179 THR B O 1
ATOM 4883 N N . SER B 1 180 ? 5.754 31.844 13.039 1 86 180 SER B N 1
ATOM 4884 C CA . SER B 1 180 ? 5.312 32.906 13.938 1 86 180 SER B CA 1
ATOM 4885 C C . SER B 1 180 ? 6.102 34.188 13.711 1 86 180 SER B C 1
ATOM 4887 O O . SER B 1 180 ? 7.211 34.156 13.18 1 86 180 SER B O 1
ATOM 4889 N N . PHE B 1 181 ? 5.387 35.312 14.031 1 87.12 181 PHE B N 1
ATOM 4890 C CA . PHE B 1 181 ? 6.035 36.594 13.891 1 87.12 181 PHE B CA 1
ATOM 4891 C C . PHE B 1 181 ? 7.328 36.656 14.688 1 87.12 181 PHE B C 1
ATOM 4893 O O . PHE B 1 181 ? 8.359 37.094 14.188 1 87.12 181 PHE B O 1
ATOM 4900 N N . GLU B 1 182 ? 7.328 36.125 15.867 1 86.25 182 GLU B N 1
ATOM 4901 C CA . GLU B 1 182 ? 8.484 36.156 16.75 1 86.25 182 GLU B CA 1
ATOM 4902 C C . GLU B 1 182 ? 9.625 35.312 16.188 1 86.25 182 GLU B C 1
ATOM 4904 O O . GLU B 1 182 ? 10.797 35.688 16.297 1 86.25 182 GLU B O 1
ATOM 4909 N N . LEU B 1 183 ? 9.266 34.219 15.602 1 90.25 183 LEU B N 1
ATOM 4910 C CA . LEU B 1 183 ? 10.281 33.344 15.047 1 90.25 183 LEU B CA 1
ATOM 4911 C C . LEU B 1 183 ? 10.992 34 13.875 1 90.25 183 LEU B C 1
ATOM 4913 O O . LEU B 1 183 ? 12.211 33.906 13.75 1 90.25 183 LEU B O 1
ATOM 4917 N N . LEU B 1 184 ? 10.305 34.656 13.031 1 91.75 184 LEU B N 1
ATOM 4918 C CA . LEU B 1 184 ? 10.906 35.312 11.875 1 91.75 184 LEU B CA 1
ATOM 4919 C C . LEU B 1 184 ? 11.859 36.438 12.312 1 91.75 184 LEU B C 1
ATOM 4921 O O . LEU B 1 184 ? 12.922 36.594 11.719 1 91.75 184 LEU B O 1
ATOM 4925 N N . LYS B 1 185 ? 11.445 37.156 13.328 1 90.31 185 LYS B N 1
ATOM 4926 C CA . LYS B 1 185 ? 12.312 38.188 13.859 1 90.31 185 LYS B CA 1
ATOM 4927 C C . LYS B 1 185 ? 13.609 37.594 14.406 1 90.31 185 LYS B C 1
ATOM 4929 O O . LYS B 1 185 ? 14.695 38.125 14.125 1 90.31 185 LYS B O 1
ATOM 4934 N N . LYS B 1 186 ? 13.445 36.531 15.117 1 91.12 186 LYS B N 1
ATOM 4935 C CA . LYS B 1 186 ? 14.609 35.875 15.703 1 91.12 186 LYS B CA 1
ATOM 4936 C C . LYS B 1 186 ? 15.539 35.344 14.617 1 91.12 186 LYS B C 1
ATOM 4938 O O . LYS B 1 186 ? 16.766 35.469 14.719 1 91.12 186 LYS B O 1
ATOM 4943 N N . LEU B 1 187 ? 14.984 34.781 13.641 1 93.88 187 LEU B N 1
ATOM 4944 C CA . LEU B 1 187 ? 15.773 34.25 12.531 1 93.88 187 LEU B CA 1
ATOM 4945 C C . LEU B 1 187 ? 16.5 35.375 11.805 1 93.88 187 LEU B C 1
ATOM 4947 O O . LEU B 1 187 ? 17.641 35.188 11.359 1 93.88 187 LEU B O 1
ATOM 4951 N N . GLY B 1 188 ? 15.805 36.469 11.672 1 92.62 188 GLY B N 1
ATOM 4952 C CA . GLY B 1 188 ? 16.453 37.625 11.086 1 92.62 188 GLY B CA 1
ATOM 4953 C C . GLY B 1 188 ? 17.719 38.062 11.828 1 92.62 188 GLY B C 1
ATOM 4954 O O . GLY B 1 188 ? 18.719 38.406 11.203 1 92.62 188 GLY B O 1
ATOM 4955 N N . ALA B 1 189 ? 17.641 37.969 13.078 1 92.25 189 ALA B N 1
ATOM 4956 C CA . ALA B 1 189 ? 18.781 38.344 13.914 1 92.25 189 ALA B CA 1
ATOM 4957 C C . ALA B 1 189 ? 19.922 37.344 13.719 1 92.25 189 ALA B C 1
ATOM 4959 O O . ALA B 1 189 ? 21.094 37.688 13.945 1 92.25 189 ALA B O 1
ATOM 4960 N N . LEU B 1 190 ? 19.641 36.188 13.242 1 93.38 190 LEU B N 1
ATOM 4961 C CA . LEU B 1 190 ? 20.641 35.156 13.039 1 93.38 190 LEU B CA 1
ATOM 4962 C C . LEU B 1 190 ? 21.047 35.062 11.57 1 93.38 190 LEU B C 1
ATOM 4964 O O . LEU B 1 190 ? 21.625 34.062 11.141 1 93.38 190 LEU B O 1
ATOM 4968 N N . SER B 1 191 ? 20.688 36.031 10.781 1 92.5 191 SER B N 1
ATOM 4969 C CA . SER B 1 191 ? 21.078 36.188 9.391 1 92.5 191 SER B CA 1
ATOM 4970 C C . SER B 1 191 ? 20.312 35.219 8.477 1 92.5 191 SER B C 1
ATOM 4972 O O . SER B 1 191 ? 20.875 34.719 7.496 1 92.5 191 SER B O 1
ATOM 4974 N N . TRP B 1 192 ? 19.172 34.812 8.93 1 94.88 192 TRP B N 1
ATOM 4975 C CA . TRP B 1 192 ? 18.266 34.062 8.086 1 94.88 192 TRP B CA 1
ATOM 4976 C C . TRP B 1 192 ? 17.203 34.969 7.469 1 94.88 192 TRP B C 1
ATOM 4978 O O . TRP B 1 192 ? 16.734 35.906 8.109 1 94.88 192 TRP B O 1
ATOM 4988 N N . THR B 1 193 ? 16.906 34.781 6.25 1 95.5 193 THR B N 1
ATOM 4989 C CA . THR B 1 193 ? 15.633 35.25 5.703 1 95.5 193 THR B CA 1
ATOM 4990 C C . THR B 1 193 ? 14.617 34.125 5.664 1 95.5 193 THR B C 1
ATOM 4992 O O . THR B 1 193 ? 14.977 32.969 5.453 1 95.5 193 THR B O 1
ATOM 4995 N N . ALA B 1 194 ? 13.438 34.438 6.039 1 95.88 194 ALA B N 1
ATOM 4996 C CA . ALA B 1 194 ? 12.484 33.344 6.188 1 95.88 194 ALA B CA 1
ATOM 4997 C C . ALA B 1 194 ? 11.125 33.719 5.598 1 95.88 194 ALA B C 1
ATOM 4999 O O . ALA B 1 194 ? 10.812 34.906 5.461 1 95.88 194 ALA B O 1
ATOM 5000 N N . CYS B 1 195 ? 10.445 32.781 5.172 1 95.44 195 CYS B N 1
ATOM 5001 C CA . CYS B 1 195 ? 9.086 32.875 4.652 1 95.44 195 CYS B CA 1
ATOM 5002 C C . CYS B 1 195 ? 8.227 31.719 5.117 1 95.44 195 CYS B C 1
ATOM 5004 O O . CYS B 1 195 ? 8.641 30.562 5.012 1 95.44 195 CYS B O 1
ATOM 5006 N N . GLY B 1 196 ? 7.066 31.984 5.652 1 93.31 196 GLY B N 1
ATOM 5007 C CA . GLY B 1 196 ? 6.188 30.922 6.129 1 93.31 196 GLY B CA 1
ATOM 5008 C C . GLY B 1 196 ? 4.715 31.266 5.996 1 93.31 196 GLY B C 1
ATOM 5009 O O . GLY B 1 196 ? 4.344 32.438 5.965 1 93.31 196 GLY B O 1
ATOM 5010 N N . ALA B 1 197 ? 3.932 30.25 5.855 1 90.69 197 ALA B N 1
ATOM 5011 C CA . ALA B 1 197 ? 2.482 30.438 5.812 1 90.69 197 ALA B CA 1
ATOM 5012 C C . ALA B 1 197 ? 1.915 30.625 7.215 1 90.69 197 ALA B C 1
ATOM 5014 O O . ALA B 1 197 ? 2.471 30.125 8.195 1 90.69 197 ALA B O 1
ATOM 5015 N N . VAL B 1 198 ? 0.892 31.406 7.316 1 85.62 198 VAL B N 1
ATOM 5016 C CA . VAL B 1 198 ? 0.264 31.641 8.609 1 85.62 198 VAL B CA 1
ATOM 5017 C C . VAL B 1 198 ? -1.236 31.375 8.516 1 85.62 198 VAL B C 1
ATOM 5019 O O . VAL B 1 198 ? -1.872 31.734 7.52 1 85.62 198 VAL B O 1
ATOM 5022 N N . SER B 1 199 ? -1.604 30.547 9.523 1 74 199 SER B N 1
ATOM 5023 C CA . SER B 1 199 ? -3.049 30.375 9.609 1 74 199 SER B CA 1
ATOM 5024 C C . SER B 1 199 ? -3.707 31.531 10.344 1 74 199 SER B C 1
ATOM 5026 O O . SER B 1 199 ? -3.117 32.125 11.258 1 74 199 SER B O 1
ATOM 5028 N N . PRO B 1 200 ? -4.793 31.953 9.797 1 61.75 200 PRO B N 1
ATOM 5029 C CA . PRO B 1 200 ? -5.469 33.062 10.461 1 61.75 200 PRO B CA 1
ATOM 5030 C C . PRO B 1 200 ? -5.699 32.844 11.945 1 61.75 200 PRO B C 1
ATOM 5032 O O . PRO B 1 200 ? -5.703 33.781 12.742 1 61.75 200 PRO B O 1
ATOM 5035 N N . ASN B 1 201 ? -5.824 31.562 12.258 1 57.22 201 ASN B N 1
ATOM 5036 C CA . ASN B 1 201 ? -6.168 31.25 13.641 1 57.22 201 ASN B CA 1
ATOM 5037 C C . ASN B 1 201 ? -4.922 31.125 14.516 1 57.22 201 ASN B C 1
ATOM 5039 O O . ASN B 1 201 ? -5.02 31.094 15.742 1 57.22 201 ASN B O 1
ATOM 5043 N N . HIS B 1 202 ? -3.787 31.031 13.789 1 55.75 202 HIS B N 1
ATOM 5044 C CA . HIS B 1 202 ? -2.602 30.75 14.594 1 55.75 202 HIS B CA 1
ATOM 5045 C C . HIS B 1 202 ? -1.438 31.656 14.195 1 55.75 202 HIS B C 1
ATOM 5047 O O . HIS B 1 202 ? -0.941 31.578 13.07 1 55.75 202 HIS B O 1
ATOM 5053 N N . GLY B 1 203 ? -1.018 32.625 15.008 1 54.81 203 GLY B N 1
ATOM 5054 C CA . GLY B 1 203 ? 0.268 33.281 14.938 1 54.81 203 GLY B CA 1
ATOM 5055 C C . GLY B 1 203 ? 0.247 34.531 14.047 1 54.81 203 GLY B C 1
ATOM 5056 O O . GLY B 1 203 ? 1.296 35.094 13.75 1 54.81 203 GLY B O 1
ATOM 5057 N N . ALA B 1 204 ? -0.938 34.625 13.266 1 55.88 204 ALA B N 1
ATOM 5058 C CA . ALA B 1 204 ? -0.98 35.781 12.359 1 55.88 204 ALA B CA 1
ATOM 5059 C C . ALA B 1 204 ? -1.095 37.094 13.141 1 55.88 204 ALA B C 1
ATOM 5061 O O . ALA B 1 204 ? -1.595 37.125 14.266 1 55.88 204 ALA B O 1
ATOM 5062 N N . PRO B 1 205 ? -0.328 38.094 12.688 1 56.31 205 PRO B N 1
ATOM 5063 C CA . PRO B 1 205 ? -0.603 39.406 13.258 1 56.31 205 PRO B CA 1
ATOM 5064 C C . PRO B 1 205 ? -2.094 39.75 13.305 1 56.31 205 PRO B C 1
ATOM 5066 O O . PRO B 1 205 ? -2.871 39.219 12.508 1 56.31 205 PRO B O 1
ATOM 5069 N N . THR B 1 206 ? -2.49 40.219 14.43 1 55.25 206 THR B N 1
ATOM 5070 C CA . THR B 1 206 ? -3.859 40.594 14.742 1 55.25 206 THR B CA 1
ATOM 5071 C C . THR B 1 206 ? -4.57 41.125 13.508 1 55.25 206 THR B C 1
ATOM 5073 O O . THR B 1 206 ? -5.773 40.906 13.336 1 55.25 206 THR B O 1
ATOM 5076 N N . VAL B 1 207 ? -3.814 41.781 12.719 1 52.91 207 VAL B N 1
ATOM 5077 C CA . VAL B 1 207 ? -4.441 42.438 11.57 1 52.91 207 VAL B CA 1
ATOM 5078 C C . VAL B 1 207 ? -4.93 41.375 10.586 1 52.91 207 VAL B C 1
ATOM 5080 O O . VAL B 1 207 ? -5.949 41.562 9.922 1 52.91 207 VAL B O 1
ATOM 5083 N N . PHE B 1 208 ? -4.211 40.312 10.484 1 57.88 208 PHE B N 1
ATOM 5084 C CA . PHE B 1 208 ? -4.586 39.281 9.523 1 57.88 208 PHE B CA 1
ATOM 5085 C C . PHE B 1 208 ? -5.523 38.25 10.164 1 57.88 208 PHE B C 1
ATOM 5087 O O . PHE B 1 208 ? -6.09 37.406 9.477 1 57.88 208 PHE B O 1
ATOM 5094 N N . MET B 1 209 ? -5.363 38.25 11.469 1 54.56 209 MET B N 1
ATOM 5095 C CA . MET B 1 209 ? -6.137 37.281 12.227 1 54.56 209 MET B CA 1
ATOM 5096 C C . MET B 1 209 ? -7.629 37.562 12.117 1 54.56 209 MET B C 1
ATOM 5098 O O . MET B 1 209 ? -8.453 36.688 12.398 1 54.56 209 MET B O 1
ATOM 5102 N N . LYS B 1 210 ? -7.852 38.781 11.875 1 53.06 210 LYS B N 1
ATOM 5103 C CA . LYS B 1 210 ? -9.297 38.969 11.883 1 53.06 210 LYS B CA 1
ATOM 5104 C C . LYS B 1 210 ? -9.93 38.438 10.594 1 53.06 210 LYS B C 1
ATOM 5106 O O . LYS B 1 210 ? -9.898 39.125 9.562 1 53.06 210 LYS B O 1
ATOM 5111 N N . LYS B 1 211 ? -9.844 37.219 10.438 1 51.97 211 LYS B N 1
ATOM 5112 C CA . LYS B 1 211 ? -10.492 36.531 9.336 1 51.97 211 LYS B CA 1
ATOM 5113 C C . LYS B 1 211 ? -11.578 37.375 8.688 1 51.97 211 LYS B C 1
ATOM 5115 O O . LYS B 1 211 ? -11.766 37.344 7.473 1 51.97 211 LYS B O 1
ATOM 5120 N N . ASN B 1 212 ? -12.344 37.844 9.633 1 53.62 212 ASN B N 1
ATOM 5121 C CA . ASN B 1 212 ? -13.555 38.531 9.227 1 53.62 212 ASN B CA 1
ATOM 5122 C C . ASN B 1 212 ? -13.281 40 8.953 1 53.62 212 ASN B C 1
ATOM 5124 O O . ASN B 1 212 ? -14.18 40.844 9.094 1 53.62 212 ASN B O 1
ATOM 5128 N N . SER B 1 213 ? -11.961 40.188 8.68 1 60.62 213 SER B N 1
ATOM 5129 C CA . SER B 1 213 ? -11.828 41.594 8.367 1 60.62 213 SER B CA 1
ATOM 5130 C C . SER B 1 213 ? -12.422 41.938 7.004 1 60.62 213 SER 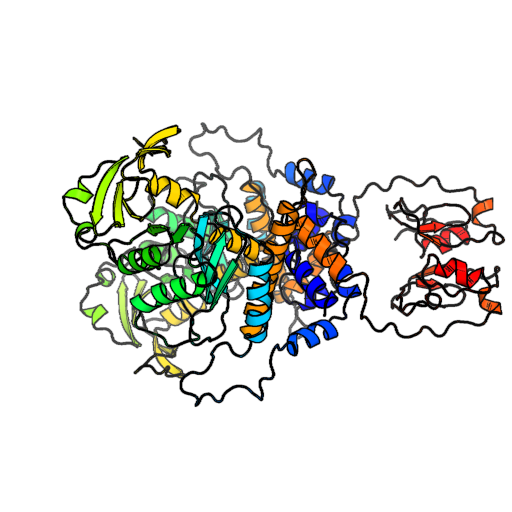B C 1
ATOM 5132 O O . SER B 1 213 ? -12.312 41.125 6.062 1 60.62 213 SER B O 1
ATOM 5134 N N . GLN B 1 214 ? -13.344 42.719 7.02 1 65.88 214 GLN B N 1
ATOM 5135 C CA . GLN B 1 214 ? -14.055 43.188 5.844 1 65.88 214 GLN B CA 1
ATOM 5136 C C . GLN B 1 214 ? -13.094 43.406 4.672 1 65.88 214 GLN B C 1
ATOM 5138 O O . GLN B 1 214 ? -13.438 43.094 3.523 1 65.88 214 GLN B O 1
ATOM 5143 N N . ASP B 1 215 ? -11.828 43.719 5.039 1 73 215 ASP B N 1
ATOM 5144 C CA . ASP B 1 215 ? -10.883 44.031 3.975 1 73 215 ASP B CA 1
ATOM 5145 C C . ASP B 1 215 ? -10.391 42.781 3.287 1 73 215 ASP B C 1
ATOM 5147 O O . ASP B 1 215 ? -10.234 42.75 2.064 1 73 215 ASP B O 1
ATOM 5151 N N . LEU B 1 216 ? -10.18 41.781 4.035 1 77.62 216 LEU B N 1
ATOM 5152 C CA . LEU B 1 216 ? -9.68 40.531 3.459 1 77.62 216 LEU B CA 1
ATOM 5153 C C . LEU B 1 216 ? -10.758 39.844 2.648 1 77.62 216 LEU B C 1
ATOM 5155 O O . LEU B 1 216 ? -10.477 39.219 1.618 1 77.62 216 LEU B O 1
ATOM 5159 N N . CYS B 1 217 ? -11.891 39.969 3.16 1 75.31 217 CYS B N 1
ATOM 5160 C CA . CYS B 1 217 ? -13.016 39.344 2.48 1 75.31 217 CYS B CA 1
ATOM 5161 C C . CYS B 1 217 ? -13.328 40.031 1.165 1 75.31 217 CYS B C 1
ATOM 5163 O O . CYS B 1 217 ? -13.898 39.438 0.254 1 75.31 217 CYS B O 1
ATOM 5165 N N . ALA B 1 218 ? -12.914 41.312 1.063 1 78.75 218 ALA B N 1
ATOM 5166 C CA . ALA B 1 218 ? -13.219 42.125 -0.126 1 78.75 218 ALA B CA 1
ATOM 5167 C C . ALA B 1 218 ? -12.195 41.875 -1.231 1 78.75 218 ALA B C 1
ATOM 5169 O O . ALA B 1 218 ? -12.391 42.281 -2.373 1 78.75 218 ALA B O 1
ATOM 5170 N N . LEU B 1 219 ? -11.219 41.062 -0.914 1 83.94 219 LEU B N 1
ATOM 5171 C CA . LEU B 1 219 ? -10.188 40.812 -1.912 1 83.94 219 LEU B CA 1
ATOM 5172 C C . LEU B 1 219 ? -10.711 39.906 -3.027 1 83.94 219 LEU B C 1
ATOM 5174 O O . LEU B 1 219 ? -11.406 38.938 -2.762 1 83.94 219 LEU B O 1
ATOM 5178 N N . LYS B 1 220 ? -10.523 40.344 -4.289 1 85.25 220 LYS B N 1
ATOM 5179 C CA . LYS B 1 220 ? -10.852 39.531 -5.453 1 85.25 220 LYS B CA 1
ATOM 5180 C C . LYS B 1 220 ? -9.68 38.625 -5.848 1 85.25 220 LYS B C 1
ATOM 5182 O O . LYS B 1 220 ? -8.562 38.812 -5.355 1 85.25 220 LYS B O 1
ATOM 5187 N N . ARG B 1 221 ? -9.977 37.75 -6.629 1 86.38 221 ARG B N 1
ATOM 5188 C CA . ARG B 1 221 ? -8.93 36.812 -7.062 1 86.38 221 ARG B CA 1
ATOM 5189 C C . ARG B 1 221 ? -7.789 37.562 -7.746 1 86.38 221 ARG B C 1
ATOM 5191 O O . ARG B 1 221 ? -8.023 38.375 -8.648 1 86.38 221 ARG B O 1
ATOM 5198 N N . GLY B 1 222 ? -6.598 37.375 -7.207 1 88.94 222 GLY B N 1
ATOM 5199 C CA . GLY B 1 222 ? -5.434 38.062 -7.754 1 88.94 222 GLY B CA 1
ATOM 5200 C C . GLY B 1 222 ? -5.008 39.281 -6.938 1 88.94 222 GLY B C 1
ATOM 5201 O O . GLY B 1 222 ? -3.898 39.781 -7.109 1 88.94 222 GLY B O 1
ATOM 5202 N N . ASP B 1 223 ? -5.859 39.719 -6.066 1 90.69 223 ASP B N 1
ATOM 5203 C CA . ASP B 1 223 ? -5.543 40.875 -5.219 1 90.69 223 ASP B CA 1
ATOM 5204 C C . ASP B 1 223 ? -4.672 40.438 -4.035 1 90.69 223 ASP B C 1
ATOM 5206 O O . ASP B 1 223 ? -4.758 39.312 -3.564 1 90.69 223 ASP B O 1
ATOM 5210 N N . ALA B 1 224 ? -3.773 41.406 -3.676 1 91.5 224 ALA B N 1
ATOM 5211 C CA . ALA B 1 224 ? -2.896 41.125 -2.539 1 91.5 224 ALA B CA 1
ATOM 5212 C C . ALA B 1 224 ? -2.832 42.312 -1.599 1 91.5 224 ALA B C 1
ATOM 5214 O O . ALA B 1 224 ? -3.014 43.469 -2.025 1 91.5 224 ALA B O 1
ATOM 5215 N N . MET B 1 225 ? -2.789 42.062 -0.4 1 88.69 225 MET B N 1
ATOM 5216 C CA . MET B 1 225 ? -2.611 43.094 0.636 1 88.69 225 MET B CA 1
ATOM 5217 C C . MET B 1 225 ? -1.306 42.875 1.394 1 88.69 225 MET B C 1
ATOM 5219 O O . MET B 1 225 ? -0.945 41.719 1.7 1 88.69 225 MET B O 1
ATOM 5223 N N . PHE B 1 226 ? -0.57 44 1.69 1 89.44 226 PHE B N 1
ATOM 5224 C CA . PHE B 1 226 ? 0.722 43.906 2.359 1 89.44 226 PHE B CA 1
ATOM 5225 C C . PHE B 1 226 ? 0.743 44.781 3.615 1 89.44 226 PHE B C 1
ATOM 5227 O O . PHE B 1 226 ? 0.157 45.875 3.639 1 89.44 226 PHE B O 1
ATOM 5234 N N . GLN B 1 227 ? 1.247 44.219 4.574 1 86.56 227 GLN B N 1
ATOM 5235 C CA . GLN B 1 227 ? 1.553 44.969 5.785 1 86.56 227 GLN B CA 1
ATOM 5236 C C . GLN B 1 227 ? 2.961 44.656 6.285 1 86.56 227 GLN B C 1
ATOM 5238 O O . GLN B 1 227 ? 3.449 43.531 6.121 1 86.56 227 GLN B O 1
ATOM 5243 N N . CYS B 1 228 ? 3.676 45.719 6.82 1 87.12 228 CYS B N 1
ATOM 5244 C CA . CYS B 1 228 ? 5.047 45.5 7.277 1 87.12 228 CYS B CA 1
ATOM 5245 C C . CYS B 1 228 ? 5.23 46.031 8.695 1 87.12 228 CYS B C 1
ATOM 5247 O O . CYS B 1 228 ? 4.711 47.094 9.047 1 87.12 228 CYS B O 1
ATOM 5249 N N . ARG B 1 229 ? 5.785 45.156 9.492 1 85.69 229 ARG B N 1
ATOM 5250 C CA . ARG B 1 229 ? 6.164 45.562 10.844 1 85.69 229 ARG B CA 1
ATOM 5251 C C . ARG B 1 229 ? 7.527 45 11.219 1 85.69 229 ARG B C 1
ATOM 5253 O O . ARG B 1 229 ? 7.754 43.781 11.117 1 85.69 229 ARG B O 1
ATOM 5260 N N . ASP B 1 230 ? 8.492 45.812 11.711 1 85.94 230 ASP B N 1
ATOM 5261 C CA . ASP B 1 230 ? 9.797 45.438 12.219 1 85.94 230 ASP B CA 1
ATOM 5262 C C . ASP B 1 230 ? 10.547 44.562 11.211 1 85.94 230 ASP B C 1
ATOM 5264 O O . ASP B 1 230 ? 11.102 43.531 11.57 1 85.94 230 ASP B O 1
ATOM 5268 N N . GLY B 1 231 ? 10.352 44.844 9.953 1 86.5 231 GLY B N 1
ATOM 5269 C CA . GLY B 1 231 ? 11.094 44.125 8.922 1 86.5 231 GLY B CA 1
ATOM 5270 C C . GLY B 1 231 ? 10.398 42.875 8.445 1 86.5 231 GLY B C 1
ATOM 5271 O O . GLY B 1 231 ? 10.883 42.188 7.531 1 86.5 231 GLY B O 1
ATOM 5272 N N . VAL B 1 232 ? 9.297 42.531 9.039 1 90.62 232 VAL B N 1
ATOM 5273 C CA . VAL B 1 232 ? 8.531 41.375 8.633 1 90.62 232 VAL B CA 1
ATOM 5274 C C . VAL B 1 232 ? 7.328 41.812 7.797 1 90.62 232 VAL B C 1
ATOM 5276 O O . VAL B 1 232 ? 6.555 42.656 8.211 1 90.62 232 VAL B O 1
ATOM 5279 N N . VAL B 1 233 ? 7.23 41.281 6.641 1 90.5 233 VAL B N 1
ATOM 5280 C CA . VAL B 1 233 ? 6.145 41.594 5.723 1 90.5 233 VAL B CA 1
ATOM 5281 C C . VAL B 1 233 ? 5.059 40.531 5.809 1 90.5 233 VAL B C 1
ATOM 5283 O O . VAL B 1 233 ? 5.348 39.344 5.738 1 90.5 233 VAL B O 1
ATOM 5286 N N . ALA B 1 234 ? 3.84 40.938 6.055 1 89.62 234 ALA B N 1
ATOM 5287 C CA . ALA B 1 234 ? 2.668 40.062 5.984 1 89.62 234 ALA B CA 1
ATOM 5288 C C . ALA B 1 234 ? 1.924 40.25 4.664 1 89.62 234 ALA B C 1
ATOM 5290 O O . ALA B 1 234 ? 1.626 41.375 4.27 1 89.62 234 ALA B O 1
ATOM 5291 N N . CYS B 1 235 ? 1.749 39.188 3.988 1 90.31 235 CYS B N 1
ATOM 5292 C CA . CYS B 1 235 ? 1.094 39.25 2.686 1 90.31 235 CYS B CA 1
ATOM 5293 C C . CYS B 1 235 ? -0.146 38.375 2.662 1 90.31 235 CYS B C 1
ATOM 5295 O O . CYS B 1 235 ? -0.088 37.188 3.061 1 90.31 235 CYS B O 1
ATOM 5297 N N . ALA B 1 236 ? -1.278 38.906 2.316 1 89.62 236 ALA B N 1
ATOM 5298 C CA . ALA B 1 236 ? -2.512 38.188 2.076 1 89.62 236 ALA B CA 1
ATOM 5299 C C . ALA B 1 236 ? -2.889 38.188 0.598 1 89.62 236 ALA B C 1
ATOM 5301 O O . ALA B 1 236 ? -2.998 39.281 -0.004 1 89.62 236 ALA B O 1
ATOM 5302 N N . TRP B 1 237 ? -2.996 37.031 0.011 1 90.75 237 TRP B N 1
ATOM 5303 C CA . TRP B 1 237 ? -3.279 36.875 -1.413 1 90.75 237 TRP B CA 1
ATOM 5304 C C . TRP B 1 237 ? -4.508 36 -1.638 1 90.75 237 TRP B C 1
ATOM 5306 O O . TRP B 1 237 ? -4.625 34.938 -1.057 1 90.75 237 TRP B O 1
ATOM 5316 N N . ARG B 1 238 ? -5.367 36.531 -2.488 1 89.25 238 ARG B N 1
ATOM 5317 C CA . ARG B 1 238 ? -6.586 35.781 -2.779 1 89.25 238 ARG B CA 1
ATOM 5318 C C . ARG B 1 238 ? -6.441 34.969 -4.07 1 89.25 238 ARG B C 1
ATOM 5320 O O . ARG B 1 238 ? -6.344 35.562 -5.156 1 89.25 238 ARG B O 1
ATOM 5327 N N . ASP B 1 239 ? -6.375 33.688 -3.916 1 88.44 239 ASP B N 1
ATOM 5328 C CA . ASP B 1 239 ? -6.5 32.781 -5.047 1 88.44 239 ASP B CA 1
ATOM 5329 C C . ASP B 1 239 ? -7.879 32.125 -5.07 1 88.44 239 ASP B C 1
ATOM 5331 O O . ASP B 1 239 ? -8.898 32.812 -5.051 1 88.44 239 ASP B O 1
ATOM 5335 N N . ALA B 1 240 ? -7.941 30.812 -5.148 1 81.81 240 ALA B N 1
ATOM 5336 C CA . ALA B 1 240 ? -9.211 30.141 -4.871 1 81.81 240 ALA B CA 1
ATOM 5337 C C . ALA B 1 240 ? -9.555 30.219 -3.387 1 81.81 240 ALA B C 1
ATOM 5339 O O . ALA B 1 240 ? -10.727 30.359 -3.021 1 81.81 240 ALA B O 1
ATOM 5340 N N . LYS B 1 241 ? -8.516 30.234 -2.627 1 84.19 241 LYS B N 1
ATOM 5341 C CA . LYS B 1 241 ? -8.578 30.438 -1.182 1 84.19 241 LYS B CA 1
ATOM 5342 C C . LYS B 1 241 ? -7.613 31.531 -0.732 1 84.19 241 LYS B C 1
ATOM 5344 O O . LYS B 1 241 ? -6.723 31.938 -1.486 1 84.19 241 LYS B O 1
ATOM 5349 N N . LEU B 1 242 ? -7.887 32.031 0.368 1 86.19 242 LEU B N 1
ATOM 5350 C CA . LEU B 1 242 ? -7.016 33.062 0.917 1 86.19 242 LEU B CA 1
ATOM 5351 C C . LEU B 1 242 ? -5.699 32.469 1.4 1 86.19 242 LEU B C 1
ATOM 5353 O O . LEU B 1 242 ? -5.699 31.484 2.146 1 86.19 242 LEU B O 1
ATOM 5357 N N . VAL B 1 243 ? -4.598 33.031 0.896 1 89.06 243 VAL B N 1
ATOM 5358 C CA . VAL B 1 243 ? -3.264 32.594 1.297 1 89.06 243 VAL B CA 1
ATOM 5359 C C . VAL B 1 243 ? -2.555 33.719 2.049 1 89.06 243 VAL B C 1
ATOM 5361 O O . VAL B 1 243 ? -2.441 34.844 1.542 1 89.06 243 VAL B O 1
ATOM 5364 N N . THR B 1 244 ? -2.184 33.469 3.221 1 89.44 244 THR B N 1
ATOM 5365 C CA . THR B 1 244 ? -1.47 34.438 4.023 1 89.44 244 THR B CA 1
ATOM 5366 C C . THR B 1 244 ? -0.06 33.969 4.348 1 89.44 244 THR B C 1
ATOM 5368 O O . THR B 1 244 ? 0.125 32.812 4.797 1 89.44 244 THR B O 1
ATOM 5371 N N . VAL B 1 245 ? 0.937 34.875 4.125 1 92 245 VAL B N 1
ATOM 5372 C CA . VAL B 1 245 ? 2.324 34.5 4.375 1 92 245 VAL B CA 1
ATOM 5373 C C . VAL B 1 245 ? 3.033 35.594 5.137 1 92 245 VAL B C 1
ATOM 5375 O O . VAL B 1 245 ? 2.689 36.781 4.984 1 92 245 VAL B O 1
ATOM 5378 N N . LEU B 1 246 ? 3.953 35.281 5.992 1 91.81 246 LEU B N 1
ATOM 5379 C CA . LEU B 1 246 ? 4.918 36.156 6.605 1 91.81 246 LEU B CA 1
ATOM 5380 C C . LEU B 1 246 ? 6.301 36 5.988 1 91.81 246 LEU B C 1
ATOM 5382 O O . LEU B 1 246 ? 6.719 34.875 5.711 1 91.81 246 LEU B O 1
ATOM 5386 N N . SER B 1 247 ? 6.953 37.094 5.707 1 93.94 247 SER B N 1
ATOM 5387 C CA . SER B 1 247 ? 8.234 36.969 5.023 1 93.94 247 SER B CA 1
ATOM 5388 C C . SER B 1 247 ? 9.203 38.062 5.422 1 93.94 247 SER B C 1
ATOM 5390 O O . SER B 1 247 ? 8.789 39.188 5.703 1 93.94 247 SER B O 1
ATOM 5392 N N . THR B 1 248 ? 10.453 37.75 5.504 1 94.62 248 THR B N 1
ATOM 5393 C CA . THR B 1 248 ? 11.539 38.719 5.637 1 94.62 248 THR B CA 1
ATOM 5394 C C . THR B 1 248 ? 12.414 38.719 4.383 1 94.62 248 THR B C 1
ATOM 5396 O O . THR B 1 248 ? 13.523 39.25 4.395 1 94.62 248 THR B O 1
ATOM 5399 N N . LEU B 1 249 ? 11.867 38.062 3.32 1 93.44 249 LEU B N 1
ATOM 5400 C CA . LEU B 1 249 ? 12.578 38.031 2.049 1 93.44 249 LEU B CA 1
ATOM 5401 C C . LEU B 1 249 ? 12.68 39.438 1.457 1 93.44 249 LEU B C 1
ATOM 5403 O O . LEU B 1 249 ? 11.766 40.25 1.621 1 93.44 249 LEU B O 1
ATOM 5407 N N . PRO B 1 250 ? 13.758 39.656 0.758 1 87.25 250 PRO B N 1
ATOM 5408 C CA . PRO B 1 250 ? 13.945 40.969 0.163 1 87.25 250 PRO B CA 1
ATOM 5409 C C . PRO B 1 250 ? 13.172 41.156 -1.142 1 87.25 250 PRO B C 1
ATOM 5411 O O . PRO B 1 250 ? 13.766 41.438 -2.186 1 87.25 250 PRO B O 1
ATOM 5414 N N . VAL B 1 251 ? 11.938 40.844 -1.201 1 81.19 251 VAL B N 1
ATOM 5415 C CA . VAL B 1 251 ? 11.164 40.906 -2.438 1 81.19 251 VAL B CA 1
ATOM 5416 C C . VAL B 1 251 ? 10.133 42.031 -2.34 1 81.19 251 VAL B C 1
ATOM 5418 O O . VAL B 1 251 ? 9.648 42.531 -3.359 1 81.19 251 VAL B O 1
ATOM 5421 N N . GLY B 1 252 ? 9.891 42.625 -1.282 1 74.75 252 GLY B N 1
ATOM 5422 C CA . GLY B 1 252 ? 8.961 43.719 -1.122 1 74.75 252 GLY B CA 1
ATOM 5423 C C . GLY B 1 252 ? 7.531 43.375 -1.482 1 74.75 252 GLY B C 1
ATOM 5424 O O . GLY B 1 252 ? 7.004 42.344 -1.01 1 74.75 252 GLY B O 1
ATOM 5425 N N . THR B 1 253 ? 6.895 44.188 -2.281 1 82.12 253 THR B N 1
ATOM 5426 C CA . THR B 1 253 ? 5.504 44.031 -2.693 1 82.12 253 THR B CA 1
ATOM 5427 C C . THR B 1 253 ? 5.414 43.719 -4.184 1 82.12 253 THR B C 1
ATOM 5429 O O . THR B 1 253 ? 4.414 44.031 -4.832 1 82.12 253 THR B O 1
ATOM 5432 N N . GLU B 1 254 ? 6.48 43.031 -4.676 1 89.06 254 GLU B N 1
ATOM 5433 C CA . GLU B 1 254 ? 6.52 42.688 -6.094 1 89.06 254 GLU B CA 1
ATOM 5434 C C . GLU B 1 254 ? 5.488 41.625 -6.438 1 89.06 254 GLU B C 1
ATOM 5436 O O . GLU B 1 254 ? 5.223 40.719 -5.633 1 89.06 254 GLU B O 1
ATOM 5441 N N . MET B 1 255 ? 4.91 41.844 -7.602 1 92.44 255 MET B N 1
ATOM 5442 C CA . MET B 1 255 ? 3.891 40.906 -8.078 1 92.44 255 MET B CA 1
ATOM 5443 C C . MET B 1 255 ? 4.383 40.156 -9.297 1 92.44 255 MET B C 1
ATOM 5445 O O . MET B 1 255 ? 5.25 40.625 -10.031 1 92.44 255 MET B O 1
ATOM 5449 N N . THR B 1 256 ? 3.969 38.906 -9.359 1 92.44 256 THR B N 1
ATOM 5450 C CA . THR B 1 256 ? 4.242 38.094 -10.531 1 92.44 256 THR B CA 1
ATOM 5451 C C . THR B 1 256 ? 2.957 37.438 -11.047 1 92.44 256 THR B C 1
ATOM 5453 O O . THR B 1 256 ? 1.859 37.812 -10.617 1 92.44 256 THR B O 1
ATOM 5456 N N . HIS B 1 257 ? 3.121 36.656 -12.133 1 91 257 HIS B N 1
ATOM 5457 C CA . HIS B 1 257 ? 1.966 35.969 -12.711 1 91 257 HIS B CA 1
ATOM 5458 C C . HIS B 1 257 ? 2.094 34.438 -12.586 1 91 257 HIS B C 1
ATOM 5460 O O . HIS B 1 257 ? 3.191 33.906 -12.719 1 91 257 HIS B O 1
ATOM 5466 N N . VAL B 1 258 ? 0.984 33.875 -12.148 1 88.69 258 VAL B N 1
ATOM 5467 C CA . VAL B 1 258 ? 0.948 32.406 -12.086 1 88.69 258 VAL B CA 1
ATOM 5468 C C . VAL B 1 258 ? -0.191 31.891 -12.953 1 88.69 258 VAL B C 1
ATOM 5470 O O . VAL B 1 258 ? -1.223 32.562 -13.102 1 88.69 258 VAL B O 1
ATOM 5473 N N . ASN B 1 259 ? 0.024 30.719 -13.531 1 84.62 259 ASN B N 1
ATOM 5474 C CA . ASN B 1 259 ? -0.983 30.094 -14.375 1 84.62 259 ASN B CA 1
ATOM 5475 C C . ASN B 1 259 ? -1.96 29.25 -13.555 1 84.62 259 ASN B C 1
ATOM 5477 O O . ASN B 1 259 ? -1.547 28.5 -12.68 1 84.62 259 ASN B O 1
ATOM 5481 N N . ARG B 1 260 ? -3.229 29.562 -13.648 1 82 260 ARG B N 1
ATOM 5482 C CA . ARG B 1 260 ? -4.277 28.812 -12.977 1 82 260 ARG B CA 1
ATOM 5483 C C . ARG B 1 260 ? -5.375 28.406 -13.961 1 82 260 ARG B C 1
ATOM 5485 O O . ARG B 1 260 ? -5.438 28.922 -15.078 1 82 260 ARG B O 1
ATOM 5492 N N . THR B 1 261 ? -6.078 27.312 -13.602 1 76.94 261 THR B N 1
ATOM 5493 C CA . THR B 1 261 ? -7.25 26.891 -14.359 1 76.94 261 THR B CA 1
ATOM 5494 C C . THR B 1 261 ? -8.523 27.109 -13.547 1 76.94 261 THR B C 1
ATOM 5496 O O . THR B 1 261 ? -9.102 26.156 -13.023 1 76.94 261 THR B O 1
ATOM 5499 N N . PRO B 1 262 ? -8.961 28.359 -13.523 1 68.69 262 PRO B N 1
ATOM 5500 C CA . PRO B 1 262 ? -10.172 28.625 -12.75 1 68.69 262 PRO B CA 1
ATOM 5501 C C . PRO B 1 262 ? -11.43 28.062 -13.414 1 68.69 262 PRO B C 1
ATOM 5503 O O . PRO B 1 262 ? -11.453 27.875 -14.633 1 68.69 262 PRO B O 1
ATOM 5506 N N . ARG B 1 263 ? -12.227 27.422 -12.586 1 68.81 263 ARG B N 1
ATOM 5507 C CA . ARG B 1 263 ? -13.523 26.984 -13.102 1 68.81 263 ARG B CA 1
ATOM 5508 C C . ARG B 1 263 ? -14.5 28.156 -13.172 1 68.81 263 ARG B C 1
ATOM 5510 O O . ARG B 1 263 ? -14.75 28.828 -12.164 1 68.81 263 ARG B O 1
ATOM 5517 N N . ALA B 1 264 ? -14.664 28.719 -14.242 1 61.44 264 ALA B N 1
ATOM 5518 C CA . ALA B 1 264 ? -15.68 29.734 -14.477 1 61.44 264 ALA B CA 1
ATOM 5519 C C . ALA B 1 264 ? -16.828 29.188 -15.32 1 61.44 264 ALA B C 1
ATOM 5521 O O . ALA B 1 264 ? -16.594 28.547 -16.344 1 61.44 264 ALA B O 1
ATOM 5522 N N . ALA B 1 265 ? -18 29.422 -14.82 1 58.56 265 ALA B N 1
ATOM 5523 C CA . ALA B 1 265 ? -19.234 29.047 -15.516 1 58.56 265 ALA B CA 1
ATOM 5524 C C . ALA B 1 265 ? -19.203 27.562 -15.898 1 58.56 265 ALA B C 1
ATOM 5526 O O . ALA B 1 265 ? -19.516 27.219 -17.047 1 58.56 265 ALA B O 1
ATOM 5527 N N . HIS B 1 266 ? -18.688 26.688 -15.055 1 61 266 HIS B N 1
ATOM 5528 C CA . HIS B 1 266 ? -18.719 25.234 -15.141 1 61 266 HIS B CA 1
ATOM 5529 C C . HIS B 1 266 ? -17.688 24.719 -16.141 1 61 266 HIS B C 1
ATOM 5531 O O . HIS B 1 266 ? -17.797 23.578 -16.609 1 61 266 HIS B O 1
ATOM 5537 N N . LYS B 1 267 ? -17.016 25.672 -16.766 1 60.62 267 LYS B N 1
ATOM 5538 C CA . LYS B 1 267 ? -15.953 25.25 -17.688 1 60.62 267 LYS B CA 1
ATOM 5539 C C . LYS B 1 267 ? -14.578 25.594 -17.125 1 60.62 267 LYS B C 1
ATOM 5541 O O . LYS B 1 267 ? -14.391 26.641 -16.5 1 60.62 267 LYS B O 1
ATOM 5546 N N . TYR B 1 268 ? -13.727 24.688 -17.156 1 68.5 268 TYR B N 1
ATOM 5547 C CA . TYR B 1 268 ? -12.344 24.953 -16.766 1 68.5 268 TYR B CA 1
ATOM 5548 C C . TYR B 1 268 ? -11.648 25.844 -17.797 1 68.5 268 TYR B C 1
ATOM 5550 O O . TYR B 1 268 ? -11.734 25.578 -19 1 68.5 268 TYR B O 1
ATOM 5558 N N . GLN B 1 269 ? -11.406 27.047 -17.422 1 68.94 269 GLN B N 1
ATOM 5559 C CA . GLN B 1 269 ? -10.633 27.922 -18.312 1 68.94 269 GLN B CA 1
ATOM 5560 C C . GLN B 1 269 ? -9.133 27.656 -18.172 1 68.94 269 GLN B C 1
ATOM 5562 O O . GLN B 1 269 ? -8.508 28.047 -17.188 1 68.94 269 GLN B O 1
ATOM 5567 N N . ARG B 1 270 ? -8.688 26.906 -19.062 1 69.06 270 ARG B N 1
ATOM 5568 C CA . ARG B 1 270 ? -7.273 26.547 -19.047 1 69.06 270 ARG B CA 1
ATOM 5569 C C . ARG B 1 270 ? -6.406 27.75 -19.422 1 69.06 270 ARG B C 1
ATOM 5571 O O . ARG B 1 270 ? -6.75 28.516 -20.328 1 69.06 270 ARG B O 1
ATOM 5578 N N . GLY B 1 271 ? -5.438 27.969 -18.531 1 71 271 GLY B N 1
ATOM 5579 C CA . GLY B 1 271 ? -4.402 28.922 -18.906 1 71 271 GLY B CA 1
ATOM 5580 C C . GLY B 1 271 ? -4.688 30.344 -18.422 1 71 271 GLY B C 1
ATOM 5581 O O . GLY B 1 271 ? -4.242 31.312 -19.047 1 71 271 GLY B O 1
ATOM 5582 N N . ALA B 1 272 ? -5.559 30.531 -17.484 1 79.75 272 ALA B N 1
ATOM 5583 C CA . ALA B 1 272 ? -5.773 31.875 -16.984 1 79.75 272 ALA B CA 1
ATOM 5584 C C . ALA B 1 272 ? -4.598 32.344 -16.125 1 79.75 272 ALA B C 1
ATOM 5586 O O . ALA B 1 272 ? -4.02 31.531 -15.375 1 79.75 272 ALA B O 1
ATOM 5587 N N . THR B 1 273 ? -4.133 33.594 -16.406 1 85.69 273 THR B N 1
ATOM 5588 C CA . THR B 1 273 ? -3.037 34.188 -15.633 1 85.69 273 THR B CA 1
ATOM 5589 C C . THR B 1 273 ? -3.574 35.031 -14.469 1 85.69 273 THR B C 1
ATOM 5591 O O . THR B 1 273 ? -4.484 35.844 -14.648 1 85.69 273 THR B O 1
ATOM 5594 N N . VAL B 1 274 ? -3.197 34.719 -13.305 1 89.12 274 VAL B N 1
ATOM 5595 C CA . VAL B 1 274 ? -3.6 35.469 -12.109 1 89.12 274 VAL B CA 1
ATOM 5596 C C . VAL B 1 274 ? -2.383 36.125 -11.484 1 89.12 274 VAL B C 1
ATOM 5598 O O . VAL B 1 274 ? -1.288 35.562 -11.469 1 89.12 274 VAL B O 1
ATOM 5601 N N . ASN B 1 275 ? -2.629 37.344 -11.07 1 91.81 275 ASN B N 1
ATOM 5602 C CA . ASN B 1 275 ? -1.562 38.062 -10.367 1 91.81 275 ASN B CA 1
ATOM 5603 C C . ASN B 1 275 ? -1.252 37.406 -9.016 1 91.81 275 ASN B C 1
ATOM 5605 O O . ASN B 1 275 ? -2.164 36.969 -8.305 1 91.81 275 ASN B O 1
ATOM 5609 N N . CYS B 1 276 ? 0.061 37.188 -8.742 1 94.25 276 CYS B N 1
ATOM 5610 C CA . CYS B 1 276 ? 0.514 36.562 -7.512 1 94.25 276 CYS B CA 1
ATOM 5611 C C . CYS B 1 276 ? 1.726 37.281 -6.938 1 94.25 276 CYS B C 1
ATOM 5613 O O . CYS B 1 276 ? 2.68 37.594 -7.66 1 94.25 276 CYS B O 1
ATOM 5615 N N . PRO B 1 277 ? 1.617 37.656 -5.703 1 94.44 277 PRO B N 1
ATOM 5616 C CA . PRO B 1 277 ? 2.82 38.25 -5.094 1 94.44 277 PRO B CA 1
ATOM 5617 C C . PRO B 1 277 ? 4.035 37.312 -5.215 1 94.44 277 PRO B C 1
ATOM 5619 O O . PRO B 1 277 ? 3.908 36.094 -5.078 1 94.44 277 PRO B O 1
ATOM 5622 N N . VAL B 1 278 ? 5.223 37.906 -5.449 1 94.69 278 VAL B N 1
ATOM 5623 C CA . VAL B 1 278 ? 6.453 37.125 -5.629 1 94.69 278 VAL B CA 1
ATOM 5624 C C . VAL B 1 278 ? 6.73 36.281 -4.383 1 94.69 278 VAL B C 1
ATOM 5626 O O . VAL B 1 278 ? 7.211 35.156 -4.48 1 94.69 278 VAL B O 1
ATOM 5629 N N . VAL B 1 279 ? 6.391 36.875 -3.236 1 93.75 279 VAL B N 1
ATOM 5630 C CA . VAL B 1 279 ? 6.648 36.188 -1.977 1 93.75 279 VAL B CA 1
ATOM 5631 C C . VAL B 1 279 ? 5.871 34.875 -1.938 1 93.75 279 VAL B C 1
ATOM 5633 O O . VAL B 1 279 ? 6.395 33.844 -1.488 1 93.75 279 VAL B O 1
ATOM 5636 N N . VAL B 1 280 ? 4.688 34.875 -2.416 1 93.38 280 VAL B N 1
ATOM 5637 C CA . VAL B 1 280 ? 3.855 33.656 -2.432 1 93.38 280 VAL B CA 1
ATOM 5638 C C . VAL B 1 280 ? 4.375 32.688 -3.484 1 93.38 280 VAL B C 1
ATOM 5640 O O . VAL B 1 280 ? 4.395 31.469 -3.262 1 93.38 280 VAL B O 1
ATOM 5643 N N . ALA B 1 281 ? 4.766 33.219 -4.598 1 93.75 281 ALA B N 1
ATOM 5644 C CA . ALA B 1 281 ? 5.32 32.375 -5.652 1 93.75 281 ALA B CA 1
ATOM 5645 C C . ALA B 1 281 ? 6.574 31.641 -5.176 1 93.75 281 ALA B C 1
ATOM 5647 O O . ALA B 1 281 ? 6.754 30.453 -5.441 1 93.75 281 ALA B O 1
ATOM 5648 N N . GLU B 1 282 ? 7.406 32.375 -4.492 1 93 282 GLU B N 1
ATOM 5649 C CA . GLU B 1 282 ? 8.625 31.797 -3.965 1 93 282 GLU B CA 1
ATOM 5650 C C . GLU B 1 282 ? 8.32 30.75 -2.898 1 93 282 GLU B C 1
ATOM 5652 O O . GLU B 1 282 ? 8.945 29.688 -2.859 1 93 282 GLU B O 1
ATOM 5657 N N . TYR B 1 283 ? 7.391 31.094 -2.066 1 94.38 283 TYR B N 1
ATOM 5658 C CA . TYR B 1 283 ? 6.969 30.141 -1.05 1 94.38 283 TYR B CA 1
ATOM 5659 C C . TYR B 1 283 ? 6.516 28.828 -1.686 1 94.38 283 TYR B C 1
ATOM 5661 O O . TYR B 1 283 ? 6.934 27.75 -1.264 1 94.38 283 TYR B O 1
ATOM 5669 N N . ASN B 1 284 ? 5.684 28.906 -2.693 1 91.5 284 ASN B N 1
ATOM 5670 C CA . ASN B 1 284 ? 5.152 27.719 -3.359 1 91.5 284 ASN B CA 1
ATOM 5671 C C . ASN B 1 284 ? 6.25 26.938 -4.074 1 91.5 284 ASN B C 1
ATOM 5673 O O . ASN B 1 284 ? 6.188 25.719 -4.16 1 91.5 284 ASN B O 1
ATOM 5677 N N . ARG B 1 285 ? 7.176 27.641 -4.5 1 92.31 285 ARG B N 1
ATOM 5678 C CA . ARG B 1 285 ? 8.273 27.016 -5.238 1 92.31 285 ARG B CA 1
ATOM 5679 C C . ARG B 1 285 ? 9.164 26.188 -4.316 1 92.31 285 ARG B C 1
ATOM 5681 O O . ARG B 1 285 ? 9.609 25.109 -4.691 1 92.31 285 ARG B O 1
ATOM 5688 N N . PHE B 1 286 ? 9.375 26.672 -3.148 1 94.38 286 PHE B N 1
ATOM 5689 C CA . PHE B 1 286 ? 10.438 26.078 -2.342 1 94.38 286 PHE B CA 1
ATOM 5690 C C . PHE B 1 286 ? 9.844 25.281 -1.187 1 94.38 286 PHE B C 1
ATOM 5692 O O . PHE B 1 286 ? 10.555 24.531 -0.514 1 94.38 286 PHE B O 1
ATOM 5699 N N . MET B 1 287 ? 8.5 25.328 -1.09 1 92.44 287 MET B N 1
ATOM 5700 C CA . MET B 1 287 ? 7.859 24.516 -0.066 1 92.44 287 MET B CA 1
ATOM 5701 C C . MET B 1 287 ? 7.48 23.141 -0.624 1 92.44 287 MET B C 1
ATOM 5703 O O . MET B 1 287 ? 7.41 22.969 -1.84 1 92.44 287 MET B O 1
ATOM 5707 N N . GLY B 1 288 ? 7.43 22.094 0.163 1 88.31 288 GLY B N 1
ATOM 5708 C CA . GLY B 1 288 ? 6.863 20.797 -0.208 1 88.31 288 GLY B CA 1
ATOM 5709 C C . GLY B 1 288 ? 7.918 19.75 -0.505 1 88.31 288 GLY B C 1
ATOM 5710 O O . GLY B 1 288 ? 7.594 18.656 -0.946 1 88.31 288 GLY B O 1
ATOM 5711 N N . ARG B 1 289 ? 9.117 20.109 -0.309 1 89.06 289 ARG B N 1
ATOM 5712 C CA . ARG B 1 289 ? 10.164 19.172 -0.663 1 89.06 289 ARG B CA 1
ATOM 5713 C C . ARG B 1 289 ? 10.242 18.031 0.347 1 89.06 289 ARG B C 1
ATOM 5715 O O . ARG B 1 289 ? 10.578 16.891 -0.008 1 89.06 289 ARG B O 1
ATOM 5722 N N . VAL B 1 290 ? 9.977 18.344 1.559 1 91.88 290 VAL B N 1
ATOM 5723 C CA . VAL B 1 290 ? 9.969 17.297 2.572 1 91.88 290 VAL B CA 1
ATOM 5724 C C . VAL B 1 290 ? 8.906 16.25 2.227 1 91.88 290 VAL 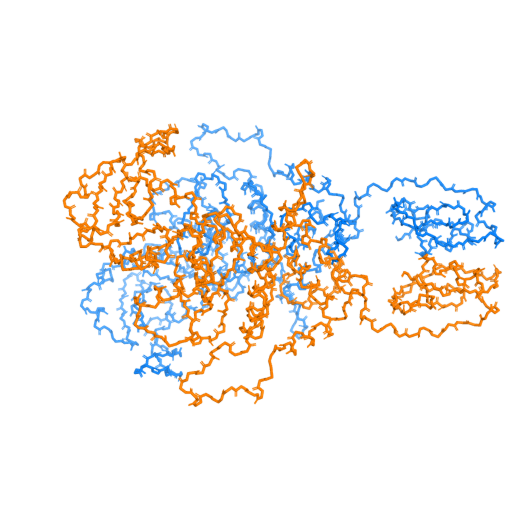B C 1
ATOM 5726 O O . VAL B 1 290 ? 9.141 15.047 2.367 1 91.88 290 VAL B O 1
ATOM 5729 N N . ASP B 1 291 ? 7.82 16.734 1.758 1 89.19 291 ASP B N 1
ATOM 5730 C CA . ASP B 1 291 ? 6.762 15.828 1.34 1 89.19 291 ASP B CA 1
ATOM 5731 C C . ASP B 1 291 ? 7.23 14.938 0.19 1 89.19 291 ASP B C 1
ATOM 5733 O O . ASP B 1 291 ? 6.867 13.758 0.121 1 89.19 291 ASP B O 1
ATOM 5737 N N . LEU B 1 292 ? 7.957 15.555 -0.657 1 91.44 292 LEU B N 1
ATOM 5738 C CA . LEU B 1 292 ? 8.484 14.781 -1.774 1 91.44 292 LEU B CA 1
ATOM 5739 C C . LEU B 1 292 ? 9.438 13.688 -1.281 1 91.44 292 LEU B C 1
ATOM 5741 O O . LEU B 1 292 ? 9.406 12.562 -1.78 1 91.44 292 LEU B O 1
ATOM 5745 N N . VAL B 1 293 ? 10.203 14.047 -0.374 1 93.38 293 VAL B N 1
ATOM 5746 C CA . VAL B 1 293 ? 11.117 13.07 0.2 1 93.38 293 VAL B CA 1
ATOM 5747 C C . VAL B 1 293 ? 10.32 11.961 0.885 1 93.38 293 VAL B C 1
ATOM 5749 O O . VAL B 1 293 ? 10.641 10.781 0.733 1 93.38 293 VAL B O 1
ATOM 5752 N N . ASP B 1 294 ? 9.305 12.344 1.596 1 91 294 ASP B N 1
ATOM 5753 C CA . ASP B 1 294 ? 8.461 11.352 2.25 1 91 294 ASP B CA 1
ATOM 5754 C C . ASP B 1 294 ? 7.82 10.414 1.229 1 91 294 ASP B C 1
ATOM 5756 O O . ASP B 1 294 ? 7.68 9.219 1.481 1 91 294 ASP B O 1
ATOM 5760 N N . GLN B 1 295 ? 7.465 11.023 0.141 1 90.12 295 GLN B N 1
ATOM 5761 C CA . GLN B 1 295 ? 6.898 10.211 -0.928 1 90.12 295 GLN B CA 1
ATOM 5762 C C . GLN B 1 295 ? 7.926 9.211 -1.455 1 90.12 295 GLN B C 1
ATOM 5764 O O . GLN B 1 295 ? 7.59 8.055 -1.729 1 90.12 295 GLN B O 1
ATOM 5769 N N . ARG B 1 296 ? 9.109 9.672 -1.585 1 91.12 296 ARG B N 1
ATOM 5770 C CA . ARG B 1 296 ? 10.164 8.797 -2.084 1 91.12 296 ARG B CA 1
ATOM 5771 C C . ARG B 1 296 ? 10.461 7.672 -1.095 1 91.12 296 ARG B C 1
ATOM 5773 O O . ARG B 1 296 ? 10.742 6.543 -1.496 1 91.12 296 ARG B O 1
ATOM 5780 N N . ILE B 1 297 ? 10.375 8.031 0.136 1 90.94 297 ILE B N 1
ATOM 5781 C CA . ILE B 1 297 ? 10.586 7.023 1.175 1 90.94 297 ILE B CA 1
ATOM 5782 C C . ILE B 1 297 ? 9.461 5.992 1.127 1 90.94 297 ILE B C 1
ATOM 5784 O O . ILE B 1 297 ? 9.719 4.785 1.177 1 90.94 297 ILE B O 1
ATOM 5788 N N . SER B 1 298 ? 8.297 6.469 1.006 1 86.94 298 SER B N 1
ATOM 5789 C CA . SER B 1 298 ? 7.125 5.594 1.028 1 86.94 298 SER B CA 1
ATOM 5790 C C . SER B 1 298 ? 7.102 4.672 -0.187 1 86.94 298 SER B C 1
ATOM 5792 O O . SER B 1 298 ? 6.578 3.559 -0.118 1 86.94 298 SER B O 1
ATOM 5794 N N . ALA B 1 299 ? 7.668 5.113 -1.24 1 86.31 299 ALA B N 1
ATOM 5795 C CA . ALA B 1 299 ? 7.645 4.352 -2.486 1 86.31 299 ALA B CA 1
ATOM 5796 C C . ALA B 1 299 ? 8.414 3.041 -2.34 1 86.31 299 ALA B C 1
ATOM 5798 O O . ALA B 1 299 ? 8.094 2.047 -2.996 1 86.31 299 ALA B O 1
ATOM 5799 N N . TYR B 1 300 ? 9.375 3.025 -1.512 1 86.25 300 TYR B N 1
ATOM 5800 C CA . TYR B 1 300 ? 10.211 1.834 -1.388 1 86.25 300 TYR B CA 1
ATOM 5801 C C . TYR B 1 300 ? 10.242 1.339 0.053 1 86.25 300 TYR B C 1
ATOM 5803 O O . TYR B 1 300 ? 11.242 0.776 0.5 1 86.25 300 TYR B O 1
ATOM 5811 N N . ARG B 1 301 ? 9.141 1.671 0.645 1 78.38 301 ARG B N 1
ATOM 5812 C CA . ARG B 1 301 ? 9.07 1.271 2.047 1 78.38 301 ARG B CA 1
ATOM 5813 C C . ARG B 1 301 ? 8.914 -0.241 2.178 1 78.38 301 ARG B C 1
ATOM 5815 O O . ARG B 1 301 ? 8.18 -0.863 1.406 1 78.38 301 ARG B O 1
ATOM 5822 N N . ARG B 1 302 ? 9.734 -0.709 3.123 1 72.31 302 ARG B N 1
ATOM 5823 C CA . ARG B 1 302 ? 9.641 -2.141 3.396 1 72.31 302 ARG B CA 1
ATOM 5824 C C . ARG B 1 302 ? 8.383 -2.461 4.203 1 72.31 302 ARG B C 1
ATOM 5826 O O . ARG B 1 302 ? 7.953 -1.66 5.035 1 72.31 302 ARG B O 1
ATOM 5833 N N . HIS B 1 303 ? 7.594 -3.342 3.682 1 60.22 303 HIS B N 1
ATOM 5834 C CA . HIS B 1 303 ? 6.41 -3.746 4.426 1 60.22 303 HIS B CA 1
ATOM 5835 C C . HIS B 1 303 ? 6.75 -4.797 5.477 1 60.22 303 HIS B C 1
ATOM 5837 O O . HIS B 1 303 ? 6.863 -5.984 5.16 1 60.22 303 HIS B O 1
ATOM 5843 N N . MET B 1 304 ? 7.441 -4.406 6.598 1 61.09 304 MET B N 1
ATOM 5844 C CA . MET B 1 304 ? 7.602 -5.379 7.676 1 61.09 304 MET B CA 1
ATOM 5845 C C . MET B 1 304 ? 6.816 -4.953 8.914 1 61.09 304 MET B C 1
ATOM 5847 O O . MET B 1 304 ? 6.812 -3.773 9.273 1 61.09 304 MET B O 1
ATOM 5851 N N . LYS B 1 305 ? 5.941 -5.895 9.305 1 58.59 305 LYS B N 1
ATOM 5852 C CA . LYS B 1 305 ? 5.203 -5.66 10.547 1 58.59 305 LYS B CA 1
ATOM 5853 C C . LYS B 1 305 ? 6.148 -5.539 11.734 1 58.59 305 LYS B C 1
ATOM 5855 O O . LYS B 1 305 ? 7.008 -6.398 11.938 1 58.59 305 LYS B O 1
ATOM 5860 N N . GLY B 1 306 ? 6.871 -4.367 11.812 1 62.03 306 GLY B N 1
ATOM 5861 C CA . GLY B 1 306 ? 7.711 -4.219 12.984 1 62.03 306 GLY B CA 1
ATOM 5862 C C . GLY B 1 306 ? 7.125 -3.275 14.023 1 62.03 306 GLY B C 1
ATOM 5863 O O . GLY B 1 306 ? 6.516 -2.264 13.672 1 62.03 306 GLY B O 1
ATOM 5864 N N . LEU B 1 307 ? 7.125 -3.988 15.203 1 64.19 307 LEU B N 1
ATOM 5865 C CA . LEU B 1 307 ? 6.395 -3.312 16.266 1 64.19 307 LEU B CA 1
ATOM 5866 C C . LEU B 1 307 ? 7.312 -2.367 17.047 1 64.19 307 LEU B C 1
ATOM 5868 O O . LEU B 1 307 ? 6.844 -1.392 17.641 1 64.19 307 LEU B O 1
ATOM 5872 N N . LEU B 1 308 ? 8.688 -2.457 16.844 1 78.94 308 LEU B N 1
ATOM 5873 C CA . LEU B 1 308 ? 9.523 -1.66 17.734 1 78.94 308 LEU B CA 1
ATOM 5874 C C . LEU B 1 308 ? 9.844 -0.304 17.109 1 78.94 308 LEU B C 1
ATOM 5876 O O . LEU B 1 308 ? 10.352 -0.233 16 1 78.94 308 LEU B O 1
ATOM 5880 N N . TRP B 1 309 ? 9.664 0.695 17.844 1 83.88 309 TRP B N 1
ATOM 5881 C CA . TRP B 1 309 ? 9.797 2.051 17.328 1 83.88 309 TRP B CA 1
ATOM 5882 C C . TRP B 1 309 ? 11.25 2.361 16.984 1 83.88 309 TRP B C 1
ATOM 5884 O O . TRP B 1 309 ? 11.531 3.053 16 1 83.88 309 TRP B O 1
ATOM 5894 N N . PRO B 1 310 ? 12.25 1.851 17.734 1 87.38 310 PRO B N 1
ATOM 5895 C CA . PRO B 1 310 ? 13.625 2.152 17.328 1 87.38 310 PRO B CA 1
ATOM 5896 C C . PRO B 1 310 ? 13.977 1.605 15.953 1 87.38 310 PRO B C 1
ATOM 5898 O O . PRO B 1 310 ? 14.75 2.225 15.219 1 87.38 310 PRO B O 1
ATOM 5901 N N . HIS B 1 311 ? 13.438 0.453 15.633 1 88.88 311 HIS B N 1
ATOM 5902 C CA . HIS B 1 311 ? 13.664 -0.105 14.305 1 88.88 311 HIS B CA 1
ATOM 5903 C C . HIS B 1 311 ? 13.055 0.778 13.227 1 88.88 311 HIS B C 1
ATOM 5905 O O . HIS B 1 311 ? 13.648 0.966 12.164 1 88.88 311 HIS B O 1
ATOM 5911 N N . LYS B 1 312 ? 11.922 1.293 13.547 1 87.81 312 LYS B N 1
ATOM 5912 C CA . LYS B 1 312 ? 11.258 2.166 12.586 1 87.81 312 LYS B CA 1
ATOM 5913 C C . LYS B 1 312 ? 12.078 3.422 12.312 1 87.81 312 LYS B C 1
ATOM 5915 O O . LYS B 1 312 ? 12.156 3.895 11.18 1 87.81 312 LYS B O 1
ATOM 5920 N N . VAL B 1 313 ? 12.602 3.922 13.367 1 89.88 313 VAL B N 1
ATOM 5921 C CA . VAL B 1 313 ? 13.469 5.086 13.227 1 89.88 313 VAL B CA 1
ATOM 5922 C C . VAL B 1 313 ? 14.711 4.715 12.414 1 89.88 313 VAL B C 1
ATOM 5924 O O . VAL B 1 313 ? 15.141 5.477 11.547 1 89.88 313 VAL B O 1
ATOM 5927 N N . PHE B 1 314 ? 15.266 3.557 12.648 1 92.06 314 PHE B N 1
ATOM 5928 C CA . PHE B 1 314 ? 16.438 3.084 11.922 1 92.06 314 PHE B CA 1
ATOM 5929 C C . PHE B 1 314 ? 16.125 2.969 10.43 1 92.06 314 PHE B C 1
ATOM 5931 O O . PHE B 1 314 ? 16.922 3.404 9.594 1 92.06 314 PHE B O 1
ATOM 5938 N N . TRP B 1 315 ? 15.016 2.363 10.141 1 91.5 315 TRP B N 1
ATOM 5939 C CA . TRP B 1 315 ? 14.633 2.221 8.742 1 91.5 315 TRP B CA 1
ATOM 5940 C C . TRP B 1 315 ? 14.453 3.584 8.086 1 91.5 315 TRP B C 1
ATOM 5942 O O . TRP B 1 315 ? 14.844 3.783 6.93 1 91.5 315 TRP B O 1
ATOM 5952 N N . TYR B 1 316 ? 13.867 4.445 8.781 1 92.25 316 TYR B N 1
ATOM 5953 C CA . TYR B 1 316 ? 13.656 5.805 8.289 1 92.25 316 TYR B CA 1
ATOM 5954 C C . TYR B 1 316 ? 14.977 6.477 7.949 1 92.25 316 TYR B C 1
ATOM 5956 O O . TYR B 1 316 ? 15.133 7.051 6.871 1 92.25 316 TYR B O 1
ATOM 5964 N N . PHE B 1 317 ? 15.914 6.363 8.812 1 94.62 317 PHE B N 1
ATOM 5965 C CA . PHE B 1 317 ? 17.219 6.973 8.594 1 94.62 317 PHE B CA 1
ATOM 5966 C C . PHE B 1 317 ? 17.953 6.281 7.453 1 94.62 317 PHE B C 1
ATOM 5968 O O . PHE B 1 317 ? 18.703 6.918 6.711 1 94.62 317 PHE B O 1
ATOM 5975 N N . LEU B 1 318 ? 17.797 5.02 7.367 1 93.94 318 LEU B N 1
ATOM 5976 C CA . LEU B 1 318 ? 18.391 4.293 6.254 1 93.94 318 LEU B CA 1
ATOM 5977 C C . LEU B 1 318 ? 17.875 4.812 4.918 1 93.94 318 LEU B C 1
ATOM 5979 O O . LEU B 1 318 ? 18.641 5.035 3.984 1 93.94 318 LEU B O 1
ATOM 5983 N N . ASP B 1 319 ? 16.594 5.016 4.832 1 95 319 ASP B N 1
ATOM 5984 C CA . ASP B 1 319 ? 15.984 5.535 3.609 1 95 319 ASP B CA 1
ATOM 5985 C C . ASP B 1 319 ? 16.5 6.941 3.301 1 95 319 ASP B C 1
ATOM 5987 O O . ASP B 1 319 ? 16.781 7.266 2.148 1 95 319 ASP B O 1
ATOM 5991 N N . ILE B 1 320 ? 16.547 7.734 4.344 1 95.88 320 ILE B N 1
ATOM 5992 C CA . ILE B 1 320 ? 17.078 9.086 4.16 1 95.88 320 ILE B CA 1
ATOM 5993 C C . ILE B 1 320 ? 18.516 9.008 3.639 1 95.88 320 ILE B C 1
ATOM 5995 O O . ILE B 1 320 ? 18.891 9.75 2.727 1 95.88 320 ILE B O 1
ATOM 5999 N N . ALA B 1 321 ? 19.25 8.133 4.219 1 96.81 321 ALA B N 1
ATOM 6000 C CA . ALA B 1 321 ? 20.641 7.98 3.799 1 96.81 321 ALA B CA 1
ATOM 6001 C C . ALA B 1 321 ? 20.734 7.594 2.324 1 96.81 321 ALA B C 1
ATOM 6003 O O . ALA B 1 321 ? 21.578 8.102 1.592 1 96.81 321 ALA B O 1
ATOM 6004 N N . VAL B 1 322 ? 19.906 6.723 1.902 1 96.62 322 VAL B N 1
ATOM 6005 C CA . VAL B 1 322 ? 19.906 6.281 0.512 1 96.62 322 VAL B CA 1
ATOM 6006 C C . VAL B 1 322 ? 19.547 7.445 -0.401 1 96.62 322 VAL B C 1
ATOM 6008 O O . VAL B 1 322 ? 20.188 7.664 -1.433 1 96.62 322 VAL B O 1
ATOM 6011 N N . ILE B 1 323 ? 18.547 8.203 -0.058 1 96.5 323 ILE B N 1
ATOM 6012 C CA . ILE B 1 323 ? 18.109 9.336 -0.856 1 96.5 323 ILE B CA 1
ATOM 6013 C C . ILE B 1 323 ? 19.219 10.391 -0.916 1 96.5 323 ILE B C 1
ATOM 6015 O O . ILE B 1 323 ? 19.531 10.898 -1.992 1 96.5 323 ILE B O 1
ATOM 6019 N N . ASN B 1 324 ? 19.781 10.727 0.257 1 97.5 324 ASN B N 1
ATOM 6020 C CA . ASN B 1 324 ? 20.906 11.664 0.289 1 97.5 324 ASN B CA 1
ATOM 6021 C C . ASN B 1 324 ? 22.078 11.18 -0.564 1 97.5 324 ASN B C 1
ATOM 6023 O O . ASN B 1 324 ? 22.688 11.961 -1.282 1 97.5 324 ASN B O 1
ATOM 6027 N N . CYS B 1 325 ? 22.328 9.891 -0.443 1 96.94 325 CYS B N 1
ATOM 6028 C CA . CYS B 1 325 ? 23.406 9.32 -1.234 1 96.94 325 CYS B CA 1
ATOM 6029 C C . CYS B 1 325 ? 23.125 9.453 -2.727 1 96.94 325 CYS B C 1
ATOM 6031 O O . CYS B 1 325 ? 24.016 9.766 -3.51 1 96.94 325 CYS B O 1
ATOM 6033 N N . TYR B 1 326 ? 22.016 9.234 -3.117 1 96.38 326 TYR B N 1
ATOM 6034 C CA . TYR B 1 326 ? 21.625 9.375 -4.516 1 96.38 326 TYR B CA 1
ATOM 6035 C C . TYR B 1 326 ? 21.797 10.812 -4.988 1 96.38 326 TYR B C 1
ATOM 6037 O O . TYR B 1 326 ? 22.312 11.055 -6.082 1 96.38 326 TYR B O 1
ATOM 6045 N N . LEU B 1 327 ? 21.297 11.711 -4.168 1 95.69 327 LEU B N 1
ATOM 6046 C CA . LEU B 1 327 ? 21.406 13.125 -4.527 1 95.69 327 LEU B CA 1
ATOM 6047 C C . LEU B 1 327 ? 22.875 13.547 -4.625 1 95.69 327 LEU B C 1
ATOM 6049 O O . LEU B 1 327 ? 23.234 14.367 -5.473 1 95.69 327 LEU B O 1
ATOM 6053 N N . LEU B 1 328 ? 23.719 13.008 -3.746 1 95.75 328 LEU B N 1
ATOM 6054 C CA . LEU B 1 328 ? 25.156 13.258 -3.838 1 95.75 328 LEU B CA 1
ATOM 6055 C C . LEU B 1 328 ? 25.719 12.688 -5.137 1 95.75 328 LEU B C 1
ATOM 6057 O O . LEU B 1 328 ? 26.562 13.32 -5.785 1 95.75 328 LEU B O 1
ATOM 6061 N N . TYR B 1 329 ? 25.234 11.469 -5.457 1 94.69 329 TYR B N 1
ATOM 6062 C CA . TYR B 1 329 ? 25.625 10.836 -6.711 1 94.69 329 TYR B CA 1
ATOM 6063 C C . TYR B 1 329 ? 25.266 11.711 -7.902 1 94.69 329 TYR B C 1
ATOM 6065 O O . TYR B 1 329 ? 26.094 11.969 -8.773 1 94.69 329 TYR B O 1
ATOM 6073 N N . VAL B 1 330 ? 24.109 12.25 -7.938 1 93.38 330 VAL B N 1
ATOM 6074 C CA . VAL B 1 330 ? 23.625 13.086 -9.031 1 93.38 330 VAL B CA 1
ATOM 6075 C C . VAL B 1 330 ? 24.438 14.375 -9.086 1 93.38 330 VAL B C 1
ATOM 6077 O O . VAL B 1 330 ? 24.812 14.844 -10.164 1 93.38 330 VAL B O 1
ATOM 6080 N N . ALA B 1 331 ? 24.703 14.961 -7.941 1 91.44 331 ALA B N 1
ATOM 6081 C CA . ALA B 1 331 ? 25.453 16.203 -7.859 1 91.44 331 ALA B CA 1
ATOM 6082 C C . ALA B 1 331 ? 26.891 16.016 -8.32 1 91.44 331 ALA B C 1
ATOM 6084 O O . ALA B 1 331 ? 27.531 16.938 -8.82 1 91.44 331 ALA B O 1
ATOM 6085 N N . SER B 1 332 ? 27.406 14.812 -8.109 1 91.62 332 SER B N 1
ATOM 6086 C CA . SER B 1 332 ? 28.797 14.523 -8.445 1 91.62 332 SER B CA 1
ATOM 6087 C C . SER B 1 332 ? 28.953 14.25 -9.938 1 91.62 332 SER B C 1
ATOM 6089 O O . SER B 1 332 ? 30.078 14.281 -10.469 1 91.62 332 SER B O 1
ATOM 6091 N N . LEU B 1 333 ? 27.875 13.945 -10.531 1 89.88 333 LEU B N 1
ATOM 6092 C CA . LEU B 1 333 ? 27.938 13.602 -11.945 1 89.88 333 LEU B CA 1
ATOM 6093 C C . LEU B 1 333 ? 28.25 14.836 -12.789 1 89.88 333 LEU B C 1
ATOM 6095 O O . LEU B 1 333 ? 27.734 15.922 -12.508 1 89.88 333 LEU B O 1
ATOM 6099 N N . SER B 1 334 ? 29.234 14.633 -13.57 1 78.25 334 SER B N 1
ATOM 6100 C CA . SER B 1 334 ? 29.609 15.688 -14.508 1 78.25 334 SER B CA 1
ATOM 6101 C C . SER B 1 334 ? 28.484 15.938 -15.516 1 78.25 334 SER B C 1
ATOM 6103 O O . SER B 1 334 ? 27.625 15.078 -15.727 1 78.25 334 SER B O 1
ATOM 6105 N N . GLN B 1 335 ? 28.516 17.141 -16.062 1 76.38 335 GLN B N 1
ATOM 6106 C CA . GLN B 1 335 ? 27.516 17.562 -17.047 1 76.38 335 GLN B CA 1
ATOM 6107 C C . GLN B 1 335 ? 27.531 16.641 -18.25 1 76.38 335 GLN B C 1
ATOM 6109 O O . GLN B 1 335 ? 28.594 16.344 -18.812 1 76.38 335 GLN B O 1
ATOM 6114 N N . GLY B 1 336 ? 26.375 15.867 -18.578 1 72.06 336 GLY B N 1
ATOM 6115 C CA . GLY B 1 336 ? 26.219 15.102 -19.797 1 72.06 336 GLY B CA 1
ATOM 6116 C C . GLY B 1 336 ? 26.094 13.609 -19.562 1 72.06 336 GLY B C 1
ATOM 6117 O O . GLY B 1 336 ? 25.719 12.852 -20.453 1 72.06 336 GLY B O 1
ATOM 6118 N N . ARG B 1 337 ? 26.562 13.148 -18.359 1 78.12 337 ARG B N 1
ATOM 6119 C CA . ARG B 1 337 ? 26.469 11.711 -18.141 1 78.12 337 ARG B CA 1
ATOM 6120 C C . ARG B 1 337 ? 25.047 11.305 -17.766 1 78.12 337 ARG B C 1
ATOM 6122 O O . ARG B 1 337 ? 24.328 12.055 -17.109 1 78.12 337 ARG B O 1
ATOM 6129 N N . ALA B 1 338 ? 24.75 10.164 -18.25 1 83 338 ALA B N 1
ATOM 6130 C CA . ALA B 1 338 ? 23.406 9.68 -17.984 1 83 338 ALA B CA 1
ATOM 6131 C C . ALA B 1 338 ? 23.234 9.305 -16.516 1 83 338 ALA B C 1
ATOM 6133 O O . ALA B 1 338 ? 24.094 8.648 -15.93 1 83 338 ALA B O 1
ATOM 6134 N N . LYS B 1 339 ? 22.234 9.938 -15.898 1 88.56 339 LYS B N 1
ATOM 6135 C CA . LYS B 1 339 ? 21.953 9.688 -14.484 1 88.56 339 LYS B CA 1
ATOM 6136 C C . LYS B 1 339 ? 21.125 8.414 -14.32 1 88.56 339 LYS B C 1
ATOM 6138 O O . LYS B 1 339 ? 20.281 8.102 -15.164 1 88.56 339 LYS B O 1
ATOM 6143 N N . LEU B 1 340 ? 21.516 7.668 -13.328 1 90.06 340 LEU B N 1
ATOM 6144 C CA . LEU B 1 340 ? 20.703 6.512 -12.961 1 90.06 340 LEU B CA 1
ATOM 6145 C C . LEU B 1 340 ? 19.375 6.949 -12.359 1 90.06 340 LEU B C 1
ATOM 6147 O O . LEU B 1 340 ? 19.297 7.957 -11.656 1 90.06 340 LEU B O 1
ATOM 6151 N N . LYS B 1 341 ? 18.406 6.234 -12.703 1 91.12 341 LYS B N 1
ATOM 6152 C CA . LYS B 1 341 ? 17.141 6.461 -12.008 1 91.12 341 LYS B CA 1
ATOM 6153 C C . LYS B 1 341 ? 17.234 6.031 -10.547 1 91.12 341 LYS B C 1
ATOM 6155 O O . LYS B 1 341 ? 18.047 5.172 -10.195 1 91.12 341 LYS B O 1
ATOM 6160 N N . PRO B 1 342 ? 16.453 6.676 -9.68 1 91.25 342 PRO B N 1
ATOM 6161 C CA . PRO B 1 342 ? 16.531 6.371 -8.25 1 91.25 342 PRO B CA 1
ATOM 6162 C C . PRO B 1 342 ? 16.359 4.883 -7.957 1 91.25 342 PRO B C 1
ATOM 6164 O O . PRO B 1 342 ? 17.047 4.34 -7.094 1 91.25 342 PRO B O 1
ATOM 6167 N N . ARG B 1 343 ? 15.516 4.254 -8.609 1 91.38 343 ARG B N 1
ATOM 6168 C CA . ARG B 1 343 ? 15.312 2.826 -8.391 1 91.38 343 ARG B CA 1
ATOM 6169 C C . ARG B 1 343 ? 16.562 2.029 -8.758 1 91.38 343 ARG B C 1
ATOM 6171 O O . ARG B 1 343 ? 16.969 1.125 -8.023 1 91.38 343 ARG B O 1
ATOM 6178 N N . GLU B 1 344 ? 17.141 2.344 -9.922 1 91.88 344 GLU B N 1
ATOM 6179 C CA . GLU B 1 344 ? 18.344 1.65 -10.375 1 91.88 344 GLU B CA 1
ATOM 6180 C C . GLU B 1 344 ? 19.5 1.864 -9.406 1 91.88 344 GLU B C 1
ATOM 6182 O O . GLU B 1 344 ? 20.281 0.946 -9.148 1 91.88 344 GLU B O 1
ATOM 6187 N N . PHE B 1 345 ? 19.578 3.057 -8.938 1 94.75 345 PHE B N 1
ATOM 6188 C CA . PHE B 1 345 ? 20.609 3.365 -7.957 1 94.75 345 PHE B CA 1
ATOM 6189 C C . PHE B 1 345 ? 20.453 2.502 -6.711 1 94.75 345 PHE B C 1
ATOM 6191 O O . PHE B 1 345 ? 21.422 1.938 -6.207 1 94.75 345 PHE B O 1
ATOM 6198 N N . ARG B 1 346 ? 19.234 2.424 -6.234 1 93.94 346 ARG B N 1
ATOM 6199 C CA . ARG B 1 346 ? 18.953 1.619 -5.051 1 93.94 346 ARG B CA 1
ATOM 6200 C C . ARG B 1 346 ? 19.266 0.15 -5.293 1 93.94 346 ARG B C 1
ATOM 6202 O O . ARG B 1 346 ? 19.797 -0.532 -4.41 1 93.94 346 ARG B O 1
ATOM 6209 N N . GLU B 1 347 ? 18.938 -0.365 -6.457 1 93.88 347 GLU B N 1
ATOM 6210 C CA . GLU B 1 347 ? 19.25 -1.741 -6.828 1 93.88 347 GLU B CA 1
ATOM 6211 C C . GLU B 1 347 ? 20.766 -1.988 -6.801 1 93.88 347 GLU B C 1
ATOM 6213 O O . GLU B 1 347 ? 21.219 -2.967 -6.215 1 93.88 347 GLU B O 1
ATOM 6218 N N . LYS B 1 348 ? 21.484 -1.085 -7.438 1 94.44 348 LYS B N 1
ATOM 6219 C CA . LYS B 1 348 ? 22.938 -1.213 -7.473 1 94.44 348 LYS B CA 1
ATOM 6220 C C . LYS B 1 348 ? 23.531 -1.156 -6.07 1 94.44 348 LYS B C 1
ATOM 6222 O O . LYS B 1 348 ? 24.422 -1.931 -5.738 1 94.44 348 LYS B O 1
ATOM 6227 N N . LEU B 1 349 ? 23.031 -0.241 -5.328 1 96 349 LEU B N 1
ATOM 6228 C CA . LEU B 1 349 ? 23.516 -0.092 -3.959 1 96 349 LEU B CA 1
ATOM 6229 C C . LEU B 1 349 ? 23.281 -1.37 -3.16 1 96 349 LEU B C 1
ATOM 6231 O O . LEU B 1 349 ? 24.172 -1.818 -2.428 1 96 349 LEU B O 1
ATOM 6235 N N . ALA B 1 350 ? 22.141 -1.951 -3.252 1 95.12 350 ALA B N 1
ATOM 6236 C CA . ALA B 1 350 ? 21.812 -3.184 -2.537 1 95.12 350 ALA B CA 1
ATOM 6237 C C . ALA B 1 350 ? 22.766 -4.309 -2.922 1 95.12 350 ALA B C 1
ATOM 6239 O O . ALA B 1 350 ? 23.281 -5.02 -2.053 1 95.12 350 ALA B O 1
ATOM 6240 N N . VAL B 1 351 ? 23.031 -4.434 -4.199 1 93.81 351 VAL B N 1
ATOM 6241 C CA . VAL B 1 351 ? 23.906 -5.488 -4.699 1 93.81 351 VAL B CA 1
ATOM 6242 C C . VAL B 1 351 ? 25.328 -5.262 -4.199 1 93.81 351 VAL B C 1
ATOM 6244 O O . VAL B 1 351 ? 26 -6.203 -3.762 1 93.81 351 VAL B O 1
ATOM 6247 N N . GLU B 1 352 ? 25.75 -4.055 -4.238 1 94.56 352 GLU B N 1
ATOM 6248 C CA . GLU B 1 352 ? 27.094 -3.721 -3.805 1 94.56 352 GLU B CA 1
ATOM 6249 C C . GLU B 1 352 ? 27.266 -3.959 -2.307 1 94.56 352 GLU B C 1
ATOM 6251 O O . GLU B 1 352 ? 28.328 -4.395 -1.86 1 94.56 352 GLU B O 1
ATOM 6256 N N . LEU B 1 353 ? 26.281 -3.639 -1.517 1 95.62 353 LEU B N 1
ATOM 6257 C CA . LEU B 1 353 ? 26.344 -3.857 -0.076 1 95.62 353 LEU B CA 1
ATOM 6258 C C . LEU B 1 353 ? 26.406 -5.348 0.246 1 95.62 353 LEU B C 1
ATOM 6260 O O . LEU B 1 353 ? 27.125 -5.758 1.158 1 95.62 353 LEU B O 1
ATOM 6264 N N . VAL B 1 354 ? 25.656 -6.141 -0.454 1 93.12 354 VAL B N 1
ATOM 6265 C CA . VAL B 1 354 ? 25.719 -7.586 -0.264 1 93.12 354 VAL B CA 1
ATOM 6266 C C . VAL B 1 354 ? 27.078 -8.109 -0.707 1 93.12 354 VAL B C 1
ATOM 6268 O O . VAL B 1 354 ? 27.656 -8.992 -0.063 1 93.12 354 VAL B O 1
ATOM 6271 N N . GLY B 1 355 ? 27.609 -7.566 -1.776 1 89.19 355 GLY B N 1
ATOM 6272 C CA . GLY B 1 355 ? 28.969 -7.832 -2.225 1 89.19 355 GLY B CA 1
ATOM 6273 C C . GLY B 1 355 ? 29.203 -9.289 -2.568 1 89.19 355 GLY B C 1
ATOM 6274 O O . GLY B 1 355 ? 30.266 -9.836 -2.271 1 89.19 355 GLY B O 1
ATOM 6275 N N . GLY B 1 356 ? 28.234 -10.047 -2.932 1 82.25 356 GLY B N 1
ATOM 6276 C CA . GLY B 1 356 ? 28.406 -11.445 -3.301 1 82.25 356 GLY B CA 1
ATOM 6277 C C . GLY B 1 356 ? 28.547 -12.367 -2.104 1 82.25 356 GLY B C 1
ATOM 6278 O O . GLY B 1 356 ? 28.844 -13.555 -2.256 1 82.25 356 GLY B O 1
ATOM 6279 N N . ASN B 1 357 ? 28.297 -11.812 -0.904 1 82.25 357 ASN B N 1
ATOM 6280 C CA . ASN B 1 357 ? 28.406 -12.602 0.319 1 82.25 357 ASN B CA 1
ATOM 6281 C C . ASN B 1 357 ? 27.188 -13.477 0.535 1 82.25 357 ASN B C 1
ATOM 6283 O O . ASN B 1 357 ? 26.062 -13.086 0.178 1 82.25 357 ASN B O 1
ATOM 6287 N N . SER B 1 358 ? 27.422 -14.719 1.008 1 83.44 358 SER B N 1
ATOM 6288 C CA . SER B 1 358 ? 26.359 -15.641 1.405 1 83.44 358 SER B CA 1
ATOM 6289 C C . SER B 1 358 ? 26.609 -16.203 2.797 1 83.44 358 SER B C 1
ATOM 6291 O O . SER B 1 358 ? 27.734 -16.594 3.117 1 83.44 358 SER B O 1
ATOM 6293 N N . PHE B 1 359 ? 25.719 -16.156 3.639 1 76.69 359 PHE B N 1
ATOM 6294 C CA . PHE B 1 359 ? 25.844 -16.609 5.016 1 76.69 359 PHE B CA 1
ATOM 6295 C C . PHE B 1 359 ? 25.062 -17.906 5.227 1 76.69 359 PHE B C 1
ATOM 6297 O O . PHE B 1 359 ? 24.688 -18.234 6.352 1 76.69 359 PHE B O 1
ATOM 6304 N N . CYS B 1 360 ? 24.656 -18.484 4.266 1 73.25 360 CYS B N 1
ATOM 6305 C CA . CYS B 1 360 ? 23.969 -19.781 4.34 1 73.25 360 CYS B CA 1
ATOM 6306 C C . CYS B 1 360 ? 24.969 -20.922 4.508 1 73.25 360 CYS B C 1
ATOM 6308 O O . CYS B 1 360 ? 26.047 -20.906 3.891 1 73.25 360 CYS B O 1
ATOM 6310 N N . LYS B 1 361 ? 25.109 -21.75 5.93 1 56.56 361 LYS B N 1
ATOM 6311 C CA . LYS B 1 361 ? 26.031 -22.844 6.211 1 56.56 361 LYS B CA 1
ATOM 6312 C C . LYS B 1 361 ? 25.922 -23.938 5.145 1 56.56 361 LYS B C 1
ATOM 6314 O O . LYS B 1 361 ? 24.844 -24.484 4.926 1 56.56 361 LYS B O 1
ATOM 6319 N N . ARG B 1 362 ? 26.672 -24.047 4.211 1 47.62 362 ARG B N 1
ATOM 6320 C CA . ARG B 1 362 ? 26.703 -25.172 3.275 1 47.62 362 ARG B CA 1
ATOM 6321 C C . ARG B 1 362 ? 27.312 -26.406 3.914 1 47.62 362 ARG B C 1
ATOM 6323 O O . ARG B 1 362 ? 28.406 -26.328 4.488 1 47.62 362 ARG B O 1
ATOM 6330 N N . LEU B 1 363 ? 26.656 -27.359 4.594 1 44.34 363 LEU B N 1
ATOM 6331 C CA . LEU B 1 363 ? 27.297 -28.594 5.031 1 44.34 363 LEU B CA 1
ATOM 6332 C C . LEU B 1 363 ? 28.344 -29.062 4.016 1 44.34 363 LEU B C 1
ATOM 6334 O O . LEU B 1 363 ? 28.094 -29.016 2.807 1 44.34 363 LEU B O 1
ATOM 6338 N N . PRO B 1 364 ? 29.656 -29.25 4.426 1 42 364 PRO B N 1
ATOM 6339 C CA . PRO B 1 364 ? 30.703 -29.766 3.543 1 42 364 PRO B CA 1
ATOM 6340 C C . PRO B 1 364 ? 30.312 -31.062 2.855 1 42 364 PRO B C 1
ATOM 6342 O O . PRO B 1 364 ? 29.828 -31.984 3.508 1 42 364 PRO B O 1
ATOM 6345 N N . PRO B 1 365 ? 30.031 -31.203 1.75 1 44.12 365 PRO B N 1
ATOM 6346 C CA . PRO B 1 365 ? 29.75 -32.469 1.049 1 44.12 365 PRO B CA 1
ATOM 6347 C C . PRO B 1 365 ? 30.859 -33.469 1.195 1 44.12 365 PRO B C 1
ATOM 6349 O O . PRO B 1 365 ? 32.031 -33.125 1.327 1 44.12 365 PRO B O 1
ATOM 6352 N N . ARG B 1 366 ? 30.828 -34.719 1.738 1 46.91 366 ARG B N 1
ATOM 6353 C CA . ARG B 1 366 ? 31.75 -35.844 1.685 1 46.91 366 ARG B CA 1
ATOM 6354 C C . ARG B 1 366 ? 32.188 -36.125 0.253 1 46.91 366 ARG B C 1
ATOM 6356 O O . ARG B 1 366 ? 31.406 -36.594 -0.575 1 46.91 366 ARG B O 1
ATOM 6363 N N . LEU B 1 367 ? 33.219 -35.656 -0.291 1 54.5 367 LEU B N 1
ATOM 6364 C CA . LEU B 1 367 ? 33.656 -35.719 -1.686 1 54.5 367 LEU B CA 1
ATOM 6365 C C . LEU B 1 367 ? 34.25 -37.062 -2.008 1 54.5 367 LEU B C 1
ATOM 6367 O O . LEU B 1 367 ? 35 -37.625 -1.187 1 54.5 367 LEU B O 1
ATOM 6371 N N . PRO B 1 368 ? 33.938 -37.844 -3.066 1 59.09 368 PRO B N 1
ATOM 6372 C CA . PRO B 1 368 ? 34.469 -39.156 -3.498 1 59.09 368 PRO B CA 1
ATOM 6373 C C . PRO B 1 368 ? 35.969 -39.156 -3.766 1 59.09 368 PRO B C 1
ATOM 6375 O O . PRO B 1 368 ? 36.562 -38.094 -3.941 1 59.09 368 PRO B O 1
ATOM 6378 N N . SER B 1 369 ? 36.781 -40.531 -3.887 1 64.19 369 SER B N 1
ATOM 6379 C CA . SER B 1 369 ? 38.188 -40.781 -4.129 1 64.19 369 SER B CA 1
ATOM 6380 C C . SER B 1 369 ? 38.625 -40.25 -5.492 1 64.19 369 SER B C 1
ATOM 6382 O O . SER B 1 369 ? 37.781 -40.062 -6.391 1 64.19 369 SER B O 1
ATOM 6384 N N . GLU B 1 370 ? 39.906 -39.812 -5.738 1 68.81 370 GLU B N 1
ATOM 6385 C CA . GLU B 1 370 ? 40.5 -39.281 -6.965 1 68.81 370 GLU B CA 1
ATOM 6386 C C . GLU B 1 370 ? 40.344 -40.281 -8.125 1 68.81 370 GLU B C 1
ATOM 6388 O O . GLU B 1 370 ? 40.125 -39.844 -9.266 1 68.81 370 GLU B O 1
ATOM 6393 N N . GLU B 1 371 ? 40.438 -41.562 -7.898 1 73.19 371 GLU B N 1
ATOM 6394 C CA . GLU B 1 371 ? 40.281 -42.594 -8.93 1 73.19 371 GLU B CA 1
ATOM 6395 C C . GLU B 1 371 ? 38.844 -42.562 -9.508 1 73.19 371 GLU B C 1
ATOM 6397 O O . GLU B 1 371 ? 38.688 -42.688 -10.719 1 73.19 371 GLU B O 1
ATOM 6402 N N . LEU B 1 372 ? 37.938 -42.344 -8.773 1 73.31 372 LEU B N 1
ATOM 6403 C CA . LEU B 1 372 ? 36.562 -42.25 -9.211 1 73.31 372 LEU B CA 1
ATOM 6404 C C . LEU B 1 372 ? 36.281 -40.938 -9.93 1 73.31 372 LEU B C 1
ATOM 6406 O O . LEU B 1 372 ? 35.562 -40.906 -10.93 1 73.31 372 LEU B O 1
ATOM 6410 N N . ARG B 1 373 ? 36.969 -39.969 -9.555 1 79.06 373 ARG B N 1
ATOM 6411 C CA . ARG B 1 373 ? 36.781 -38.625 -10.07 1 79.06 373 ARG B CA 1
ATOM 6412 C C . ARG B 1 373 ? 37.219 -38.531 -11.523 1 79.06 373 ARG B C 1
ATOM 6414 O O . ARG B 1 373 ? 36.531 -37.969 -12.359 1 79.06 373 ARG B O 1
ATOM 6421 N N . PHE B 1 374 ? 38.375 -39.125 -11.789 1 78.12 374 PHE B N 1
ATOM 6422 C CA . PHE B 1 374 ? 39 -38.938 -13.094 1 78.12 374 PHE B CA 1
ATOM 6423 C C . PHE B 1 374 ? 38.656 -40.094 -14.031 1 78.12 374 PHE B C 1
ATOM 6425 O O . PHE B 1 374 ? 39.156 -40.156 -15.156 1 78.12 374 PHE B O 1
ATOM 6432 N N . ASN B 1 375 ? 37.938 -41.125 -13.633 1 78.56 375 ASN B N 1
ATOM 6433 C CA . ASN B 1 375 ? 37.594 -42.281 -14.469 1 78.56 375 ASN B CA 1
ATOM 6434 C C . ASN B 1 375 ? 36.625 -41.906 -15.594 1 78.56 375 ASN B C 1
ATOM 6436 O O . ASN B 1 375 ? 35.438 -41.75 -15.367 1 78.56 375 ASN B O 1
ATOM 6440 N N . ARG B 1 376 ? 37.062 -41.719 -16.781 1 74.88 376 ARG B N 1
ATOM 6441 C CA . ARG B 1 376 ? 36.344 -41.25 -17.938 1 74.88 376 ARG B CA 1
ATOM 6442 C C . ARG B 1 376 ? 35.375 -42.344 -18.453 1 74.88 376 ARG B C 1
ATOM 6444 O O . ARG B 1 376 ? 34.5 -42.031 -19.25 1 74.88 376 ARG B O 1
ATOM 6451 N N . GLN B 1 377 ? 35.531 -43.562 -18.047 1 74.88 377 GLN B N 1
ATOM 6452 C CA . GLN B 1 377 ? 34.688 -44.688 -18.469 1 74.88 377 GLN B CA 1
ATOM 6453 C C . GLN B 1 377 ? 33.344 -44.656 -17.703 1 74.88 377 GLN B C 1
ATOM 6455 O O . GLN B 1 377 ? 32.375 -45.25 -18.156 1 74.88 377 GLN B O 1
ATOM 6460 N N . LEU B 1 378 ? 33.438 -43.938 -16.688 1 77.19 378 LEU B N 1
ATOM 6461 C CA . LEU B 1 378 ? 32.188 -43.812 -15.922 1 77.19 378 LEU B CA 1
ATOM 6462 C C . LEU B 1 378 ? 31.297 -42.75 -16.531 1 77.19 378 LEU B C 1
ATOM 6464 O O . LEU B 1 378 ? 31.781 -41.781 -17.156 1 77.19 378 LEU B O 1
ATOM 6468 N N . GLU B 1 379 ? 30.016 -42.969 -16.547 1 79.31 379 GLU B N 1
ATOM 6469 C CA . GLU B 1 379 ? 29.047 -42.031 -17.141 1 79.31 379 GLU B CA 1
ATOM 6470 C C . GLU B 1 379 ? 28.828 -40.812 -16.234 1 79.31 379 GLU B C 1
ATOM 6472 O O . GLU B 1 379 ? 27.719 -40.625 -15.727 1 79.31 379 GLU B O 1
ATOM 6477 N N . HIS B 1 380 ? 30.031 -40.031 -16.141 1 79.25 380 HIS B N 1
ATOM 6478 C CA . HIS B 1 380 ? 29.891 -38.812 -15.367 1 79.25 380 HIS B CA 1
ATOM 6479 C C . HIS B 1 380 ? 28.953 -37.812 -16.062 1 79.25 380 HIS B C 1
ATOM 6481 O O . HIS B 1 380 ? 29.203 -37.406 -17.203 1 79.25 380 HIS B O 1
ATOM 6487 N N . ALA B 1 381 ? 27.906 -37.656 -15.469 1 83.44 381 ALA B N 1
ATOM 6488 C CA . ALA B 1 381 ? 26.953 -36.656 -15.953 1 83.44 381 ALA B CA 1
ATOM 6489 C C . ALA B 1 381 ? 26.172 -36.031 -14.797 1 83.44 381 ALA B C 1
ATOM 6491 O O . ALA B 1 381 ? 25.875 -36.719 -13.805 1 83.44 381 ALA B O 1
ATOM 6492 N N . PRO B 1 382 ? 25.984 -34.656 -14.914 1 83.69 382 PRO B N 1
ATOM 6493 C CA . PRO B 1 382 ? 25.188 -34.062 -13.836 1 83.69 382 PRO B CA 1
ATOM 6494 C C . PRO B 1 382 ? 23.781 -34.656 -13.75 1 83.69 382 PRO B C 1
ATOM 6496 O O . PRO B 1 382 ? 23.141 -34.875 -14.781 1 83.69 382 PRO B O 1
ATOM 6499 N N . GLN B 1 383 ? 23.391 -35.125 -12.664 1 83.94 383 GLN B N 1
ATOM 6500 C CA . GLN B 1 383 ? 22.047 -35.625 -12.383 1 83.94 383 GLN B CA 1
ATOM 6501 C C . GLN B 1 383 ? 21.359 -34.75 -11.32 1 83.94 383 GLN B C 1
ATOM 6503 O O . GLN B 1 383 ? 21.953 -34.438 -10.281 1 83.94 383 GLN B O 1
ATOM 6508 N N . ARG B 1 384 ? 20.219 -34.375 -11.633 1 81.94 384 ARG B N 1
ATOM 6509 C CA . ARG B 1 384 ? 19.453 -33.594 -10.664 1 81.94 384 ARG B CA 1
ATOM 6510 C C . ARG B 1 384 ? 18.906 -34.469 -9.555 1 81.94 384 ARG B C 1
ATOM 6512 O O . ARG B 1 384 ? 18.344 -35.531 -9.82 1 81.94 384 ARG B O 1
ATOM 6519 N N . VAL B 1 385 ? 19.125 -34.188 -8.453 1 80.12 385 VAL B N 1
ATOM 6520 C CA . VAL B 1 385 ? 18.656 -34.969 -7.297 1 80.12 385 VAL B CA 1
ATOM 6521 C C . VAL B 1 385 ? 17.672 -34.125 -6.492 1 80.12 385 VAL B C 1
ATOM 6523 O O . VAL B 1 385 ? 17.672 -32.906 -6.578 1 80.12 385 VAL B O 1
ATOM 6526 N N . ALA B 1 386 ? 16.875 -34.75 -5.766 1 73.88 386 ALA B N 1
ATOM 6527 C CA . ALA B 1 386 ? 15.727 -34.125 -5.094 1 73.88 386 ALA B CA 1
ATOM 6528 C C . ALA B 1 386 ? 16.188 -33.188 -3.984 1 73.88 386 ALA B C 1
ATOM 6530 O O . ALA B 1 386 ? 15.5 -32.219 -3.68 1 73.88 386 ALA B O 1
ATOM 6531 N N . THR B 1 387 ? 17.281 -33.281 -3.473 1 74.56 387 THR B N 1
ATOM 6532 C CA . THR B 1 387 ? 17.766 -32.5 -2.334 1 74.56 387 THR B CA 1
ATOM 6533 C C . THR B 1 387 ? 18.969 -31.656 -2.727 1 74.56 387 THR B C 1
ATOM 6535 O O . THR B 1 387 ? 19.797 -32.094 -3.545 1 74.56 387 THR B O 1
ATOM 6538 N N . ALA B 1 388 ? 19 -30.375 -2.244 1 76.38 388 ALA B N 1
ATOM 6539 C CA . ALA B 1 388 ? 20.172 -29.531 -2.477 1 76.38 388 ALA B CA 1
ATOM 6540 C C . ALA B 1 388 ? 21.234 -29.75 -1.396 1 76.38 388 ALA B C 1
ATOM 6542 O O . ALA B 1 388 ? 20.891 -29.969 -0.228 1 76.38 388 ALA B O 1
ATOM 6543 N N . SER B 1 389 ? 22.5 -29.891 -1.825 1 77.12 389 SER B N 1
ATOM 6544 C CA . SER B 1 389 ? 23.625 -30.047 -0.917 1 77.12 389 SER B CA 1
ATOM 6545 C C . SER B 1 389 ? 24.797 -29.172 -1.345 1 77.12 389 SER B C 1
ATOM 6547 O O . SER B 1 389 ? 24.828 -28.656 -2.469 1 77.12 389 SER B O 1
ATOM 6549 N N . ARG B 1 390 ? 25.672 -29 -0.42 1 78.38 390 ARG B N 1
ATOM 6550 C CA . ARG B 1 390 ? 26.844 -28.156 -0.651 1 78.38 390 ARG B CA 1
ATOM 6551 C C . ARG B 1 390 ? 27.672 -28.688 -1.82 1 78.38 390 ARG B C 1
ATOM 6553 O O . ARG B 1 390 ? 27.969 -29.875 -1.892 1 78.38 390 ARG B O 1
ATOM 6560 N N . CYS B 1 391 ? 27.984 -27.719 -2.701 1 80.12 391 CYS B N 1
ATOM 6561 C CA . CYS B 1 391 ? 28.891 -28.047 -3.797 1 80.12 391 CYS B CA 1
ATOM 6562 C C . CYS B 1 391 ? 30.266 -28.438 -3.268 1 80.12 391 CYS B C 1
ATOM 6564 O O . CYS B 1 391 ? 30.859 -27.703 -2.463 1 80.12 391 CYS B O 1
ATOM 6566 N N . ALA B 1 392 ? 30.812 -29.453 -3.746 1 78.69 392 ALA B N 1
ATOM 6567 C CA . ALA B 1 392 ? 32.062 -30 -3.271 1 78.69 392 ALA B CA 1
ATOM 6568 C C . ALA B 1 392 ? 33.25 -29.203 -3.814 1 78.69 392 ALA B C 1
ATOM 6570 O O . ALA B 1 392 ? 34.375 -29.344 -3.326 1 78.69 392 ALA B O 1
ATOM 6571 N N . VAL B 1 393 ? 33.031 -28.312 -4.797 1 81.31 393 VAL B N 1
ATOM 6572 C CA . VAL B 1 393 ? 34.156 -27.703 -5.52 1 81.31 393 VAL B CA 1
ATOM 6573 C C . VAL B 1 393 ? 34.281 -26.234 -5.125 1 81.31 393 VAL B C 1
ATOM 6575 O O . VAL B 1 393 ? 35.406 -25.719 -4.969 1 81.31 393 VAL B O 1
ATOM 6578 N N . HIS B 1 394 ? 33.25 -25.609 -4.938 1 78.38 394 HIS B N 1
ATOM 6579 C CA . HIS B 1 394 ? 33.281 -24.203 -4.582 1 78.38 394 HIS B CA 1
ATOM 6580 C C . HIS B 1 394 ? 33.906 -23.984 -3.213 1 78.38 394 HIS B C 1
ATOM 6582 O O . HIS B 1 394 ? 33.594 -24.688 -2.258 1 78.38 394 HIS B O 1
ATOM 6588 N N . LEU B 1 395 ? 34.781 -23.016 -3.154 1 74.31 395 LEU B N 1
ATOM 6589 C CA . LEU B 1 395 ? 35.375 -22.625 -1.875 1 74.31 395 LEU B CA 1
ATOM 6590 C C . LEU B 1 395 ? 34.344 -21.922 -1 1 74.31 395 LEU B C 1
ATOM 6592 O O . LEU B 1 395 ? 34.281 -22.141 0.214 1 74.31 395 LEU B O 1
ATOM 6596 N N . GLN B 1 396 ? 33.5 -21.234 -1.704 1 67.25 396 GLN B N 1
ATOM 6597 C CA . GLN B 1 396 ? 32.406 -20.547 -1.032 1 67.25 396 GLN B CA 1
ATOM 6598 C C . GLN B 1 396 ? 31.188 -21.469 -0.871 1 67.25 396 GLN B C 1
ATOM 6600 O O . GLN B 1 396 ? 31.031 -22.438 -1.613 1 67.25 396 GLN B O 1
ATOM 6605 N N . ARG B 1 397 ? 30.469 -21.297 0.149 1 68.56 397 ARG B N 1
ATOM 6606 C CA . ARG B 1 397 ? 29.297 -22.156 0.303 1 68.56 397 ARG B CA 1
ATOM 6607 C C . ARG B 1 397 ? 28.297 -21.922 -0.816 1 68.56 397 ARG B C 1
ATOM 6609 O O . ARG B 1 397 ? 27.766 -20.828 -0.967 1 68.56 397 ARG B O 1
ATOM 6616 N N . CYS B 1 398 ? 28.172 -22.922 -1.776 1 74.69 398 CYS B N 1
ATOM 6617 C CA . CYS B 1 398 ? 27.25 -22.969 -2.91 1 74.69 398 CYS B CA 1
ATOM 6618 C C . CYS B 1 398 ? 26.438 -24.266 -2.898 1 74.69 398 CYS B C 1
ATOM 6620 O O . CYS B 1 398 ? 27 -25.344 -2.746 1 74.69 398 CYS B O 1
ATOM 6622 N N . GLU B 1 399 ? 25.156 -24.109 -2.773 1 76.94 399 GLU B N 1
ATOM 6623 C CA . GLU B 1 399 ? 24.359 -25.328 -2.812 1 76.94 399 GLU B CA 1
ATOM 6624 C C . GLU B 1 399 ? 23.938 -25.656 -4.238 1 76.94 399 GLU B C 1
ATOM 6626 O O . GLU B 1 399 ? 23.641 -24.766 -5.035 1 76.94 399 GLU B O 1
ATOM 6631 N N . THR B 1 400 ? 23.984 -26.906 -4.508 1 80.19 400 THR B N 1
ATOM 6632 C CA . THR B 1 400 ? 23.609 -27.391 -5.836 1 80.19 400 THR B CA 1
ATOM 6633 C C . THR B 1 400 ? 22.656 -28.578 -5.73 1 80.19 400 THR B C 1
ATOM 6635 O O . THR B 1 400 ? 22.703 -29.328 -4.758 1 80.19 400 THR B O 1
ATOM 6638 N N . ILE B 1 401 ? 21.781 -28.641 -6.652 1 80.31 401 ILE B N 1
ATOM 6639 C CA . ILE B 1 401 ? 20.859 -29.781 -6.73 1 80.31 401 ILE B CA 1
ATOM 6640 C C . ILE B 1 401 ? 21.422 -30.812 -7.707 1 80.31 401 ILE B C 1
ATOM 6642 O O . ILE B 1 401 ? 20.719 -31.766 -8.062 1 80.31 401 ILE B O 1
ATOM 6646 N N . TYR B 1 402 ? 22.516 -30.625 -8.102 1 87.12 402 TYR B N 1
ATOM 6647 C CA . TYR B 1 402 ? 23.109 -31.562 -9.055 1 87.12 402 TYR B CA 1
ATOM 6648 C C . TYR B 1 402 ? 24.141 -32.469 -8.383 1 87.12 402 TYR B C 1
ATOM 6650 O O . TYR B 1 402 ? 24.891 -32 -7.512 1 87.12 402 TYR B O 1
ATOM 6658 N N . ALA B 1 403 ? 23.984 -33.594 -8.703 1 86.88 403 ALA B N 1
ATOM 6659 C CA . ALA B 1 403 ? 25 -34.594 -8.32 1 86.88 403 ALA B CA 1
ATOM 6660 C C . ALA B 1 403 ? 25.5 -35.344 -9.539 1 86.88 403 ALA B C 1
ATOM 6662 O O . ALA B 1 403 ? 24.812 -35.438 -10.555 1 86.88 403 ALA B O 1
ATOM 6663 N N . CYS B 1 404 ? 26.75 -35.781 -9.5 1 84.06 404 CYS B N 1
ATOM 6664 C CA . CYS B 1 404 ? 27.25 -36.625 -10.578 1 84.06 404 CYS B CA 1
ATOM 6665 C C . CYS B 1 404 ? 26.609 -38.031 -10.539 1 84.06 404 CYS B C 1
ATOM 6667 O O . CYS B 1 404 ? 26.531 -38.656 -9.484 1 84.06 404 CYS B O 1
ATOM 6669 N N . ARG B 1 405 ? 26.094 -38.344 -11.727 1 83.69 405 ARG B N 1
ATOM 6670 C CA . ARG B 1 405 ? 25.422 -39.656 -11.867 1 83.69 405 ARG B CA 1
ATOM 6671 C C . ARG B 1 405 ? 26.359 -40.781 -11.5 1 83.69 405 ARG B C 1
ATOM 6673 O O . ARG B 1 405 ? 25.922 -41.781 -10.906 1 83.69 405 ARG B O 1
ATOM 6680 N N . ALA B 1 406 ? 27.641 -40.688 -11.766 1 81.06 406 ALA B N 1
ATOM 6681 C CA . ALA B 1 406 ? 28.594 -41.75 -11.625 1 81.06 406 ALA B CA 1
ATOM 6682 C C . ALA B 1 406 ? 29.219 -41.781 -10.227 1 81.06 406 ALA B C 1
ATOM 6684 O O . ALA B 1 406 ? 29.297 -42.812 -9.586 1 81.06 406 ALA B O 1
ATOM 6685 N N . CYS B 1 407 ? 29.641 -40.656 -9.672 1 78.31 407 CYS B N 1
ATOM 6686 C CA . CYS B 1 407 ? 30.406 -40.656 -8.43 1 78.31 407 CYS B CA 1
ATOM 6687 C C . CYS B 1 407 ? 29.562 -40.156 -7.266 1 78.31 407 CYS B C 1
ATOM 6689 O O . CYS B 1 407 ? 29.984 -40.219 -6.113 1 78.31 407 CYS B O 1
ATOM 6691 N N . GLY B 1 408 ? 28.359 -39.562 -7.586 1 79.62 408 GLY B N 1
ATOM 6692 C CA . GLY B 1 408 ? 27.406 -39.125 -6.566 1 79.62 408 GLY B CA 1
ATOM 6693 C C . GLY B 1 408 ? 27.812 -37.844 -5.879 1 79.62 408 GLY B C 1
ATOM 6694 O O . GLY B 1 408 ? 27.156 -37.406 -4.926 1 79.62 408 GLY B O 1
ATOM 6695 N N . VAL B 1 409 ? 28.781 -37.25 -6.23 1 79.94 409 VAL B N 1
ATOM 6696 C CA . VAL B 1 409 ? 29.266 -36 -5.613 1 79.94 409 VAL B CA 1
ATOM 6697 C C . VAL B 1 409 ? 28.406 -34.844 -6.062 1 79.94 409 VAL B C 1
ATOM 6699 O O . VAL B 1 409 ? 28.109 -34.688 -7.25 1 79.94 409 VAL B O 1
ATOM 6702 N N . ARG B 1 410 ? 28.109 -34.062 -5.047 1 81.94 410 ARG B N 1
ATOM 6703 C CA . ARG B 1 410 ? 27.312 -32.875 -5.324 1 81.94 410 ARG B CA 1
ATOM 6704 C C . ARG B 1 410 ? 28.188 -31.719 -5.805 1 81.94 410 ARG B C 1
ATOM 6706 O O . ARG B 1 410 ? 29.109 -31.297 -5.109 1 81.94 410 ARG B O 1
ATOM 6713 N N . MET B 1 411 ? 27.969 -31.219 -7.031 1 84.56 411 MET B N 1
ATOM 6714 C CA . MET B 1 411 ? 28.719 -30.109 -7.574 1 84.56 411 MET B CA 1
ATOM 6715 C C . MET B 1 411 ? 27.906 -29.359 -8.633 1 84.56 411 MET B C 1
ATOM 6717 O O . MET B 1 411 ? 27.016 -29.938 -9.25 1 84.56 411 MET B O 1
ATOM 6721 N N . CYS B 1 412 ? 28.219 -28.125 -8.789 1 84.25 412 CYS B N 1
ATOM 6722 C CA . CYS B 1 412 ? 27.594 -27.344 -9.844 1 84.25 412 CYS B CA 1
ATOM 6723 C C . CYS B 1 412 ? 27.984 -27.859 -11.227 1 84.25 412 CYS B C 1
ATOM 6725 O O . CYS B 1 412 ? 29.109 -28.312 -11.422 1 84.25 412 CYS B O 1
ATOM 6727 N N . PRO B 1 413 ? 26.906 -27.844 -12.164 1 86.12 413 PRO B N 1
ATOM 6728 C CA . PRO B 1 413 ? 27.25 -28.297 -13.516 1 86.12 413 PRO B CA 1
ATOM 6729 C C . PRO B 1 413 ? 28.391 -27.516 -14.133 1 86.12 413 PRO B C 1
ATOM 6731 O O . PRO B 1 413 ? 29.234 -28.094 -14.828 1 86.12 413 PRO B O 1
ATOM 6734 N N . ASP B 1 414 ? 28.469 -26.156 -13.938 1 84.06 414 ASP B N 1
ATOM 6735 C CA . ASP B 1 414 ? 29.578 -25.328 -14.414 1 84.06 414 ASP B CA 1
ATOM 6736 C C . ASP B 1 414 ? 30.016 -24.328 -13.352 1 84.06 414 ASP B C 1
ATOM 6738 O O . ASP B 1 414 ? 29.188 -23.734 -12.656 1 84.06 414 ASP B O 1
ATOM 6742 N N . PRO B 1 415 ? 31.266 -24.125 -13.07 1 85.56 415 PRO B N 1
ATOM 6743 C CA . PRO B 1 415 ? 32.438 -24.828 -13.602 1 85.56 415 PRO B CA 1
ATOM 6744 C C . PRO B 1 415 ? 32.844 -26.031 -12.742 1 85.56 415 PRO B C 1
ATOM 6746 O O . PRO B 1 415 ? 33.844 -26.703 -13.047 1 85.56 415 PRO B O 1
ATOM 6749 N N . CYS B 1 416 ? 32.125 -26.297 -11.867 1 86.44 416 CYS B N 1
ATOM 6750 C CA . CYS B 1 416 ? 32.562 -27.234 -10.828 1 86.44 416 CYS B CA 1
ATOM 6751 C C . CYS B 1 416 ? 32.656 -28.641 -11.375 1 86.44 416 CYS B C 1
ATOM 6753 O O . CYS B 1 416 ? 33.594 -29.375 -11.055 1 86.44 416 CYS B O 1
ATOM 6755 N N . PHE B 1 417 ? 31.719 -29.078 -12.227 1 88.56 417 PHE B N 1
ATOM 6756 C CA . PHE B 1 417 ? 31.734 -30.391 -12.836 1 88.56 417 PHE B CA 1
ATOM 6757 C C . PHE B 1 417 ? 33 -30.594 -13.656 1 88.56 417 PHE B C 1
ATOM 6759 O O . PHE B 1 417 ? 33.656 -31.641 -13.547 1 88.56 417 PHE B O 1
ATOM 6766 N N . TYR B 1 418 ? 33.281 -29.609 -14.391 1 86.44 418 TYR B N 1
ATOM 6767 C CA . TYR B 1 418 ? 34.5 -29.656 -15.203 1 86.44 418 TYR B CA 1
ATOM 6768 C C . TYR B 1 418 ? 35.75 -29.719 -14.328 1 86.44 418 TYR B C 1
ATOM 6770 O O . TYR B 1 418 ? 36.625 -30.562 -14.539 1 86.44 418 TYR B O 1
ATOM 6778 N N . LEU B 1 419 ? 35.812 -28.828 -13.359 1 85.81 419 LEU B N 1
ATOM 6779 C CA . LEU B 1 419 ? 37 -28.734 -12.5 1 85.81 419 LEU B CA 1
ATOM 6780 C C . LEU B 1 419 ? 37.219 -30.031 -11.711 1 85.81 419 LEU B C 1
ATOM 6782 O O . LEU B 1 419 ? 38.312 -30.547 -11.625 1 85.81 419 LEU B O 1
ATOM 6786 N N . PHE B 1 420 ? 36.156 -30.516 -11.219 1 86.75 420 PHE B N 1
ATOM 6787 C CA . PHE B 1 420 ? 36.25 -31.688 -10.352 1 86.75 420 PHE B CA 1
ATOM 6788 C C . PHE B 1 420 ? 36.688 -32.906 -11.141 1 86.75 420 PHE B C 1
ATOM 6790 O O . PHE B 1 420 ? 37.531 -33.688 -10.672 1 86.75 420 PHE B O 1
ATOM 6797 N N . HIS B 1 421 ? 36.125 -33.125 -12.32 1 86.38 421 HIS B N 1
ATOM 6798 C CA . HIS B 1 421 ? 36.344 -34.406 -13.023 1 86.38 421 HIS B CA 1
ATOM 6799 C C . HIS B 1 421 ? 37.531 -34.344 -13.953 1 86.38 421 HIS B C 1
ATOM 6801 O O . HIS B 1 421 ? 38.031 -35.375 -14.406 1 86.38 421 HIS B O 1
ATOM 6807 N N . PHE B 1 422 ? 38 -33.125 -14.25 1 84.75 422 PHE B N 1
ATOM 6808 C CA . PHE B 1 422 ? 39.031 -33.094 -15.273 1 84.75 422 PHE B CA 1
ATOM 6809 C C . PHE B 1 422 ? 40.281 -32.375 -14.758 1 84.75 422 PHE B C 1
ATOM 6811 O O . PHE B 1 422 ? 41.344 -32.406 -15.398 1 84.75 422 PHE B O 1
ATOM 6818 N N . LYS B 1 423 ? 40.188 -31.656 -13.656 1 83.75 423 LYS B N 1
ATOM 6819 C CA . LYS B 1 423 ? 41.344 -30.953 -13.125 1 83.75 423 LYS B CA 1
ATOM 6820 C C . LYS B 1 423 ? 41.781 -31.531 -11.773 1 83.75 423 LYS B C 1
ATOM 6822 O O . LYS B 1 423 ? 40.938 -31.969 -10.984 1 83.75 423 LYS B O 1
ATOM 6827 N N . ALA B 1 424 ? 43.094 -31.609 -11.578 1 80.06 424 ALA B N 1
ATOM 6828 C CA . ALA B 1 424 ? 43.625 -32.125 -10.32 1 80.06 424 ALA B CA 1
ATOM 6829 C C . ALA B 1 424 ? 43.281 -31.203 -9.156 1 80.06 424 ALA B C 1
ATOM 6831 O O . ALA B 1 424 ? 42.812 -31.672 -8.109 1 80.06 424 ALA B O 1
ATOM 6832 N N . ASP B 1 425 ? 43.562 -29.922 -9.367 1 76.19 425 ASP B N 1
ATOM 6833 C CA . ASP B 1 425 ? 43.125 -28.906 -8.406 1 76.19 425 ASP B CA 1
ATOM 6834 C C . ASP B 1 425 ? 41.719 -28.375 -8.766 1 76.19 425 ASP B C 1
ATOM 6836 O O . ASP B 1 425 ? 41.562 -27.688 -9.773 1 76.19 425 ASP B O 1
ATOM 6840 N N . TYR B 1 426 ? 40.594 -28.828 -7.996 1 76.69 426 TYR B N 1
ATOM 6841 C CA . TYR B 1 426 ? 39.25 -28.547 -8.453 1 76.69 426 TYR B CA 1
ATOM 6842 C C . TYR B 1 426 ? 38.594 -27.484 -7.586 1 76.69 426 TYR B C 1
ATOM 6844 O O . TYR B 1 426 ? 37.438 -27.141 -7.785 1 76.69 426 TYR B O 1
ATOM 6852 N N . VAL B 1 427 ? 39.312 -26.891 -6.691 1 76.44 427 VAL B N 1
ATOM 6853 C CA . VAL B 1 427 ? 38.688 -25.875 -5.84 1 76.44 427 VAL B CA 1
ATOM 6854 C C . VAL B 1 427 ? 38.375 -24.625 -6.668 1 76.44 427 VAL B C 1
ATOM 6856 O O . VAL B 1 427 ? 39.219 -24.156 -7.434 1 76.44 427 VAL B O 1
ATOM 6859 N N . TYR B 1 428 ? 37.062 -24.297 -6.637 1 76.44 428 TYR B N 1
ATOM 6860 C CA . TYR B 1 428 ? 36.625 -23.156 -7.422 1 76.44 428 TYR B CA 1
ATOM 6861 C C . TYR B 1 428 ? 36.312 -21.969 -6.52 1 76.44 428 TYR B C 1
ATOM 6863 O O . TYR B 1 428 ? 35.5 -22.062 -5.617 1 76.44 428 TYR B O 1
ATOM 6871 N N . ASP B 1 429 ? 37 -21.031 -6.496 1 69.19 429 ASP B N 1
ATOM 6872 C CA . ASP B 1 429 ? 36.781 -19.766 -5.805 1 69.19 429 ASP B CA 1
ATOM 6873 C C . ASP B 1 429 ? 36.062 -18.766 -6.699 1 69.19 429 ASP B C 1
ATOM 6875 O O . ASP B 1 429 ? 36.625 -18.234 -7.652 1 69.19 429 ASP B O 1
ATOM 6879 N N . ASP B 1 430 ? 34.625 -18.75 -6.418 1 62.41 430 ASP B N 1
ATOM 6880 C CA . ASP B 1 430 ? 33.812 -17.922 -7.289 1 62.41 430 ASP B CA 1
ATOM 6881 C C . ASP B 1 430 ? 34.156 -16.453 -7.141 1 62.41 430 ASP B C 1
ATOM 6883 O O . ASP B 1 430 ? 34.406 -15.969 -6.031 1 62.41 430 ASP B O 1
#

Nearest PDB structures (foldseek):
  6x68-assembly1_C  TM=8.850E-01  e=1.999E-22  Trichoplusia ni
  6jwp-assembly1_D  TM=5.085E-01  e=2.460E+00  Saccharomyces cerevisiae S288C
  5yk3-assembly1_n  TM=5.300E-01  e=5.753E+00  Homo sapiens
  8ojc-assembly1_A  TM=2.740E-01  e=1.113E+00  Human alphaherpesvirus 1 strain KOS
  6x68-assembly1_C  TM=8.850E-01  e=2.207E-22  Trichoplusia ni

pLDDT: mean 82.37, std 13.52, range [40.62, 97.94]

Secondary structure (DSSP, 8-state):
-HHHHHHHHHHTTEEESS-GGGGG--S-GGG--HHHHHHS-HHHHHHHHHH--SS-GGGPPPTTSSS--TTHHHHHHHHHHHHHHHHT----SEEEEEEEEEE--S--TT-EE-TTSS--EEEEEEEEEETTT--EEEEEETTSS----HHHHHHHHHHHHHGGGTTS--EEEE-TTT--HHHHHHHHHTT-EEEEE-BTTBB--HHHH-TT-HHHHTPPTT-EEEEEETTEEEEEEESSSEEEEEE--TTTT-EEEEEE--EETTEE-TTEEEEEEHHHHHHHHHS-HHHHHHHHHHHT--------HHHHHHHHHHHHHHHHHHHHHHHHSPTTSPPPPHHHHHHHHHHHHHTT----------PPPHHHHH-TTS---EEEEEEEEE-SSBSS--EEEEEETTT--B--TTTHHHHHHH-SS--B--/-HHHHHHHHHHTTEEESS-GGGGG--S-GGG--HHHHHHS-HHHHHHHHHH--SS-GGGPPPTTSSS--TTHHHHHHHHHHHHHHHHS----SEEEEEEEEEE--S--TT-EE-TTSS--EEEEEEEEEETTT--EEEEEETTSS----HHHHHHHHHHHHHGGGTTS--EEEE-TTT--HHHHHHHHHTT-EEEEE-BTTBB--HHHH-TT-HHHHTPPTT-EEEEEETTEEEEEEESSSEEEEEE--TTTT-EEEEEE--EETTEE-TTEEEEEEHHHHHHHHHS-HHHHHHHHHHHT--------HHHHHHHHHHHHHHHHHHHHHHHHSPTTSPPPPHHHHHHHHHHHHHTT----------PPPHHHHH-TTS---EEEEEEEEE-SSBSS--EEEEEETTT--B--TTTHHHHHHH-SS--B--

Organism: Latimeria chalumnae (NCBI:txid7897)

Sequence (860 aa):
MRAFIGVILAMGLIQIKGKARGYWSQRCPLIRLEGIAEVFPRDRFHNILRYLHFVDESRAPLRTVPDPDSFYKVRLLLDALLPKFRSLYSPSRELCVDESIIKTKDHFRSRDVVRNKPVKLGLKACVLCEAKTGYILNLTLAGGGEQPKKGLKNSSVVQNICRPYHGMGYQLFMDHSYTSFELLKKLGALSWTACGAVSPNHGAPTVFMKKNSQDLCALKRGDAMFQCRDGVVACAWRDAKLVTVLSTLPVGTEMTHVNRTPRAAHKYQRGATVNCPVVVAEYNRFMGRVDLVDQRISAYRRHMKGLLWPHKVFWYFLDIAVINCYLLYVASLSQGRAKLKPREFREKLAVELVGGNSFCKRLPPRLPSEELRFNRQLEHAPQRVATASRCAVHLQRCETIYACRACGVRMCPDPCFYLFHFKADYVYDDMRAFIGVILAMGLIQIKGKARGYWSQRCPLIRLEGIAEVFPRDRFHNILRYLHFVDESRAPLRTVPDPDSFYKVRLLLDALLPKFRSLYSPSRELCVDESIIKTKDHFRSRDVVRNKPVKLGLKACVLCEAKTGYILNLTLAGGGEQPKKGLKNSSVVQNICRPYHGMGYQLFMDHSYTSFELLKKLGALSWTACGAVSPNHGAPTVFMKKNSQDLCALKRGDAMFQCRDGVVACAWRDAKLVTVLSTLPVGTEMTHVNRTPRAAHKYQRGATVNCPVVVAEYNRFMGRVDLVDQRISAYRRHMKGLLWPHKVFWYFLDIAVINCYLLYVASLSQGRAKLKPREFREKLAVELVGGNSFCKRLPPRLPSEELRFNRQLEHAPQRVATASRCAVHLQRCETIYACRACGVRMCPDPCFYLFHFKADYVYDD

InterPro domains:
  IPR002227 Tyrosinase copper-binding domain [PS00498] (414-425)
  IPR029526 PiggyBac transposable element-derived protein [PF13843] (1-326)